Protein AF-0000000077376049 (afdb_homodimer)

Nearest PDB structures (foldseek):
  7eoz-assembly2_B  TM=8.658E-01  e=9.309E-30  Oryza sativa Japonica Group
  7eoz-assembly1_A  TM=8.578E-01  e=2.126E-29  Oryza sativa Japonica Group
  5mso-assembly1_A  TM=6.790E-01  e=4.031E-14  Mycobacterium marinum M
  4u5q-assembly2_B  TM=6.576E-01  e=1.496E-14  Mycobacterium tuberculosis H37Rv
  4u5q-assembly1_A  TM=6.718E-01  e=5.024E-14  Mycobacterium tuberculosis H37Rv

Radius of gyration: 37.23 Å; Cα contacts (8 Å, |Δi|>4): 1733; chains: 2; bounding box: 65×110×89 Å

Secondary structure (DSSP, 8-state):
---HHHHHHTT-EEEEESTTSHHHHHHHHHHHHH---SEEEEEE--BTTB-HHHHHHGGGG-HHHHHHHHH-TTGGGGEEEEE--TTSGGGG--HHHHHHHHHH--EEEE------TT--HHHHIIIIIIHHHHHHHHHHT-TT--EEEEE--GGGGTTSSEE-SS--GGG-SS-HHHHHHHHHHH-HHHHHHTHHHHHTT-SSHHHHHHHHHHHHHHHH-TTS-EEEEEE-SEES-SSSSSTT------THHHHHHHHHHTS--EE---TTSBP--EEHHHHHHHHHHHHHHHHHHHHH-TT--PPPEEEEES--GGG--BHHHHHHHHHHTTTTS--TT--S----EE-S-HHHHHHHHIIIIIHHHHHHHHHHHHTTPPP-HHHHHHHHHHHHHHHHHHHHS--EE--HHHHHHHHHS-HHHHHHS---SSS--HHHHHHHHHHHIIIIIS----SHHHHHHHHHHHHHHHHT-/---HHHHHHTT-EEEEESTTSHHHHHHHHHHHHH---SEEEEEE--BTTB-HHHHHHGGGG-HHHHHHHHH-TTGGGGEEEEE--TTSGGGG--HHHHHHHHHH--EEEE------TT--HHHHIIIIIIHHHHHHHHHHT-TT--EEEEE--GGGGTTSSEE-SS--GGG-SS-HHHHHHHHHHH-HHHHHHTHHHHHTT-SSHHHHHHHHHHHHHHHH-TTS-EEEEEE-SEES-SSSSSTT------THHHHHHHHHHTS--EE---TTSBP--EEHHHHHHHHHHHHHHHHHHHHH-TT--PPPEEEEES--GGG--BHHHHHHHHHHTTTTS--TT--S----EE-S-HHHHHHHHIIIIIHHHHHHHHHHHHTTPPP-HHHHHHHHHHHHHHHHHHHHS--EE--HHHHHHHHHS-HHHHHHS---SSS--HHHHHHHHHHHIIIIIS----SHHHHHHHHHHHHHHHHT-

InterPro domains:
  IPR013120 Fatty acyl-CoA reductase-like, NAD-binding domain [PF07993] (16-287)
  IPR026055 Fatty acyl-CoA reductase [PTHR11011] (5-457)
  IPR033640 Fatty acyl-CoA reductase, C-terminal [PF03015] (364-456)
  IPR033640 Fatty acyl-CoA reductase, C-terminal [cd09071] (363-453)
  IPR036291 NAD(P)-binding domain superfamily [SSF51735] (4-296)

Structure (mmCIF, N/CA/C/O backbone):
data_AF-0000000077376049-model_v1
#
loop_
_entity.id
_entity.type
_entity.pdbx_description
1 polymer 'Fatty acyl-CoA reductase'
#
loop_
_atom_site.group_PDB
_atom_site.id
_atom_site.type_symbol
_atom_site.label_atom_id
_atom_site.label_alt_id
_atom_site.label_comp_id
_atom_site.label_asym_id
_atom_site.label_entity_id
_atom_site.label_seq_id
_atom_site.pdbx_PDB_ins_code
_atom_site.Cartn_x
_atom_site.Cartn_y
_atom_site.Cartn_z
_atom_site.occupancy
_atom_site.B_iso_or_equiv
_atom_site.auth_seq_id
_atom_site.auth_comp_id
_atom_site.auth_asym_id
_atom_site.auth_atom_id
_atom_site.pdbx_PDB_model_num
ATOM 1 N N . MET A 1 1 ? -7.34 41.375 40.531 1 61.66 1 MET A N 1
ATOM 2 C CA . MET A 1 1 ? -6.891 40 40.688 1 61.66 1 MET A CA 1
ATOM 3 C C . MET A 1 1 ? -5.77 39.656 39.688 1 61.66 1 MET A C 1
ATOM 5 O O . MET A 1 1 ? -5.789 40.125 38.562 1 61.66 1 MET A O 1
ATOM 9 N N . ASP A 1 2 ? -4.66 39.094 40.156 1 83.88 2 ASP A N 1
ATOM 10 C CA . ASP A 1 2 ? -3.4 38.844 39.469 1 83.88 2 ASP A CA 1
ATOM 11 C C . ASP A 1 2 ? -3.561 37.75 38.438 1 83.88 2 ASP A C 1
ATOM 13 O O . ASP A 1 2 ? -4.504 36.969 38.5 1 83.88 2 ASP A O 1
ATOM 17 N N . SER A 1 3 ? -2.953 37.812 37.281 1 95.06 3 SER A N 1
ATOM 18 C CA . SER A 1 3 ? -2.977 36.812 36.25 1 95.06 3 SER A CA 1
ATOM 19 C C . SER A 1 3 ? -2.471 35.469 36.781 1 95.06 3 SER A C 1
ATOM 21 O O . SER A 1 3 ? -1.322 35.344 37.188 1 95.06 3 SER A O 1
ATOM 23 N N . GLN A 1 4 ? -3.395 34.5 36.812 1 96.88 4 GLN A N 1
ATOM 24 C CA . GLN A 1 4 ? -3.016 33.156 37.219 1 96.88 4 GLN A CA 1
ATOM 25 C C . GLN A 1 4 ? -2.025 32.531 36.25 1 96.88 4 GLN A C 1
ATOM 27 O O . GLN A 1 4 ? -1.16 31.75 36.625 1 96.88 4 GLN A O 1
ATOM 32 N N . ILE A 1 5 ? -2.172 32.875 34.969 1 98.19 5 ILE A N 1
ATOM 33 C CA . ILE A 1 5 ? -1.263 32.344 33.969 1 98.19 5 ILE A CA 1
ATOM 34 C C . ILE A 1 5 ? 0.145 32.875 34.219 1 98.19 5 ILE A C 1
ATOM 36 O O . ILE A 1 5 ? 1.117 32.125 34.188 1 98.19 5 ILE A O 1
ATOM 40 N N . LYS A 1 6 ? 0.225 34.188 34.5 1 97.44 6 LYS A N 1
ATOM 41 C CA . LYS A 1 6 ? 1.52 34.812 34.781 1 97.44 6 LYS A CA 1
ATOM 42 C C . LYS A 1 6 ? 2.156 34.156 36.031 1 97.44 6 LYS A C 1
ATOM 44 O O . LYS A 1 6 ? 3.357 33.875 36.031 1 97.44 6 LYS A O 1
ATOM 49 N N . GLU A 1 7 ? 1.345 33.969 37 1 97.25 7 GLU A N 1
ATOM 50 C CA . GLU A 1 7 ? 1.836 33.375 38.25 1 97.25 7 GLU A CA 1
ATOM 51 C C . GLU A 1 7 ? 2.32 31.938 38 1 97.25 7 GLU A C 1
ATOM 53 O O . GLU A 1 7 ? 3.322 31.516 38.594 1 97.25 7 GLU A O 1
ATOM 58 N N . PHE A 1 8 ? 1.597 31.203 37.25 1 97.81 8 PHE A N 1
ATOM 59 C CA . PHE A 1 8 ? 1.951 29.812 36.969 1 97.81 8 PHE A CA 1
ATOM 60 C C . PHE A 1 8 ? 3.309 29.734 36.281 1 97.81 8 PHE A C 1
ATOM 62 O O . PHE A 1 8 ? 4.125 28.875 36.594 1 97.81 8 PHE A O 1
ATOM 69 N N . TYR A 1 9 ? 3.602 30.594 35.375 1 98.38 9 TYR A N 1
ATOM 70 C CA . TYR A 1 9 ? 4.801 30.5 34.531 1 98.38 9 TYR A CA 1
ATOM 71 C C . TYR A 1 9 ? 5.984 31.172 35.219 1 98.38 9 TYR A C 1
ATOM 73 O O . TYR A 1 9 ? 7.113 31.109 34.719 1 98.38 9 TYR A O 1
ATOM 81 N N . LYS A 1 10 ? 5.738 31.844 36.375 1 97.88 10 LYS A N 1
ATOM 82 C CA . LYS A 1 10 ? 6.816 32.5 37.094 1 97.88 10 LYS A CA 1
ATOM 83 C C . LYS A 1 10 ? 7.914 31.516 37.5 1 97.88 10 LYS A C 1
ATOM 85 O O . LYS A 1 10 ? 7.645 30.5 38.125 1 97.88 10 LYS A O 1
ATOM 90 N N . ASN A 1 11 ? 9.125 31.781 37 1 97.69 11 ASN A N 1
ATOM 91 C CA . ASN A 1 11 ? 10.344 31.031 37.312 1 97.69 11 ASN A CA 1
ATOM 92 C C . ASN A 1 11 ? 10.289 29.609 36.75 1 97.69 11 ASN A C 1
ATOM 94 O O . ASN A 1 11 ? 10.961 28.719 37.25 1 97.69 11 ASN A O 1
ATOM 98 N N . LYS A 1 12 ? 9.43 29.391 35.781 1 98.12 12 LYS A N 1
ATOM 99 C CA . LYS A 1 12 ? 9.328 28.062 35.156 1 98.12 12 LYS A CA 1
ATOM 100 C C . LYS A 1 12 ? 10.328 27.922 34 1 98.12 12 LYS A C 1
ATOM 102 O O . LYS A 1 12 ? 10.703 28.906 33.375 1 98.12 12 LYS A O 1
ATOM 107 N N . THR A 1 13 ? 10.727 26.688 33.844 1 98.69 13 THR A N 1
ATOM 108 C CA . THR A 1 13 ? 11.531 26.312 32.656 1 98.69 13 THR A CA 1
ATOM 109 C C . THR A 1 13 ? 10.688 25.594 31.625 1 98.69 13 THR A C 1
ATOM 111 O O . THR A 1 13 ? 10.047 24.578 31.938 1 98.69 13 THR A O 1
ATOM 114 N N . ILE A 1 14 ? 10.711 26.125 30.406 1 98.81 14 ILE A N 1
ATOM 115 C CA . ILE A 1 14 ? 9.875 25.625 29.312 1 98.81 14 ILE A CA 1
ATOM 116 C C . ILE A 1 14 ? 10.75 24.969 28.25 1 98.81 14 ILE A C 1
ATOM 118 O O . ILE A 1 14 ? 11.828 25.484 27.922 1 98.81 14 ILE A O 1
ATOM 122 N N . PHE A 1 15 ? 10.359 23.797 27.797 1 98.81 15 PHE A N 1
ATOM 123 C CA . PHE A 1 15 ? 10.961 23.172 26.609 1 98.81 15 PHE A CA 1
ATOM 124 C C . PHE A 1 15 ? 10 23.234 25.422 1 98.81 15 PHE A C 1
ATOM 126 O O . PHE A 1 15 ? 8.883 22.719 25.5 1 98.81 15 PHE A O 1
ATOM 133 N N . LEU A 1 16 ? 10.438 23.875 24.375 1 98.44 16 LEU A N 1
ATOM 134 C CA . LEU A 1 16 ? 9.57 24.141 23.219 1 98.44 16 LEU A CA 1
ATOM 135 C C . LEU A 1 16 ? 10.203 23.594 21.938 1 98.44 16 LEU A C 1
ATOM 137 O O . LEU A 1 16 ? 11.375 23.859 21.656 1 98.44 16 LEU A O 1
ATOM 141 N N . THR A 1 17 ? 9.438 22.703 21.219 1 98.06 17 THR A N 1
ATOM 142 C CA . THR A 1 17 ? 9.82 22.328 19.859 1 98.06 17 THR A CA 1
ATOM 143 C C . THR A 1 17 ? 9.023 23.141 18.844 1 98.06 17 THR A C 1
ATOM 145 O O . THR A 1 17 ? 7.93 23.609 19.141 1 98.06 17 THR A O 1
ATOM 148 N N . GLY A 1 18 ? 9.594 23.406 17.688 1 96.31 18 GLY A N 1
ATOM 149 C CA . GLY A 1 18 ? 8.938 24.219 16.672 1 96.31 18 GLY A CA 1
ATOM 150 C C . GLY A 1 18 ? 9.102 25.719 16.906 1 96.31 18 GLY A C 1
ATOM 151 O O . GLY A 1 18 ? 8.312 26.516 16.391 1 96.31 18 GLY A O 1
ATOM 152 N N . GLY A 1 19 ? 10.062 26.094 17.672 1 94.88 19 GLY A N 1
ATOM 153 C CA . GLY A 1 19 ? 10.242 27.484 18.062 1 94.88 19 GLY A CA 1
ATOM 154 C C . GLY A 1 19 ? 10.648 28.375 16.906 1 94.88 19 GLY A C 1
ATOM 155 O O . GLY A 1 19 ? 10.469 29.594 16.969 1 94.88 19 GLY A O 1
ATOM 156 N N . SER A 1 20 ? 11.195 27.812 15.867 1 91.44 20 SER A N 1
ATOM 157 C CA . SER A 1 20 ? 11.586 28.609 14.711 1 91.44 20 SER A CA 1
ATOM 158 C C . SER A 1 20 ? 10.414 28.781 13.742 1 91.44 20 SER A C 1
ATOM 160 O O . SER A 1 20 ? 10.516 29.531 12.773 1 91.44 20 SER A O 1
ATOM 162 N N . GLY A 1 21 ? 9.359 28.141 14.047 1 93.25 21 GLY A N 1
ATOM 163 C CA . GLY A 1 21 ? 8.195 28.203 13.18 1 93.25 21 GLY A CA 1
ATOM 164 C C . GLY A 1 21 ? 7.301 29.391 13.461 1 93.25 21 GLY A C 1
ATOM 165 O O . GLY A 1 21 ? 7.57 30.172 14.375 1 93.25 21 GLY A O 1
ATOM 166 N N . PHE A 1 22 ? 6.227 29.469 12.703 1 95.06 22 PHE A N 1
ATOM 167 C CA . PHE A 1 22 ? 5.277 30.562 12.742 1 95.06 22 PHE A CA 1
ATOM 168 C C . PHE A 1 22 ? 4.625 30.688 14.109 1 95.06 22 PHE A C 1
ATOM 170 O O . PHE A 1 22 ? 4.777 31.688 14.797 1 95.06 22 PHE A O 1
ATOM 177 N N . LEU A 1 23 ? 3.986 29.609 14.57 1 97.44 23 LEU A N 1
ATOM 178 C CA . LEU A 1 23 ? 3.303 29.609 15.859 1 97.44 23 LEU A CA 1
ATOM 179 C C . LEU A 1 23 ? 4.305 29.609 17 1 97.44 23 LEU A C 1
ATOM 181 O O . LEU A 1 23 ? 4.129 30.344 17.984 1 97.44 23 LEU A O 1
ATOM 185 N N . GLY A 1 24 ? 5.352 28.844 16.875 1 97.5 24 GLY A N 1
ATOM 186 C CA . GLY A 1 24 ? 6.344 28.719 17.938 1 97.5 24 GLY A CA 1
ATOM 187 C C . GLY A 1 24 ? 6.969 30.047 18.328 1 97.5 24 GLY A C 1
ATOM 188 O O . GLY A 1 24 ? 7.133 30.344 19.516 1 97.5 24 GLY A O 1
ATOM 189 N N . ARG A 1 25 ? 7.301 30.875 17.391 1 96.56 25 ARG A N 1
ATOM 190 C CA . ARG A 1 25 ? 7.926 32.188 17.672 1 96.56 25 ARG A CA 1
ATOM 191 C C . ARG A 1 25 ? 6.961 33.094 18.406 1 96.56 25 ARG A C 1
ATOM 193 O O . ARG A 1 25 ? 7.371 33.844 19.281 1 96.56 25 ARG A O 1
ATOM 200 N N . VAL A 1 26 ? 5.707 32.969 18 1 97.81 26 VAL A N 1
ATOM 201 C CA . VAL A 1 26 ? 4.715 33.844 18.656 1 97.81 26 VAL A CA 1
ATOM 202 C C . VAL A 1 26 ? 4.531 33.406 20.109 1 97.81 26 VAL A C 1
ATOM 204 O O . VAL A 1 26 ? 4.379 34.25 20.984 1 97.81 26 VAL A O 1
ATOM 207 N N . VAL A 1 27 ? 4.555 32.094 20.344 1 98.62 27 VAL A N 1
ATOM 208 C CA . VAL A 1 27 ? 4.453 31.594 21.703 1 98.62 27 VAL A CA 1
ATOM 209 C C . VAL A 1 27 ? 5.641 32.094 22.531 1 98.62 27 VAL A C 1
ATOM 211 O O . VAL A 1 27 ? 5.469 32.531 23.656 1 98.62 27 VAL A O 1
ATOM 214 N N . ILE A 1 28 ? 6.824 32 21.969 1 98.19 28 ILE A N 1
ATOM 215 C CA . ILE A 1 28 ? 8.039 32.406 22.656 1 98.19 28 ILE A CA 1
ATOM 216 C C . ILE A 1 28 ? 7.953 33.906 22.984 1 98.19 28 ILE A C 1
ATOM 218 O O . ILE A 1 28 ? 8.234 34.312 24.109 1 98.19 28 ILE A O 1
ATOM 222 N N . GLU A 1 29 ? 7.602 34.719 21.984 1 98.12 29 GLU A N 1
ATOM 223 C CA . GLU A 1 29 ? 7.473 36.156 22.188 1 98.12 29 GLU A CA 1
ATOM 224 C C . GLU A 1 29 ? 6.488 36.469 23.312 1 98.12 29 GLU A C 1
ATOM 226 O O . GLU A 1 29 ? 6.766 37.281 24.172 1 98.12 29 GLU A O 1
ATOM 231 N N . LYS A 1 30 ? 5.348 35.781 23.328 1 98.31 30 LYS A N 1
ATOM 232 C CA . LYS A 1 30 ? 4.32 36.031 24.328 1 98.31 30 LYS A CA 1
ATOM 233 C C . LYS A 1 30 ? 4.828 35.656 25.734 1 98.31 30 LYS A C 1
ATOM 235 O O . LYS A 1 30 ? 4.59 36.406 26.688 1 98.31 30 LYS A O 1
ATOM 240 N N . VAL A 1 31 ? 5.473 34.5 25.859 1 98.38 31 VAL A N 1
ATOM 241 C CA . VAL A 1 31 ? 6.016 34.062 27.141 1 98.38 31 VAL A CA 1
ATOM 242 C C . VAL A 1 31 ? 7 35.094 27.672 1 98.38 31 VAL A C 1
ATOM 244 O O . VAL A 1 31 ? 6.941 35.5 28.844 1 98.38 31 VAL A O 1
ATOM 247 N N . LEU A 1 32 ? 7.906 35.594 26.828 1 97.81 32 LEU A N 1
ATOM 248 C CA . LEU A 1 32 ? 8.938 36.531 27.219 1 97.81 32 LEU A CA 1
ATOM 249 C C . LEU A 1 32 ? 8.32 37.875 27.625 1 97.81 32 LEU A C 1
ATOM 251 O O . LEU A 1 32 ? 8.797 38.531 28.562 1 97.81 32 LEU A O 1
ATOM 255 N N . ARG A 1 33 ? 7.281 38.219 26.906 1 97 33 ARG A N 1
ATOM 256 C CA . ARG A 1 33 ? 6.664 39.531 27.141 1 97 33 ARG A CA 1
ATOM 257 C C . ARG A 1 33 ? 5.738 39.5 28.344 1 97 33 ARG A C 1
ATOM 259 O O . ARG A 1 33 ? 5.742 40.406 29.172 1 97 33 ARG A O 1
ATOM 266 N N . ALA A 1 34 ? 5 38.438 28.484 1 96.25 34 ALA A N 1
ATOM 267 C CA . ALA A 1 34 ? 3.844 38.469 29.375 1 96.25 34 ALA A CA 1
ATOM 268 C C . ALA A 1 34 ? 4.113 37.656 30.641 1 96.25 34 ALA A C 1
ATOM 270 O O . ALA A 1 34 ? 3.342 37.75 31.609 1 96.25 34 ALA A O 1
ATOM 271 N N . THR A 1 35 ? 5.199 36.906 30.688 1 96.88 35 THR A N 1
ATOM 272 C CA . THR A 1 35 ? 5.469 36.094 31.875 1 96.88 35 THR A CA 1
ATOM 273 C C . THR A 1 35 ? 6.906 36.281 32.344 1 96.88 35 THR A C 1
ATOM 275 O O . THR A 1 35 ? 7.691 36.969 31.703 1 96.88 35 THR A O 1
ATOM 278 N N . ASP A 1 36 ? 7.191 35.719 33.562 1 96.56 36 ASP A N 1
ATOM 279 C CA . ASP A 1 36 ? 8.531 35.75 34.125 1 96.56 36 ASP A CA 1
ATOM 280 C C . ASP A 1 36 ? 9.156 34.344 34.156 1 96.56 36 ASP A C 1
ATOM 282 O O . ASP A 1 36 ? 9.781 33.969 35.156 1 96.56 36 ASP A O 1
ATOM 286 N N . ALA A 1 37 ? 8.82 33.625 33.125 1 97.62 37 ALA A N 1
ATOM 287 C CA . ALA A 1 37 ? 9.484 32.312 33 1 97.62 37 ALA A CA 1
ATOM 288 C C . ALA A 1 37 ? 11 32.469 33.062 1 97.62 37 ALA A C 1
ATOM 290 O O . ALA A 1 37 ? 11.562 33.438 32.531 1 97.62 37 ALA A O 1
ATOM 291 N N . SER A 1 38 ? 11.68 31.547 33.719 1 97.44 38 SER A N 1
ATOM 292 C CA . SER A 1 38 ? 13.117 31.641 33.938 1 97.44 38 SER A CA 1
ATOM 293 C C . SER A 1 38 ? 13.898 31.359 32.656 1 97.44 38 SER A C 1
ATOM 295 O O . SER A 1 38 ? 14.883 32.031 32.375 1 97.44 38 SER A O 1
ATOM 297 N N . ARG A 1 39 ? 13.453 30.266 31.953 1 97.5 39 ARG A N 1
ATOM 298 C CA . ARG A 1 39 ? 14.188 29.812 30.781 1 97.5 39 ARG A CA 1
ATOM 299 C C . ARG A 1 39 ? 13.258 29.156 29.781 1 97.5 39 ARG A C 1
ATOM 301 O O . ARG A 1 39 ? 12.281 28.5 30.156 1 97.5 39 ARG A O 1
ATOM 308 N N . ILE A 1 40 ? 13.578 29.375 28.531 1 98.38 40 ILE A N 1
ATOM 309 C CA . ILE A 1 40 ? 12.922 28.672 27.438 1 98.38 40 ILE A CA 1
ATOM 310 C C . ILE A 1 40 ? 13.953 27.922 26.609 1 98.38 40 ILE A C 1
ATOM 312 O O . ILE A 1 40 ? 14.711 28.531 25.844 1 98.38 40 ILE A O 1
ATOM 316 N N . TYR A 1 41 ? 14 26.578 26.812 1 98.19 41 TYR A N 1
ATOM 317 C CA . TYR A 1 41 ? 14.797 25.75 25.922 1 98.19 41 TYR A CA 1
ATOM 318 C C . TYR A 1 41 ? 14.07 25.531 24.594 1 98.19 41 TYR A C 1
ATOM 320 O O . TYR A 1 41 ? 12.938 25.062 24.578 1 98.19 41 TYR A O 1
ATOM 328 N N . VAL A 1 42 ? 14.703 25.891 23.5 1 97.38 42 VAL A N 1
ATOM 329 C CA . VAL A 1 42 ? 14.102 25.734 22.172 1 97.38 42 VAL A CA 1
ATOM 330 C C . VAL A 1 42 ? 14.906 24.75 21.344 1 97.38 42 VAL A C 1
ATOM 332 O O . VAL A 1 42 ? 16.109 24.938 21.125 1 97.38 42 VAL A O 1
ATOM 335 N N . MET A 1 43 ? 14.203 23.672 20.922 1 95.81 43 MET A N 1
ATOM 336 C CA . MET A 1 43 ? 14.883 22.719 20.047 1 95.81 43 MET A CA 1
ATOM 337 C C . MET A 1 43 ? 14.992 23.266 18.625 1 95.81 43 MET A C 1
ATOM 339 O O . MET A 1 43 ? 13.984 23.609 18 1 95.81 43 MET A O 1
ATOM 343 N N . ILE A 1 44 ? 16.172 23.406 18.156 1 91.31 44 ILE A N 1
ATOM 344 C CA . ILE A 1 44 ? 16.438 23.938 16.828 1 91.31 44 ILE A CA 1
ATOM 345 C C . ILE A 1 44 ? 17.391 23.016 16.078 1 91.31 44 ILE A C 1
ATOM 347 O O . ILE A 1 44 ? 18.375 22.531 16.656 1 91.31 44 ILE A O 1
ATOM 351 N N . ARG A 1 45 ? 17.078 22.75 14.82 1 83.94 45 ARG A N 1
ATOM 352 C CA . ARG A 1 45 ? 17.922 21.906 13.969 1 83.94 45 ARG A CA 1
ATOM 353 C C . ARG A 1 45 ? 19.188 22.641 13.562 1 83.94 45 ARG A C 1
ATOM 355 O O . ARG A 1 45 ? 19.156 23.844 13.297 1 83.94 45 ARG A O 1
ATOM 362 N N . SER A 1 46 ? 20.25 21.922 13.68 1 73.31 46 SER A N 1
ATOM 363 C CA . SER A 1 46 ? 21.484 22.531 13.188 1 73.31 46 SER A CA 1
ATOM 364 C C . SER A 1 46 ? 21.562 22.484 11.672 1 73.31 46 SER A C 1
ATOM 366 O O . SER A 1 46 ? 21.203 21.469 11.055 1 73.31 46 SER A O 1
ATOM 368 N N . LYS A 1 47 ? 21.406 23.562 10.977 1 65 47 LYS A N 1
ATOM 369 C CA . LYS A 1 47 ? 21.562 23.562 9.523 1 65 47 LYS A CA 1
ATOM 370 C C . LYS A 1 47 ? 23 23.859 9.117 1 65 47 LYS A C 1
ATOM 372 O O . LYS A 1 47 ? 23.734 24.484 9.867 1 65 47 LYS A O 1
ATOM 377 N N . CYS A 1 48 ? 23.109 23.578 7.848 1 55.34 48 CYS A N 1
ATOM 378 C CA . CYS A 1 48 ? 24.312 23.734 7.031 1 55.34 48 CYS A CA 1
ATOM 379 C C . CYS A 1 48 ? 25.266 24.766 7.645 1 55.34 48 CYS A C 1
ATOM 381 O O . CYS A 1 48 ? 25.516 25.812 7.055 1 55.34 48 CYS A O 1
ATOM 383 N N . GLY A 1 49 ? 25.672 24.672 8.781 1 63.72 49 GLY A N 1
ATOM 384 C CA . GLY A 1 49 ? 26.781 25.5 9.203 1 63.72 49 GLY A CA 1
ATOM 385 C C . GLY A 1 49 ? 26.359 26.594 10.18 1 63.72 49 GLY A C 1
ATOM 386 O O . GLY A 1 49 ? 27.219 27.25 10.781 1 63.72 49 GLY A O 1
ATOM 387 N N . ILE A 1 50 ? 25.094 26.938 10.242 1 70.81 50 ILE A N 1
ATOM 388 C CA . ILE A 1 50 ? 24.672 27.953 11.195 1 70.81 50 ILE A CA 1
ATOM 389 C C . ILE A 1 50 ? 24.312 27.297 12.523 1 70.81 50 ILE A C 1
ATOM 391 O O . ILE A 1 50 ? 23.5 26.375 12.562 1 70.81 50 ILE A O 1
ATOM 395 N N . SER A 1 51 ? 24.953 27.766 13.555 1 76.94 51 SER A N 1
ATOM 396 C CA . SER A 1 51 ? 24.719 27.219 14.883 1 76.94 51 SER A CA 1
ATOM 397 C C . SER A 1 51 ? 23.312 27.516 15.375 1 76.94 51 SER A C 1
ATOM 399 O O . SER A 1 51 ? 22.672 28.453 14.891 1 76.94 51 SER A O 1
ATOM 401 N N . SER A 1 52 ? 22.875 26.766 16.297 1 78.88 52 SER A N 1
ATOM 402 C CA . SER A 1 52 ? 21.562 26.984 16.922 1 78.88 52 SER A CA 1
ATOM 403 C C . SER A 1 52 ? 21.484 28.359 17.578 1 78.88 52 SER A C 1
ATOM 405 O O . SER A 1 52 ? 20.438 29 17.547 1 78.88 52 SER A O 1
ATOM 407 N N . GLN A 1 53 ? 22.594 28.797 18.047 1 81.25 53 GLN A N 1
ATOM 408 C CA . GLN A 1 53 ? 22.625 30.109 18.688 1 81.25 53 GLN A CA 1
ATOM 409 C C . GLN A 1 53 ? 22.5 31.234 17.672 1 81.25 53 GLN A C 1
ATOM 411 O O . GLN A 1 53 ? 21.828 32.25 17.922 1 81.25 53 GLN A O 1
ATOM 416 N N . ASP A 1 54 ? 23.062 31.047 16.562 1 83.94 54 ASP A N 1
ATOM 417 C CA . ASP A 1 54 ? 22.984 32.062 15.492 1 83.94 54 ASP A CA 1
ATOM 418 C C . ASP A 1 54 ? 21.547 32.219 15.008 1 83.94 54 ASP A C 1
ATOM 420 O O . ASP A 1 54 ? 21.141 33.344 14.656 1 83.94 54 ASP A O 1
ATOM 424 N N . ARG A 1 55 ? 20.828 31.203 15.062 1 83.88 55 ARG A N 1
ATOM 425 C CA . ARG A 1 55 ? 19.438 31.25 14.633 1 83.88 55 ARG A CA 1
ATOM 426 C C . ARG A 1 55 ? 18.594 32.094 15.594 1 83.88 55 ARG A C 1
ATOM 428 O O . ARG A 1 55 ? 17.703 32.844 15.164 1 83.88 55 ARG A O 1
ATOM 435 N N . ILE A 1 56 ? 18.906 31.953 16.828 1 86.56 56 ILE A N 1
ATOM 436 C CA . ILE A 1 56 ? 18.203 32.75 17.828 1 86.56 56 ILE A CA 1
ATOM 437 C C . ILE A 1 56 ? 18.609 34.219 17.719 1 86.56 56 ILE A C 1
ATOM 439 O O . ILE A 1 56 ? 17.781 35.094 17.844 1 86.56 56 ILE A O 1
ATOM 443 N N . ASP A 1 57 ? 19.844 34.406 17.359 1 87.69 57 ASP A N 1
ATOM 444 C CA . ASP A 1 57 ? 20.344 35.75 17.234 1 87.69 57 ASP A CA 1
ATOM 445 C C . ASP A 1 57 ? 19.656 36.5 16.078 1 87.69 57 ASP A C 1
ATOM 447 O O . ASP A 1 57 ? 19.469 37.719 16.156 1 87.69 57 ASP A O 1
ATOM 451 N N . GLU A 1 58 ? 19.312 35.781 15.195 1 89 58 GLU A N 1
ATOM 452 C CA . GLU A 1 58 ? 18.641 36.375 14.047 1 89 58 GLU A CA 1
ATOM 453 C C . GLU A 1 58 ? 17.281 36.938 14.43 1 89 58 GLU A C 1
ATOM 455 O O . GLU A 1 58 ? 16.734 37.812 13.734 1 89 58 GLU A O 1
ATOM 460 N N . TRP A 1 59 ? 16.75 36.438 15.562 1 91.94 59 TRP A N 1
ATOM 461 C CA . TRP A 1 59 ? 15.445 36.906 16.016 1 91.94 59 TRP A CA 1
ATOM 462 C C . TRP A 1 59 ? 15.508 38.344 16.469 1 91.94 59 TRP A C 1
ATOM 464 O O . TRP A 1 59 ? 14.484 39.031 16.531 1 91.94 59 TRP A O 1
ATOM 474 N N . LYS A 1 60 ? 16.703 38.812 16.75 1 91.31 60 LYS A N 1
ATOM 475 C CA . LYS A 1 60 ? 16.891 40.219 17.125 1 91.31 60 LYS A CA 1
ATOM 476 C C . LYS A 1 60 ? 16.469 41.156 16 1 91.31 60 LYS A C 1
ATOM 478 O O . LYS A 1 60 ? 16.031 42.281 16.25 1 91.31 60 LYS A O 1
ATOM 483 N N . ASN A 1 61 ? 16.562 40.625 14.812 1 90.5 61 ASN A N 1
ATOM 484 C CA . ASN A 1 61 ? 16.234 41.438 13.648 1 90.5 61 ASN A CA 1
ATOM 485 C C . ASN A 1 61 ? 14.828 41.125 13.133 1 90.5 61 ASN A C 1
ATOM 487 O O . ASN A 1 61 ? 14.375 41.719 12.148 1 90.5 61 ASN A O 1
ATOM 491 N N . ASP A 1 62 ? 14.172 40.25 13.758 1 91.56 62 ASP A N 1
ATOM 492 C CA . ASP A 1 62 ? 12.812 39.875 13.375 1 91.56 62 ASP A CA 1
ATOM 493 C C . ASP A 1 62 ? 11.805 40.875 13.922 1 91.56 62 ASP A C 1
ATOM 495 O O . ASP A 1 62 ? 11.828 41.219 15.109 1 91.56 62 ASP A O 1
ATOM 499 N N . SER A 1 63 ? 10.891 41.375 13.055 1 91.25 63 SER A N 1
ATOM 500 C CA . SER A 1 63 ? 9.898 42.375 13.43 1 91.25 63 SER A CA 1
ATOM 501 C C . SER A 1 63 ? 8.984 41.844 14.539 1 91.25 63 SER A C 1
ATOM 503 O O . SER A 1 63 ? 8.484 42.625 15.352 1 91.25 63 SER A O 1
ATOM 505 N N . LEU A 1 64 ? 8.836 40.594 14.617 1 94.62 64 LEU A N 1
ATOM 506 C CA . LEU A 1 64 ? 7.984 40 15.633 1 94.62 64 LEU A CA 1
ATOM 507 C C . LEU A 1 64 ? 8.477 40.344 17.031 1 94.62 64 LEU A C 1
ATOM 509 O O . LEU A 1 64 ? 7.672 40.531 17.953 1 94.62 64 LEU A O 1
ATOM 513 N N . PHE A 1 65 ? 9.789 40.406 17.234 1 96.06 65 PHE A N 1
ATOM 514 C CA . PHE A 1 65 ? 10.375 40.594 18.547 1 96.06 65 PHE A CA 1
ATOM 515 C C . PHE A 1 65 ? 10.758 42.062 18.766 1 96.06 65 PHE A C 1
ATOM 517 O O . PHE A 1 65 ? 11.281 42.406 19.828 1 96.06 65 PHE A O 1
ATOM 524 N N . GLY A 1 66 ? 10.586 42.906 17.812 1 93.81 66 GLY A N 1
ATOM 525 C CA . GLY A 1 66 ? 11.047 44.281 17.844 1 93.81 66 GLY A CA 1
ATOM 526 C C . GLY A 1 66 ? 10.5 45.062 19.031 1 93.81 66 GLY A C 1
ATOM 527 O O . GLY A 1 66 ? 11.266 45.688 19.781 1 93.81 66 GLY A O 1
ATOM 528 N N . GLU A 1 67 ? 9.234 45.031 19.188 1 93.25 67 GLU A N 1
ATOM 529 C CA . GLU A 1 67 ? 8.609 45.781 20.266 1 93.25 67 GLU A CA 1
ATOM 530 C C . GLU A 1 67 ? 9.055 45.25 21.641 1 93.25 67 GLU A C 1
ATOM 532 O O . GLU A 1 67 ? 9.25 46.031 22.578 1 93.25 67 GLU A O 1
ATOM 537 N N . LEU A 1 68 ? 9.148 43.969 21.703 1 96.06 68 LEU A N 1
ATOM 538 C CA . LEU A 1 68 ? 9.594 43.312 22.938 1 96.06 68 LEU A CA 1
ATOM 539 C C . LEU A 1 68 ? 10.992 43.781 23.312 1 96.06 68 LEU A C 1
ATOM 541 O O . LEU A 1 68 ? 11.25 44.125 24.469 1 96.06 68 LEU A O 1
ATOM 545 N N . LEU A 1 69 ? 11.883 43.812 22.391 1 95.5 69 LEU A N 1
ATOM 546 C CA . LEU A 1 69 ? 13.289 44.125 22.641 1 95.5 69 LEU A CA 1
ATOM 547 C C . LEU A 1 69 ? 13.477 45.594 22.969 1 95.5 69 LEU A C 1
ATOM 549 O O . LEU A 1 69 ? 14.461 45.969 23.609 1 95.5 69 LEU A O 1
ATOM 553 N N . LYS A 1 70 ? 12.523 46.406 22.578 1 95 70 LYS A N 1
ATOM 554 C CA . LYS A 1 70 ? 12.539 47.812 22.969 1 95 70 LYS A CA 1
ATOM 555 C C . LYS A 1 70 ? 12.258 48 24.453 1 95 70 LYS A C 1
ATOM 557 O O . LYS A 1 70 ? 12.852 48.844 25.109 1 95 70 LYS A O 1
ATOM 562 N N . ILE A 1 71 ? 11.391 47.219 24.938 1 94 71 ILE A N 1
ATOM 563 C CA . ILE A 1 71 ? 10.953 47.312 26.328 1 94 71 ILE A CA 1
ATOM 564 C C . ILE A 1 71 ? 11.875 46.469 27.219 1 94 71 ILE A C 1
ATOM 566 O O . ILE A 1 71 ? 12.203 46.906 28.344 1 94 71 ILE A O 1
ATOM 570 N N . LYS A 1 72 ? 12.219 45.281 26.734 1 95.62 72 LYS A N 1
ATOM 571 C CA . LYS A 1 72 ? 13.102 44.375 27.438 1 95.62 72 LYS A CA 1
ATOM 572 C C . LYS A 1 72 ? 14.258 43.938 26.547 1 95.62 72 LYS A C 1
ATOM 574 O O . LYS A 1 72 ? 14.227 42.812 25.984 1 95.62 72 LYS A O 1
ATOM 579 N N . PRO A 1 73 ? 15.32 44.625 26.531 1 94.38 73 PRO A N 1
ATOM 580 C CA . PRO A 1 73 ? 16.406 44.375 25.578 1 94.38 73 PRO A CA 1
ATOM 581 C C . PRO A 1 73 ? 17.078 43 25.812 1 94.38 73 PRO A C 1
ATOM 583 O O . PRO A 1 73 ? 17.625 42.438 24.875 1 94.38 73 PRO A O 1
ATOM 586 N N . GLN A 1 74 ? 17.031 42.5 27.031 1 94.62 74 GLN A N 1
ATOM 587 C CA . GLN A 1 74 ? 17.734 41.25 27.344 1 94.62 74 GLN A CA 1
ATOM 588 C C . GLN A 1 74 ? 16.781 40.062 27.359 1 94.62 74 GLN A C 1
ATOM 590 O O . GLN A 1 74 ? 17.125 39 27.844 1 94.62 74 GLN A O 1
ATOM 595 N N . ALA A 1 75 ? 15.617 40.219 26.812 1 95.31 75 ALA A N 1
ATOM 596 C CA . ALA A 1 75 ? 14.578 39.188 26.891 1 95.31 75 ALA A CA 1
ATOM 597 C C . ALA A 1 75 ? 15.023 37.906 26.219 1 95.31 75 ALA A C 1
ATOM 599 O O . ALA A 1 75 ? 14.727 36.812 26.703 1 95.31 75 ALA A O 1
ATOM 600 N N . LEU A 1 76 ? 15.789 38 25.141 1 95.62 76 LEU A N 1
ATOM 601 C CA . LEU A 1 76 ? 16.172 36.812 24.344 1 95.62 76 LEU A CA 1
ATOM 602 C C . LEU A 1 76 ? 17.234 36 25.062 1 95.62 76 LEU A C 1
ATOM 604 O O . LEU A 1 76 ? 17.5 34.844 24.688 1 95.62 76 LEU A O 1
ATOM 608 N N . GLU A 1 77 ? 17.844 36.531 26.109 1 94.69 77 GLU A N 1
ATOM 609 C CA . GLU A 1 77 ? 18.844 35.781 26.891 1 94.69 77 GLU A CA 1
ATOM 610 C C . GLU A 1 77 ? 18.203 34.625 27.625 1 94.69 77 GLU A C 1
ATOM 612 O O . GLU A 1 77 ? 18.906 33.688 28 1 94.69 77 GLU A O 1
ATOM 617 N N . ARG A 1 78 ? 16.906 34.688 27.797 1 96.44 78 ARG A N 1
ATOM 618 C CA . ARG A 1 78 ? 16.188 33.594 28.469 1 96.44 78 ARG A CA 1
ATOM 619 C C . ARG A 1 78 ? 15.922 32.438 27.516 1 96.44 78 ARG A C 1
ATOM 621 O O . ARG A 1 78 ? 15.516 31.359 27.953 1 96.44 78 ARG A O 1
ATOM 628 N N . VAL A 1 79 ? 16.203 32.656 26.219 1 97.38 79 VAL A N 1
ATOM 629 C CA . VAL A 1 79 ? 16 31.609 25.219 1 97.38 79 VAL A CA 1
ATOM 630 C C . VAL A 1 79 ? 17.312 30.859 24.969 1 97.38 79 VAL A C 1
ATOM 632 O O . VAL A 1 79 ? 18.312 31.469 24.578 1 97.38 79 VAL A O 1
ATOM 635 N N . VAL A 1 80 ? 17.328 29.609 25.234 1 96.06 80 VAL A N 1
ATOM 636 C CA . VAL A 1 80 ? 18.531 28.797 25.078 1 96.06 80 VAL A CA 1
ATOM 637 C C . VAL A 1 80 ? 18.281 27.719 24.031 1 96.06 80 VAL A C 1
ATOM 639 O O . VAL A 1 80 ? 17.391 26.875 24.188 1 96.06 80 VAL A O 1
ATOM 642 N N . PRO A 1 81 ? 19.062 27.688 23 1 95.19 81 PRO A N 1
ATOM 643 C CA . PRO A 1 81 ? 18.891 26.672 21.969 1 95.19 81 PRO A CA 1
ATOM 644 C C . PRO A 1 81 ? 19.375 25.281 22.391 1 95.19 81 PRO A C 1
ATOM 646 O O . PRO A 1 81 ? 20.391 25.188 23.094 1 95.19 81 PRO A O 1
ATOM 649 N N . ILE A 1 82 ? 18.562 24.297 22.125 1 95.06 82 ILE A N 1
ATOM 650 C CA . ILE A 1 82 ? 18.938 22.891 22.219 1 95.06 82 ILE A CA 1
ATOM 651 C C . ILE A 1 82 ? 18.984 22.266 20.828 1 95.06 82 ILE A C 1
ATOM 653 O O . ILE A 1 82 ? 18 22.281 20.094 1 95.06 82 ILE A O 1
ATOM 657 N N . SER A 1 83 ? 20.172 21.766 20.484 1 92.75 83 SER A N 1
ATOM 658 C CA . SER A 1 83 ? 20.297 21.141 19.172 1 92.75 83 SER A CA 1
ATOM 659 C C . SER A 1 83 ? 19.484 19.844 19.109 1 92.75 83 SER A C 1
ATOM 661 O O . SER A 1 83 ? 19.594 19 20 1 92.75 83 SER A O 1
ATOM 663 N N . GLY A 1 84 ? 18.609 19.781 18.125 1 93.06 84 GLY A N 1
ATOM 664 C CA . GLY A 1 84 ? 17.797 18.594 17.922 1 93.06 84 GLY A CA 1
ATOM 665 C C . GLY A 1 84 ? 17.094 18.547 16.578 1 93.06 84 GLY A C 1
ATOM 666 O O . GLY A 1 84 ? 17.156 19.516 15.82 1 93.06 84 GLY A O 1
ATOM 667 N N . ASP A 1 85 ? 16.578 17.359 16.266 1 92.06 85 ASP A N 1
ATOM 668 C CA . ASP A 1 85 ? 15.906 17.109 15 1 92.06 85 ASP A CA 1
ATOM 669 C C . ASP A 1 85 ? 14.805 16.062 15.156 1 92.06 85 ASP A C 1
ATOM 671 O O . ASP A 1 85 ? 15.078 14.906 15.508 1 92.06 85 ASP A O 1
ATOM 675 N N . CYS A 1 86 ? 13.586 16.438 14.773 1 89.81 86 CYS A N 1
ATOM 676 C CA . CYS A 1 86 ? 12.43 15.57 14.914 1 89.81 86 CYS A CA 1
ATOM 677 C C . CYS A 1 86 ? 12.562 14.328 14.031 1 89.81 86 CYS A C 1
ATOM 679 O O . CYS A 1 86 ? 11.938 13.305 14.297 1 89.81 86 CYS A O 1
ATOM 681 N N . GLU A 1 87 ? 13.398 14.367 12.992 1 90.88 87 GLU A N 1
ATOM 682 C CA . GLU A 1 87 ? 13.539 13.258 12.062 1 90.88 87 GLU A CA 1
ATOM 683 C C . GLU A 1 87 ? 14.531 12.219 12.578 1 90.88 87 GLU A C 1
ATOM 685 O O . GLU A 1 87 ? 14.578 11.094 12.078 1 90.88 87 GLU A O 1
ATOM 690 N N . GLU A 1 88 ? 15.297 12.633 13.531 1 90.94 88 GLU A N 1
ATOM 691 C CA . GLU A 1 88 ? 16.359 11.766 14.031 1 90.94 88 GLU A CA 1
ATOM 692 C C . GLU A 1 88 ? 15.852 10.859 15.148 1 90.94 88 GLU A C 1
ATOM 694 O O . GLU A 1 88 ? 14.938 11.234 15.891 1 90.94 88 GLU A O 1
ATOM 699 N N . PRO A 1 89 ? 16.562 9.688 15.203 1 88.19 89 PRO A N 1
ATOM 700 C CA . PRO A 1 89 ? 16.266 8.867 16.375 1 88.19 89 PRO A CA 1
ATOM 701 C C . PRO A 1 89 ? 16.562 9.586 17.688 1 88.19 89 PRO A C 1
ATOM 703 O O . PRO A 1 89 ? 17.484 10.391 17.766 1 88.19 89 PRO A O 1
ATOM 706 N N . ASP A 1 90 ? 15.789 9.469 18.734 1 91.81 90 ASP A N 1
ATOM 707 C CA . ASP A 1 90 ? 15.898 10.086 20.062 1 91.81 90 ASP A CA 1
ATOM 708 C C . ASP A 1 90 ? 15.883 11.609 19.953 1 91.81 90 ASP A C 1
ATOM 710 O O . ASP A 1 90 ? 16.578 12.289 20.703 1 91.81 90 ASP A O 1
ATOM 714 N N . LEU A 1 91 ? 15.422 12.219 18.812 1 95.31 91 LEU A N 1
ATOM 715 C CA . LEU A 1 91 ? 15.211 13.641 18.547 1 95.31 91 LEU A CA 1
ATOM 716 C C . LEU A 1 91 ? 16.547 14.344 18.281 1 95.31 91 LEU A C 1
ATOM 718 O O . LEU A 1 91 ? 16.594 15.578 18.234 1 95.31 91 LEU A O 1
ATOM 722 N N . GLY A 1 92 ? 17.641 13.609 18.25 1 93.81 92 GLY A N 1
ATOM 723 C CA . GLY A 1 92 ? 18.953 14.18 17.969 1 93.81 92 GLY A CA 1
ATOM 724 C C . GLY A 1 92 ? 19.484 15.031 19.109 1 93.81 92 GLY A C 1
ATOM 725 O O . GLY A 1 92 ? 20.312 15.914 18.891 1 93.81 92 GLY A O 1
ATOM 726 N N . ILE A 1 93 ? 18.938 14.867 20.297 1 96.12 93 ILE A N 1
ATOM 727 C CA . ILE A 1 93 ? 19.359 15.641 21.469 1 96.12 93 ILE A CA 1
ATOM 728 C C . ILE A 1 93 ? 20.531 14.953 22.156 1 96.12 93 ILE A C 1
ATOM 730 O O . ILE A 1 93 ? 20.5 13.734 22.375 1 96.12 93 ILE A O 1
ATOM 734 N N . SER A 1 94 ? 21.609 15.727 22.5 1 94.88 94 SER A N 1
ATOM 735 C CA . SER A 1 94 ? 22.781 15.148 23.156 1 94.88 94 SER A CA 1
ATOM 736 C C . SER A 1 94 ? 22.422 14.609 24.547 1 94.88 94 SER A C 1
ATOM 738 O O . SER A 1 94 ? 21.422 15 25.125 1 94.88 94 SER A O 1
ATOM 740 N N . ALA A 1 95 ? 23.234 13.734 25.078 1 96.44 95 ALA A N 1
ATOM 741 C CA . ALA A 1 95 ? 23.016 13.164 26.406 1 96.44 95 ALA A CA 1
ATOM 742 C C . ALA A 1 95 ? 23.031 14.25 27.469 1 96.44 95 ALA A C 1
ATOM 744 O O . ALA A 1 95 ? 22.25 14.195 28.438 1 96.44 95 ALA A O 1
ATOM 745 N N . GLU A 1 96 ? 23.891 15.195 27.297 1 97.12 96 GLU A N 1
ATOM 746 C CA . GLU A 1 96 ? 24 16.297 28.25 1 97.12 96 GLU A CA 1
ATOM 747 C C . GLU A 1 96 ? 22.734 17.156 28.25 1 97.12 96 GLU A C 1
ATOM 749 O O . GLU A 1 96 ? 22.219 17.484 29.312 1 97.12 96 GLU A O 1
ATOM 754 N N . ASP A 1 97 ? 22.312 17.5 27.109 1 96.88 97 ASP A N 1
ATOM 755 C CA . ASP A 1 97 ? 21.094 18.312 27 1 96.88 97 ASP A CA 1
ATOM 756 C C . ASP A 1 97 ? 19.875 17.531 27.5 1 96.88 97 ASP A C 1
ATOM 758 O O . ASP A 1 97 ? 18.969 18.125 28.094 1 96.88 97 ASP A O 1
ATOM 762 N N . ARG A 1 98 ? 19.859 16.281 27.203 1 97.5 98 ARG A N 1
ATOM 763 C CA . ARG A 1 98 ? 18.766 15.445 27.688 1 97.5 98 ARG A CA 1
ATOM 764 C C . ARG A 1 98 ? 18.703 15.445 29.219 1 97.5 98 ARG A C 1
ATOM 766 O O . ARG A 1 98 ? 17.609 15.539 29.797 1 97.5 98 ARG A O 1
ATOM 773 N N . LYS A 1 99 ? 19.844 15.258 29.828 1 98 99 LYS A N 1
ATOM 774 C CA . LYS A 1 99 ? 19.906 15.297 31.297 1 98 99 LYS A CA 1
ATOM 775 C C . LYS A 1 99 ? 19.438 16.641 31.828 1 98 99 LYS A C 1
ATOM 777 O O . LYS A 1 99 ? 18.703 16.703 32.812 1 98 99 LYS A O 1
ATOM 782 N N . LEU A 1 100 ? 19.844 17.672 31.156 1 97.88 100 LEU A N 1
ATOM 783 C CA . LEU A 1 100 ? 19.422 19.031 31.516 1 97.88 100 LEU A CA 1
ATOM 784 C C . LEU A 1 100 ? 17.906 19.156 31.469 1 97.88 100 LEU A C 1
ATOM 786 O O . LEU A 1 100 ? 17.297 19.656 32.406 1 97.88 100 LEU A O 1
ATOM 790 N N . LEU A 1 101 ? 17.312 18.734 30.391 1 98.5 101 LEU A N 1
ATOM 791 C CA . LEU A 1 101 ? 15.867 18.812 30.203 1 98.5 101 LEU A CA 1
ATOM 792 C C . LEU A 1 101 ? 15.141 17.984 31.266 1 98.5 101 LEU A C 1
ATOM 794 O O . LEU A 1 101 ? 14.141 18.438 31.828 1 98.5 101 LEU A O 1
ATOM 798 N N . LYS A 1 102 ? 15.617 16.797 31.516 1 98.44 102 LYS A N 1
ATOM 799 C CA . LYS A 1 102 ? 15 15.883 32.469 1 98.44 102 LYS A CA 1
ATOM 800 C C . LYS A 1 102 ? 14.969 16.5 33.875 1 98.44 102 LYS A C 1
ATOM 802 O O . LYS A 1 102 ? 14.008 16.297 34.625 1 98.44 102 LYS A O 1
ATOM 807 N N . ASN A 1 103 ? 15.938 17.312 34.156 1 98.19 103 ASN A N 1
ATOM 808 C CA . ASN A 1 103 ? 16.094 17.812 35.5 1 98.19 103 ASN A CA 1
ATOM 809 C C . ASN A 1 103 ? 15.414 19.172 35.688 1 98.19 103 ASN A C 1
ATOM 811 O O . ASN A 1 103 ? 15.008 19.516 36.812 1 98.19 103 ASN A O 1
ATOM 815 N N . GLU A 1 104 ? 15.227 19.906 34.594 1 98.19 104 GLU A N 1
ATOM 816 C CA . GLU A 1 104 ? 14.898 21.312 34.781 1 98.19 104 GLU A CA 1
ATOM 817 C C . GLU A 1 104 ? 13.5 21.625 34.25 1 98.19 104 GLU A C 1
ATOM 819 O O . GLU A 1 104 ? 12.859 22.578 34.719 1 98.19 104 GLU A O 1
ATOM 824 N N . VAL A 1 105 ? 13.016 20.953 33.312 1 98.75 105 VAL A N 1
ATOM 825 C CA . VAL A 1 105 ? 11.852 21.375 32.531 1 98.75 105 VAL A CA 1
ATOM 826 C C . VAL A 1 105 ? 10.578 21.109 33.344 1 98.75 105 VAL A C 1
ATOM 828 O O . VAL A 1 105 ? 10.391 20.016 33.875 1 98.75 105 VAL A O 1
ATOM 831 N N . GLN A 1 106 ? 9.719 22.094 33.406 1 98.69 106 GLN A N 1
ATOM 832 C CA . GLN A 1 106 ? 8.438 21.984 34.062 1 98.69 106 GLN A CA 1
ATOM 833 C C . GLN A 1 106 ? 7.277 22.016 33.094 1 98.69 106 GLN A C 1
ATOM 835 O O . GLN A 1 106 ? 6.184 21.531 33.375 1 98.69 106 GLN A O 1
ATOM 840 N N . VAL A 1 107 ? 7.508 22.656 31.938 1 98.81 107 VAL A N 1
ATOM 841 C CA . VAL A 1 107 ? 6.469 22.797 30.922 1 98.81 107 VAL A CA 1
ATOM 842 C C . VAL A 1 107 ? 7.023 22.406 29.547 1 98.81 107 VAL A C 1
ATOM 844 O O . VAL A 1 107 ? 8.109 22.828 29.172 1 98.81 107 VAL A O 1
ATOM 847 N N . VAL A 1 108 ? 6.277 21.531 28.812 1 98.88 108 VAL A N 1
ATOM 848 C CA . VAL A 1 108 ? 6.652 21.172 27.453 1 98.88 108 VAL A CA 1
ATOM 849 C C . VAL A 1 108 ? 5.594 21.656 26.469 1 98.88 108 VAL A C 1
ATOM 851 O O . VAL A 1 108 ? 4.398 21.422 26.672 1 98.88 108 VAL A O 1
ATOM 854 N N . ILE A 1 109 ? 5.98 22.391 25.5 1 98.88 109 ILE A N 1
ATOM 855 C CA . ILE A 1 109 ? 5.133 22.828 24.391 1 98.88 109 ILE A CA 1
ATOM 856 C C . ILE A 1 109 ? 5.656 22.234 23.094 1 98.88 109 ILE A C 1
ATOM 858 O O . ILE A 1 109 ? 6.688 22.672 22.562 1 98.88 109 ILE A O 1
ATOM 862 N N . HIS A 1 110 ? 4.938 21.266 22.562 1 98.75 110 HIS A N 1
ATOM 863 C CA . HIS A 1 110 ? 5.375 20.578 21.359 1 98.75 110 HIS A CA 1
ATOM 864 C C . HIS A 1 110 ? 4.637 21.094 20.125 1 98.75 110 HIS A C 1
ATOM 866 O O . HIS A 1 110 ? 3.594 20.547 19.75 1 98.75 110 HIS A O 1
ATOM 872 N N . CYS A 1 111 ? 5.293 22.016 19.359 1 97.5 111 CYS A N 1
ATOM 873 C CA . CYS A 1 111 ? 4.695 22.672 18.203 1 97.5 111 CYS A CA 1
ATOM 874 C C . CYS A 1 111 ? 5.297 22.156 16.906 1 97.5 111 CYS A C 1
ATOM 876 O O . CYS A 1 111 ? 4.758 22.391 15.82 1 97.5 111 CYS A O 1
ATOM 878 N N . ALA A 1 112 ? 6.379 21.391 16.984 1 96.06 112 ALA A N 1
ATOM 879 C CA . ALA A 1 112 ? 7.094 20.984 15.781 1 96.06 112 ALA A CA 1
ATOM 880 C C . ALA A 1 112 ? 6.219 20.094 14.898 1 96.06 112 ALA A C 1
ATOM 882 O O . ALA A 1 112 ? 5.551 19.188 15.398 1 96.06 112 ALA A O 1
ATOM 883 N N . ALA A 1 113 ? 6.141 20.453 13.68 1 96.19 113 ALA A N 1
ATOM 884 C CA . ALA A 1 113 ? 5.402 19.672 12.688 1 96.19 113 ALA A CA 1
ATOM 885 C C . ALA A 1 113 ? 5.793 20.062 11.273 1 96.19 113 ALA A C 1
ATOM 887 O O . ALA A 1 113 ? 6.281 21.172 11.039 1 96.19 113 ALA A O 1
ATOM 888 N N . THR A 1 114 ? 5.684 19.141 10.367 1 95.25 114 THR A N 1
ATOM 889 C CA . THR A 1 114 ? 5.574 19.547 8.969 1 95.25 114 THR A CA 1
ATOM 890 C C . THR A 1 114 ? 4.113 19.766 8.586 1 95.25 114 THR A C 1
ATOM 892 O O . THR A 1 114 ? 3.262 18.922 8.852 1 95.25 114 THR A O 1
ATOM 895 N N . VAL A 1 115 ? 3.881 20.953 8.039 1 92.56 115 VAL A N 1
ATOM 896 C CA . VAL A 1 115 ? 2.514 21.281 7.656 1 92.56 115 VAL A CA 1
ATOM 897 C C . VAL A 1 115 ? 2.352 21.156 6.145 1 92.56 115 VAL A C 1
ATOM 899 O O . VAL A 1 115 ? 1.367 21.641 5.578 1 92.56 115 VAL A O 1
ATOM 902 N N . ASN A 1 116 ? 3.375 20.594 5.5 1 91.25 116 ASN A N 1
ATOM 903 C CA . ASN A 1 116 ? 3.32 20.328 4.066 1 91.25 116 ASN A CA 1
ATOM 904 C C . ASN A 1 116 ? 2.379 19.172 3.742 1 91.25 116 ASN A C 1
ATOM 906 O O . ASN A 1 116 ? 2.652 18.031 4.094 1 91.25 116 ASN A O 1
ATOM 910 N N . PHE A 1 117 ? 1.321 19.469 2.99 1 92.19 117 PHE A N 1
ATOM 911 C CA . PHE A 1 117 ? 0.288 18.484 2.684 1 92.19 117 PHE A CA 1
ATOM 912 C C . PHE A 1 117 ? 0.828 17.406 1.75 1 92.19 117 PHE A C 1
ATOM 914 O O . PHE A 1 117 ? 0.272 16.312 1.676 1 92.19 117 PHE A O 1
ATOM 921 N N . GLY A 1 118 ? 1.879 17.734 0.994 1 90.81 118 GLY A N 1
ATOM 922 C CA . GLY A 1 118 ? 2.463 16.797 0.044 1 90.81 118 GLY A CA 1
ATOM 923 C C . GLY A 1 118 ? 3.717 16.125 0.565 1 90.81 118 GLY A C 1
ATOM 924 O O . GLY A 1 118 ? 4.469 15.516 -0.203 1 90.81 118 GLY A O 1
ATOM 925 N N . GLU A 1 119 ? 3.939 16.25 1.872 1 94.19 119 GLU A N 1
ATOM 926 C CA . GLU A 1 119 ? 5.113 15.625 2.475 1 94.19 119 GLU A CA 1
ATOM 927 C C . GLU A 1 119 ? 5.078 14.109 2.318 1 94.19 119 GLU A C 1
ATOM 929 O O . GLU A 1 119 ? 4.043 13.477 2.549 1 94.19 119 GLU A O 1
ATOM 934 N N . PRO A 1 120 ? 6.242 13.539 1.779 1 96.88 120 PRO A N 1
ATOM 935 C CA . PRO A 1 120 ? 6.246 12.078 1.774 1 96.88 120 PRO A CA 1
ATOM 936 C C . PRO A 1 120 ? 5.875 11.484 3.131 1 96.88 120 PRO A C 1
ATOM 938 O O . PRO A 1 120 ? 6.27 12.016 4.172 1 96.88 120 PRO A O 1
ATOM 941 N N . LEU A 1 121 ? 5.176 10.398 3.07 1 97.88 121 LEU A N 1
ATOM 942 C CA . LEU A 1 121 ? 4.617 9.836 4.293 1 97.88 121 LEU A CA 1
ATOM 943 C C . LEU A 1 121 ? 5.719 9.547 5.312 1 97.88 121 LEU A C 1
ATOM 945 O O . LEU A 1 121 ? 5.551 9.828 6.504 1 97.88 121 LEU A O 1
ATOM 949 N N . HIS A 1 122 ? 6.848 8.984 4.863 1 97.69 122 HIS A N 1
ATOM 950 C CA . HIS A 1 122 ? 7.895 8.625 5.812 1 97.69 122 HIS A CA 1
ATOM 951 C C . HIS A 1 122 ? 8.398 9.844 6.57 1 97.69 122 HIS A C 1
ATOM 953 O O . HIS A 1 122 ? 8.68 9.766 7.77 1 97.69 122 HIS A O 1
ATOM 959 N N . LYS A 1 123 ? 8.516 10.961 5.906 1 97.31 123 LYS A N 1
ATOM 960 C CA . LYS A 1 123 ? 8.977 12.188 6.543 1 97.31 123 LYS A CA 1
ATOM 961 C C . LYS A 1 123 ? 7.922 12.758 7.484 1 97.31 123 LYS A C 1
ATOM 963 O O . LYS A 1 123 ? 8.234 13.148 8.609 1 97.31 123 LYS A O 1
ATOM 968 N N . ALA A 1 124 ? 6.688 12.82 6.992 1 97.94 124 ALA A N 1
ATOM 969 C CA . ALA A 1 124 ? 5.594 13.312 7.824 1 97.94 124 ALA A CA 1
ATOM 970 C C . ALA A 1 124 ? 5.438 12.469 9.086 1 97.94 124 ALA A C 1
ATOM 972 O O . ALA A 1 124 ? 5.172 13 10.164 1 97.94 124 ALA A O 1
ATOM 973 N N . LEU A 1 125 ? 5.574 11.164 8.953 1 98 125 LEU A N 1
ATOM 974 C CA . LEU A 1 125 ? 5.488 10.25 10.086 1 98 125 LEU A CA 1
ATOM 975 C C . LEU A 1 125 ? 6.582 10.547 11.109 1 98 125 LEU A C 1
ATOM 977 O O . LEU A 1 125 ? 6.324 10.578 12.312 1 98 125 LEU A O 1
ATOM 981 N N . ASN A 1 126 ? 7.77 10.734 10.602 1 97.38 126 ASN A N 1
ATOM 982 C CA . ASN A 1 126 ? 8.898 11.016 11.492 1 97.38 126 ASN A CA 1
ATOM 983 C C . ASN A 1 126 ? 8.695 12.312 12.258 1 97.38 126 ASN A C 1
ATOM 985 O O . ASN A 1 126 ? 8.875 12.352 13.477 1 97.38 126 ASN A O 1
ATOM 989 N N . ILE A 1 127 ? 8.273 13.281 11.602 1 97.5 127 ILE A N 1
ATOM 990 C CA . ILE A 1 127 ? 8.25 14.625 12.164 1 97.5 127 ILE A CA 1
ATOM 991 C C . ILE A 1 127 ? 7.004 14.805 13.023 1 97.5 127 ILE A C 1
ATOM 993 O O . ILE A 1 127 ? 7.062 15.398 14.102 1 97.5 127 ILE A O 1
ATOM 997 N N . ASN A 1 128 ? 5.887 14.297 12.586 1 98.31 128 ASN A N 1
ATOM 998 C CA . ASN A 1 128 ? 4.625 14.586 13.258 1 98.31 128 ASN A CA 1
ATOM 999 C C . ASN A 1 128 ? 4.262 13.492 14.258 1 98.31 128 ASN A C 1
ATOM 1001 O O . ASN A 1 128 ? 3.75 13.773 15.344 1 98.31 128 ASN A O 1
ATOM 1005 N N . THR A 1 129 ? 4.504 12.227 13.914 1 98.56 129 THR A N 1
ATOM 1006 C CA . THR A 1 129 ? 4.008 11.109 14.711 1 98.56 129 THR A CA 1
ATOM 1007 C C . THR A 1 129 ? 5.109 10.555 15.617 1 98.56 129 THR A C 1
ATOM 1009 O O . THR A 1 129 ? 4.984 10.578 16.844 1 98.56 129 THR A O 1
ATOM 1012 N N . ARG A 1 130 ? 6.164 10.109 15.016 1 97.94 130 ARG A N 1
ATOM 1013 C CA . ARG A 1 130 ? 7.238 9.5 15.797 1 97.94 130 ARG A CA 1
ATOM 1014 C C . ARG A 1 130 ? 7.844 10.508 16.766 1 97.94 130 ARG A C 1
ATOM 1016 O O . ARG A 1 130 ? 8.156 10.172 17.906 1 97.94 130 ARG A O 1
ATOM 1023 N N . ALA A 1 131 ? 8.039 11.719 16.297 1 97.94 131 ALA A N 1
ATOM 1024 C CA . ALA A 1 131 ? 8.586 12.75 17.172 1 97.94 131 ALA A CA 1
ATOM 1025 C C . ALA A 1 131 ? 7.695 12.969 18.391 1 97.94 131 ALA A C 1
ATOM 1027 O O . ALA A 1 131 ? 8.195 13.219 19.5 1 97.94 131 ALA A O 1
ATOM 1028 N N . THR A 1 132 ? 6.395 12.93 18.172 1 98.5 132 THR A N 1
ATOM 1029 C CA . THR A 1 132 ? 5.473 13.055 19.297 1 98.5 132 THR A CA 1
ATOM 1030 C C . THR A 1 132 ? 5.664 11.906 20.281 1 98.5 132 THR A C 1
ATOM 1032 O O . THR A 1 132 ? 5.668 12.117 21.5 1 98.5 132 THR A O 1
ATOM 1035 N N . GLN A 1 133 ? 5.812 10.703 19.781 1 98.19 133 GLN A N 1
ATOM 1036 C CA . GLN A 1 133 ? 6.078 9.547 20.641 1 98.19 133 GLN A CA 1
ATOM 1037 C C . GLN A 1 133 ? 7.363 9.734 21.438 1 98.19 133 GLN A C 1
ATOM 1039 O O . GLN A 1 133 ? 7.398 9.469 22.641 1 98.19 133 GLN A O 1
ATOM 1044 N N . LEU A 1 134 ? 8.391 10.18 20.797 1 98 134 LEU A N 1
ATOM 1045 C CA . LEU A 1 134 ? 9.688 10.398 21.438 1 98 134 LEU A CA 1
ATOM 1046 C C . LEU A 1 134 ? 9.602 11.508 22.469 1 98 134 LEU A C 1
ATOM 1048 O O . LEU A 1 134 ? 10.227 11.422 23.531 1 98 134 LEU A O 1
ATOM 1052 N N . MET A 1 135 ? 8.859 12.523 22.156 1 98.19 135 MET A N 1
ATOM 1053 C CA . MET A 1 135 ? 8.664 13.617 23.109 1 98.19 135 MET A CA 1
ATOM 1054 C C . MET A 1 135 ? 7.957 13.133 24.359 1 98.19 135 MET A C 1
ATOM 1056 O O . MET A 1 135 ? 8.281 13.57 25.469 1 98.19 135 MET A O 1
ATOM 1060 N N . LEU A 1 136 ? 6.988 12.281 24.203 1 97.75 136 LEU A N 1
ATOM 1061 C CA . LEU A 1 136 ? 6.297 11.703 25.359 1 97.75 136 LEU A CA 1
ATOM 1062 C C . LEU A 1 136 ? 7.25 10.875 26.203 1 97.75 136 LEU A C 1
ATOM 1064 O O . LEU A 1 136 ? 7.215 10.953 27.438 1 97.75 136 LEU A O 1
ATOM 1068 N N . GLN A 1 137 ? 8.055 10.109 25.5 1 97.75 137 GLN A N 1
ATOM 1069 C CA . GLN A 1 137 ? 9.023 9.289 26.219 1 97.75 137 GLN A CA 1
ATOM 1070 C C . GLN A 1 137 ? 10 10.148 27.016 1 97.75 137 GLN A C 1
ATOM 1072 O O . GLN A 1 137 ? 10.32 9.836 28.172 1 97.75 137 GLN A O 1
ATOM 1077 N N . LEU A 1 138 ? 10.445 11.203 26.406 1 98.06 138 LEU A N 1
ATOM 1078 C CA . LEU A 1 138 ? 11.336 12.125 27.094 1 98.06 138 LEU A CA 1
ATOM 1079 C C . LEU A 1 138 ? 10.641 12.797 28.266 1 98.06 138 LEU A C 1
ATOM 1081 O O . LEU A 1 138 ? 11.219 12.938 29.344 1 98.06 138 LEU A O 1
ATOM 1085 N N . ALA A 1 139 ? 9.414 13.211 28.062 1 98.31 139 ALA A N 1
ATOM 1086 C CA . ALA A 1 139 ? 8.625 13.891 29.094 1 98.31 139 ALA A CA 1
ATOM 1087 C C . ALA A 1 139 ? 8.43 12.992 30.312 1 98.31 139 ALA A C 1
ATOM 1089 O O . ALA A 1 139 ? 8.406 13.477 31.453 1 98.31 139 ALA A O 1
ATOM 1090 N N . LYS A 1 140 ? 8.266 11.727 30.094 1 97.5 140 LYS A N 1
ATOM 1091 C CA . LYS A 1 140 ? 8.078 10.773 31.188 1 97.5 140 LYS A CA 1
ATOM 1092 C C . LYS A 1 140 ? 9.297 10.742 32.094 1 97.5 140 LYS A C 1
ATOM 1094 O O . LYS A 1 140 ? 9.18 10.383 33.281 1 97.5 140 LYS A O 1
ATOM 1099 N N . GLU A 1 141 ? 10.43 11.141 31.578 1 97.81 141 GLU A N 1
ATOM 1100 C CA . GLU A 1 141 ? 11.664 11.125 32.344 1 97.81 141 GLU A CA 1
ATOM 1101 C C . GLU A 1 141 ? 11.914 12.469 33.031 1 97.81 141 GLU A C 1
ATOM 1103 O O . GLU A 1 141 ? 12.891 12.625 33.75 1 97.81 141 GLU A O 1
ATOM 1108 N N . MET A 1 142 ? 11.078 13.445 32.812 1 98.25 142 MET A N 1
ATOM 1109 C CA . MET A 1 142 ? 11.234 14.766 33.406 1 98.25 142 MET A CA 1
ATOM 1110 C C . MET A 1 142 ? 10.664 14.789 34.844 1 98.25 142 MET A C 1
ATOM 1112 O O . MET A 1 142 ? 9.445 14.766 35.031 1 98.25 142 MET A O 1
ATOM 1116 N N . SER A 1 143 ? 11.5 15.016 35.75 1 97.44 143 SER A N 1
ATOM 1117 C CA . SER A 1 143 ? 11.133 14.867 37.156 1 97.44 143 SER A CA 1
ATOM 1118 C C . SER A 1 143 ? 10.281 16.031 37.656 1 97.44 143 SER A C 1
ATOM 1120 O O . SER A 1 143 ? 9.531 15.906 38.625 1 97.44 143 SER A O 1
ATOM 1122 N N . ARG A 1 144 ? 10.289 17.156 36.938 1 97.44 144 ARG A N 1
ATOM 1123 C CA . ARG A 1 144 ? 9.602 18.344 37.438 1 97.44 144 ARG A CA 1
ATOM 1124 C C . ARG A 1 144 ? 8.445 18.719 36.5 1 97.44 144 ARG A C 1
ATOM 1126 O O . ARG A 1 144 ? 7.863 19.797 36.656 1 97.44 144 ARG A O 1
ATOM 1133 N N . LEU A 1 145 ? 8.062 17.812 35.625 1 98.12 145 LEU A N 1
ATOM 1134 C CA . LEU A 1 145 ? 7.09 18.172 34.594 1 98.12 145 LEU A CA 1
ATOM 1135 C C . LEU A 1 145 ? 5.723 18.453 35.219 1 98.12 145 LEU A C 1
ATOM 1137 O O . LEU A 1 145 ? 5.215 17.641 36 1 98.12 145 LEU A O 1
ATOM 1141 N N . GLU A 1 146 ? 5.148 19.625 34.812 1 97.62 146 GLU A N 1
ATOM 1142 C CA . GLU A 1 146 ? 3.844 20.016 35.344 1 97.62 146 GLU A CA 1
ATOM 1143 C C . GLU A 1 146 ? 2.793 20.047 34.25 1 97.62 146 GLU A C 1
ATOM 1145 O O . GLU A 1 146 ? 1.595 19.938 34.5 1 97.62 146 GLU A O 1
ATOM 1150 N N . GLY A 1 147 ? 3.258 20.234 33.062 1 97.94 147 GLY A N 1
ATOM 1151 C CA . GLY A 1 147 ? 2.314 20.312 31.938 1 97.94 147 GLY A CA 1
ATOM 1152 C C . GLY A 1 147 ? 2.953 20.062 30.594 1 97.94 147 GLY A C 1
ATOM 1153 O O . GLY A 1 147 ? 4.102 20.438 30.359 1 97.94 147 GLY A O 1
ATOM 1154 N N . PHE A 1 148 ? 2.205 19.406 29.703 1 98.62 148 PHE A N 1
ATOM 1155 C CA . PHE A 1 148 ? 2.602 19.078 28.344 1 98.62 148 PHE A CA 1
ATOM 1156 C C . PHE A 1 148 ? 1.472 19.375 27.359 1 98.62 148 PHE A C 1
ATOM 1158 O O . PHE A 1 148 ? 0.349 18.906 27.531 1 98.62 148 PHE A O 1
ATOM 1165 N N . VAL A 1 149 ? 1.755 20.25 26.391 1 98.81 149 VAL A N 1
ATOM 1166 C CA . VAL A 1 149 ? 0.738 20.5 25.375 1 98.81 149 VAL A CA 1
ATOM 1167 C C . VAL A 1 149 ? 1.252 20.047 24.016 1 98.81 149 VAL A C 1
ATOM 1169 O O . VAL A 1 149 ? 2.373 20.391 23.625 1 98.81 149 VAL A O 1
ATOM 1172 N N . HIS A 1 150 ? 0.477 19.203 23.344 1 98.88 150 HIS A N 1
ATOM 1173 C CA . HIS A 1 150 ? 0.712 18.828 21.953 1 98.88 150 HIS A CA 1
ATOM 1174 C C . HIS A 1 150 ? -0.138 19.656 21 1 98.88 150 HIS A C 1
ATOM 1176 O O . HIS A 1 150 ? -1.367 19.672 21.109 1 98.88 150 HIS A O 1
ATOM 1182 N N . VAL A 1 151 ? 0.49 20.344 20.109 1 98.88 151 VAL A N 1
ATOM 1183 C CA . VAL A 1 151 ? -0.236 21.141 19.125 1 98.88 151 VAL A CA 1
ATOM 1184 C C . VAL A 1 151 ? -0.589 20.266 17.922 1 98.88 151 VAL A C 1
ATOM 1186 O O . VAL A 1 151 ? 0.287 19.891 17.141 1 98.88 151 VAL A O 1
ATOM 1189 N N . SER A 1 152 ? -1.78 19.922 17.781 1 98.75 152 SER A N 1
ATOM 1190 C CA . SER A 1 152 ? -2.326 19.188 16.641 1 98.75 152 SER A CA 1
ATOM 1191 C C . SER A 1 152 ? -3.021 20.125 15.656 1 98.75 152 SER A C 1
ATOM 1193 O O . SER A 1 152 ? -2.508 21.203 15.344 1 98.75 152 SER A O 1
ATOM 1195 N N . THR A 1 153 ? -4.051 19.719 15.016 1 98.38 153 THR A N 1
ATOM 1196 C CA . THR A 1 153 ? -4.859 20.516 14.102 1 98.38 153 THR A CA 1
ATOM 1197 C C . THR A 1 153 ? -6.332 20.156 14.219 1 98.38 153 THR A C 1
ATOM 1199 O O . THR A 1 153 ? -6.668 19 14.5 1 98.38 153 THR A O 1
ATOM 1202 N N . ALA A 1 154 ? -7.16 21.109 14.008 1 98 154 ALA A N 1
ATOM 1203 C CA . ALA A 1 154 ? -8.594 20.828 14.008 1 98 154 ALA A CA 1
ATOM 1204 C C . ALA A 1 154 ? -8.953 19.812 12.93 1 98 154 ALA A C 1
ATOM 1206 O O . ALA A 1 154 ? -9.977 19.141 13.031 1 98 154 ALA A O 1
ATOM 1207 N N . PHE A 1 155 ? -8.109 19.625 11.984 1 96.75 155 PHE A N 1
ATOM 1208 C CA . PHE A 1 155 ? -8.438 18.812 10.812 1 96.75 155 PHE A CA 1
ATOM 1209 C C . PHE A 1 155 ? -7.832 17.422 10.938 1 96.75 155 PHE A C 1
ATOM 1211 O O . PHE A 1 155 ? -7.805 16.672 9.961 1 96.75 155 PHE A O 1
ATOM 1218 N N . SER A 1 156 ? -7.316 17.062 12.109 1 97.75 156 SER A N 1
ATOM 1219 C CA . SER A 1 156 ? -6.746 15.742 12.32 1 97.75 156 SER A CA 1
ATOM 1220 C C . SER A 1 156 ? -7.801 14.656 12.133 1 97.75 156 SER A C 1
ATOM 1222 O O . SER A 1 156 ? -7.465 13.477 11.961 1 97.75 156 SER A O 1
ATOM 1224 N N . ASN A 1 157 ? -9.102 15.039 12.141 1 97.56 157 ASN A N 1
ATOM 1225 C CA . ASN A 1 157 ? -10.195 14.094 11.938 1 97.56 157 ASN A CA 1
ATOM 1226 C C . ASN A 1 157 ? -11.203 14.617 10.914 1 97.56 157 ASN A C 1
ATOM 1228 O O . ASN A 1 157 ? -12.414 14.43 11.07 1 97.56 157 ASN A O 1
ATOM 1232 N N . CYS A 1 158 ? -10.695 15.203 9.891 1 96.5 158 CYS A N 1
ATOM 1233 C CA . CYS A 1 158 ? -11.5 15.859 8.867 1 96.5 158 CYS A CA 1
ATOM 1234 C C . CYS A 1 158 ? -12.211 14.828 7.988 1 96.5 158 CYS A C 1
ATOM 1236 O O . CYS A 1 158 ? -12.906 15.195 7.039 1 96.5 158 CYS A O 1
ATOM 1238 N N . VAL A 1 159 ? -12.062 13.562 8.305 1 97.19 159 VAL A N 1
ATOM 1239 C CA . VAL A 1 159 ? -12.695 12.492 7.535 1 97.19 159 VAL A CA 1
ATOM 1240 C C . VAL A 1 159 ? -14.156 12.352 7.953 1 97.19 159 VAL A C 1
ATOM 1242 O O . VAL A 1 159 ? -14.922 11.633 7.309 1 97.19 159 VAL A O 1
ATOM 1245 N N . ILE A 1 160 ? -14.516 13.016 9.008 1 97.25 160 ILE A N 1
ATOM 1246 C CA . ILE A 1 160 ? -15.914 13.094 9.414 1 97.25 160 ILE A CA 1
ATOM 1247 C C . ILE A 1 160 ? -16.391 14.547 9.375 1 97.25 160 ILE A C 1
ATOM 1249 O O . ILE A 1 160 ? -15.57 15.469 9.328 1 97.25 160 ILE A O 1
ATOM 1253 N N . LYS A 1 161 ? -17.672 14.758 9.438 1 95.94 161 LYS A N 1
ATOM 1254 C CA . LYS A 1 161 ? -18.25 16.078 9.188 1 95.94 161 LYS A CA 1
ATOM 1255 C C . LYS A 1 161 ? -18.328 16.891 10.477 1 95.94 161 LYS A C 1
ATOM 1257 O O . LYS A 1 161 ? -18.281 18.125 10.438 1 95.94 161 LYS A O 1
ATOM 1262 N N . HIS A 1 162 ? -18.531 16.203 11.562 1 97.62 162 HIS A N 1
ATOM 1263 C CA . HIS A 1 162 ? -18.672 16.844 12.867 1 97.62 162 HIS A CA 1
ATOM 1264 C C . HIS A 1 162 ? -17.594 16.359 13.828 1 97.62 162 HIS A C 1
ATOM 1266 O O . HIS A 1 162 ? -17.547 15.172 14.172 1 97.62 162 HIS A O 1
ATOM 1272 N N . ILE A 1 163 ? -16.734 17.25 14.273 1 98.19 163 ILE A N 1
ATOM 1273 C CA . ILE A 1 163 ? -15.57 16.875 15.078 1 98.19 163 ILE A CA 1
ATOM 1274 C C . ILE A 1 163 ? -15.711 17.453 16.484 1 98.19 163 ILE A C 1
ATOM 1276 O O . ILE A 1 163 ? -15.703 18.672 16.672 1 98.19 163 ILE A O 1
ATOM 1280 N N . SER A 1 164 ? -15.82 16.609 17.484 1 98.06 164 SER A N 1
ATOM 1281 C CA . SER A 1 164 ? -15.867 17 18.891 1 98.06 164 SER A CA 1
ATOM 1282 C C . SER A 1 164 ? -14.477 16.969 19.516 1 98.06 164 SER A C 1
ATOM 1284 O O . SER A 1 164 ? -13.484 16.672 18.844 1 98.06 164 SER A O 1
ATOM 1286 N N . GLU A 1 165 ? -14.43 17.375 20.75 1 98.12 165 GLU A N 1
ATOM 1287 C CA . GLU A 1 165 ? -13.172 17.375 21.484 1 98.12 165 GLU A CA 1
ATOM 1288 C C . GLU A 1 165 ? -12.922 16.016 22.156 1 98.12 165 GLU A C 1
ATOM 1290 O O . GLU A 1 165 ? -12.812 15.945 23.391 1 98.12 165 GLU A O 1
ATOM 1295 N N . ARG A 1 166 ? -12.789 15.055 21.328 1 97.69 166 ARG A N 1
ATOM 1296 C CA . ARG A 1 166 ? -12.516 13.688 21.766 1 97.69 166 ARG A CA 1
ATOM 1297 C C . ARG A 1 166 ? -11.562 12.984 20.812 1 97.69 166 ARG A C 1
ATOM 1299 O O . ARG A 1 166 ? -11.234 13.523 19.75 1 97.69 166 ARG A O 1
ATOM 1306 N N . PHE A 1 167 ? -11.109 11.828 21.25 1 97.75 167 PHE A N 1
ATOM 1307 C CA . PHE A 1 167 ? -10.266 11.008 20.391 1 97.75 167 PHE A CA 1
ATOM 1308 C C . PHE A 1 167 ? -11.109 10.227 19.391 1 97.75 167 PHE A C 1
ATOM 1310 O O . PHE A 1 167 ? -12.258 9.891 19.688 1 97.75 167 PHE A O 1
ATOM 1317 N N . TYR A 1 168 ? -10.555 9.961 18.188 1 97.31 168 TYR A N 1
ATOM 1318 C CA . TYR A 1 168 ? -11.258 9.227 17.141 1 97.31 168 TYR A CA 1
ATOM 1319 C C . TYR A 1 168 ? -10.398 8.094 16.594 1 97.31 168 TYR A C 1
ATOM 1321 O O . TYR A 1 168 ? -10.047 8.078 15.414 1 97.31 168 TYR A O 1
ATOM 1329 N N . PRO A 1 169 ? -10.133 7.094 17.406 1 94.38 169 PRO A N 1
ATOM 1330 C CA . PRO A 1 169 ? -9.258 6.008 16.953 1 94.38 169 PRO A CA 1
ATOM 1331 C C . PRO A 1 169 ? -9.844 5.246 15.766 1 94.38 169 PRO A C 1
ATOM 1333 O O . PRO A 1 169 ? -9.094 4.711 14.945 1 94.38 169 PRO A O 1
ATOM 1336 N N . ASP A 1 170 ? -11.148 5.285 15.578 1 95.81 170 ASP A N 1
ATOM 1337 C CA . ASP A 1 170 ? -11.82 4.496 14.555 1 95.81 170 ASP A CA 1
ATOM 1338 C C . ASP A 1 170 ? -11.609 5.102 13.172 1 95.81 170 ASP A C 1
ATOM 1340 O O . ASP A 1 170 ? -11.867 4.449 12.156 1 95.81 170 ASP A O 1
ATOM 1344 N N . ASN A 1 171 ? -11.148 6.352 13.125 1 97 171 ASN A N 1
ATOM 1345 C CA . ASN A 1 171 ? -10.922 7 11.844 1 97 171 ASN A CA 1
ATOM 1346 C C . ASN A 1 171 ? -9.656 6.469 11.172 1 97 171 ASN A C 1
ATOM 1348 O O . ASN A 1 171 ? -9.445 6.684 9.977 1 97 171 ASN A O 1
ATOM 1352 N N . LEU A 1 172 ? -8.781 5.766 11.938 1 97.56 172 LEU A N 1
ATOM 1353 C CA . LEU A 1 172 ? -7.504 5.266 11.43 1 97.56 172 LEU A CA 1
ATOM 1354 C C . LEU A 1 172 ? -7.648 3.846 10.898 1 97.56 172 LEU A C 1
ATOM 1356 O O . LEU A 1 172 ? -8.32 3.014 11.508 1 97.56 172 LEU A O 1
ATOM 1360 N N . VAL A 1 173 ? -7.035 3.623 9.766 1 96.06 173 VAL A N 1
ATOM 1361 C CA . VAL A 1 173 ? -7.062 2.291 9.172 1 96.06 173 VAL A CA 1
ATOM 1362 C C . VAL A 1 173 ? -6.262 1.322 10.039 1 96.06 173 VAL A C 1
ATOM 1364 O O . VAL A 1 173 ? -6.625 0.152 10.172 1 96.06 173 VAL A O 1
ATOM 1367 N N . LEU A 1 174 ? -5.152 1.771 10.523 1 96.12 174 LEU A N 1
ATOM 1368 C CA . LEU A 1 174 ? -4.242 1.042 11.406 1 96.12 174 LEU A CA 1
ATOM 1369 C C . LEU A 1 174 ? -3.814 1.91 12.586 1 96.12 174 LEU A C 1
ATOM 1371 O O . LEU A 1 174 ? -3.668 3.127 12.445 1 96.12 174 LEU A O 1
ATOM 1375 N N . ASP A 1 175 ? -3.582 1.265 13.688 1 96.56 175 ASP A N 1
ATOM 1376 C CA . ASP A 1 175 ? -3.098 1.978 14.867 1 96.56 175 ASP A CA 1
ATOM 1377 C C . ASP A 1 175 ? -1.723 2.592 14.609 1 96.56 175 ASP A C 1
ATOM 1379 O O . ASP A 1 175 ? -0.948 2.074 13.797 1 96.56 175 ASP A O 1
ATOM 1383 N N . ALA A 1 176 ? -1.478 3.678 15.344 1 97.56 176 ALA A N 1
ATOM 1384 C CA . ALA A 1 176 ? -0.234 4.422 15.164 1 97.56 176 ALA A CA 1
ATOM 1385 C C . ALA A 1 176 ? 0.979 3.523 15.391 1 97.56 176 ALA A C 1
ATOM 1387 O O . ALA A 1 176 ? 1.967 3.605 14.656 1 97.56 176 ALA A O 1
ATOM 1388 N N . ASP A 1 177 ? 0.943 2.66 16.391 1 95.44 177 ASP A N 1
ATOM 1389 C CA . ASP A 1 177 ? 2.062 1.777 16.703 1 95.44 177 ASP A CA 1
ATOM 1390 C C . ASP A 1 177 ? 2.344 0.813 15.555 1 95.44 177 ASP A C 1
ATOM 1392 O O . ASP A 1 177 ? 3.5 0.503 15.266 1 95.44 177 ASP A O 1
ATOM 1396 N N . LYS A 1 178 ? 1.271 0.329 14.922 1 94.44 178 LYS A N 1
ATOM 1397 C CA . LYS A 1 178 ? 1.411 -0.591 13.797 1 94.44 178 LYS A CA 1
ATOM 1398 C C . LYS A 1 178 ? 2.006 0.115 12.586 1 94.44 178 LYS A C 1
ATOM 1400 O O . LYS A 1 178 ? 2.84 -0.453 11.875 1 94.44 178 LYS A O 1
ATOM 1405 N N . VAL A 1 179 ? 1.57 1.359 12.32 1 96.31 179 VAL A N 1
ATOM 1406 C CA . VAL A 1 179 ? 2.09 2.131 11.195 1 96.31 179 VAL A CA 1
ATOM 1407 C C . VAL A 1 179 ? 3.58 2.402 11.398 1 96.31 179 VAL A C 1
ATOM 1409 O O . VAL A 1 179 ? 4.375 2.258 10.469 1 96.31 179 VAL A O 1
ATOM 1412 N N . LEU A 1 180 ? 3.973 2.775 12.625 1 95.19 180 LEU A N 1
ATOM 1413 C CA . LEU A 1 180 ? 5.375 3.039 12.922 1 95.19 180 LEU A CA 1
ATOM 1414 C C . LEU A 1 180 ? 6.207 1.768 12.805 1 95.19 180 LEU A C 1
ATOM 1416 O O . LEU A 1 180 ? 7.355 1.809 12.352 1 95.19 180 LEU A O 1
ATOM 1420 N N . LYS A 1 181 ? 5.672 0.647 13.273 1 92.5 181 LYS A N 1
ATOM 1421 C CA . LYS A 1 181 ? 6.359 -0.633 13.133 1 92.5 181 LYS A CA 1
ATOM 1422 C C . LYS A 1 181 ? 6.578 -0.977 11.656 1 92.5 181 LYS A C 1
ATOM 1424 O O . LYS A 1 181 ? 7.637 -1.482 11.281 1 92.5 181 LYS A O 1
ATOM 1429 N N . MET A 1 182 ? 5.57 -0.731 10.859 1 92.06 182 MET A N 1
ATOM 1430 C CA . MET A 1 182 ? 5.676 -0.974 9.422 1 92.06 182 MET A CA 1
ATOM 1431 C C . MET A 1 182 ? 6.793 -0.133 8.805 1 92.06 182 MET A C 1
ATOM 1433 O O . MET A 1 182 ? 7.543 -0.614 7.957 1 92.06 182 MET A O 1
ATOM 1437 N N . GLN A 1 183 ? 6.824 1.125 9.195 1 92.88 183 GLN A N 1
ATOM 1438 C CA . GLN A 1 183 ? 7.887 1.989 8.688 1 92.88 183 GLN A CA 1
ATOM 1439 C C . GLN A 1 183 ? 9.258 1.394 8.977 1 92.88 183 GLN A C 1
ATOM 1441 O O . GLN A 1 183 ? 10.141 1.406 8.117 1 92.88 183 GLN A O 1
ATOM 1446 N N . ARG A 1 184 ? 9.438 0.836 10.172 1 89.5 184 ARG A N 1
ATOM 1447 C CA . ARG A 1 184 ? 10.719 0.27 10.578 1 89.5 184 ARG A CA 1
ATOM 1448 C C . ARG A 1 184 ? 11.047 -0.983 9.773 1 89.5 184 ARG A C 1
ATOM 1450 O O . ARG A 1 184 ? 12.203 -1.21 9.414 1 89.5 184 ARG A O 1
ATOM 1457 N N . PHE A 1 185 ? 9.969 -1.67 9.391 1 88 185 PHE A N 1
ATOM 1458 C CA . PHE A 1 185 ? 10.125 -2.982 8.773 1 88 185 PHE A CA 1
ATOM 1459 C C . PHE A 1 185 ? 10.312 -2.854 7.266 1 88 185 PHE A C 1
ATOM 1461 O O . PHE A 1 185 ? 11.102 -3.592 6.668 1 88 185 PHE A O 1
ATOM 1468 N N . CYS A 1 186 ? 9.641 -1.985 6.586 1 91 186 CYS A N 1
ATOM 1469 C CA . CYS A 1 186 ? 9.555 -2.016 5.133 1 91 186 CYS A CA 1
ATOM 1470 C C . CYS A 1 186 ? 10.438 -0.938 4.512 1 91 186 CYS A C 1
ATOM 1472 O O . CYS A 1 186 ? 10.758 -1 3.324 1 91 186 CYS A O 1
ATOM 1474 N N . GLY A 1 187 ? 10.859 0.079 5.305 1 90.62 187 GLY A N 1
ATOM 1475 C CA . GLY A 1 187 ? 11.664 1.162 4.77 1 90.62 187 GLY A CA 1
ATOM 1476 C C . GLY A 1 187 ? 10.836 2.297 4.195 1 90.62 187 GLY A C 1
ATOM 1477 O O . GLY A 1 187 ? 9.633 2.15 3.988 1 90.62 187 GLY A O 1
ATOM 1478 N N . ASN A 1 188 ? 11.492 3.406 3.85 1 93.88 188 ASN A N 1
ATOM 1479 C CA . ASN A 1 188 ? 10.82 4.652 3.502 1 93.88 188 ASN A CA 1
ATOM 1480 C C . ASN A 1 188 ? 10.141 4.562 2.137 1 93.88 188 ASN A C 1
ATOM 1482 O O . ASN A 1 188 ? 8.992 4.977 1.979 1 93.88 188 ASN A O 1
ATOM 1486 N N . THR A 1 189 ? 10.828 4.008 1.207 1 94.06 189 THR A N 1
ATOM 1487 C CA . THR A 1 189 ? 10.32 3.967 -0.159 1 94.06 189 THR A CA 1
ATOM 1488 C C . THR A 1 189 ? 9.055 3.117 -0.238 1 94.06 189 THR A C 1
ATOM 1490 O O . THR A 1 189 ? 8.055 3.533 -0.828 1 94.06 189 THR A O 1
ATOM 1493 N N . VAL A 1 190 ? 9.086 1.908 0.359 1 95 190 VAL A N 1
ATOM 1494 C CA . VAL A 1 190 ? 7.941 1.001 0.344 1 95 190 VAL A CA 1
ATOM 1495 C C . VAL A 1 190 ? 6.785 1.612 1.132 1 95 190 VAL A C 1
ATOM 1497 O O . VAL A 1 190 ? 5.629 1.538 0.708 1 95 190 VAL A O 1
ATOM 1500 N N . LEU A 1 191 ? 7.105 2.234 2.229 1 96.12 191 LEU A N 1
ATOM 1501 C CA . LEU A 1 191 ? 6.086 2.898 3.033 1 96.12 191 LEU A CA 1
ATOM 1502 C C . LEU A 1 191 ? 5.371 3.977 2.225 1 96.12 191 LEU A C 1
ATOM 1504 O O . LEU A 1 191 ? 4.145 4.066 2.252 1 96.12 191 LEU A O 1
ATOM 1508 N N . ASP A 1 192 ? 6.141 4.777 1.579 1 97.44 192 ASP A N 1
ATOM 1509 C CA . ASP A 1 192 ? 5.566 5.855 0.78 1 97.44 192 ASP A CA 1
ATOM 1510 C C . ASP A 1 192 ? 4.68 5.301 -0.33 1 97.44 192 ASP A C 1
ATOM 1512 O O . ASP A 1 192 ? 3.676 5.918 -0.695 1 97.44 192 ASP A O 1
ATOM 1516 N N . GLY A 1 193 ? 5.043 4.164 -0.877 1 95.88 193 GLY A N 1
ATOM 1517 C CA . GLY A 1 193 ? 4.227 3.52 -1.894 1 95.88 193 GLY A CA 1
ATOM 1518 C C . GLY A 1 193 ? 2.885 3.045 -1.369 1 95.88 193 GLY A C 1
ATOM 1519 O O . GLY A 1 193 ? 1.941 2.861 -2.141 1 95.88 193 GLY A O 1
ATOM 1520 N N . MET A 1 194 ? 2.787 2.84 -0.081 1 96.56 194 MET A N 1
ATOM 1521 C CA . MET A 1 194 ? 1.567 2.326 0.537 1 96.56 194 MET A CA 1
ATOM 1522 C C . MET A 1 194 ? 0.771 3.455 1.185 1 96.56 194 MET A C 1
ATOM 1524 O O . MET A 1 194 ? -0.218 3.205 1.876 1 96.56 194 MET A O 1
ATOM 1528 N N . ALA A 1 195 ? 1.126 4.668 1.003 1 97.12 195 ALA A N 1
ATOM 1529 C CA . ALA A 1 195 ? 0.579 5.82 1.709 1 97.12 195 ALA A CA 1
ATOM 1530 C C . ALA A 1 195 ? -0.932 5.922 1.511 1 97.12 195 ALA A C 1
ATOM 1532 O O . ALA A 1 195 ? -1.677 6.137 2.471 1 97.12 195 ALA A O 1
ATOM 1533 N N . SER A 1 196 ? -1.359 5.758 0.258 1 96.38 196 SER A N 1
ATOM 1534 C CA . SER A 1 196 ? -2.779 5.918 -0.039 1 96.38 196 SER A CA 1
ATOM 1535 C C . SER A 1 196 ? -3.625 4.938 0.764 1 96.38 196 SER A C 1
ATOM 1537 O O . SER A 1 196 ? -4.691 5.297 1.271 1 96.38 196 SER A O 1
ATOM 1539 N N . THR A 1 197 ? -3.15 3.711 0.883 1 96.38 197 THR A N 1
ATOM 1540 C CA . THR A 1 197 ? -3.883 2.689 1.622 1 96.38 197 THR A CA 1
ATOM 1541 C C . THR A 1 197 ? -3.854 2.979 3.121 1 96.38 197 THR A C 1
ATOM 1543 O O . THR A 1 197 ? -4.871 2.85 3.803 1 96.38 197 THR A O 1
ATOM 1546 N N . LEU A 1 198 ? -2.697 3.383 3.605 1 97 198 LEU A N 1
ATOM 1547 C CA . LEU A 1 198 ? -2.531 3.627 5.035 1 97 198 LEU A CA 1
ATOM 1548 C C . LEU A 1 198 ? -3.336 4.844 5.477 1 97 198 LEU A C 1
ATOM 1550 O O . LEU A 1 198 ? -3.854 4.879 6.594 1 97 198 LEU A O 1
ATOM 1554 N N . MET A 1 199 ? -3.461 5.816 4.637 1 97.5 199 MET A N 1
ATOM 1555 C CA . MET A 1 199 ? -4.176 7.047 4.965 1 97.5 199 MET A CA 1
ATOM 1556 C C . MET A 1 199 ? -5.684 6.816 4.961 1 97.5 199 MET A C 1
ATOM 1558 O O . MET A 1 199 ? -6.422 7.531 5.637 1 97.5 199 MET A O 1
ATOM 1562 N N . GLY A 1 200 ? -6.113 5.805 4.176 1 96.19 200 GLY A N 1
ATOM 1563 C CA . GLY A 1 200 ? -7.547 5.594 4.082 1 96.19 200 GLY A CA 1
ATOM 1564 C C . GLY A 1 200 ? -8.297 6.809 3.57 1 96.19 200 GLY A C 1
ATOM 1565 O O . GLY A 1 200 ? -7.98 7.332 2.5 1 96.19 200 GLY A O 1
ATOM 1566 N N . LYS A 1 201 ? -9.18 7.414 4.398 1 95.81 201 LYS A N 1
ATOM 1567 C CA . LYS A 1 201 ? -10.055 8.508 3.984 1 95.81 201 LYS A CA 1
ATOM 1568 C C . LYS A 1 201 ? -9.359 9.859 4.156 1 95.81 201 LYS A C 1
ATOM 1570 O O . LYS A 1 201 ? -9.875 10.891 3.711 1 95.81 201 LYS A O 1
ATOM 1575 N N . PHE A 1 202 ? -8.219 9.867 4.773 1 97.44 202 PHE A N 1
ATOM 1576 C CA . PHE A 1 202 ? -7.531 11.133 4.98 1 97.44 202 PHE A CA 1
ATOM 1577 C C . PHE A 1 202 ? -7.031 11.703 3.656 1 97.44 202 PHE A C 1
ATOM 1579 O O . PHE A 1 202 ? -6.516 10.969 2.814 1 97.44 202 PHE A O 1
ATOM 1586 N N . PRO A 1 203 ? -7.125 13.008 3.453 1 95.5 203 PRO A N 1
ATOM 1587 C CA . PRO A 1 203 ? -6.82 13.609 2.152 1 95.5 203 PRO A CA 1
ATOM 1588 C C . PRO A 1 203 ? -5.32 13.797 1.926 1 95.5 203 PRO A C 1
ATOM 1590 O O . PRO A 1 203 ? -4.883 13.984 0.787 1 95.5 203 PRO A O 1
ATOM 1593 N N . ASN A 1 204 ? -4.484 13.836 2.982 1 95.62 204 ASN A N 1
ATOM 1594 C CA . ASN A 1 204 ? -3.053 14.086 2.857 1 95.62 204 ASN A CA 1
ATOM 1595 C C . ASN A 1 204 ? -2.283 13.547 4.062 1 95.62 204 ASN A C 1
ATOM 1597 O O . ASN A 1 204 ? -2.883 13.125 5.051 1 95.62 204 ASN A O 1
ATOM 1601 N N . THR A 1 205 ? -0.962 13.562 3.959 1 97.19 205 THR A N 1
ATOM 1602 C CA . THR A 1 205 ? -0.117 12.961 4.984 1 97.19 205 THR A CA 1
ATOM 1603 C C . THR A 1 205 ? -0.102 13.82 6.246 1 97.19 205 THR A C 1
ATOM 1605 O O . THR A 1 205 ? 0.06 13.312 7.352 1 97.19 205 THR A O 1
ATOM 1608 N N . TYR A 1 206 ? -0.361 15.094 6.137 1 96.69 206 TYR A N 1
ATOM 1609 C CA . TYR A 1 206 ? -0.352 15.992 7.289 1 96.69 206 TYR A CA 1
ATOM 1610 C C . TYR A 1 206 ? -1.474 15.641 8.258 1 96.69 206 TYR A C 1
ATOM 1612 O O . TYR A 1 206 ? -1.221 15.336 9.43 1 96.69 206 TYR A O 1
ATOM 1620 N N . THR A 1 207 ? -2.723 15.672 7.766 1 98.06 207 THR A N 1
ATOM 1621 C CA . THR A 1 207 ? -3.863 15.375 8.625 1 98.06 207 THR A CA 1
ATOM 1622 C C . THR A 1 207 ? -3.783 13.953 9.164 1 98.06 207 THR A C 1
ATOM 1624 O O . THR A 1 207 ? -4.062 13.711 10.336 1 98.06 207 THR A O 1
ATOM 1627 N N . PHE A 1 208 ? -3.332 13.039 8.328 1 98.5 208 PHE A N 1
ATOM 1628 C CA . PHE A 1 208 ? -3.209 11.633 8.711 1 98.5 208 PHE A CA 1
ATOM 1629 C C . PHE A 1 208 ? -2.211 11.469 9.844 1 98.5 208 PHE A C 1
ATOM 1631 O O . PHE A 1 208 ? -2.523 10.844 10.867 1 98.5 208 PHE A O 1
ATOM 1638 N N . THR A 1 209 ? -1.024 12.055 9.703 1 98.69 209 THR A N 1
ATOM 1639 C CA . THR A 1 209 ? 0.031 11.828 10.688 1 98.69 209 THR A CA 1
ATOM 1640 C C . THR A 1 209 ? -0.274 12.578 11.984 1 98.69 209 THR A C 1
ATOM 1642 O O . THR A 1 209 ? 0.147 12.148 13.062 1 98.69 209 THR A O 1
ATOM 1645 N N . LYS A 1 210 ? -1.018 13.672 11.867 1 98.75 210 LYS A N 1
ATOM 1646 C CA . LYS A 1 210 ? -1.468 14.336 13.086 1 98.75 210 LYS A CA 1
ATOM 1647 C C . LYS A 1 210 ? -2.502 13.492 13.828 1 98.75 210 LYS A C 1
ATOM 1649 O O . LYS A 1 210 ? -2.527 13.461 15.055 1 98.75 210 LYS A O 1
ATOM 1654 N N . ALA A 1 211 ? -3.375 12.844 13.109 1 98.81 211 ALA A N 1
ATOM 1655 C CA . ALA A 1 211 ? -4.316 11.914 13.727 1 98.81 211 ALA A CA 1
ATOM 1656 C C . ALA A 1 211 ? -3.584 10.781 14.43 1 98.81 211 ALA A C 1
ATOM 1658 O O . ALA A 1 211 ? -3.955 10.383 15.539 1 98.81 211 ALA A O 1
ATOM 1659 N N . LEU A 1 212 ? -2.566 10.258 13.766 1 98.75 212 LEU A N 1
ATOM 1660 C CA . LEU A 1 212 ? -1.752 9.211 14.375 1 98.75 212 LEU A CA 1
ATOM 1661 C C . LEU A 1 212 ? -1.102 9.711 15.664 1 98.75 212 LEU A C 1
ATOM 1663 O O . LEU A 1 212 ? -1.056 8.984 16.656 1 98.75 212 LEU A O 1
ATOM 1667 N N . ALA A 1 213 ? -0.566 10.914 15.625 1 98.75 213 ALA A N 1
ATOM 1668 C CA . ALA A 1 213 ? 0.078 11.5 16.797 1 98.75 213 ALA A CA 1
ATOM 1669 C C . ALA A 1 213 ? -0.897 11.594 17.969 1 98.75 213 ALA A C 1
ATOM 1671 O O . ALA A 1 213 ? -0.527 11.328 19.109 1 98.75 213 ALA A O 1
ATOM 1672 N N . GLU A 1 214 ? -2.104 11.984 17.703 1 98.69 214 GLU A N 1
ATOM 1673 C CA . GLU A 1 214 ? -3.105 12.047 18.766 1 98.69 214 GLU A CA 1
ATOM 1674 C C . GLU A 1 214 ? -3.346 10.672 19.375 1 98.69 214 GLU A C 1
ATOM 1676 O O . GLU A 1 214 ? -3.561 10.562 20.594 1 98.69 214 GLU A O 1
ATOM 1681 N N . GLN A 1 215 ? -3.373 9.648 18.547 1 98.31 215 GLN A N 1
ATOM 1682 C CA . GLN A 1 215 ? -3.557 8.312 19.094 1 98.31 215 GLN A CA 1
ATOM 1683 C C . GLN A 1 215 ? -2.4 7.922 20.016 1 98.31 215 GLN A C 1
ATOM 1685 O O . GLN A 1 215 ? -2.604 7.25 21.031 1 98.31 215 GLN A O 1
ATOM 1690 N N . ILE A 1 216 ? -1.246 8.297 19.609 1 98.25 216 ILE A N 1
ATOM 1691 C CA . ILE A 1 216 ? -0.085 8.031 20.453 1 98.25 216 ILE A CA 1
ATOM 1692 C C . ILE A 1 216 ? -0.278 8.695 21.812 1 98.25 216 ILE A C 1
ATOM 1694 O O . ILE A 1 216 ? -0.025 8.078 22.859 1 98.25 216 ILE A O 1
ATOM 1698 N N . ILE A 1 217 ? -0.691 9.938 21.828 1 98.19 217 ILE A N 1
ATOM 1699 C CA . ILE A 1 217 ? -0.954 10.641 23.078 1 98.19 217 ILE A CA 1
ATOM 1700 C C . ILE A 1 217 ? -2.025 9.898 23.875 1 98.19 217 ILE A C 1
ATOM 1702 O O . ILE A 1 217 ? -1.895 9.719 25.094 1 98.19 217 ILE A O 1
ATOM 1706 N N . GLN A 1 218 ? -3.057 9.492 23.203 1 97.19 218 GLN A N 1
ATOM 1707 C CA . GLN A 1 218 ? -4.16 8.773 23.828 1 97.19 218 GLN A CA 1
ATOM 1708 C C . GLN A 1 218 ? -3.664 7.508 24.516 1 97.19 218 GLN A C 1
ATOM 1710 O O . GLN A 1 218 ? -4.09 7.195 25.641 1 97.19 218 GLN A O 1
ATOM 1715 N N . THR A 1 219 ? -2.746 6.777 23.891 1 96.75 219 THR A N 1
ATOM 1716 C CA . THR A 1 219 ? -2.432 5.422 24.328 1 96.75 219 THR A CA 1
ATOM 1717 C C . THR A 1 219 ? -1.155 5.406 25.172 1 96.75 219 THR A C 1
ATOM 1719 O O . THR A 1 219 ? -0.947 4.496 25.969 1 96.75 219 THR A O 1
ATOM 1722 N N . GLU A 1 220 ? -0.363 6.477 25.047 1 96.69 220 GLU A N 1
ATOM 1723 C CA . GLU A 1 220 ? 0.964 6.328 25.641 1 96.69 220 GLU A CA 1
ATOM 1724 C C . GLU A 1 220 ? 1.233 7.418 26.672 1 96.69 220 GLU A C 1
ATOM 1726 O O . GLU A 1 220 ? 2.256 7.391 27.359 1 96.69 220 GLU A O 1
ATOM 1731 N N . SER A 1 221 ? 0.404 8.398 26.828 1 95.62 221 SER A N 1
ATOM 1732 C CA . SER A 1 221 ? 0.669 9.492 27.766 1 95.62 221 SER A CA 1
ATOM 1733 C C . SER A 1 221 ? 0.691 8.992 29.203 1 95.62 221 SER A C 1
ATOM 1735 O O . SER A 1 221 ? 1.425 9.531 30.047 1 95.62 221 SER A O 1
ATOM 1737 N N . GLY A 1 222 ? -0.131 7.875 29.516 1 91.69 222 GLY A N 1
ATOM 1738 C CA . GLY A 1 222 ? -0.24 7.41 30.891 1 91.69 222 GLY A CA 1
ATOM 1739 C C . GLY A 1 222 ? -0.728 8.484 31.844 1 91.69 222 GLY A C 1
ATOM 1740 O O . GLY A 1 222 ? -1.764 9.109 31.609 1 91.69 222 GLY A O 1
ATOM 1741 N N . ASP A 1 223 ? 0.107 8.797 32.844 1 90.31 223 ASP A N 1
ATOM 1742 C CA . ASP A 1 223 ? -0.308 9.742 33.875 1 90.31 223 ASP A CA 1
ATOM 1743 C C . ASP A 1 223 ? 0.303 11.125 33.656 1 90.31 223 ASP A C 1
ATOM 1745 O O . ASP A 1 223 ? 0.186 12.016 34.5 1 90.31 223 ASP A O 1
ATOM 1749 N N . LEU A 1 224 ? 0.938 11.312 32.562 1 94.81 224 LEU A N 1
ATOM 1750 C CA . LEU A 1 224 ? 1.531 12.609 32.25 1 94.81 224 LEU A CA 1
ATOM 1751 C C . LEU A 1 224 ? 0.458 13.688 32.125 1 94.81 224 LEU A C 1
ATOM 1753 O O . LEU A 1 224 ? -0.626 13.43 31.594 1 94.81 224 LEU A O 1
ATOM 1757 N N . PRO A 1 225 ? 0.691 14.852 32.656 1 96.44 225 PRO A N 1
ATOM 1758 C CA . PRO A 1 225 ? -0.228 15.969 32.469 1 96.44 225 PRO A CA 1
ATOM 1759 C C . PRO A 1 225 ? -0.178 16.531 31.047 1 96.44 225 PRO A C 1
ATOM 1761 O O . PRO A 1 225 ? 0.522 17.516 30.797 1 96.44 225 PRO A O 1
ATOM 1764 N N . VAL A 1 226 ? -0.963 15.914 30.172 1 97.69 226 VAL A N 1
ATOM 1765 C CA . VAL A 1 226 ? -0.888 16.234 28.75 1 97.69 226 VAL A CA 1
ATOM 1766 C C . VAL A 1 226 ? -2.244 16.75 28.266 1 97.69 226 VAL A C 1
ATOM 1768 O O . VAL A 1 226 ? -3.289 16.266 28.703 1 97.69 226 VAL A O 1
ATOM 1771 N N . CYS A 1 227 ? -2.258 17.75 27.453 1 98.19 227 CYS A N 1
ATOM 1772 C CA . CYS A 1 227 ? -3.443 18.172 26.703 1 98.19 227 CYS A CA 1
ATOM 1773 C C . CYS A 1 227 ? -3.125 18.344 25.234 1 98.19 227 CYS A C 1
ATOM 1775 O O . CYS A 1 227 ? -1.955 18.359 24.844 1 98.19 227 CYS A O 1
ATOM 1777 N N . ILE A 1 228 ? -4.156 18.328 24.391 1 98.81 228 ILE A N 1
ATOM 1778 C CA . ILE A 1 228 ? -4.02 18.484 22.938 1 98.81 228 ILE A CA 1
ATOM 1779 C C . ILE A 1 228 ? -4.707 19.781 22.5 1 98.81 228 ILE A C 1
ATOM 1781 O O . ILE A 1 228 ? -5.836 20.062 22.906 1 98.81 228 ILE A O 1
ATOM 1785 N N . PHE A 1 229 ? -4.016 20.578 21.766 1 98.88 229 PHE A N 1
ATOM 1786 C CA . PHE A 1 229 ? -4.539 21.797 21.172 1 98.88 229 PHE A CA 1
ATOM 1787 C C . PHE A 1 229 ? -4.762 21.625 19.672 1 98.88 229 PHE A C 1
ATOM 1789 O O . PHE A 1 229 ? -3.828 21.297 18.938 1 98.88 229 PHE A O 1
ATOM 1796 N N . ARG A 1 230 ? -6.02 21.812 19.172 1 98.88 230 ARG A N 1
ATOM 1797 C CA . ARG A 1 230 ? -6.41 21.641 17.766 1 98.88 230 ARG A CA 1
ATOM 1798 C C . ARG A 1 230 ? -6.801 22.969 17.141 1 98.88 230 ARG A C 1
ATOM 1800 O O . ARG A 1 230 ? -7.984 23.281 17 1 98.88 230 ARG A O 1
ATOM 1807 N N . PRO A 1 231 ? -5.836 23.719 16.672 1 98.5 231 PRO A N 1
ATOM 1808 C CA . PRO A 1 231 ? -6.191 24.969 16 1 98.5 231 PRO A CA 1
ATOM 1809 C C . PRO A 1 231 ? -6.684 24.766 14.578 1 98.5 231 PRO A C 1
ATOM 1811 O O . PRO A 1 231 ? -6.262 23.812 13.906 1 98.5 231 PRO A O 1
ATOM 1814 N N . GLY A 1 232 ? -7.613 25.641 14.117 1 97.31 232 GLY A N 1
ATOM 1815 C CA . GLY A 1 232 ? -7.875 25.75 12.688 1 97.31 232 GLY A CA 1
ATOM 1816 C C . GLY A 1 232 ? -6.715 26.344 11.906 1 97.31 232 GLY A C 1
ATOM 1817 O O . GLY A 1 232 ? -5.598 26.438 12.422 1 97.31 232 GLY A O 1
ATOM 1818 N N . PRO A 1 233 ? -6.953 26.688 10.641 1 95.62 233 PRO A N 1
ATOM 1819 C CA . PRO A 1 233 ? -5.883 27.359 9.898 1 95.62 233 PRO A CA 1
ATOM 1820 C C . PRO A 1 233 ? -5.426 28.656 10.547 1 95.62 233 PRO A C 1
ATOM 1822 O O . PRO A 1 233 ? -6.219 29.594 10.688 1 95.62 233 PRO A O 1
ATOM 1825 N N . ILE A 1 234 ? -4.176 28.625 10.938 1 96.56 234 ILE A N 1
ATOM 1826 C CA . ILE A 1 234 ? -3.646 29.75 11.688 1 96.56 234 ILE A CA 1
ATOM 1827 C C . ILE A 1 234 ? -3.254 30.875 10.727 1 96.56 234 ILE A C 1
ATOM 1829 O O . ILE A 1 234 ? -2.547 30.641 9.742 1 96.56 234 ILE A O 1
ATOM 1833 N N . ALA A 1 235 ? -3.719 32.031 10.977 1 95.19 235 ALA A N 1
ATOM 1834 C CA . ALA A 1 235 ? -3.412 33.219 10.172 1 95.19 235 ALA A CA 1
ATOM 1835 C C . ALA A 1 235 ? -2.709 34.281 11.008 1 95.19 235 ALA A C 1
ATOM 1837 O O . ALA A 1 235 ? -2.15 34 12.062 1 95.19 235 ALA A O 1
ATOM 1838 N N . GLY A 1 236 ? -2.617 35.469 10.516 1 95.38 236 GLY A N 1
ATOM 1839 C CA . GLY A 1 236 ? -1.85 36.531 11.148 1 95.38 236 GLY A CA 1
ATOM 1840 C C . GLY A 1 236 ? -2.381 36.938 12.516 1 95.38 236 GLY A C 1
ATOM 1841 O O . GLY A 1 236 ? -3.473 36.5 12.906 1 95.38 236 GLY A O 1
ATOM 1842 N N . THR A 1 237 ? -1.616 37.75 13.234 1 96.94 237 THR A N 1
ATOM 1843 C CA . THR A 1 237 ? -1.99 38.188 14.57 1 96.94 237 THR A CA 1
ATOM 1844 C C . THR A 1 237 ? -3.219 39.062 14.523 1 96.94 237 THR A C 1
ATOM 1846 O O . THR A 1 237 ? -3.398 39.844 13.57 1 96.94 237 THR A O 1
ATOM 1849 N N . SER A 1 238 ? -4.012 38.938 15.492 1 96 238 SER A N 1
ATOM 1850 C CA . SER A 1 238 ? -5.148 39.844 15.648 1 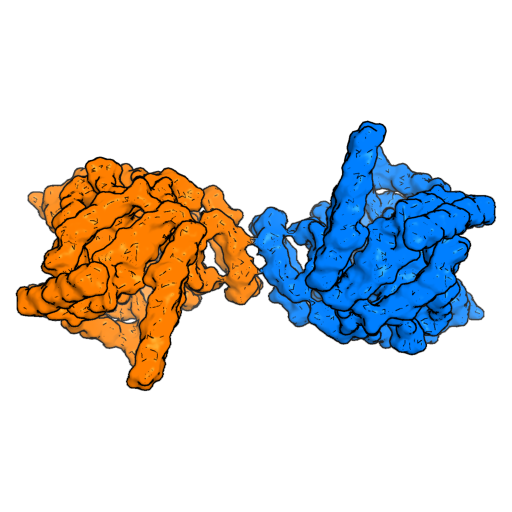96 238 SER A CA 1
ATOM 1851 C C . SER A 1 238 ? -4.703 41.188 16.172 1 96 238 SER A C 1
ATOM 1853 O 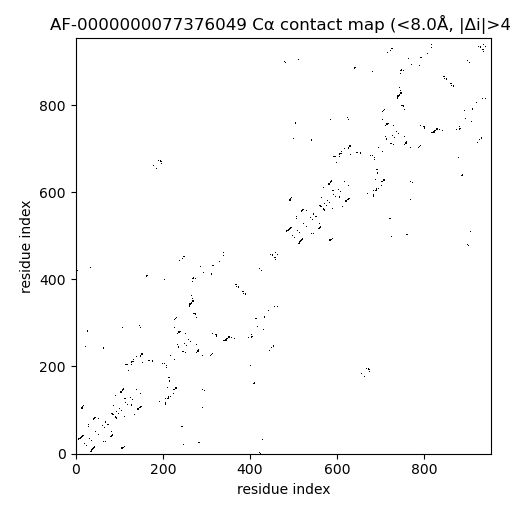O . SER A 1 238 ? -5.004 42.219 15.57 1 96 238 SER A O 1
ATOM 1855 N N . LYS A 1 239 ? -3.922 41.125 17.297 1 94.31 239 LYS A N 1
ATOM 1856 C CA . LYS A 1 239 ? -3.566 42.406 17.922 1 94.31 239 LYS A CA 1
ATOM 1857 C C . LYS A 1 239 ? -2.094 42.406 18.328 1 94.31 239 LYS A C 1
ATOM 1859 O O . LYS A 1 239 ? -1.404 43.406 18.125 1 94.31 239 LYS A O 1
ATOM 1864 N N . GLU A 1 240 ? -1.582 41.344 18.938 1 92.56 240 GLU A N 1
ATOM 1865 C CA . GLU A 1 240 ? -0.272 41.375 19.578 1 92.56 240 GLU A CA 1
ATOM 1866 C C . GLU A 1 240 ? 0.661 40.344 18.938 1 92.56 240 GLU A C 1
ATOM 1868 O O . GLU A 1 240 ? 0.208 39.312 18.453 1 92.56 240 GLU A O 1
ATOM 1873 N N . PRO A 1 241 ? 1.938 40.562 18.984 1 91.94 241 PRO A N 1
ATOM 1874 C CA . PRO A 1 241 ? 2.629 41.812 19.359 1 91.94 241 PRO A CA 1
ATOM 1875 C C . PRO A 1 241 ? 2.555 42.875 18.281 1 91.94 241 PRO A C 1
ATOM 1877 O O . PRO A 1 241 ? 2.691 44.062 18.578 1 91.94 241 PRO A O 1
ATOM 1880 N N . LEU A 1 242 ? 2.473 42.406 17.062 1 91.88 242 LEU A N 1
ATOM 1881 C CA . LEU A 1 242 ? 2.264 43.281 15.906 1 91.88 242 LEU A CA 1
ATOM 1882 C C . LEU A 1 242 ? 0.974 42.906 15.18 1 91.88 242 LEU A C 1
ATOM 1884 O O . LEU A 1 242 ? 0.856 41.812 14.625 1 91.88 242 LEU A O 1
ATOM 1888 N N . SER A 1 243 ? 0.118 43.875 15.172 1 92.81 243 SER A N 1
ATOM 1889 C CA . SER A 1 243 ? -1.178 43.625 14.555 1 92.81 243 SER A CA 1
ATOM 1890 C C . SER A 1 243 ? -1.024 43.281 13.078 1 92.81 243 SER A C 1
ATOM 1892 O O . SER A 1 243 ? -0.367 44.031 12.328 1 92.81 243 SER A O 1
ATOM 1894 N N . GLY A 1 244 ? -1.598 42.125 12.688 1 93 244 GLY A N 1
ATOM 1895 C CA . GLY A 1 244 ? -1.582 41.719 11.297 1 93 244 GLY A CA 1
ATOM 1896 C C . GLY A 1 244 ? -0.297 41.031 10.898 1 93 244 GLY A C 1
ATOM 1897 O O . GLY A 1 244 ? -0.103 40.688 9.727 1 93 244 GLY A O 1
ATOM 1898 N N . TRP A 1 245 ? 0.546 40.75 11.797 1 94.88 245 TRP A N 1
ATOM 1899 C CA . TRP A 1 245 ? 1.818 40.094 11.492 1 94.88 245 TRP A CA 1
ATOM 1900 C C . TRP A 1 245 ? 1.597 38.688 10.953 1 94.88 245 TRP A C 1
ATOM 1902 O O . TRP A 1 245 ? 0.767 37.938 11.469 1 94.88 245 TRP A O 1
ATOM 1912 N N . ILE A 1 246 ? 2.254 38.344 9.891 1 93.5 246 ILE A N 1
ATOM 1913 C CA . ILE A 1 246 ? 2.227 37.031 9.266 1 93.5 246 ILE A CA 1
ATOM 1914 C C . ILE A 1 246 ? 3.527 36.812 8.5 1 93.5 246 ILE A C 1
ATOM 1916 O O . ILE A 1 246 ? 4.148 37.75 8.016 1 93.5 246 ILE A O 1
ATOM 1920 N N . ASP A 1 247 ? 3.973 35.594 8.508 1 90.38 247 ASP A N 1
ATOM 1921 C CA . ASP A 1 247 ? 5.266 35.406 7.859 1 90.38 247 ASP A CA 1
ATOM 1922 C C . ASP A 1 247 ? 5.203 34.25 6.832 1 90.38 247 ASP A C 1
ATOM 1924 O O . ASP A 1 247 ? 6.238 33.75 6.41 1 90.38 247 ASP A O 1
ATOM 1928 N N . ASN A 1 248 ? 3.965 33.812 6.594 1 88.5 248 ASN A N 1
ATOM 1929 C CA . ASN A 1 248 ? 3.869 32.719 5.641 1 88.5 248 ASN A CA 1
ATOM 1930 C C . ASN A 1 248 ? 2.635 32.844 4.754 1 88.5 248 ASN A C 1
ATOM 1932 O O . ASN A 1 248 ? 1.761 33.688 5.02 1 88.5 248 ASN A O 1
ATOM 1936 N N . LEU A 1 249 ? 2.582 32.094 3.645 1 84.19 249 LEU A N 1
ATOM 1937 C CA . LEU A 1 249 ? 1.515 32.156 2.652 1 84.19 249 LEU A CA 1
ATOM 1938 C C . LEU A 1 249 ? 0.653 30.891 2.711 1 84.19 249 LEU A C 1
ATOM 1940 O O . LEU A 1 249 ? -0.055 30.578 1.754 1 84.19 249 LEU A O 1
ATOM 1944 N N . TYR A 1 250 ? 0.625 30.281 3.795 1 77.88 250 TYR A N 1
ATOM 1945 C CA . TYR A 1 250 ? -0.092 29.016 3.824 1 77.88 250 TYR A CA 1
ATOM 1946 C C . TYR A 1 250 ? -1.594 29.234 3.961 1 77.88 250 TYR A C 1
ATOM 1948 O O . TYR A 1 250 ? -2.027 30.25 4.52 1 77.88 250 TYR A O 1
ATOM 1956 N N . GLY A 1 251 ? -2.334 28.359 3.336 1 79.88 251 GLY A N 1
ATOM 1957 C CA . GLY A 1 251 ? -3.768 28.266 3.564 1 79.88 251 GLY A CA 1
ATOM 1958 C C . GLY A 1 251 ? -4.535 29.438 2.98 1 79.88 251 GLY A C 1
ATOM 1959 O O . GLY A 1 251 ? -4.371 29.766 1.804 1 79.88 251 GLY A O 1
ATOM 1960 N N . PRO A 1 252 ? -5.324 30.016 3.738 1 80.88 252 PRO A N 1
ATOM 1961 C CA . PRO A 1 252 ? -6.219 31.078 3.271 1 80.88 252 PRO A CA 1
ATOM 1962 C C . PRO A 1 252 ? -5.473 32.344 2.887 1 80.88 252 PRO A C 1
ATOM 1964 O O . PRO A 1 252 ? -5.879 33.062 1.954 1 80.88 252 PRO A O 1
ATOM 1967 N N . ILE A 1 253 ? -4.406 32.562 3.508 1 84.94 253 ILE A N 1
ATOM 1968 C CA . ILE A 1 253 ? -3.658 33.781 3.238 1 84.94 253 ILE A CA 1
ATOM 1969 C C . ILE A 1 253 ? -3.041 33.719 1.844 1 84.94 253 ILE A C 1
ATOM 1971 O O . ILE A 1 253 ? -2.959 34.719 1.145 1 84.94 253 ILE A O 1
ATOM 1975 N N . GLY A 1 254 ? -2.648 32.531 1.512 1 87.38 254 GLY A N 1
ATOM 1976 C CA . GLY A 1 254 ? -2.141 32.344 0.162 1 87.38 254 GLY A CA 1
ATOM 1977 C C . GLY A 1 254 ? -3.178 32.625 -0.91 1 87.38 254 GLY A C 1
ATOM 1978 O O . GLY A 1 254 ? -2.855 33.188 -1.962 1 87.38 254 GLY A O 1
ATOM 1979 N N . VAL A 1 255 ? -4.332 32.312 -0.637 1 86.75 255 VAL A N 1
ATOM 1980 C CA . VAL A 1 255 ? -5.426 32.531 -1.577 1 86.75 255 VAL A CA 1
ATOM 1981 C C . VAL A 1 255 ? -5.703 34.031 -1.705 1 86.75 255 VAL A C 1
ATOM 1983 O O . VAL A 1 255 ? -5.844 34.531 -2.816 1 86.75 255 VAL A O 1
ATOM 1986 N N . ILE A 1 256 ? -5.727 34.688 -0.589 1 87.44 256 ILE A N 1
ATOM 1987 C CA . ILE A 1 256 ? -5.973 36.125 -0.583 1 87.44 256 ILE A CA 1
ATOM 1988 C C . ILE A 1 256 ? -4.859 36.844 -1.341 1 87.44 256 ILE A C 1
ATOM 1990 O O . ILE A 1 256 ? -5.125 37.719 -2.168 1 87.44 256 ILE A O 1
ATOM 1994 N N . TYR A 1 257 ? -3.711 36.375 -1.035 1 88.88 257 TYR A N 1
ATOM 1995 C CA . TYR A 1 257 ? -2.557 37.031 -1.659 1 88.88 257 TYR A CA 1
ATOM 1996 C C . TYR A 1 257 ? -2.559 36.812 -3.166 1 88.88 257 TYR A C 1
ATOM 1998 O O . TYR A 1 257 ? -2.287 37.719 -3.939 1 88.88 257 TYR A O 1
ATOM 2006 N N . GLY A 1 258 ? -2.812 35.594 -3.564 1 88.38 258 GLY A N 1
ATOM 2007 C CA . GLY A 1 258 ? -2.881 35.281 -4.984 1 88.38 258 GLY A CA 1
ATOM 2008 C C . GLY A 1 258 ? -3.955 36.062 -5.711 1 88.38 258 GLY A C 1
ATOM 2009 O O . GLY A 1 258 ? -3.752 36.5 -6.848 1 88.38 258 GLY A O 1
ATOM 2010 N N . ALA A 1 259 ? -5.031 36.219 -5.07 1 87.12 259 ALA A N 1
ATOM 2011 C CA . ALA A 1 259 ? -6.121 37 -5.652 1 87.12 259 ALA A CA 1
ATOM 2012 C C . ALA A 1 259 ? -5.758 38.5 -5.723 1 87.12 259 ALA A C 1
ATOM 2014 O O . ALA A 1 259 ? -6.004 39.156 -6.738 1 87.12 259 ALA A O 1
ATOM 2015 N N . ALA A 1 260 ? -5.207 38.938 -4.668 1 86 260 ALA A N 1
ATOM 2016 C CA . ALA A 1 260 ? -4.824 40.344 -4.598 1 86 260 ALA A CA 1
ATOM 2017 C C . ALA A 1 260 ? -3.756 40.688 -5.637 1 86 260 ALA A C 1
ATOM 2019 O O . ALA A 1 260 ? -3.744 41.781 -6.195 1 86 260 ALA A O 1
ATOM 2020 N N . ALA A 1 261 ? -2.914 39.719 -5.875 1 86.19 261 ALA A N 1
ATOM 2021 C CA . ALA A 1 261 ? -1.853 39.906 -6.859 1 86.19 261 ALA A CA 1
ATOM 2022 C C . ALA A 1 261 ? -2.393 39.781 -8.281 1 86.19 261 ALA A C 1
ATOM 2024 O O . ALA A 1 261 ? -1.726 40.156 -9.242 1 86.19 261 ALA A O 1
ATOM 2025 N N . GLY A 1 262 ? -3.58 39.25 -8.367 1 85.44 262 GLY A N 1
ATOM 2026 C CA . GLY A 1 262 ? -4.215 39.094 -9.664 1 85.44 262 GLY A CA 1
ATOM 2027 C C . GLY A 1 262 ? -3.83 37.781 -10.367 1 85.44 262 GLY A C 1
ATOM 2028 O O . GLY A 1 262 ? -4.121 37.625 -11.547 1 85.44 262 GLY A O 1
ATOM 2029 N N . VAL A 1 263 ? -3.211 37 -9.688 1 87.25 263 VAL A N 1
ATOM 2030 C CA . VAL A 1 263 ? -2.752 35.75 -10.258 1 87.25 263 VAL A CA 1
ATOM 2031 C C . VAL A 1 263 ? -3.842 34.688 -10.125 1 87.25 263 VAL A C 1
ATOM 2033 O O . VAL A 1 263 ? -4.074 33.906 -11.047 1 87.25 263 VAL A O 1
ATOM 2036 N N . LEU A 1 264 ? -4.457 34.625 -9.008 1 89.81 264 LEU A N 1
ATOM 2037 C CA . LEU A 1 264 ? -5.543 33.656 -8.758 1 89.81 264 LEU A CA 1
ATOM 2038 C C . LEU A 1 264 ? -6.898 34.312 -9.031 1 89.81 264 LEU A C 1
ATOM 2040 O O . LEU A 1 264 ? -7.281 35.25 -8.344 1 89.81 264 LEU A O 1
ATOM 2044 N N . ARG A 1 265 ? -7.57 33.75 -9.977 1 89.88 265 ARG A N 1
ATOM 2045 C CA . ARG A 1 265 ? -8.805 34.406 -10.391 1 89.88 265 ARG A CA 1
ATOM 2046 C C . ARG A 1 265 ? -10.016 33.531 -10.078 1 89.88 265 ARG A C 1
ATOM 2048 O O . ARG A 1 265 ? -11.141 34.031 -9.992 1 89.88 265 ARG A O 1
ATOM 2055 N N . ILE A 1 266 ? -9.75 32.281 -9.992 1 91.06 266 ILE A N 1
ATOM 2056 C CA . ILE A 1 266 ? -10.789 31.344 -9.594 1 91.06 266 ILE A CA 1
ATOM 2057 C C . ILE A 1 266 ? -10.227 30.344 -8.602 1 91.06 266 ILE A C 1
ATOM 2059 O O . ILE A 1 266 ? -9.062 29.938 -8.711 1 91.06 266 ILE A O 1
ATOM 2063 N N . ALA A 1 267 ? -11 30.016 -7.605 1 91.69 267 ALA A N 1
ATOM 2064 C CA . ALA A 1 267 ? -10.578 29.047 -6.602 1 91.69 267 ALA A CA 1
ATOM 2065 C C . ALA A 1 267 ? -11.719 28.078 -6.258 1 91.69 267 ALA A C 1
ATOM 2067 O O . ALA A 1 267 ? -12.891 28.469 -6.312 1 91.69 267 ALA A O 1
ATOM 2068 N N . PRO A 1 268 ? -11.422 26.828 -5.973 1 93 268 PRO A N 1
ATOM 2069 C CA . PRO A 1 268 ? -12.445 25.859 -5.559 1 93 268 PRO A CA 1
ATOM 2070 C C . PRO A 1 268 ? -12.852 26.016 -4.098 1 93 268 PRO A C 1
ATOM 2072 O O . PRO A 1 268 ? -12.375 25.281 -3.234 1 93 268 PRO A O 1
ATOM 2075 N N . ILE A 1 269 ? -13.742 26.891 -3.889 1 92.75 269 ILE A N 1
ATOM 2076 C CA . ILE A 1 269 ? -14.219 27.219 -2.551 1 92.75 269 ILE A CA 1
ATOM 2077 C C . ILE A 1 269 ? -15.742 27.172 -2.512 1 92.75 269 ILE A C 1
ATOM 2079 O O . ILE A 1 269 ? -16.406 27.766 -3.363 1 92.75 269 ILE A O 1
ATOM 2083 N N . ASN A 1 270 ? -16.25 26.438 -1.571 1 93.88 270 ASN A N 1
ATOM 2084 C CA . ASN A 1 270 ? -17.688 26.438 -1.295 1 93.88 270 ASN A CA 1
ATOM 2085 C C . ASN A 1 270 ? -18.094 27.625 -0.446 1 93.88 270 ASN A C 1
ATOM 2087 O O . ASN A 1 270 ? -17.781 27.688 0.744 1 93.88 270 ASN A O 1
ATOM 2091 N N . ASP A 1 271 ? -18.906 28.422 -0.953 1 92.38 271 ASP A N 1
ATOM 2092 C CA . ASP A 1 271 ? -19.281 29.672 -0.317 1 92.38 271 ASP A CA 1
ATOM 2093 C C . ASP A 1 271 ? -20.062 29.422 0.976 1 92.38 271 ASP A C 1
ATOM 2095 O O . ASP A 1 271 ? -19.969 30.203 1.923 1 92.38 271 ASP A O 1
ATOM 2099 N N . LYS A 1 272 ? -20.719 28.359 0.959 1 94.06 272 LYS A N 1
ATOM 2100 C CA . LYS A 1 272 ? -21.578 28.078 2.102 1 94.06 272 LYS A CA 1
ATOM 2101 C C . LYS A 1 272 ? -20.812 27.391 3.223 1 94.06 272 LYS A C 1
ATOM 2103 O O . LYS A 1 272 ? -21.266 27.344 4.367 1 94.06 272 LYS A O 1
ATOM 2108 N N . ALA A 1 273 ? -19.656 26.906 2.918 1 94.69 273 ALA A N 1
ATOM 2109 C CA . ALA A 1 273 ? -18.844 26.219 3.924 1 94.69 273 ALA A CA 1
ATOM 2110 C C . ALA A 1 273 ? -18.312 27.203 4.961 1 94.69 273 ALA A C 1
ATOM 2112 O O . ALA A 1 273 ? -18.219 28.406 4.703 1 94.69 273 ALA A O 1
ATOM 2113 N N . LEU A 1 274 ? -18.016 26.656 6.09 1 95.44 274 LEU A N 1
ATOM 2114 C CA . LEU A 1 274 ? -17.516 27.469 7.184 1 95.44 274 LEU A CA 1
ATOM 2115 C C . LEU A 1 274 ? -16 27.688 7.051 1 95.44 274 LEU A C 1
ATOM 2117 O O . LEU A 1 274 ? -15.281 26.766 6.645 1 95.44 274 LEU A O 1
ATOM 2121 N N . ASN A 1 275 ? -15.594 28.891 7.305 1 94.81 275 ASN A N 1
ATOM 2122 C CA . ASN A 1 275 ? -14.18 29.25 7.391 1 94.81 275 ASN A CA 1
ATOM 2123 C C . ASN A 1 275 ? -13.672 29.156 8.828 1 94.81 275 ASN A C 1
ATOM 2125 O O . ASN A 1 275 ? -14.203 29.797 9.727 1 94.81 275 ASN A O 1
ATOM 2129 N N . HIS A 1 276 ? -12.641 28.406 9.094 1 96.25 276 HIS A N 1
ATOM 2130 C CA . HIS A 1 276 ? -12.211 28.109 10.453 1 96.25 276 HIS A CA 1
ATOM 2131 C C . HIS A 1 276 ? -10.867 28.766 10.766 1 96.25 276 HIS A C 1
ATOM 2133 O O . HIS A 1 276 ? -10.117 28.266 11.609 1 96.25 276 HIS A O 1
ATOM 2139 N N . ILE A 1 277 ? -10.57 29.828 10.094 1 95.69 277 ILE A N 1
ATOM 2140 C CA . ILE A 1 277 ? -9.32 30.562 10.297 1 95.69 277 ILE A CA 1
ATOM 2141 C C . ILE A 1 277 ? -9.242 31.062 11.734 1 95.69 277 ILE A C 1
ATOM 2143 O O . ILE A 1 277 ? -10.266 31.422 12.328 1 95.69 277 ILE A O 1
ATOM 2147 N N . VAL A 1 278 ? -8.023 31.109 12.344 1 97.5 278 VAL A N 1
ATOM 2148 C CA . VAL A 1 278 ? -7.84 31.594 13.711 1 97.5 278 VAL A CA 1
ATOM 2149 C C . VAL A 1 278 ? -6.598 32.469 13.781 1 97.5 278 VAL A C 1
ATOM 2151 O O . VAL A 1 278 ? -5.633 32.25 13.047 1 97.5 278 VAL A O 1
ATOM 2154 N N . PRO A 1 279 ? -6.566 33.469 14.688 1 97.69 279 PRO A N 1
ATOM 2155 C CA . PRO A 1 279 ? -5.391 34.312 14.859 1 97.69 279 PRO A CA 1
ATOM 2156 C C . PRO A 1 279 ? -4.262 33.625 15.617 1 97.69 279 PRO A C 1
ATOM 2158 O O . PRO A 1 279 ? -4.508 33 16.641 1 97.69 279 PRO A O 1
ATOM 2161 N N . VAL A 1 280 ? -3.051 33.812 15.164 1 97.81 280 VAL A N 1
ATOM 2162 C CA . VAL A 1 280 ? -1.911 33.094 15.727 1 97.81 280 VAL A CA 1
ATOM 2163 C C . VAL A 1 280 ? -1.658 33.594 17.156 1 97.81 280 VAL A C 1
ATOM 2165 O O . VAL A 1 280 ? -1.237 32.812 18.016 1 97.81 280 VAL A O 1
ATOM 2168 N N . ASP A 1 281 ? -1.898 34.875 17.5 1 98.31 281 ASP A N 1
ATOM 2169 C CA . ASP A 1 281 ? -1.673 35.375 18.844 1 98.31 281 ASP A CA 1
ATOM 2170 C C . ASP A 1 281 ? -2.67 34.781 19.828 1 98.31 281 ASP A C 1
ATOM 2172 O O . ASP A 1 281 ? -2.318 34.469 20.969 1 98.31 281 ASP A O 1
ATOM 2176 N N . HIS A 1 282 ? -3.936 34.594 19.375 1 98.69 282 HIS A N 1
ATOM 2177 C CA . HIS A 1 282 ? -4.902 33.875 20.203 1 98.69 282 HIS A CA 1
ATOM 2178 C C . HIS A 1 282 ? -4.477 32.438 20.438 1 98.69 282 HIS A C 1
ATOM 2180 O O . HIS A 1 282 ? -4.664 31.891 21.531 1 98.69 282 HIS A O 1
ATOM 2186 N N . CYS A 1 283 ? -3.93 31.797 19.391 1 98.75 283 CYS A N 1
ATOM 2187 C CA . CYS A 1 283 ? -3.432 30.438 19.531 1 98.75 283 CYS A CA 1
ATOM 2188 C C . CYS A 1 283 ? -2.357 30.359 20.609 1 98.75 283 CYS A C 1
ATOM 2190 O O . CYS A 1 283 ? -2.352 29.422 21.422 1 98.75 283 CYS A O 1
ATOM 2192 N N . ALA A 1 284 ? -1.41 31.297 20.625 1 98.75 284 ALA A N 1
ATOM 2193 C CA . ALA A 1 284 ? -0.371 31.328 21.656 1 98.75 284 ALA A CA 1
ATOM 2194 C C . ALA A 1 284 ? -0.98 31.453 23.047 1 98.75 284 ALA A C 1
ATOM 2196 O O . ALA A 1 284 ? -0.538 30.781 23.984 1 98.75 284 ALA A O 1
ATOM 2197 N N . ASN A 1 285 ? -1.995 32.281 23.156 1 98.81 285 ASN A N 1
ATOM 2198 C CA . ASN A 1 285 ? -2.643 32.5 24.438 1 98.81 285 ASN A CA 1
ATOM 2199 C C . ASN A 1 285 ? -3.316 31.25 24.969 1 98.81 285 ASN A C 1
ATOM 2201 O O . ASN A 1 285 ? -3.172 30.906 26.141 1 98.81 285 ASN A O 1
ATOM 2205 N N . ILE A 1 286 ? -4.059 30.578 24.125 1 98.81 286 ILE A N 1
ATOM 2206 C CA . ILE A 1 286 ? -4.773 29.406 24.578 1 98.81 286 ILE A CA 1
ATOM 2207 C C . ILE A 1 286 ? -3.777 28.281 24.906 1 98.81 286 ILE A C 1
ATOM 2209 O O . ILE A 1 286 ? -3.99 27.5 25.828 1 98.81 286 ILE A O 1
ATOM 2213 N N . ILE A 1 287 ? -2.699 28.172 24.188 1 98.88 287 ILE A N 1
ATOM 2214 C CA . ILE A 1 287 ? -1.665 27.188 24.5 1 98.88 287 ILE A CA 1
ATOM 2215 C C . ILE A 1 287 ? -1.181 27.391 25.938 1 98.88 287 ILE A C 1
ATOM 2217 O O . ILE A 1 287 ? -1.139 26.438 26.719 1 98.88 287 ILE A O 1
ATOM 2221 N N . LEU A 1 288 ? -0.848 28.625 26.344 1 98.81 288 LEU A N 1
ATOM 2222 C CA . LEU A 1 288 ? -0.348 28.906 27.672 1 98.81 288 LEU A CA 1
ATOM 2223 C C . LEU A 1 288 ? -1.418 28.641 28.719 1 98.81 288 LEU A C 1
ATOM 2225 O O . LEU A 1 288 ? -1.125 28.078 29.781 1 98.81 288 LEU A O 1
ATOM 2229 N N . ALA A 1 289 ? -2.643 29.016 28.406 1 98.81 289 ALA A N 1
ATOM 2230 C CA . ALA A 1 289 ? -3.748 28.797 29.344 1 98.81 289 ALA A CA 1
ATOM 2231 C C . ALA A 1 289 ? -4.02 27.297 29.531 1 98.81 289 ALA A C 1
ATOM 2233 O O . ALA A 1 289 ? -4.289 26.859 30.641 1 98.81 289 ALA A O 1
ATOM 2234 N N . SER A 1 290 ? -3.988 26.562 28.438 1 98.56 290 SER A N 1
ATOM 2235 C CA . SER A 1 290 ? -4.32 25.141 28.484 1 98.56 290 SER A CA 1
ATOM 2236 C C . SER A 1 290 ? -3.291 24.359 29.297 1 98.56 290 SER A C 1
ATOM 2238 O O . SER A 1 290 ? -3.637 23.406 30 1 98.56 290 SER A O 1
ATOM 2240 N N . VAL A 1 291 ? -2.002 24.719 29.203 1 98.31 291 VAL A N 1
ATOM 2241 C CA . VAL A 1 291 ? -0.96 24.047 29.984 1 98.31 291 VAL A CA 1
ATOM 2242 C C . VAL A 1 291 ? -1.185 24.297 31.469 1 98.31 291 VAL A C 1
ATOM 2244 O O . VAL A 1 291 ? -1.077 23.375 32.281 1 98.31 291 VAL A O 1
ATOM 2247 N N . MET A 1 292 ? -1.463 25.547 31.828 1 98.19 292 MET A N 1
ATOM 2248 C CA . MET A 1 292 ? -1.745 25.875 33.219 1 98.19 292 MET A CA 1
ATOM 2249 C C . MET A 1 292 ? -2.916 25.047 33.75 1 98.19 292 MET A C 1
ATOM 2251 O O . MET A 1 292 ? -2.848 24.5 34.844 1 98.19 292 MET A O 1
ATOM 2255 N N . GLN A 1 293 ? -3.977 25.031 32.938 1 97.12 293 GLN A N 1
ATOM 2256 C CA . GLN A 1 293 ? -5.164 24.281 33.344 1 97.12 293 GLN A CA 1
ATOM 2257 C C . GLN A 1 293 ? -4.844 22.797 33.531 1 97.12 293 GLN A C 1
ATOM 2259 O O . GLN A 1 293 ? -5.32 22.172 34.469 1 97.12 293 GLN A O 1
ATOM 2264 N N . THR A 1 294 ? -4.102 22.281 32.625 1 96.69 294 THR A N 1
ATOM 2265 C CA . THR A 1 294 ? -3.688 20.891 32.688 1 96.69 294 THR A CA 1
ATOM 2266 C C . THR A 1 294 ? -2.881 20.609 33.938 1 96.69 294 THR A C 1
ATOM 2268 O O . THR A 1 294 ? -3.076 19.594 34.625 1 96.69 294 THR A O 1
ATOM 2271 N N . ALA A 1 295 ? -1.952 21.5 34.281 1 96.31 295 ALA A N 1
ATOM 2272 C CA . ALA A 1 295 ? -1.146 21.375 35.5 1 96.31 295 ALA A CA 1
ATOM 2273 C C . ALA A 1 295 ? -2.025 21.391 36.75 1 96.31 295 ALA A C 1
ATOM 2275 O O . ALA A 1 295 ? -1.82 20.609 37.688 1 96.31 295 ALA A O 1
ATOM 2276 N N . LYS A 1 296 ? -2.953 22.297 36.75 1 94.44 296 LYS A N 1
ATOM 2277 C CA . LYS A 1 296 ? -3.871 22.422 37.875 1 94.44 296 LYS A CA 1
ATOM 2278 C C . LYS A 1 296 ? -4.676 21.156 38.062 1 94.44 296 LYS A C 1
ATOM 2280 O O . LYS A 1 296 ? -4.82 20.672 39.188 1 94.44 296 LYS A O 1
ATOM 2285 N N . GLU A 1 297 ? -5.172 20.656 37.031 1 91.94 297 GLU A N 1
ATOM 2286 C CA . GLU A 1 297 ? -5.996 19.453 37.094 1 91.94 297 GLU A CA 1
ATOM 2287 C C . GLU A 1 297 ? -5.176 18.234 37.5 1 91.94 297 GLU A C 1
ATOM 2289 O O . GLU A 1 297 ? -5.672 17.359 38.219 1 91.94 297 GLU A O 1
ATOM 2294 N N . SER A 1 298 ? -4.012 18.188 37 1 89.19 298 SER A N 1
ATOM 2295 C CA . SER A 1 298 ? -3.135 17.078 37.344 1 89.19 298 SER A CA 1
ATOM 2296 C C . SER A 1 298 ? -2.775 17.094 38.812 1 89.19 298 SER A C 1
ATOM 2298 O O . SER A 1 298 ? -2.641 16.031 39.438 1 89.19 298 SER A O 1
ATOM 2300 N N . SER A 1 299 ? -2.588 18.203 39.375 1 85.31 299 SER A N 1
ATOM 2301 C CA . SER A 1 299 ? -2.248 18.344 40.781 1 85.31 299 SER A CA 1
ATOM 2302 C C . SER A 1 299 ? -3.434 17.969 41.688 1 85.31 299 SER A C 1
ATOM 2304 O O . SER A 1 299 ? -3.252 17.469 42.781 1 85.31 299 SER A O 1
ATOM 2306 N N . GLU A 1 300 ? -4.551 18.234 41.219 1 77.94 300 GLU A N 1
ATOM 2307 C CA . GLU A 1 300 ? -5.754 17.953 42 1 77.94 300 GLU A CA 1
ATOM 2308 C C . GLU A 1 300 ? -6.16 16.484 41.875 1 77.94 300 GLU A C 1
ATOM 2310 O O . GLU A 1 300 ? -6.664 15.891 42.844 1 77.94 300 GLU A O 1
ATOM 2315 N N . HIS A 1 301 ? -6.227 15.906 40.688 1 64.06 301 HIS A N 1
ATOM 2316 C CA . HIS A 1 301 ? -6.797 14.594 40.438 1 64.06 301 HIS A CA 1
ATOM 2317 C C . HIS A 1 301 ? -5.719 13.508 40.469 1 64.06 301 HIS A C 1
ATOM 2319 O O . HIS A 1 301 ? -5.836 12.492 39.781 1 64.06 301 HIS A O 1
ATOM 2325 N N . ARG A 1 302 ? -4.832 13.414 41.406 1 55.47 302 ARG A N 1
ATOM 2326 C CA . ARG A 1 302 ? -3.824 12.367 41.469 1 55.47 302 ARG A CA 1
ATOM 2327 C C . ARG A 1 302 ? -4.426 11.008 41.125 1 55.47 302 ARG A C 1
ATOM 2329 O O . ARG A 1 302 ? -3.699 10.047 40.844 1 55.47 302 ARG A O 1
ATOM 2336 N N . GLN A 1 303 ? -5.645 10.945 41.219 1 47.69 303 GLN A N 1
ATOM 2337 C CA . GLN A 1 303 ? -5.965 9.523 41.312 1 47.69 303 GLN A CA 1
ATOM 2338 C C . GLN A 1 303 ? -6.754 9.047 40.094 1 47.69 303 GLN A C 1
ATOM 2340 O O . GLN A 1 303 ? -6.961 7.844 39.938 1 47.69 303 GLN A O 1
ATOM 2345 N N . ILE A 1 304 ? -7.488 9.891 39.25 1 48.91 304 ILE A N 1
ATOM 2346 C CA . ILE A 1 304 ? -8.32 9.266 38.219 1 48.91 304 ILE A CA 1
ATOM 2347 C C . ILE A 1 304 ? -7.699 9.492 36.844 1 48.91 304 ILE A C 1
ATOM 2349 O O . ILE A 1 304 ? -7.398 10.633 36.469 1 48.91 304 ILE A O 1
ATOM 2353 N N . SER A 1 305 ? -7.137 8.328 36.281 1 56.88 305 SER A N 1
ATOM 2354 C CA . SER A 1 305 ? -6.555 8.297 34.938 1 56.88 305 SER A CA 1
ATOM 2355 C C . SER A 1 305 ? -7.523 8.859 33.906 1 56.88 305 SER A C 1
ATOM 2357 O O . SER A 1 305 ? -8.484 8.188 33.531 1 56.88 305 SER A O 1
ATOM 2359 N N . THR A 1 306 ? -7.691 10.227 33.719 1 71.44 306 THR A N 1
ATOM 2360 C CA . THR A 1 306 ? -8.539 10.836 32.719 1 71.44 306 THR A CA 1
ATOM 2361 C C . THR A 1 306 ? -7.758 11.07 31.422 1 71.44 306 THR A C 1
ATOM 2363 O O . THR A 1 306 ? -6.562 11.367 31.453 1 71.44 306 THR A O 1
ATOM 2366 N N . PRO A 1 307 ? -8.398 10.797 30.297 1 88.31 307 PRO A N 1
ATOM 2367 C CA . PRO A 1 307 ? -7.746 11.062 29.016 1 88.31 307 PRO A CA 1
ATOM 2368 C C . PRO A 1 307 ? -7.348 12.523 28.844 1 88.31 307 PRO A C 1
ATOM 2370 O O . PRO A 1 307 ? -7.977 13.414 29.422 1 88.31 307 PRO A O 1
ATOM 2373 N N . PRO A 1 308 ? -6.305 12.711 28.172 1 95.62 308 PRO A N 1
ATOM 2374 C CA . PRO A 1 308 ? -5.875 14.086 27.922 1 95.62 308 PRO A CA 1
ATOM 2375 C C . PRO A 1 308 ? -6.992 14.961 27.359 1 95.62 308 PRO A C 1
ATOM 2377 O O . PRO A 1 308 ? -7.762 14.508 26.5 1 95.62 308 PRO A O 1
ATOM 2380 N N . THR A 1 309 ? -7.113 16.172 27.906 1 97.12 309 THR A N 1
ATOM 2381 C CA . THR A 1 309 ? -8.117 17.125 27.422 1 97.12 309 THR A CA 1
ATOM 2382 C C . THR A 1 309 ? -7.75 17.656 26.047 1 97.12 309 THR A C 1
ATOM 2384 O O . THR A 1 309 ? -6.582 17.938 25.781 1 97.12 309 THR A O 1
ATOM 2387 N N . ILE A 1 310 ? -8.734 17.766 25.188 1 98.62 310 ILE A N 1
ATOM 2388 C CA . ILE A 1 310 ? -8.547 18.281 23.828 1 98.62 310 ILE A CA 1
ATOM 2389 C C . ILE A 1 310 ? -9.258 19.625 23.688 1 98.62 310 ILE A C 1
ATOM 2391 O O . ILE A 1 310 ? -10.398 19.781 24.141 1 98.62 310 ILE A O 1
ATOM 2395 N N . TYR A 1 311 ? -8.617 20.609 23.109 1 98.88 311 TYR A N 1
ATOM 2396 C CA . TYR A 1 311 ? -9.18 21.938 22.859 1 98.88 311 TYR A CA 1
ATOM 2397 C C . TYR A 1 311 ? -9.258 22.219 21.359 1 98.88 311 TYR A C 1
ATOM 2399 O O . TYR A 1 311 ? -8.242 22.547 20.734 1 98.88 311 TYR A O 1
ATOM 2407 N N . ASN A 1 312 ? -10.484 22.125 20.797 1 98.81 312 ASN A N 1
ATOM 2408 C CA . ASN A 1 312 ? -10.688 22.641 19.453 1 98.81 312 ASN A CA 1
ATOM 2409 C C . ASN A 1 312 ? -10.68 24.172 19.438 1 98.81 312 ASN A C 1
ATOM 2411 O O . ASN A 1 312 ? -11.25 24.812 20.328 1 98.81 312 ASN A O 1
ATOM 2415 N N . TYR A 1 313 ? -9.992 24.719 18.5 1 98.81 313 TYR A N 1
ATOM 2416 C CA . TYR A 1 313 ? -9.93 26.172 18.391 1 98.81 313 TYR A CA 1
ATOM 2417 C C . TYR A 1 313 ? -10.195 26.625 16.969 1 98.81 313 TYR A C 1
ATOM 2419 O O . TYR A 1 313 ? -9.281 26.672 16.141 1 98.81 313 TYR A O 1
ATOM 2427 N N . VAL A 1 314 ? -11.375 26.984 16.688 1 98.19 314 VAL A N 1
ATOM 2428 C CA . VAL A 1 314 ? -11.914 27.422 15.398 1 98.19 314 VAL A CA 1
ATOM 2429 C C . VAL A 1 314 ? -12.898 28.562 15.609 1 98.19 314 VAL A C 1
ATOM 2431 O O . VAL A 1 314 ? -13.102 29.016 16.734 1 98.19 314 VAL A O 1
ATOM 2434 N N . ALA A 1 315 ? -13.414 29.078 14.523 1 96.44 315 ALA A N 1
ATOM 2435 C CA . ALA A 1 315 ? -14.492 30.062 14.664 1 96.44 315 ALA A CA 1
ATOM 2436 C C . ALA A 1 315 ? -15.641 29.5 15.492 1 96.44 315 ALA A C 1
ATOM 2438 O O . ALA A 1 315 ? -16.062 28.359 15.273 1 96.44 315 ALA A O 1
ATOM 2439 N N . HIS A 1 316 ? -16.062 30.297 16.469 1 95.12 316 HIS A N 1
ATOM 2440 C CA . HIS A 1 316 ? -17.125 29.828 17.344 1 95.12 316 HIS A CA 1
ATOM 2441 C C . HIS A 1 316 ? -18.453 29.766 16.594 1 95.12 316 HIS A C 1
ATOM 2443 O O . HIS A 1 316 ? -18.734 30.578 15.719 1 95.12 316 HIS A O 1
ATOM 2449 N N . GLU A 1 317 ? -19.25 28.828 17.016 1 94.75 317 GLU A N 1
ATOM 2450 C CA . GLU A 1 317 ? -20.531 28.641 16.375 1 94.75 317 GLU A CA 1
ATOM 2451 C C . GLU A 1 317 ? -21.391 29.906 16.469 1 94.75 317 GLU A C 1
ATOM 2453 O O . GLU A 1 317 ? -22.141 30.234 15.547 1 94.75 317 GLU A O 1
ATOM 2458 N N . SER A 1 318 ? -21.266 30.656 17.562 1 96 318 SER A N 1
ATOM 2459 C CA . SER A 1 318 ? -22.047 31.875 17.766 1 96 318 SER A CA 1
ATOM 2460 C C . SER A 1 318 ? -21.438 33.062 17 1 96 318 SER A C 1
ATOM 2462 O O . SER A 1 318 ? -22.031 34.125 16.953 1 96 318 SER A O 1
ATOM 2464 N N . ASN A 1 319 ? -20.297 32.938 16.516 1 97.38 319 ASN A N 1
ATOM 2465 C CA . ASN A 1 319 ? -19.578 33.938 15.703 1 97.38 319 ASN A CA 1
ATOM 2466 C C . ASN A 1 319 ? -18.969 33.281 14.461 1 97.38 319 ASN A C 1
ATOM 2468 O O . ASN A 1 319 ? -17.766 33.438 14.211 1 97.38 319 ASN A O 1
ATOM 2472 N N . ALA A 1 320 ? -19.828 32.594 13.773 1 96.06 320 ALA A N 1
ATOM 2473 C CA . ALA A 1 320 ? -19.375 31.797 12.648 1 96.06 320 ALA A CA 1
ATOM 2474 C C . ALA A 1 320 ? -18.984 32.688 11.469 1 96.06 320 ALA A C 1
ATOM 2476 O O . ALA A 1 320 ? -19.5 33.781 11.32 1 96.06 320 ALA A O 1
ATOM 2477 N N . LEU A 1 321 ? -18.047 32.219 10.688 1 95.94 321 LEU A N 1
ATOM 2478 C CA . LEU A 1 321 ? -17.578 32.844 9.461 1 95.94 321 LEU A CA 1
ATOM 2479 C C . LEU A 1 321 ? -17.703 31.891 8.273 1 95.94 321 LEU A C 1
ATOM 2481 O O . LEU A 1 321 ? -17.062 30.844 8.234 1 95.94 321 LEU A O 1
ATOM 2485 N N . THR A 1 322 ? -18.547 32.219 7.332 1 95.62 322 THR A N 1
ATOM 2486 C CA . THR A 1 322 ? -18.625 31.438 6.105 1 95.62 322 THR A CA 1
ATOM 2487 C C . THR A 1 322 ? -17.578 31.906 5.094 1 95.62 322 THR A C 1
ATOM 2489 O O . THR A 1 322 ? -17.047 33.031 5.211 1 95.62 322 THR A O 1
ATOM 2492 N N . ASN A 1 323 ? -17.328 31.078 4.141 1 94 323 ASN A N 1
ATOM 2493 C CA . ASN A 1 323 ? -16.406 31.484 3.08 1 94 323 ASN A CA 1
ATOM 2494 C C . ASN A 1 323 ? -16.953 32.688 2.305 1 94 323 ASN A C 1
ATOM 2496 O O . ASN A 1 323 ? -16.188 33.531 1.863 1 94 323 ASN A O 1
ATOM 2500 N N . LYS A 1 324 ? -18.188 32.688 2.178 1 93.94 324 LYS A N 1
ATOM 2501 C CA . LYS A 1 324 ? -18.812 33.844 1.514 1 93.94 324 LYS A CA 1
ATOM 2502 C C . LYS A 1 324 ? -18.578 35.125 2.293 1 93.94 324 LYS A C 1
ATOM 2504 O O . LYS A 1 324 ? -18.172 36.125 1.719 1 93.94 324 LYS A O 1
ATOM 2509 N N . ASN A 1 325 ? -18.891 35.062 3.584 1 94.56 325 ASN A N 1
ATOM 2510 C CA . ASN A 1 325 ? -18.672 36.219 4.426 1 94.56 325 ASN A CA 1
ATOM 2511 C C . ASN A 1 325 ? -17.203 36.656 4.418 1 94.56 325 ASN A C 1
ATOM 2513 O O . ASN A 1 325 ? -16.906 37.844 4.391 1 94.56 325 ASN A O 1
ATOM 2517 N N . PHE A 1 326 ? -16.391 35.688 4.496 1 93.62 326 PHE A N 1
ATOM 2518 C CA . PHE A 1 326 ? -14.953 35.938 4.426 1 93.62 326 PHE A CA 1
ATOM 2519 C C . PHE A 1 326 ? -14.594 36.719 3.156 1 93.62 326 PHE A C 1
ATOM 2521 O O . PHE A 1 326 ? -13.93 37.75 3.213 1 93.62 326 PHE A O 1
ATOM 2528 N N . ASN A 1 327 ? -15.047 36.219 2.086 1 89.69 327 ASN A N 1
ATOM 2529 C CA . ASN A 1 327 ? -14.773 36.844 0.792 1 89.69 327 ASN A CA 1
ATOM 2530 C C . ASN A 1 327 ? -15.383 38.25 0.695 1 89.69 327 ASN A C 1
ATOM 2532 O O . ASN A 1 327 ? -14.773 39.156 0.131 1 89.69 327 ASN A O 1
ATOM 2536 N N . ASP A 1 328 ? -16.531 38.344 1.17 1 91.44 328 ASP A N 1
ATOM 2537 C CA . ASP A 1 328 ? -17.203 39.656 1.127 1 91.44 328 ASP A CA 1
ATOM 2538 C C . ASP A 1 328 ? -16.438 40.688 1.907 1 91.44 328 ASP A C 1
ATOM 2540 O O . ASP A 1 328 ? -16.312 41.844 1.462 1 91.44 328 ASP A O 1
ATOM 2544 N N . ILE A 1 329 ? -15.938 40.344 3.029 1 91.75 329 ILE A N 1
ATOM 2545 C CA . ILE A 1 329 ? -15.188 41.281 3.857 1 91.75 329 ILE A CA 1
ATOM 2546 C C . ILE A 1 329 ? -13.891 41.656 3.148 1 91.75 329 ILE A C 1
ATOM 2548 O O . ILE A 1 329 ? -13.516 42.844 3.119 1 91.75 329 ILE A O 1
ATOM 2552 N N . ILE A 1 330 ? -13.289 40.688 2.574 1 88.75 330 ILE A N 1
ATOM 2553 C CA . ILE A 1 330 ? -12.039 40.938 1.862 1 88.75 330 ILE A CA 1
ATOM 2554 C C . ILE A 1 330 ? -12.297 41.875 0.686 1 88.75 330 ILE A C 1
ATOM 2556 O O . ILE A 1 330 ? -11.539 42.812 0.462 1 88.75 330 ILE A O 1
ATOM 2560 N N . LEU A 1 331 ? -13.328 41.625 -0.013 1 85.38 331 LEU A N 1
ATOM 2561 C CA . LEU A 1 331 ? -13.68 42.438 -1.164 1 85.38 331 LEU A CA 1
ATOM 2562 C C . LEU A 1 331 ? -14.023 43.844 -0.729 1 85.38 331 LEU A C 1
ATOM 2564 O O . LEU A 1 331 ? -13.703 44.812 -1.428 1 85.38 331 LEU A O 1
ATOM 2568 N N . LYS A 1 332 ? -14.68 43.906 0.358 1 87.31 332 LYS A N 1
ATOM 2569 C CA . LYS A 1 332 ? -15.047 45.219 0.898 1 87.31 332 LYS A CA 1
ATOM 2570 C C . LYS A 1 332 ? -13.812 46.062 1.188 1 87.31 332 LYS A C 1
ATOM 2572 O O . LYS A 1 332 ? -13.828 47.281 0.991 1 87.31 332 LYS A O 1
ATOM 2577 N N . HIS A 1 333 ? -12.773 45.406 1.594 1 86.44 333 HIS A N 1
ATOM 2578 C CA . HIS A 1 333 ? -11.57 46.125 1.997 1 86.44 333 HIS A CA 1
ATOM 2579 C C . HIS A 1 333 ? -10.484 46.031 0.93 1 86.44 333 HIS A C 1
ATOM 2581 O O . HIS A 1 333 ? -9.32 46.344 1.197 1 86.44 333 HIS A O 1
ATOM 2587 N N . ARG A 1 334 ? -10.867 45.625 -0.223 1 78.62 334 ARG A N 1
ATOM 2588 C CA . ARG A 1 334 ? -9.898 45.344 -1.269 1 78.62 334 ARG A CA 1
ATOM 2589 C C . ARG A 1 334 ? -9.094 46.562 -1.641 1 78.62 334 ARG A C 1
ATOM 2591 O O . ARG A 1 334 ? -7.961 46.469 -2.117 1 78.62 334 ARG A O 1
ATOM 2598 N N . TYR A 1 335 ? -9.625 47.781 -1.38 1 77.94 335 TYR A N 1
ATOM 2599 C CA . TYR A 1 335 ? -8.945 49.031 -1.782 1 77.94 335 TYR A CA 1
ATOM 2600 C C . TYR A 1 335 ? -8.32 49.719 -0.58 1 77.94 335 TYR A C 1
ATOM 2602 O O . TYR A 1 335 ? -7.723 50.781 -0.715 1 77.94 335 TYR A O 1
ATOM 2610 N N . THR A 1 336 ? -8.477 49.156 0.507 1 78.56 336 THR A N 1
ATOM 2611 C CA . THR A 1 336 ? -7.875 49.75 1.696 1 78.56 336 THR A CA 1
ATOM 2612 C C . THR A 1 336 ? -6.352 49.688 1.624 1 78.56 336 THR A C 1
ATOM 2614 O O . THR A 1 336 ? -5.664 50.656 1.952 1 78.56 336 THR A O 1
ATOM 2617 N N . CYS A 1 337 ? -5.883 48.531 1.208 1 81.44 337 CYS A N 1
ATOM 2618 C CA . CYS A 1 337 ? -4.438 48.375 1.08 1 81.44 337 CYS A CA 1
ATOM 2619 C C . CYS A 1 337 ? -4.086 47.5 -0.114 1 81.44 337 CYS A C 1
ATOM 2621 O O . CYS A 1 337 ? -3.51 46.406 0.05 1 81.44 337 CYS A O 1
ATOM 2623 N N . PRO A 1 338 ? -4.375 48.062 -1.229 1 84.75 338 PRO A N 1
ATOM 2624 C CA . PRO A 1 338 ? -4.062 47.281 -2.426 1 84.75 338 PRO A CA 1
ATOM 2625 C C . PRO A 1 338 ? -2.561 47.094 -2.631 1 84.75 338 PRO A C 1
ATOM 2627 O O . PRO A 1 338 ? -1.757 47.844 -2.09 1 84.75 338 PRO A O 1
ATOM 2630 N N . LEU A 1 339 ? -2.225 46 -3.365 1 86.38 339 LEU A N 1
ATOM 2631 C CA . LEU A 1 339 ? -0.826 45.688 -3.65 1 86.38 339 LEU A CA 1
ATOM 2632 C C . LEU A 1 339 ? -0.344 46.469 -4.875 1 86.38 339 LEU A C 1
ATOM 2634 O O . LEU A 1 339 ? -1.084 46.594 -5.852 1 86.38 339 LEU A O 1
ATOM 2638 N N . GLU A 1 340 ? 0.825 46.844 -4.785 1 83.38 340 GLU A N 1
ATOM 2639 C CA . GLU A 1 340 ? 1.42 47.562 -5.914 1 83.38 340 GLU A CA 1
ATOM 2640 C C . GLU A 1 340 ? 1.784 46.594 -7.039 1 83.38 340 GLU A C 1
ATOM 2642 O O . GLU A 1 340 ? 1.707 46.969 -8.219 1 83.38 340 GLU A O 1
ATOM 2647 N N . GLN A 1 341 ? 2.186 45.469 -6.734 1 79.56 341 GLN A N 1
ATOM 2648 C CA . GLN A 1 341 ? 2.678 44.5 -7.719 1 79.56 341 GLN A CA 1
ATOM 2649 C C . GLN A 1 341 ? 1.534 43.688 -8.305 1 79.56 341 GLN A C 1
ATOM 2651 O O . GLN A 1 341 ? 1.752 42.594 -8.82 1 79.56 341 GLN A O 1
ATOM 2656 N N . THR A 1 342 ? 0.416 44.188 -8.328 1 80.56 342 THR A N 1
ATOM 2657 C CA . THR A 1 342 ? -0.725 43.438 -8.875 1 80.56 342 THR A CA 1
ATOM 2658 C C . THR A 1 342 ? -0.575 43.25 -10.383 1 80.56 342 THR A C 1
ATOM 2660 O O . THR A 1 342 ? -0.287 44.219 -11.109 1 80.56 342 THR A O 1
ATOM 2663 N N . VAL A 1 343 ? -0.71 42.031 -10.812 1 73.44 343 VAL A N 1
ATOM 2664 C CA . VAL A 1 343 ? -0.461 41.688 -12.211 1 73.44 343 VAL A CA 1
ATOM 2665 C C . VAL A 1 343 ? -1.734 41.906 -13.031 1 73.44 343 VAL A C 1
ATOM 2667 O O . VAL A 1 343 ? -1.672 42.188 -14.227 1 73.44 343 VAL A O 1
ATOM 2670 N N . TRP A 1 344 ? -2.818 41.625 -12.375 1 68.81 344 TRP A N 1
ATOM 2671 C CA . TRP A 1 344 ? -4.117 41.781 -13.023 1 68.81 344 TRP A CA 1
ATOM 2672 C C . TRP A 1 344 ? -5.168 42.281 -12.039 1 68.81 344 TRP A C 1
ATOM 2674 O O . TRP A 1 344 ? -4.879 42.469 -10.859 1 68.81 344 TRP A O 1
ATOM 2684 N N . TYR A 1 345 ? -6.348 42.531 -12.742 1 68.44 345 TYR A N 1
ATOM 2685 C CA . TYR A 1 345 ? -7.434 43 -11.883 1 68.44 345 TYR A CA 1
ATOM 2686 C C . TYR A 1 345 ? -7.711 42 -10.766 1 68.44 345 TYR A C 1
ATOM 2688 O O . TYR A 1 345 ? -7.973 40.812 -11.031 1 68.44 345 TYR A O 1
ATOM 2696 N N . PRO A 1 346 ? -7.637 42.5 -9.562 1 76 346 PRO A N 1
ATOM 2697 C CA . PRO A 1 346 ? -7.762 41.594 -8.414 1 76 346 PRO A CA 1
ATOM 2698 C C . PRO A 1 346 ? -9.211 41.219 -8.117 1 76 346 PRO A C 1
ATOM 2700 O O . PRO A 1 346 ? -9.992 42.062 -7.672 1 76 346 PRO A O 1
ATOM 2703 N N . PHE A 1 347 ? -9.664 40.062 -8.586 1 77.56 347 PHE A N 1
ATOM 2704 C CA . PHE A 1 347 ? -10.953 39.469 -8.227 1 77.56 347 PHE A CA 1
ATOM 2705 C C . PHE A 1 347 ? -10.844 37.969 -8.078 1 77.56 347 PHE A C 1
ATOM 2707 O O . PHE A 1 347 ? -9.922 37.344 -8.625 1 77.56 347 PHE A O 1
ATOM 2714 N N . LEU A 1 348 ? -11.648 37.5 -7.234 1 82.81 348 LEU A N 1
ATOM 2715 C CA . LEU A 1 348 ? -11.625 36.062 -7.031 1 82.81 348 LEU A CA 1
ATOM 2716 C C . LEU A 1 348 ? -13.023 35.469 -7.188 1 82.81 348 LEU A C 1
ATOM 2718 O O . LEU A 1 348 ? -13.945 35.844 -6.457 1 82.81 348 LEU A O 1
ATOM 2722 N N . HIS A 1 349 ? -13.125 34.625 -8.219 1 86.44 349 HIS A N 1
ATOM 2723 C CA . HIS A 1 349 ? -14.328 33.812 -8.336 1 86.44 349 HIS A CA 1
ATOM 2724 C C . HIS A 1 349 ? -14.18 32.5 -7.566 1 86.44 349 HIS A C 1
ATOM 2726 O O . HIS A 1 349 ? -13.062 32.031 -7.34 1 86.44 349 HIS A O 1
ATOM 2732 N N . THR A 1 350 ? -15.336 32.031 -7.109 1 90.06 350 THR A N 1
ATOM 2733 C CA . THR A 1 350 ? -15.297 30.781 -6.371 1 90.06 350 THR A CA 1
ATOM 2734 C C . THR A 1 350 ? -16.266 29.781 -6.973 1 90.06 350 THR A C 1
ATOM 2736 O O . THR A 1 350 ? -17.219 30.156 -7.652 1 90.06 350 THR A O 1
ATOM 2739 N N . THR A 1 351 ? -15.938 28.516 -6.863 1 88.75 351 THR A N 1
ATOM 2740 C CA . THR A 1 351 ? -16.828 27.422 -7.262 1 88.75 351 THR A CA 1
ATOM 2741 C C . THR A 1 351 ? -16.719 26.266 -6.285 1 88.75 351 THR A C 1
ATOM 2743 O O . THR A 1 351 ? -15.641 25.969 -5.766 1 88.75 351 THR A O 1
ATOM 2746 N N . SER A 1 352 ? -17.891 25.594 -6.117 1 86.31 352 SER A N 1
ATOM 2747 C CA . SER A 1 352 ? -17.922 24.484 -5.172 1 86.31 352 SE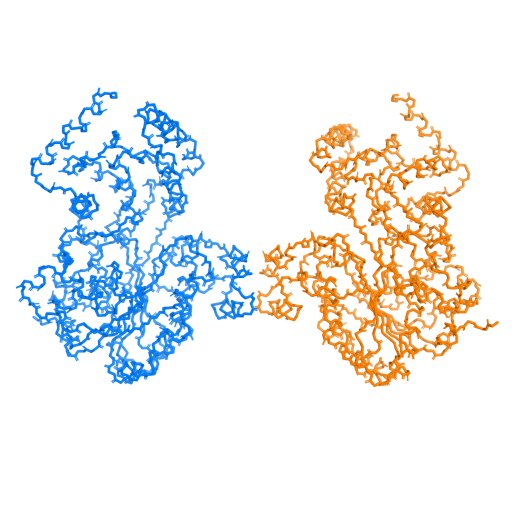R A CA 1
ATOM 2748 C C . SER A 1 352 ? -17.453 23.188 -5.828 1 86.31 352 SER A C 1
ATOM 2750 O O . SER A 1 352 ? -17.172 22.203 -5.141 1 86.31 352 SER A O 1
ATOM 2752 N N . PHE A 1 353 ? -17.375 23.266 -7.129 1 86.38 353 PHE A N 1
ATOM 2753 C CA . PHE A 1 353 ? -17.078 22.031 -7.848 1 86.38 353 PHE A CA 1
ATOM 2754 C C . PHE A 1 353 ? -15.648 22.047 -8.391 1 86.38 353 PHE A C 1
ATOM 2756 O O . PHE A 1 353 ? -15.297 22.922 -9.188 1 86.38 353 PHE A O 1
ATOM 2763 N N . HIS A 1 354 ? -14.945 21.016 -8.039 1 86.38 354 HIS A N 1
ATOM 2764 C CA . HIS A 1 354 ? -13.531 20.938 -8.391 1 86.38 354 HIS A CA 1
ATOM 2765 C C . HIS A 1 354 ? -13.352 20.844 -9.906 1 86.38 354 HIS A C 1
ATOM 2767 O O . HIS A 1 354 ? -12.438 21.453 -10.469 1 86.38 354 HIS A O 1
ATOM 2773 N N . TRP A 1 355 ? -14.203 20.062 -10.57 1 86.25 355 TRP A N 1
ATOM 2774 C CA . TRP A 1 355 ? -14.062 19.906 -12.016 1 86.25 355 TRP A CA 1
ATOM 2775 C C . TRP A 1 355 ? -14.359 21.219 -12.734 1 86.25 355 TRP A C 1
ATOM 2777 O O . TRP A 1 355 ? -13.758 21.516 -13.773 1 86.25 355 TRP A O 1
ATOM 2787 N N . LEU A 1 356 ? -15.289 21.984 -12.219 1 86.62 356 LEU A N 1
ATOM 2788 C CA . LEU A 1 356 ? -15.602 23.281 -12.805 1 86.62 356 LEU A CA 1
ATOM 2789 C C . LEU A 1 356 ? -14.445 24.25 -12.625 1 86.62 356 LEU A C 1
ATOM 2791 O O . LEU A 1 356 ? -14.148 25.047 -13.516 1 86.62 356 LEU A O 1
ATOM 2795 N N . PHE A 1 357 ? -13.812 24.172 -11.484 1 89.75 357 PHE A N 1
ATOM 2796 C CA . PHE A 1 357 ? -12.602 24.953 -11.258 1 89.75 357 PHE A CA 1
ATOM 2797 C C . PHE A 1 357 ? -11.562 24.656 -12.336 1 89.75 357 PHE A C 1
ATOM 2799 O O . PHE A 1 357 ? -10.992 25.578 -12.922 1 89.75 357 PHE A O 1
ATOM 2806 N N . LYS A 1 358 ? -11.375 23.375 -12.656 1 90.31 358 LYS A N 1
ATOM 2807 C CA . LYS A 1 358 ? -10.367 22.969 -13.633 1 90.31 358 LYS A CA 1
ATOM 2808 C C . LYS A 1 358 ? -10.695 23.531 -15.016 1 90.31 358 LYS A C 1
ATOM 2810 O O . LYS A 1 358 ? -9.797 23.984 -15.734 1 90.31 358 LYS A O 1
ATOM 2815 N N . ILE A 1 359 ? -11.906 23.625 -15.352 1 91.62 359 ILE A N 1
ATOM 2816 C CA . ILE A 1 359 ? -12.344 24.094 -16.656 1 91.62 359 ILE A CA 1
ATOM 2817 C C . ILE A 1 359 ? -12.195 25.609 -16.75 1 91.62 359 ILE A C 1
ATOM 2819 O O . ILE A 1 359 ? -11.625 26.141 -17.703 1 91.62 359 ILE A O 1
ATOM 2823 N N . ILE A 1 360 ? -12.602 26.312 -15.742 1 90.69 360 ILE A N 1
ATOM 2824 C CA . ILE A 1 360 ? -12.578 27.781 -15.742 1 90.69 360 ILE A CA 1
ATOM 2825 C C . ILE A 1 360 ? -11.141 28.281 -15.633 1 90.69 360 ILE A C 1
ATOM 2827 O O . ILE A 1 360 ? -10.781 29.297 -16.234 1 90.69 360 ILE A O 1
ATOM 2831 N N . ALA A 1 361 ? -10.328 27.484 -14.922 1 91.62 361 ALA A N 1
ATOM 2832 C CA . ALA A 1 361 ? -8.93 27.844 -14.742 1 91.62 361 ALA A CA 1
ATOM 2833 C C . ALA A 1 361 ? -8.188 27.844 -16.078 1 91.62 361 ALA A C 1
ATOM 2835 O O . ALA A 1 361 ? -7.215 28.578 -16.25 1 91.62 361 ALA A O 1
ATOM 2836 N N . ILE A 1 362 ? -8.648 27.062 -17.031 1 92 362 ILE A N 1
ATOM 2837 C CA . ILE A 1 362 ? -8.055 27.062 -18.359 1 92 362 ILE A CA 1
ATOM 2838 C C . ILE A 1 362 ? -8.195 28.438 -18.984 1 92 362 ILE A C 1
ATOM 2840 O O . ILE A 1 362 ? -7.238 28.969 -19.547 1 92 362 ILE A O 1
ATOM 2844 N N . PHE A 1 363 ? -9.297 29.062 -18.75 1 90.62 363 PHE A N 1
ATOM 2845 C CA . PHE A 1 363 ? -9.609 30.328 -19.406 1 90.62 363 PHE A CA 1
ATOM 2846 C C . PHE A 1 363 ? -9.031 31.5 -18.609 1 90.62 363 PHE A C 1
ATOM 2848 O O . PHE A 1 363 ? -8.555 32.469 -19.203 1 90.62 363 PHE A O 1
ATOM 2855 N N . TYR A 1 364 ? -9.047 31.375 -17.328 1 90.06 364 TYR A N 1
ATOM 2856 C CA . TYR A 1 364 ? -8.648 32.5 -16.5 1 90.06 364 TYR A CA 1
ATOM 2857 C C . TYR A 1 364 ? -7.164 32.469 -16.172 1 90.06 364 TYR A C 1
ATOM 2859 O O . TYR A 1 364 ? -6.559 33.469 -15.844 1 90.06 364 TYR A O 1
ATOM 2867 N N . HIS A 1 365 ? -6.578 31.281 -16.203 1 92.88 365 HIS A N 1
ATOM 2868 C CA . HIS A 1 365 ? -5.195 31.141 -15.758 1 92.88 365 HIS A CA 1
ATOM 2869 C C . HIS A 1 365 ? -4.301 30.656 -16.891 1 92.88 365 HIS A C 1
ATOM 2871 O O . HIS A 1 365 ? -3.406 31.375 -17.344 1 92.88 365 HIS A O 1
ATOM 2877 N N . ILE A 1 366 ? -4.617 29.547 -17.469 1 92.88 366 ILE A N 1
ATOM 2878 C CA . ILE A 1 366 ? -3.697 28.844 -18.359 1 92.88 366 ILE A CA 1
ATOM 2879 C C . ILE A 1 366 ? -3.551 29.625 -19.656 1 92.88 366 ILE A C 1
ATOM 2881 O O . ILE A 1 366 ? -2.436 29.938 -20.078 1 92.88 366 ILE A O 1
ATOM 2885 N N . ILE A 1 367 ? -4.613 29.969 -20.297 1 93 367 ILE A N 1
ATOM 2886 C CA . ILE A 1 367 ? -4.562 30.656 -21.594 1 93 367 ILE A CA 1
ATOM 2887 C C . ILE A 1 367 ? -3.889 32.031 -21.422 1 93 367 ILE A C 1
ATOM 2889 O O . ILE A 1 367 ? -2.906 32.312 -22.094 1 93 367 ILE A O 1
ATOM 2893 N N . PRO A 1 368 ? -4.387 32.812 -20.5 1 89.56 368 PRO A N 1
ATOM 2894 C CA . PRO A 1 368 ? -3.674 34.094 -20.281 1 89.56 368 PRO A CA 1
ATOM 2895 C C . PRO A 1 368 ? -2.215 33.875 -19.875 1 89.56 368 PRO A C 1
ATOM 2897 O O . PRO A 1 368 ? -1.351 34.688 -20.234 1 89.56 368 PRO A O 1
ATOM 2900 N N . GLY A 1 369 ? -1.922 32.812 -19.109 1 91 369 GLY A N 1
ATOM 2901 C CA . GLY A 1 369 ? -0.558 32.5 -18.719 1 91 369 GLY A CA 1
ATOM 2902 C C . GLY A 1 369 ? 0.368 32.25 -19.891 1 91 369 GLY A C 1
ATOM 2903 O O . GLY A 1 369 ? 1.48 32.781 -19.938 1 91 369 GLY A O 1
ATOM 2904 N N . TYR A 1 370 ? -0.125 31.531 -20.812 1 93 370 TYR A N 1
ATOM 2905 C CA . TYR A 1 370 ? 0.66 31.297 -22.016 1 93 370 TYR A CA 1
ATOM 2906 C C . TYR A 1 370 ? 0.832 32.594 -22.828 1 93 370 TYR A C 1
ATOM 2908 O O . TYR A 1 370 ? 1.892 32.812 -23.406 1 93 370 TYR A O 1
ATOM 2916 N N . ALA A 1 371 ? -0.192 33.344 -22.906 1 92.12 371 ALA A N 1
ATOM 2917 C CA . ALA A 1 371 ? -0.13 34.625 -23.641 1 92.12 371 ALA A CA 1
ATOM 2918 C C . ALA A 1 371 ? 0.914 35.562 -23.031 1 92.12 371 ALA A C 1
ATOM 2920 O O . ALA A 1 371 ? 1.71 36.156 -23.75 1 92.12 371 ALA A O 1
ATOM 2921 N N . ILE A 1 372 ? 0.868 35.688 -21.781 1 89.62 372 ILE A N 1
ATOM 2922 C CA . ILE A 1 372 ? 1.822 36.562 -21.078 1 89.62 372 ILE A CA 1
ATOM 2923 C C . ILE A 1 372 ? 3.238 36.031 -21.281 1 89.62 372 ILE A C 1
ATOM 2925 O O . ILE A 1 372 ? 4.168 36.781 -21.531 1 89.62 372 ILE A O 1
ATOM 2929 N N . ASP A 1 373 ? 3.363 34.75 -21.141 1 93 373 ASP A N 1
ATOM 2930 C CA . ASP A 1 373 ? 4.676 34.125 -21.328 1 93 373 ASP A CA 1
ATOM 2931 C C . ASP A 1 373 ? 5.195 34.344 -22.75 1 93 373 ASP A C 1
ATOM 2933 O O . ASP A 1 373 ? 6.398 34.531 -22.953 1 93 373 ASP A O 1
ATOM 2937 N N . LEU A 1 374 ? 4.324 34.312 -23.672 1 94.31 374 LEU A N 1
ATOM 2938 C CA . LEU A 1 374 ? 4.699 34.594 -25.062 1 94.31 374 LEU A CA 1
ATOM 2939 C C . LEU A 1 374 ? 5.207 36.031 -25.219 1 94.31 374 LEU A C 1
ATOM 2941 O O . LEU A 1 374 ? 6.211 36.281 -25.891 1 94.31 374 LEU A O 1
ATOM 2945 N N . VAL A 1 375 ? 4.523 36.938 -24.656 1 92.56 375 VAL A N 1
ATOM 2946 C CA . VAL A 1 375 ? 4.91 38.344 -24.703 1 92.56 375 VAL A CA 1
ATOM 2947 C C . VAL A 1 375 ? 6.277 38.5 -24.047 1 92.56 375 VAL A C 1
ATOM 2949 O O . VAL A 1 375 ? 7.121 39.25 -24.562 1 92.56 375 VAL A O 1
ATOM 2952 N N . LEU A 1 376 ? 6.41 37.844 -22.953 1 92 376 LEU A N 1
ATOM 2953 C CA . LEU A 1 376 ? 7.688 37.938 -22.266 1 92 376 LEU A CA 1
ATOM 2954 C C . LEU A 1 376 ? 8.812 37.375 -23.125 1 92 376 LEU A C 1
ATOM 2956 O O . LEU A 1 376 ? 9.891 37.969 -23.203 1 92 376 LEU A O 1
ATOM 2960 N N . GLN A 1 377 ? 8.547 36.344 -23.75 1 93.62 377 GLN A N 1
ATOM 2961 C CA . GLN A 1 377 ? 9.547 35.719 -24.625 1 93.62 377 GLN A CA 1
ATOM 2962 C C . GLN A 1 377 ? 9.891 36.656 -25.781 1 93.62 377 GLN A C 1
ATOM 2964 O O . GLN A 1 377 ? 11.062 36.781 -26.156 1 93.62 377 GLN A O 1
ATOM 2969 N N . LEU A 1 378 ? 8.922 37.281 -26.312 1 94.38 378 LEU A N 1
ATOM 2970 C CA . LEU A 1 378 ? 9.117 38.219 -27.406 1 94.38 378 LEU A CA 1
ATOM 2971 C C . LEU A 1 378 ? 9.922 39.438 -26.953 1 94.38 378 LEU A C 1
ATOM 2973 O O . LEU A 1 378 ? 10.656 40.031 -27.75 1 94.38 378 LEU A O 1
ATOM 2977 N N . ARG A 1 379 ? 9.844 39.781 -25.75 1 93.94 379 ARG A N 1
ATOM 2978 C CA . ARG A 1 379 ? 10.586 40.906 -25.172 1 93.94 379 ARG A CA 1
ATOM 2979 C C . ARG A 1 379 ? 11.961 40.469 -24.688 1 93.94 379 ARG A C 1
ATOM 2981 O O . ARG A 1 379 ? 12.719 41.25 -24.141 1 93.94 379 ARG A O 1
ATOM 2988 N N . GLY A 1 380 ? 12.289 39.156 -24.797 1 93.75 380 GLY A N 1
ATOM 2989 C CA . GLY A 1 380 ? 13.586 38.594 -24.422 1 93.75 380 GLY A CA 1
ATOM 2990 C C . GLY A 1 380 ? 13.656 38.219 -22.953 1 93.75 380 GLY A C 1
ATOM 2991 O O . GLY A 1 380 ? 14.75 38.031 -22.406 1 93.75 380 GLY A O 1
ATOM 2992 N N . GLU A 1 381 ? 12.438 38.188 -22.344 1 92.81 381 GLU A N 1
ATOM 2993 C CA . GLU A 1 381 ? 12.383 37.812 -20.938 1 92.81 381 GLU A CA 1
ATOM 2994 C C . GLU A 1 381 ? 12.031 36.344 -20.781 1 92.81 381 GLU A C 1
ATOM 2996 O O . GLU A 1 381 ? 11.516 35.719 -21.703 1 92.81 381 GLU A O 1
ATOM 3001 N N . LYS A 1 382 ? 12.359 35.719 -19.734 1 91.88 382 LYS A N 1
ATOM 3002 C CA . LYS A 1 382 ? 12.07 34.312 -19.453 1 91.88 382 LYS A CA 1
ATOM 3003 C C . LYS A 1 382 ? 10.609 34.125 -19.062 1 91.88 382 LYS A C 1
ATOM 3005 O O . LYS A 1 382 ? 10.07 34.844 -18.25 1 91.88 382 LYS A O 1
ATOM 3010 N N . PRO A 1 383 ? 10.008 33.125 -19.734 1 93.38 383 PRO A N 1
ATOM 3011 C CA . PRO A 1 383 ? 8.641 32.812 -19.312 1 93.38 383 PRO A CA 1
ATOM 3012 C C . PRO A 1 383 ? 8.547 32.375 -17.859 1 93.38 383 PRO A C 1
ATOM 3014 O O . PRO A 1 383 ? 9.43 31.656 -17.375 1 93.38 383 PRO A O 1
ATOM 3017 N N . ARG A 1 384 ? 7.48 32.844 -17.141 1 91.94 384 ARG A N 1
ATOM 3018 C CA . ARG A 1 384 ? 7.402 32.562 -15.719 1 91.94 384 ARG A CA 1
ATOM 3019 C C . ARG A 1 384 ? 5.969 32.219 -15.305 1 91.94 384 ARG A C 1
ATOM 3021 O O . ARG A 1 384 ? 5.738 31.641 -14.242 1 91.94 384 ARG A O 1
ATOM 3028 N N . MET A 1 385 ? 5.008 32.531 -16.109 1 90.44 385 MET A N 1
ATOM 3029 C CA . MET A 1 385 ? 3.615 32.469 -15.672 1 90.44 385 MET A CA 1
ATOM 3030 C C . MET A 1 385 ? 3.129 31.031 -15.57 1 90.44 385 MET A C 1
ATOM 3032 O O . MET A 1 385 ? 2.461 30.672 -14.602 1 90.44 385 MET A O 1
ATOM 3036 N N . ILE A 1 386 ? 3.486 30.266 -16.531 1 92.88 386 ILE A N 1
ATOM 3037 C CA . ILE A 1 386 ? 2.986 28.891 -16.531 1 92.88 386 ILE A CA 1
ATOM 3038 C C . ILE A 1 386 ? 3.582 28.109 -15.359 1 92.88 386 ILE A C 1
ATOM 3040 O O . ILE A 1 386 ? 2.9 27.297 -14.742 1 92.88 386 ILE A O 1
ATOM 3044 N N . LYS A 1 387 ? 4.762 28.375 -15.109 1 93.06 387 LYS A N 1
ATOM 3045 C CA . LYS A 1 387 ? 5.387 27.766 -13.938 1 93.06 387 LYS A CA 1
ATOM 3046 C C . LYS A 1 387 ? 4.688 28.203 -12.656 1 93.06 387 LYS A C 1
ATOM 3048 O O . LYS A 1 387 ? 4.473 27.391 -11.75 1 93.06 387 LYS A O 1
ATOM 3053 N N . LEU A 1 388 ? 4.379 29.438 -12.617 1 90.56 388 LEU A N 1
ATOM 3054 C CA . LEU A 1 388 ? 3.664 29.984 -11.469 1 90.56 388 LEU A CA 1
ATOM 3055 C C . LEU A 1 388 ? 2.293 29.328 -11.328 1 90.56 388 LEU A C 1
ATOM 3057 O O . LEU A 1 388 ? 1.893 28.953 -10.227 1 90.56 388 LEU A O 1
ATOM 3061 N N . TYR A 1 389 ? 1.627 29.125 -12.375 1 92.12 389 TYR A N 1
ATOM 3062 C CA . TYR A 1 389 ? 0.28 28.562 -12.32 1 92.12 389 TYR A CA 1
ATOM 3063 C C . TYR A 1 389 ? 0.315 27.094 -11.938 1 92.12 389 TYR A C 1
ATOM 3065 O O . TYR A 1 389 ? -0.593 26.594 -11.266 1 92.12 389 TYR A O 1
ATOM 3073 N N . LYS A 1 390 ? 1.3 26.438 -12.375 1 92.12 390 LYS A N 1
ATOM 3074 C CA . LYS A 1 390 ? 1.454 25.047 -11.938 1 92.12 390 LYS A CA 1
ATOM 3075 C C . LYS A 1 390 ? 1.521 24.969 -10.422 1 92.12 390 LYS A C 1
ATOM 3077 O O . LYS A 1 390 ? 0.894 24.094 -9.812 1 92.12 390 LYS A O 1
ATOM 3082 N N . LYS A 1 391 ? 2.223 25.891 -9.812 1 87.5 391 LYS A N 1
ATOM 3083 C CA . LYS A 1 391 ? 2.346 25.922 -8.359 1 87.5 391 LYS A CA 1
ATOM 3084 C C . LYS A 1 391 ? 1.021 26.312 -7.703 1 87.5 391 LYS A C 1
ATOM 3086 O O . LYS A 1 391 ? 0.613 25.703 -6.715 1 87.5 391 LYS A O 1
ATOM 3091 N N . VAL A 1 392 ? 0.41 27.25 -8.289 1 88.88 392 VAL A N 1
ATOM 3092 C CA . VAL A 1 392 ? -0.846 27.75 -7.746 1 88.88 392 VAL A CA 1
ATOM 3093 C C . VAL A 1 392 ? -1.921 26.672 -7.828 1 88.88 392 VAL A C 1
ATOM 3095 O O . VAL A 1 392 ? -2.668 26.453 -6.867 1 88.88 392 VAL A O 1
ATOM 3098 N N . HIS A 1 393 ? -1.985 26.031 -8.93 1 90.88 393 HIS A N 1
ATOM 3099 C CA . HIS A 1 393 ? -3.02 25.031 -9.117 1 90.88 393 HIS A CA 1
ATOM 3100 C C . HIS A 1 393 ? -2.779 23.812 -8.219 1 90.88 393 HIS A C 1
ATOM 3102 O O . HIS A 1 393 ? -3.729 23.203 -7.73 1 90.88 393 HIS A O 1
ATOM 3108 N N . LYS A 1 394 ? -1.554 23.5 -8.031 1 87.62 394 LYS A N 1
ATOM 3109 C CA . LYS A 1 394 ? -1.236 22.438 -7.094 1 87.62 394 LYS A CA 1
ATOM 3110 C C . LYS A 1 394 ? -1.709 22.766 -5.684 1 87.62 394 LYS A C 1
ATOM 3112 O O . LYS A 1 394 ? -2.268 21.922 -4.988 1 87.62 394 LYS A O 1
ATOM 3117 N N . ALA A 1 395 ? -1.474 23.953 -5.305 1 85.5 395 ALA A N 1
ATOM 3118 C CA . ALA A 1 395 ? -1.909 24.406 -3.988 1 85.5 395 ALA A CA 1
ATOM 3119 C C . ALA A 1 395 ? -3.432 24.375 -3.875 1 85.5 395 ALA A C 1
ATOM 3121 O O . ALA A 1 395 ? -3.975 23.984 -2.84 1 85.5 395 ALA A O 1
ATOM 3122 N N . MET A 1 396 ? -4.086 24.734 -4.93 1 88.12 396 MET A N 1
ATOM 3123 C CA . MET A 1 396 ? -5.543 24.766 -4.918 1 88.12 396 MET A CA 1
ATOM 3124 C C . MET A 1 396 ? -6.117 23.344 -4.855 1 88.12 396 MET A C 1
ATOM 3126 O O . MET A 1 396 ? -7.148 23.125 -4.219 1 88.12 396 MET A O 1
ATOM 3130 N N . ASP A 1 397 ? -5.457 22.484 -5.543 1 88.25 397 ASP A N 1
ATOM 3131 C CA . ASP A 1 397 ? -5.902 21.094 -5.523 1 88.25 397 ASP A CA 1
ATOM 3132 C C . ASP A 1 397 ? -5.867 20.531 -4.105 1 88.25 397 ASP A C 1
ATOM 3134 O O . ASP A 1 397 ? -6.789 19.828 -3.693 1 88.25 397 ASP A O 1
ATOM 3138 N N . VAL A 1 398 ? -4.867 20.906 -3.381 1 83.56 398 VAL A N 1
ATOM 3139 C CA . VAL A 1 398 ? -4.688 20.406 -2.018 1 83.56 398 VAL A CA 1
ATOM 3140 C C . VAL A 1 398 ? -5.695 21.094 -1.09 1 83.56 398 VAL A C 1
ATOM 3142 O O . VAL A 1 398 ? -6.277 20.438 -0.217 1 83.56 398 VAL A O 1
ATOM 3145 N N . LEU A 1 399 ? -5.922 22.266 -1.319 1 86.31 399 LEU A N 1
ATOM 3146 C CA . LEU A 1 399 ? -6.77 23.047 -0.431 1 86.31 399 LEU A CA 1
ATOM 3147 C C . LEU A 1 399 ? -8.242 22.781 -0.709 1 86.31 399 LEU A C 1
ATOM 3149 O O . LEU A 1 399 ? -9.102 23.047 0.141 1 86.31 399 LEU A O 1
ATOM 3153 N N . SER A 1 400 ? -8.523 22.266 -1.9 1 87.69 400 SER A N 1
ATOM 3154 C CA . SER A 1 400 ? -9.898 22.094 -2.346 1 87.69 400 SER A CA 1
ATOM 3155 C C . SER A 1 400 ? -10.688 21.219 -1.382 1 87.69 400 SER A C 1
ATOM 3157 O O . SER A 1 400 ? -11.867 21.453 -1.126 1 87.69 400 SER A O 1
ATOM 3159 N N . TYR A 1 401 ? -10.016 20.266 -0.8 1 88.44 401 TYR A N 1
ATOM 3160 C CA . TYR A 1 401 ? -10.672 19.359 0.134 1 88.44 401 TYR A CA 1
ATOM 3161 C C . TYR A 1 401 ? -11.227 20.125 1.332 1 88.44 401 TYR A C 1
ATOM 3163 O O . TYR A 1 401 ? -12.336 19.844 1.79 1 88.44 401 TYR A O 1
ATOM 3171 N N . PHE A 1 402 ? -10.547 21.062 1.777 1 88.94 402 PHE A N 1
ATOM 3172 C CA . PHE A 1 402 ? -10.883 21.766 3.012 1 88.94 402 PHE A CA 1
ATOM 3173 C C . PHE A 1 402 ? -11.773 22.969 2.727 1 88.94 402 PHE A C 1
ATOM 3175 O O . PHE A 1 402 ? -12.547 23.391 3.584 1 88.94 402 PHE A O 1
ATOM 3182 N N . SER A 1 403 ? -11.656 23.484 1.539 1 90 403 SER A N 1
ATOM 3183 C CA . SER A 1 403 ? -12.383 24.703 1.224 1 90 403 SER A CA 1
ATOM 3184 C C . SER A 1 403 ? -13.781 24.391 0.697 1 90 403 SER A C 1
ATOM 3186 O O . SER A 1 403 ? -14.641 25.281 0.648 1 90 403 SER A O 1
ATOM 3188 N N . THR A 1 404 ? -13.984 23.156 0.366 1 90.5 404 THR A N 1
ATOM 3189 C CA . THR A 1 404 ? -15.273 22.828 -0.227 1 90.5 404 THR A CA 1
ATOM 3190 C C . THR A 1 404 ? -16.141 22.031 0.752 1 90.5 404 THR A C 1
ATOM 3192 O O . THR A 1 404 ? -17.359 21.969 0.602 1 90.5 404 THR A O 1
ATOM 3195 N N . LYS A 1 405 ? -15.57 21.5 1.796 1 91.19 405 LYS A N 1
ATOM 3196 C CA . LYS A 1 405 ? -16.312 20.656 2.736 1 91.19 405 LYS A CA 1
ATOM 3197 C C . LYS A 1 405 ? -16.875 21.484 3.885 1 91.19 405 LYS A C 1
ATOM 3199 O O . LYS A 1 405 ? -16.234 22.438 4.359 1 91.19 405 LYS A O 1
ATOM 3204 N N . PHE A 1 406 ? -18.062 21.062 4.219 1 93.81 406 PHE A N 1
ATOM 3205 C CA . PHE A 1 406 ? -18.703 21.688 5.367 1 93.81 406 PHE A CA 1
ATOM 3206 C C . PHE A 1 406 ? -18.391 20.922 6.648 1 93.81 406 PHE A C 1
ATOM 3208 O O . PHE A 1 406 ? -19.016 19.891 6.926 1 93.81 406 PHE A O 1
ATOM 3215 N N . LEU A 1 407 ? -17.5 21.453 7.414 1 96.06 407 LEU A N 1
ATOM 3216 C CA . LEU A 1 407 ? -17.078 20.828 8.672 1 96.06 407 LEU A CA 1
ATOM 3217 C C . LEU A 1 407 ? -17.547 21.656 9.859 1 96.06 407 LEU A C 1
ATOM 3219 O O . LEU A 1 407 ? -17.516 22.891 9.812 1 96.06 407 LEU A O 1
ATOM 3223 N N . THR A 1 408 ? -17.984 20.969 10.883 1 97.44 408 THR A N 1
ATOM 3224 C CA . THR A 1 408 ? -18.344 21.656 12.117 1 97.44 408 THR A CA 1
ATOM 3225 C C . THR A 1 408 ? -17.547 21.109 13.297 1 97.44 408 THR A C 1
ATOM 3227 O O . THR A 1 408 ? -17.125 19.938 13.281 1 97.44 408 THR A O 1
ATOM 3230 N N . PHE A 1 409 ? -17.312 21.969 14.273 1 98 409 PHE A N 1
ATOM 3231 C CA . PHE A 1 409 ? -16.5 21.609 15.422 1 98 409 PHE A CA 1
ATOM 3232 C C . PHE A 1 409 ? -17.203 21.984 16.734 1 98 409 PHE A C 1
ATOM 3234 O O . PHE A 1 409 ? -17.859 23.016 16.812 1 98 409 PHE A O 1
ATOM 3241 N N . GLU A 1 410 ? -17.062 21.125 17.688 1 97.56 410 GLU A N 1
ATOM 3242 C CA . GLU A 1 410 ? -17.422 21.484 19.047 1 97.56 410 GLU A CA 1
ATOM 3243 C C . GLU A 1 410 ? -16.25 22.109 19.797 1 97.56 410 GLU A C 1
ATOM 3245 O O . GLU A 1 410 ? -15.102 21.672 19.625 1 97.56 410 GLU A O 1
ATOM 3250 N N . THR A 1 411 ? -16.562 23.141 20.594 1 98.06 411 THR A N 1
ATOM 3251 C CA . THR A 1 411 ? -15.492 23.828 21.312 1 98.06 411 THR A CA 1
ATOM 3252 C C . THR A 1 411 ? -15.828 23.922 22.797 1 98.06 411 THR A C 1
ATOM 3254 O O . THR A 1 411 ? -15.539 24.938 23.438 1 98.06 411 THR A O 1
ATOM 3257 N N . THR A 1 412 ? -16.391 22.922 23.344 1 97.69 412 THR A N 1
ATOM 3258 C CA . THR A 1 412 ? -16.891 22.922 24.719 1 97.69 412 THR A CA 1
ATOM 3259 C C . THR A 1 412 ? -15.75 23.078 25.719 1 97.69 412 THR A C 1
ATOM 3261 O O . THR A 1 412 ? -15.828 23.875 26.641 1 97.69 412 THR A O 1
ATOM 3264 N N . ASN A 1 413 ? -14.719 22.281 25.609 1 98.12 413 ASN A N 1
ATOM 3265 C CA . ASN A 1 413 ? -13.562 22.375 26.5 1 98.12 413 ASN A CA 1
ATOM 3266 C C . ASN A 1 413 ? -12.891 23.734 26.391 1 98.12 413 ASN A C 1
ATOM 3268 O O . ASN A 1 413 ? -12.438 24.281 27.406 1 98.12 413 ASN A O 1
ATOM 3272 N N . THR A 1 414 ? -12.805 24.25 25.188 1 98.5 414 THR A N 1
ATOM 3273 C CA . THR A 1 414 ? -12.219 25.562 24.953 1 98.5 414 THR A CA 1
ATOM 3274 C C . THR A 1 414 ? -13.039 26.641 25.656 1 98.5 414 THR A C 1
ATOM 3276 O O . THR A 1 414 ? -12.477 27.531 26.312 1 98.5 414 THR A O 1
ATOM 3279 N N . ASP A 1 415 ? -14.344 26.547 25.531 1 98 415 ASP A N 1
ATOM 3280 C CA . ASP A 1 415 ? -15.234 27.5 26.188 1 98 415 ASP A CA 1
ATOM 3281 C C . ASP A 1 415 ? -15.102 27.422 27.703 1 98 415 ASP A C 1
ATOM 3283 O O . ASP A 1 415 ? -15.055 28.453 28.391 1 98 415 ASP A O 1
ATOM 3287 N N . ARG A 1 416 ? -15.047 26.234 28.172 1 97.88 416 ARG A N 1
ATOM 3288 C CA . ARG A 1 416 ? -14.906 26.031 29.609 1 97.88 416 ARG A CA 1
ATOM 3289 C C . ARG A 1 416 ? -13.594 26.625 30.109 1 97.88 416 ARG A C 1
ATOM 3291 O O . ARG A 1 416 ? -13.547 27.219 31.188 1 97.88 416 ARG A O 1
ATOM 3298 N N . LEU A 1 417 ? -12.547 26.422 29.391 1 98.31 417 LEU A N 1
ATOM 3299 C CA . LEU A 1 417 ? -11.258 26.984 29.75 1 98.31 417 LEU A CA 1
ATOM 3300 C C . LEU A 1 417 ? -11.328 28.516 29.797 1 98.31 417 LEU A C 1
ATOM 3302 O O . LEU A 1 417 ? -10.875 29.125 30.766 1 98.31 417 LEU A O 1
ATOM 3306 N N . TRP A 1 418 ? -11.883 29.156 28.781 1 98.31 418 TRP A N 1
ATOM 3307 C CA . TRP A 1 418 ? -12.016 30.609 28.734 1 98.31 418 TRP A CA 1
ATOM 3308 C C . TRP A 1 418 ? -12.805 31.125 29.938 1 98.31 418 TRP A C 1
ATOM 3310 O O . TRP A 1 418 ? -12.406 32.094 30.562 1 98.31 418 TRP A O 1
ATOM 3320 N N . GLU A 1 419 ? -13.883 30.438 30.234 1 97.5 419 GLU A N 1
ATOM 3321 C CA . GLU A 1 419 ? -14.766 30.859 31.312 1 97.5 419 GLU A CA 1
ATOM 3322 C C . GLU A 1 419 ? -14.07 30.734 32.688 1 97.5 419 GLU A C 1
ATOM 3324 O O . GLU A 1 419 ? -14.359 31.5 33.594 1 97.5 419 GLU A O 1
ATOM 3329 N N . SER A 1 420 ? -13.148 29.844 32.781 1 96.88 420 SER A N 1
ATOM 3330 C CA . SER A 1 420 ? -12.484 29.578 34.031 1 96.88 420 SER A CA 1
ATOM 3331 C C . SER A 1 420 ? -11.398 30.609 34.344 1 96.88 420 SER A C 1
ATOM 3333 O O . SER A 1 420 ? -10.922 30.719 35.469 1 96.88 420 SER A O 1
ATOM 3335 N N . LEU A 1 421 ? -11.008 31.391 33.406 1 97.62 421 LEU A N 1
ATOM 3336 C CA . LEU A 1 421 ? -9.898 32.312 33.531 1 97.62 421 LEU A CA 1
ATOM 3337 C C . LEU A 1 421 ? -10.312 33.531 34.375 1 97.62 421 LEU A C 1
ATOM 3339 O O . LEU A 1 421 ? -11.484 33.906 34.406 1 97.62 421 LEU A O 1
ATOM 3343 N N . SER A 1 422 ? -9.367 34.125 35.062 1 97.12 422 SER A N 1
ATOM 3344 C CA . SER A 1 422 ? -9.594 35.375 35.75 1 97.12 422 SER A CA 1
ATOM 3345 C C . SER A 1 422 ? -9.781 36.562 34.781 1 97.12 422 SER A C 1
ATOM 3347 O O . SER A 1 422 ? -9.461 36.438 33.594 1 97.12 422 SER A O 1
ATOM 3349 N N . THR A 1 423 ? -10.273 37.625 35.281 1 96.81 423 THR A N 1
ATOM 3350 C CA . THR A 1 423 ? -10.453 38.812 34.469 1 96.81 423 THR A CA 1
ATOM 3351 C C . THR A 1 423 ? -9.117 39.312 33.938 1 96.81 423 THR A C 1
ATOM 3353 O O . THR A 1 423 ? -9.016 39.719 32.75 1 96.81 423 THR A O 1
ATOM 3356 N N . ALA A 1 424 ? -8.125 39.25 34.719 1 97.19 424 ALA A N 1
ATOM 3357 C CA . ALA A 1 424 ? -6.785 39.656 34.312 1 97.19 424 ALA A CA 1
ATOM 3358 C C . ALA A 1 424 ? -6.258 38.781 33.188 1 97.19 424 ALA A C 1
ATOM 3360 O O . ALA A 1 424 ? -5.617 39.25 32.25 1 97.19 424 ALA A O 1
ATOM 3361 N N . ASP A 1 425 ? -6.508 37.531 33.344 1 98.06 425 ASP A N 1
ATOM 3362 C CA . ASP A 1 425 ? -6.062 36.594 32.312 1 98.06 425 ASP A CA 1
ATOM 3363 C C . ASP A 1 425 ? -6.809 36.812 31 1 98.06 425 ASP A C 1
ATOM 3365 O O . ASP A 1 425 ? -6.219 36.719 29.922 1 98.06 425 ASP A O 1
ATOM 3369 N N . LYS A 1 426 ? -8.109 37.062 31.062 1 97.69 426 LYS A N 1
ATOM 3370 C CA . LYS A 1 426 ? -8.898 37.312 29.859 1 97.69 426 LYS A CA 1
ATOM 3371 C C . LYS A 1 426 ? -8.414 38.562 29.125 1 97.69 426 LYS A C 1
ATOM 3373 O O . LYS A 1 426 ? -8.453 38.625 27.906 1 97.69 426 LYS A O 1
ATOM 3378 N N . GLU A 1 427 ? -7.91 39.5 29.844 1 96.38 427 GLU A N 1
ATOM 3379 C CA . GLU A 1 427 ? -7.414 40.75 29.25 1 96.38 427 GLU A CA 1
ATOM 3380 C C . GLU A 1 427 ? -6.023 40.562 28.656 1 96.38 427 GLU A C 1
ATOM 3382 O O . GLU A 1 427 ? -5.746 41.031 27.547 1 96.38 427 GLU A O 1
ATOM 3387 N N . GLN A 1 428 ? -5.199 39.812 29.312 1 96.69 428 GLN A N 1
ATOM 3388 C CA . GLN A 1 428 ? -3.797 39.719 28.922 1 96.69 428 GLN A CA 1
ATOM 3389 C C . GLN A 1 428 ? -3.576 38.562 27.969 1 96.69 428 GLN A C 1
ATOM 3391 O O . GLN A 1 428 ? -2.627 38.594 27.172 1 96.69 428 GLN A O 1
ATOM 3396 N N . PHE A 1 429 ? -4.395 37.562 28.062 1 98.06 429 PHE A N 1
ATOM 3397 C CA . PHE A 1 429 ? -4.281 36.375 27.25 1 98.06 429 PHE A CA 1
ATOM 3398 C C . PHE A 1 429 ? -5.598 36.062 26.547 1 98.06 429 PHE A C 1
ATOM 3400 O O . PHE A 1 429 ? -6.137 34.969 26.672 1 98.06 429 PHE A O 1
ATOM 3407 N N . ASP A 1 430 ? -6.043 37 25.734 1 97.69 430 ASP A N 1
ATOM 3408 C CA . ASP A 1 430 ? -7.328 36.875 25.062 1 97.69 430 ASP A CA 1
ATOM 3409 C C . ASP A 1 430 ? -7.262 35.844 23.938 1 97.69 430 ASP A C 1
ATOM 3411 O O . ASP A 1 430 ? -6.336 35.875 23.125 1 97.69 430 ASP A O 1
ATOM 3415 N N . PHE A 1 431 ? -8.211 34.938 23.953 1 98.31 431 PHE A N 1
ATOM 3416 C CA . PHE A 1 431 ? -8.336 34 22.844 1 98.31 431 PHE A CA 1
ATOM 3417 C C . PHE A 1 431 ? -9.797 33.688 22.547 1 98.31 431 PHE A C 1
ATOM 3419 O O . PHE A 1 431 ? -10.125 32.656 22 1 98.31 431 PHE A O 1
ATOM 3426 N N . SER A 1 432 ? -10.703 34.562 22.938 1 97.56 432 SER A N 1
ATOM 3427 C CA . SER A 1 432 ? -12.133 34.344 22.719 1 97.56 432 SER A CA 1
ATOM 3428 C C . SER A 1 432 ? -12.5 34.531 21.25 1 97.56 432 SER A C 1
ATOM 3430 O O . SER A 1 432 ? -12.375 35.656 20.719 1 97.56 432 SER A O 1
ATOM 3432 N N . MET A 1 433 ? -12.992 33.531 20.703 1 97.56 433 MET A N 1
ATOM 3433 C CA . MET A 1 433 ? -13.445 33.594 19.312 1 97.56 433 MET A CA 1
ATOM 3434 C C . MET A 1 433 ? -14.875 34.156 19.234 1 97.56 433 MET A C 1
ATOM 3436 O O . MET A 1 433 ? -15.312 34.625 18.188 1 97.56 433 MET A O 1
ATOM 3440 N N . LYS A 1 434 ? -15.531 34.094 20.344 1 96.38 434 LYS A N 1
ATOM 3441 C CA . LYS A 1 434 ? -16.875 34.656 20.406 1 96.38 434 LYS A CA 1
ATOM 3442 C C . LYS A 1 434 ? -16.859 36.156 20.25 1 96.38 434 LYS A C 1
ATOM 3444 O O . LYS A 1 434 ? -17.781 36.75 19.672 1 96.38 434 LYS A O 1
ATOM 3449 N N . GLN A 1 435 ? -15.82 36.719 20.672 1 94.94 435 GLN A N 1
ATOM 3450 C CA . GLN A 1 435 ? -15.766 38.188 20.734 1 94.94 435 GLN A CA 1
ATOM 3451 C C . GLN A 1 435 ? -14.93 38.75 19.578 1 94.94 435 GLN A C 1
ATOM 3453 O O . GLN A 1 435 ? -14.828 39.969 19.422 1 94.94 435 GLN A O 1
ATOM 3458 N N . LEU A 1 436 ? -14.328 37.938 18.844 1 96.94 436 LEU A N 1
ATOM 3459 C CA . LEU A 1 436 ? -13.469 38.406 17.766 1 96.94 436 LEU A CA 1
ATOM 3460 C C . LEU A 1 436 ? -14.281 39.125 16.688 1 96.94 436 LEU A C 1
ATOM 3462 O O . LEU A 1 436 ? -15.273 38.594 16.203 1 96.94 436 LEU A O 1
ATOM 3466 N N . ASP A 1 437 ? -13.883 40.312 16.344 1 97.25 437 ASP A N 1
ATOM 3467 C CA . ASP A 1 437 ? -14.492 41.062 15.242 1 97.25 437 ASP A CA 1
ATOM 3468 C C . ASP A 1 437 ? -13.852 40.656 13.906 1 97.25 437 ASP A C 1
ATOM 3470 O O . ASP A 1 437 ? -12.766 41.156 13.578 1 97.25 437 ASP A O 1
ATOM 3474 N N . TRP A 1 438 ? -14.633 40 13.109 1 97.06 438 TRP A N 1
ATOM 3475 C CA . TRP A 1 438 ? -14.094 39.5 11.852 1 97.06 438 TRP A CA 1
ATOM 3476 C C . TRP A 1 438 ? -13.703 40.625 10.914 1 97.06 438 TRP A C 1
ATOM 3478 O O . TRP A 1 438 ? -12.695 40.531 10.219 1 97.06 438 TRP A O 1
ATOM 3488 N N . ASN A 1 439 ? -14.492 41.625 10.836 1 95.94 439 ASN A N 1
ATOM 3489 C CA . ASN A 1 439 ? -14.203 42.75 9.953 1 95.94 439 ASN A CA 1
ATOM 3490 C C . ASN A 1 439 ? -12.883 43.406 10.312 1 95.94 439 ASN A C 1
ATOM 3492 O O . ASN A 1 439 ? -12.047 43.656 9.445 1 95.94 439 ASN A O 1
ATOM 3496 N N . ASP A 1 440 ? -12.75 43.688 11.562 1 95.81 440 ASP A N 1
ATOM 3497 C CA . ASP A 1 440 ? -11.523 44.312 12.039 1 95.81 440 ASP A CA 1
ATOM 3498 C C . ASP A 1 440 ? -10.32 43.406 11.836 1 95.81 440 ASP A C 1
ATOM 3500 O O . ASP A 1 440 ? -9.266 43.844 11.375 1 95.81 440 ASP A O 1
ATOM 3504 N N . TYR A 1 441 ? -10.5 42.219 12.156 1 96.12 441 TYR A N 1
ATOM 3505 C CA . TYR A 1 441 ? -9.414 41.25 12.055 1 96.12 441 TYR A CA 1
ATOM 3506 C C . TYR A 1 441 ? -8.953 41.094 10.609 1 96.12 441 TYR A C 1
ATOM 3508 O O . TYR A 1 441 ? -7.754 41.094 10.328 1 96.12 441 TYR A O 1
ATOM 3516 N N . LEU A 1 442 ? -9.867 40.969 9.625 1 93.5 442 LEU A N 1
ATOM 3517 C CA . LEU A 1 442 ? -9.516 40.719 8.234 1 93.5 442 LEU A CA 1
ATOM 3518 C C . LEU A 1 442 ? -8.922 42 7.598 1 93.5 442 LEU A C 1
ATOM 3520 O O . LEU A 1 442 ? -8.062 41.906 6.719 1 93.5 442 LEU A O 1
ATOM 3524 N N . GLN A 1 443 ? -9.359 43.125 8.07 1 92.5 443 GLN A N 1
ATOM 3525 C CA . GLN A 1 443 ? -8.719 44.375 7.625 1 92.5 443 GLN A CA 1
ATOM 3526 C C . GLN A 1 443 ? -7.254 44.406 8.047 1 92.5 443 GLN A C 1
ATOM 3528 O O . GLN A 1 443 ? -6.387 44.75 7.242 1 92.5 443 GLN A O 1
ATOM 3533 N N . ARG A 1 444 ? -7.023 44.062 9.258 1 92.06 444 ARG A N 1
ATOM 3534 C CA . ARG A 1 444 ? -5.656 44.031 9.766 1 92.06 444 ARG A CA 1
ATOM 3535 C C . ARG A 1 444 ? -4.824 43 9.031 1 92.06 444 ARG A C 1
ATOM 3537 O O . ARG A 1 444 ? -3.627 43.188 8.805 1 92.06 444 ARG A O 1
ATOM 3544 N N . THR A 1 445 ? -5.488 41.938 8.711 1 90.75 445 THR A N 1
ATOM 3545 C CA . THR A 1 445 ? -4.82 40.875 7.977 1 90.75 445 THR A CA 1
ATOM 3546 C C . THR A 1 445 ? -4.348 41.37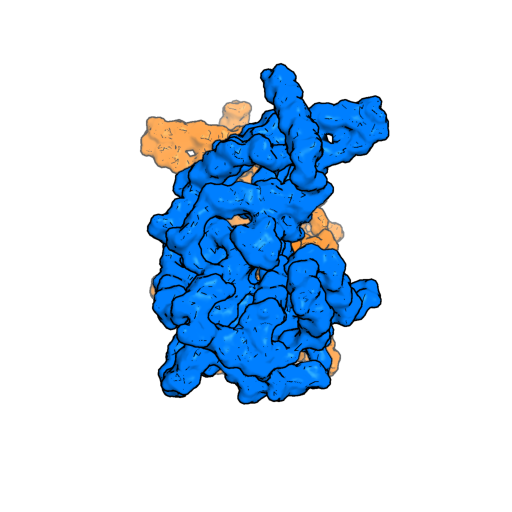5 6.613 1 90.75 445 THR A C 1
ATOM 3548 O O . THR A 1 445 ? -3.244 41.031 6.172 1 90.75 445 THR A O 1
ATOM 3551 N N . LEU A 1 446 ? -5.125 42.156 5.922 1 89.56 446 LEU A N 1
ATOM 3552 C CA . LEU A 1 446 ? -4.773 42.688 4.613 1 89.56 446 LEU A CA 1
ATOM 3553 C C . LEU A 1 446 ? -3.586 43.656 4.719 1 89.56 446 LEU A C 1
ATOM 3555 O O . LEU A 1 446 ? -2.689 43.625 3.875 1 89.56 446 LEU A O 1
ATOM 3559 N N . VAL A 1 447 ? -3.619 44.406 5.77 1 89.62 447 VAL A N 1
ATOM 3560 C CA . VAL A 1 447 ? -2.512 45.312 6 1 89.62 447 VAL A CA 1
ATOM 3561 C C . VAL A 1 447 ? -1.231 44.531 6.266 1 89.62 447 VAL A C 1
ATOM 3563 O O . VAL A 1 447 ? -0.172 44.844 5.723 1 89.62 447 VAL A O 1
ATOM 3566 N N . GLY A 1 448 ? -1.363 43.594 7.113 1 90.44 448 GLY A N 1
ATOM 3567 C CA . GLY A 1 448 ? -0.222 42.75 7.418 1 90.44 448 GLY A CA 1
ATOM 3568 C C . GLY A 1 448 ? 0.339 42.031 6.199 1 90.44 448 GLY A C 1
ATOM 3569 O O . GLY A 1 448 ? 1.556 41.906 6.059 1 90.44 448 GLY A O 1
ATOM 3570 N N . MET A 1 449 ? -0.555 41.531 5.359 1 89.62 449 MET A N 1
ATOM 3571 C CA . MET A 1 449 ? -0.143 40.844 4.141 1 89.62 449 MET A CA 1
ATOM 3572 C C . MET A 1 449 ? 0.686 41.781 3.25 1 89.62 449 MET A C 1
ATOM 3574 O O . MET A 1 449 ? 1.702 41.344 2.693 1 89.62 449 MET A O 1
ATOM 3578 N N . ARG A 1 450 ? 0.295 43 3.082 1 89.69 450 ARG A N 1
ATOM 3579 C CA . ARG A 1 450 ? 1.026 43.969 2.271 1 89.69 450 ARG A CA 1
ATOM 3580 C C . ARG A 1 450 ? 2.416 44.25 2.846 1 89.69 450 ARG A C 1
ATOM 3582 O O . ARG A 1 450 ? 3.406 44.25 2.109 1 89.69 450 ARG A O 1
ATOM 3589 N N . VAL A 1 451 ? 2.5 44.312 4.148 1 90.81 451 VAL A N 1
ATOM 3590 C CA . VAL A 1 451 ? 3.73 44.75 4.801 1 90.81 451 VAL A CA 1
ATOM 3591 C C . VAL A 1 451 ? 4.672 43.562 4.969 1 90.81 451 VAL A C 1
ATOM 3593 O O . VAL A 1 451 ? 5.863 43.656 4.66 1 90.81 451 VAL A O 1
ATOM 3596 N N . HIS A 1 452 ? 4.117 42.469 5.398 1 91 452 HIS A N 1
ATOM 3597 C CA . HIS A 1 452 ? 4.977 41.375 5.871 1 91 452 HIS A CA 1
ATOM 3598 C C . HIS A 1 452 ? 5.145 40.312 4.812 1 91 452 HIS A C 1
ATOM 3600 O O . HIS A 1 452 ? 6.09 39.531 4.863 1 91 452 HIS A O 1
ATOM 3606 N N . ILE A 1 453 ? 4.234 40.25 3.877 1 90.25 453 ILE A N 1
ATOM 3607 C CA . ILE A 1 453 ? 4.336 39.25 2.828 1 90.25 453 ILE A CA 1
ATOM 3608 C C . ILE A 1 453 ? 4.824 39.875 1.534 1 90.25 453 ILE A C 1
ATOM 3610 O O . ILE A 1 453 ? 5.848 39.5 0.979 1 90.25 453 ILE A O 1
ATOM 3614 N N . ALA A 1 454 ? 4.16 40.906 1.121 1 90 454 ALA A N 1
ATOM 3615 C CA . ALA A 1 454 ? 4.508 41.594 -0.129 1 90 454 ALA A CA 1
ATOM 3616 C C . ALA A 1 454 ? 5.691 42.531 0.065 1 90 454 ALA A C 1
ATOM 3618 O O . ALA A 1 454 ? 6.316 42.969 -0.907 1 90 454 ALA A O 1
ATOM 3619 N N . HIS A 1 455 ? 6.004 42.906 1.312 1 91.56 455 HIS A N 1
ATOM 3620 C CA . HIS A 1 455 ? 7.086 43.812 1.664 1 91.56 455 HIS A CA 1
ATOM 3621 C C . HIS A 1 455 ? 6.938 45.156 0.942 1 91.56 455 HIS A C 1
ATOM 3623 O O . HIS A 1 455 ? 7.898 45.656 0.368 1 91.56 455 HIS A O 1
ATOM 3629 N N . GLU A 1 456 ? 5.73 45.562 0.901 1 91.12 456 GLU A N 1
ATOM 3630 C CA . GLU A 1 456 ? 5.445 46.875 0.292 1 91.12 456 GLU A CA 1
ATOM 3631 C C . GLU A 1 456 ? 5.309 47.969 1.352 1 91.12 456 GLU A C 1
ATOM 3633 O O . GLU A 1 456 ? 4.785 47.719 2.439 1 91.12 456 GLU A O 1
ATOM 3638 N N . ASP A 1 457 ? 5.734 49.062 0.941 1 86.69 457 ASP A N 1
ATOM 3639 C CA . ASP A 1 457 ? 5.723 50.25 1.819 1 86.69 457 ASP A CA 1
ATOM 3640 C C . ASP A 1 457 ? 4.297 50.594 2.254 1 86.69 457 ASP A C 1
ATOM 3642 O O . ASP A 1 457 ? 3.402 50.719 1.417 1 86.69 457 ASP A O 1
ATOM 3646 N N . PRO A 1 458 ? 4.07 50.719 3.59 1 84.38 458 PRO A N 1
ATOM 3647 C CA . PRO A 1 458 ? 2.717 51 4.082 1 84.38 458 PRO A CA 1
ATOM 3648 C C . PRO A 1 458 ? 2.361 52.469 4.039 1 84.38 458 PRO A C 1
ATOM 3650 O O . PRO A 1 458 ? 1.3 52.875 4.531 1 84.38 458 PRO A O 1
ATOM 3653 N N . SER A 1 459 ? 3.133 53.25 3.338 1 87.81 459 SER A N 1
ATOM 3654 C CA . SER A 1 459 ? 2.877 54.688 3.277 1 87.81 459 SER A CA 1
ATOM 3655 C C . SER A 1 459 ? 1.659 55 2.412 1 87.81 459 SER A C 1
ATOM 3657 O O . SER A 1 459 ? 1.317 54.219 1.515 1 87.81 459 SER A O 1
ATOM 3659 N N . GLU A 1 460 ? 1.043 56.094 2.76 1 87.94 460 GLU A N 1
ATOM 3660 C CA . GLU A 1 460 ? -0.134 56.531 2.01 1 87.94 460 GLU A CA 1
ATOM 3661 C C . GLU A 1 460 ? 0.2 56.75 0.539 1 87.94 460 GLU A C 1
ATOM 3663 O O . GLU A 1 460 ? -0.629 56.5 -0.337 1 87.94 460 GLU A O 1
ATOM 3668 N N . GLN A 1 461 ? 1.355 57.219 0.302 1 89.19 461 GLN A N 1
ATOM 3669 C CA . GLN A 1 461 ? 1.775 57.469 -1.075 1 89.19 461 GLN A CA 1
ATOM 3670 C C . GLN A 1 461 ? 1.845 56.156 -1.859 1 89.19 461 GLN A C 1
ATOM 3672 O O . GLN A 1 461 ? 1.408 56.094 -3.01 1 89.19 461 GLN A O 1
ATOM 3677 N N . SER A 1 462 ? 2.387 55.188 -1.192 1 89 462 SER A N 1
ATOM 3678 C CA . SER A 1 462 ? 2.504 53.875 -1.829 1 89 462 SER A CA 1
ATOM 3679 C C . SER A 1 462 ? 1.132 53.25 -2.072 1 89 462 SER A C 1
ATOM 3681 O O . SER A 1 462 ? 0.897 52.625 -3.117 1 89 462 SER A O 1
ATOM 3683 N N . ILE A 1 463 ? 0.24 53.406 -1.127 1 89 463 ILE A N 1
ATOM 3684 C CA . ILE A 1 463 ? -1.112 52.875 -1.221 1 89 463 ILE A CA 1
ATOM 3685 C C . ILE A 1 463 ? -1.869 53.562 -2.348 1 89 463 ILE A C 1
ATOM 3687 O O . ILE A 1 463 ? -2.602 52.938 -3.104 1 89 463 ILE A O 1
ATOM 3691 N N . GLU A 1 464 ? -1.635 54.844 -2.475 1 88.94 464 GLU A N 1
ATOM 3692 C CA . GLU A 1 464 ? -2.303 55.594 -3.525 1 88.94 464 GLU A CA 1
ATOM 3693 C C . GLU A 1 464 ? -1.807 55.188 -4.906 1 88.94 464 GLU A C 1
ATOM 3695 O O . GLU A 1 464 ? -2.59 55.094 -5.855 1 88.94 464 GLU A O 1
ATOM 3700 N N . ARG A 1 465 ? -0.606 54.906 -4.992 1 86.94 465 ARG A N 1
ATOM 3701 C CA . ARG A 1 465 ? -0.054 54.438 -6.258 1 86.94 465 ARG A CA 1
ATOM 3702 C C . ARG A 1 465 ? -0.666 53.094 -6.652 1 86.94 465 ARG A C 1
ATOM 3704 O O . ARG A 1 465 ? -0.958 52.875 -7.828 1 86.94 465 ARG A O 1
ATOM 3711 N N . ALA A 1 466 ? -0.791 52.312 -5.66 1 87.19 466 ALA A N 1
ATOM 3712 C CA . ALA A 1 466 ? -1.374 51 -5.91 1 87.19 466 ALA A CA 1
ATOM 3713 C C . ALA A 1 466 ? -2.828 51.125 -6.355 1 87.19 466 ALA A C 1
ATOM 3715 O O . ALA A 1 466 ? -3.277 50.375 -7.242 1 87.19 466 ALA A O 1
ATOM 3716 N N . ARG A 1 467 ? -3.547 52.031 -5.777 1 86.69 467 ARG A N 1
ATOM 3717 C CA . ARG A 1 467 ? -4.945 52.25 -6.129 1 86.69 467 ARG A CA 1
ATOM 3718 C C . ARG A 1 467 ? -5.078 52.719 -7.57 1 86.69 467 ARG A C 1
ATOM 3720 O O . ARG A 1 467 ? -5.992 52.312 -8.289 1 86.69 467 ARG A O 1
ATOM 3727 N N . GLU A 1 468 ? -4.223 53.531 -7.938 1 84.81 468 GLU A N 1
ATOM 3728 C CA . GLU A 1 468 ? -4.234 54.062 -9.297 1 84.81 468 GLU A CA 1
ATOM 3729 C C . GLU A 1 468 ? -3.934 52.969 -10.312 1 84.81 468 GLU A C 1
ATOM 3731 O O . GLU A 1 468 ? -4.523 52.938 -11.398 1 84.81 468 GLU A O 1
ATOM 3736 N N . ARG A 1 469 ? -3.102 52.188 -9.953 1 81.38 469 ARG A N 1
ATOM 3737 C CA . ARG A 1 469 ? -2.732 51.062 -10.836 1 81.38 469 ARG A CA 1
ATOM 3738 C C . ARG A 1 469 ? -3.904 50.125 -11.039 1 81.38 469 ARG A C 1
ATOM 3740 O O . ARG A 1 469 ? -4.16 49.688 -12.156 1 81.38 469 ARG A O 1
ATOM 3747 N N . VAL A 1 470 ? -4.562 49.781 -10 1 78.88 470 VAL A N 1
ATOM 3748 C CA . VAL A 1 470 ? -5.688 48.875 -10.07 1 78.88 470 VAL A CA 1
ATOM 3749 C C . VAL A 1 470 ? -6.805 49.469 -10.914 1 78.88 470 VAL A C 1
ATOM 3751 O O . VAL A 1 470 ? -7.453 48.781 -11.695 1 78.88 470 VAL A O 1
ATOM 3754 N N . LYS A 1 471 ? -6.949 50.75 -10.75 1 76.56 471 LYS A N 1
ATOM 3755 C CA . LYS A 1 471 ? -7.969 51.438 -11.531 1 76.56 471 LYS A CA 1
ATOM 3756 C C . LYS A 1 471 ? -7.648 51.375 -13.023 1 76.56 471 LYS A C 1
ATOM 3758 O O . LYS A 1 471 ? -8.555 51.312 -13.859 1 76.56 471 LYS A O 1
ATOM 3763 N N . ARG A 1 472 ? -6.426 51.312 -13.336 1 68.38 472 ARG A N 1
ATOM 3764 C CA . ARG A 1 472 ? -6.023 51.281 -14.734 1 68.38 472 ARG A CA 1
ATOM 3765 C C . ARG A 1 472 ? -6.348 49.906 -15.344 1 68.38 472 ARG A C 1
ATOM 3767 O O . ARG A 1 472 ? -6.715 49.812 -16.516 1 68.38 472 ARG A O 1
ATOM 3774 N N . TYR A 1 473 ? -6.262 48.906 -14.453 1 67.38 473 TYR A N 1
ATOM 3775 C CA . TYR A 1 473 ? -6.531 47.562 -14.953 1 67.38 473 TYR A CA 1
ATOM 3776 C C . TYR A 1 473 ? -8.023 47.344 -15.156 1 67.38 473 TYR A C 1
ATOM 3778 O O . TYR A 1 473 ? -8.438 46.562 -16.016 1 67.38 473 TYR A O 1
ATOM 3786 N N . VAL A 1 474 ? -8.812 47.938 -14.266 1 58.47 474 VAL A N 1
ATOM 3787 C CA . VAL A 1 474 ? -10.258 47.844 -14.383 1 58.47 474 VAL A CA 1
ATOM 3788 C C . VAL A 1 474 ? -10.727 48.562 -15.633 1 58.47 474 VAL A C 1
ATOM 3790 O O . VAL A 1 474 ? -11.594 48.094 -16.359 1 58.47 474 VAL A O 1
ATOM 3793 N N . CYS A 1 475 ? -10.18 49.719 -15.75 1 43.84 475 CYS A N 1
ATOM 3794 C CA . CYS A 1 475 ? -10.57 50.531 -16.906 1 43.84 475 CYS A CA 1
ATOM 3795 C C . CYS A 1 475 ? -10.164 49.875 -18.203 1 43.84 475 CYS A C 1
ATOM 3797 O O . CYS A 1 475 ? -10.797 50.062 -19.234 1 43.84 475 CYS A O 1
ATOM 3799 N N . ASN A 1 476 ? -9.164 49.094 -18.156 1 41.66 476 ASN A N 1
ATOM 3800 C CA . ASN A 1 476 ? -8.719 48.438 -19.375 1 41.66 476 ASN A CA 1
ATOM 3801 C C . ASN A 1 476 ? -9.445 47.125 -19.594 1 41.66 476 ASN A C 1
ATOM 3803 O O . ASN A 1 476 ? -9.117 46.375 -20.516 1 41.66 476 ASN A O 1
ATOM 3807 N N . LEU A 1 477 ? -10.156 46.688 -18.641 1 42.09 477 LEU A N 1
ATOM 3808 C CA . LEU A 1 477 ? -11.039 45.562 -18.859 1 42.09 477 LEU A CA 1
ATOM 3809 C C . LEU A 1 477 ? -12.43 46.031 -19.297 1 42.09 477 LEU A C 1
ATOM 3811 O O . LEU A 1 477 ? -12.961 46.969 -18.75 1 42.09 477 LEU A O 1
ATOM 3815 N N . MET B 1 1 ? 18.719 -52.562 -17.578 1 61.5 1 MET B N 1
ATOM 3816 C CA . MET B 1 1 ? 18.938 -51.875 -16.312 1 61.5 1 MET B CA 1
ATOM 3817 C C . MET B 1 1 ? 17.625 -51.375 -15.742 1 61.5 1 MET B C 1
ATOM 3819 O O . MET B 1 1 ? 16.766 -50.906 -16.484 1 61.5 1 MET B O 1
ATOM 3823 N N . ASP B 1 2 ? 17.328 -51.656 -14.461 1 84 2 ASP B N 1
ATOM 3824 C CA . ASP B 1 2 ? 16.094 -51.438 -13.742 1 84 2 ASP B CA 1
ATOM 3825 C C . ASP B 1 2 ? 15.867 -49.938 -13.5 1 84 2 ASP B C 1
ATOM 3827 O O . ASP B 1 2 ? 16.812 -49.156 -13.555 1 84 2 ASP B O 1
ATOM 3831 N N . SER B 1 3 ? 14.68 -49.406 -13.578 1 95.06 3 SER B N 1
ATOM 3832 C CA . SER B 1 3 ? 14.336 -48.031 -13.297 1 95.06 3 SER B CA 1
ATOM 3833 C C . SER B 1 3 ? 14.75 -47.625 -11.883 1 95.06 3 SER B C 1
ATOM 3835 O O . SER B 1 3 ? 14.281 -48.219 -10.906 1 95.06 3 SER B O 1
ATOM 3837 N N . GLN B 1 4 ? 15.719 -46.688 -11.82 1 96.88 4 GLN B N 1
ATOM 3838 C CA . GLN B 1 4 ? 16.156 -46.188 -10.531 1 96.88 4 GLN B CA 1
ATOM 3839 C C . GLN B 1 4 ? 15.023 -45.438 -9.828 1 96.88 4 GLN B C 1
ATOM 3841 O O . GLN B 1 4 ? 14.938 -45.438 -8.602 1 96.88 4 GLN B O 1
ATOM 3846 N N . ILE B 1 5 ? 14.203 -44.781 -10.594 1 98.12 5 ILE B N 1
ATOM 3847 C CA . ILE B 1 5 ? 13.07 -44.031 -10.047 1 98.12 5 ILE B CA 1
ATOM 3848 C C . ILE B 1 5 ? 12.094 -45.031 -9.398 1 98.12 5 ILE B C 1
ATOM 3850 O O . ILE B 1 5 ? 11.648 -44.812 -8.266 1 98.12 5 ILE B O 1
ATOM 3854 N N . LYS B 1 6 ? 11.812 -46.125 -10.117 1 97.44 6 LYS B N 1
ATOM 3855 C CA . LYS B 1 6 ? 10.922 -47.125 -9.562 1 97.44 6 LYS B CA 1
ATOM 3856 C C . LYS B 1 6 ? 11.484 -47.719 -8.266 1 97.44 6 LYS B C 1
ATOM 3858 O O . LYS B 1 6 ? 10.75 -47.906 -7.301 1 97.44 6 LYS B O 1
ATOM 3863 N N . GLU B 1 7 ? 12.75 -48 -8.32 1 97.19 7 GLU B N 1
ATOM 3864 C CA . GLU B 1 7 ? 13.406 -48.562 -7.145 1 97.19 7 GLU B CA 1
ATOM 3865 C C . GLU B 1 7 ? 13.359 -47.594 -5.969 1 97.19 7 GLU B C 1
ATOM 3867 O O . GLU B 1 7 ? 13.156 -48 -4.824 1 97.19 7 GLU B O 1
ATOM 3872 N N . PHE B 1 8 ? 13.609 -46.344 -6.199 1 97.81 8 PHE B N 1
ATOM 3873 C CA . PHE B 1 8 ? 13.609 -45.344 -5.156 1 97.81 8 PHE B CA 1
ATOM 3874 C C . PHE B 1 8 ? 12.242 -45.25 -4.48 1 97.81 8 PHE B C 1
ATOM 3876 O O . PHE B 1 8 ? 12.156 -45.156 -3.256 1 97.81 8 PHE B O 1
ATOM 3883 N N . TYR B 1 9 ? 11.172 -45.344 -5.207 1 98.38 9 TYR B N 1
ATOM 3884 C CA . TYR B 1 9 ? 9.836 -45.094 -4.676 1 98.38 9 TYR B CA 1
ATOM 3885 C C . TYR B 1 9 ? 9.242 -46.375 -4.109 1 98.38 9 TYR B C 1
ATOM 3887 O O . TYR B 1 9 ? 8.156 -46.375 -3.531 1 98.38 9 TYR B O 1
ATOM 3895 N N . LYS B 1 10 ? 9.961 -47.531 -4.285 1 97.88 10 LYS B N 1
ATOM 3896 C CA . LYS B 1 10 ? 9.469 -48.781 -3.768 1 97.88 10 LYS B CA 1
ATOM 3897 C C . LYS B 1 10 ? 9.266 -48.719 -2.256 1 97.88 10 LYS B C 1
ATOM 3899 O O . LYS B 1 10 ? 10.188 -48.375 -1.517 1 97.88 10 LYS B O 1
ATOM 3904 N N . ASN B 1 11 ? 8.039 -48.969 -1.819 1 97.69 11 ASN B N 1
ATOM 3905 C CA . ASN B 1 11 ? 7.625 -49.062 -0.423 1 97.69 11 ASN B CA 1
ATOM 3906 C C . ASN B 1 11 ? 7.738 -47.688 0.273 1 97.69 11 ASN B C 1
ATOM 3908 O O . ASN B 1 11 ? 7.883 -47.625 1.495 1 97.69 11 ASN B O 1
ATOM 3912 N N . LYS B 1 12 ? 7.781 -46.625 -0.487 1 98.12 12 LYS B N 1
ATOM 3913 C CA . LYS B 1 12 ? 7.863 -45.312 0.099 1 98.12 12 LYS B CA 1
ATOM 3914 C C . LYS B 1 12 ? 6.477 -44.75 0.422 1 98.12 12 LYS B C 1
ATOM 3916 O O . LYS B 1 12 ? 5.492 -45.125 -0.224 1 98.12 12 LYS B O 1
ATOM 3921 N N . THR B 1 13 ? 6.465 -43.938 1.438 1 98.69 13 THR B N 1
ATOM 3922 C CA . THR B 1 13 ? 5.27 -43.156 1.78 1 98.69 13 THR B CA 1
ATOM 3923 C C . THR B 1 13 ? 5.406 -41.719 1.329 1 98.69 13 THR B C 1
ATOM 3925 O O . THR B 1 13 ? 6.363 -41.031 1.699 1 98.69 13 THR B O 1
ATOM 3928 N N . ILE B 1 14 ? 4.426 -41.281 0.537 1 98.81 14 ILE B N 1
ATOM 3929 C CA . ILE B 1 14 ? 4.461 -39.938 -0.063 1 98.81 14 ILE B CA 1
ATOM 3930 C C . ILE B 1 14 ? 3.365 -39.062 0.55 1 98.81 14 ILE B C 1
ATOM 3932 O O . ILE B 1 14 ? 2.248 -39.531 0.782 1 98.81 14 ILE B O 1
ATOM 3936 N N . PHE B 1 15 ? 3.703 -37.844 0.922 1 98.81 15 PHE B N 1
ATOM 3937 C CA . PHE B 1 15 ? 2.719 -36.812 1.287 1 98.81 15 PHE B CA 1
ATOM 3938 C C . PHE B 1 15 ? 2.596 -35.781 0.192 1 98.81 15 PHE B C 1
ATOM 3940 O O . PHE B 1 15 ? 3.578 -35.125 -0.16 1 98.81 15 PHE B O 1
ATOM 3947 N N . LEU B 1 16 ? 1.41 -35.656 -0.348 1 98.44 16 LEU B N 1
ATOM 3948 C CA . LEU B 1 16 ? 1.185 -34.781 -1.5 1 98.44 16 LEU B CA 1
ATOM 3949 C C . LEU B 1 16 ? 0.082 -33.781 -1.211 1 98.44 16 LEU B C 1
ATOM 3951 O O . LEU B 1 16 ? -0.993 -34.156 -0.73 1 98.44 16 LEU B O 1
ATOM 3955 N N . THR B 1 17 ? 0.424 -32.438 -1.363 1 98.06 17 THR B N 1
ATOM 3956 C CA . THR B 1 17 ? -0.607 -31.406 -1.368 1 98.06 17 THR B CA 1
ATOM 3957 C C . THR B 1 17 ? -0.979 -31.031 -2.797 1 98.06 17 THR B C 1
ATOM 3959 O O . THR B 1 17 ? -0.18 -31.203 -3.721 1 98.06 17 THR B O 1
ATOM 3962 N N . GLY B 1 18 ? -2.209 -30.609 -3.041 1 96.38 18 GLY B N 1
ATOM 3963 C CA . GLY B 1 18 ? -2.672 -30.281 -4.379 1 96.38 18 GLY B CA 1
ATOM 3964 C C . GLY B 1 18 ? -3.104 -31.484 -5.184 1 96.38 18 GLY B C 1
ATOM 3965 O O . GLY B 1 18 ? -3.143 -31.438 -6.414 1 96.38 18 GLY B O 1
ATOM 3966 N N . GLY B 1 19 ? -3.396 -32.562 -4.531 1 95 19 GLY B N 1
ATOM 3967 C CA . GLY B 1 19 ? -3.705 -33.812 -5.195 1 95 19 GLY B CA 1
ATOM 3968 C C . GLY B 1 19 ? -5.016 -33.781 -5.957 1 95 19 GLY B C 1
ATOM 3969 O O . GLY B 1 19 ? -5.238 -34.594 -6.855 1 95 19 GLY B O 1
ATOM 3970 N N . SER B 1 20 ? -5.883 -32.875 -5.609 1 91.56 20 SER B N 1
ATOM 3971 C CA . SER B 1 20 ? -7.156 -32.75 -6.312 1 91.56 20 SER B CA 1
ATOM 3972 C C . SER B 1 20 ? -7.031 -31.875 -7.543 1 91.56 20 SER B C 1
ATOM 3974 O O . SER B 1 20 ? -7.965 -31.766 -8.344 1 91.56 20 SER B O 1
ATOM 3976 N N . GLY B 1 21 ? -5.906 -31.297 -7.68 1 93.38 21 GLY B N 1
ATOM 3977 C CA . GLY B 1 21 ? -5.688 -30.391 -8.797 1 93.38 21 GLY B CA 1
ATOM 3978 C C . GLY B 1 21 ? -5.258 -31.109 -10.07 1 93.38 21 GLY B C 1
ATOM 3979 O O . GLY B 1 21 ? -5.109 -32.344 -10.078 1 93.38 21 GLY B O 1
ATOM 3980 N N . PHE B 1 22 ? -5.027 -30.312 -11.086 1 95.06 22 PHE B N 1
ATOM 3981 C CA . PHE B 1 22 ? -4.695 -30.781 -12.43 1 95.06 22 PHE B CA 1
ATOM 3982 C C . PHE B 1 22 ? -3.385 -31.562 -12.422 1 95.06 22 PHE B C 1
ATOM 3984 O O . PHE B 1 22 ? -3.365 -32.75 -12.742 1 95.06 22 PHE B O 1
ATOM 3991 N N . LEU B 1 23 ? -2.312 -30.953 -11.961 1 97.5 23 LEU B N 1
ATOM 3992 C CA . LEU B 1 23 ? -0.998 -31.578 -11.922 1 97.5 23 LEU B CA 1
ATOM 3993 C C . LEU B 1 23 ? -0.949 -32.656 -10.852 1 97.5 23 LEU B C 1
ATOM 3995 O O . LEU B 1 23 ? -0.421 -33.75 -11.094 1 97.5 23 LEU B O 1
ATOM 3999 N N . GLY B 1 24 ? -1.515 -32.406 -9.711 1 97.56 24 GLY B N 1
ATOM 4000 C CA . GLY B 1 24 ? -1.478 -33.344 -8.594 1 97.56 24 GLY B CA 1
ATOM 4001 C C . GLY B 1 24 ? -2.072 -34.688 -8.93 1 97.56 24 GLY B C 1
ATOM 4002 O O . GLY B 1 24 ? -1.499 -35.719 -8.586 1 97.56 24 GLY B O 1
ATOM 4003 N N . ARG B 1 25 ? -3.176 -34.719 -9.609 1 96.62 25 ARG B N 1
ATOM 4004 C CA . ARG B 1 25 ? -3.83 -35.969 -9.969 1 96.62 25 ARG B CA 1
ATOM 4005 C C . ARG B 1 25 ? -2.977 -36.781 -10.938 1 96.62 25 ARG B C 1
ATOM 4007 O O . ARG B 1 25 ? -2.926 -38.031 -10.852 1 96.62 25 ARG B O 1
ATOM 4014 N N . VAL B 1 26 ? -2.332 -36.062 -11.82 1 97.81 26 VAL B N 1
ATOM 4015 C CA . VAL B 1 26 ? -1.495 -36.75 -12.797 1 97.81 26 VAL B CA 1
ATOM 4016 C C . VAL B 1 26 ? -0.288 -37.375 -12.094 1 97.81 26 VAL B C 1
ATOM 4018 O O . VAL B 1 26 ? 0.126 -38.469 -12.43 1 97.81 26 VAL B O 1
ATOM 4021 N N . VAL B 1 27 ? 0.264 -36.656 -11.125 1 98.62 27 VAL B N 1
ATOM 4022 C CA . VAL B 1 27 ? 1.379 -37.188 -10.344 1 98.62 27 VAL B CA 1
ATOM 4023 C C . VAL B 1 27 ? 0.938 -38.438 -9.602 1 98.62 27 VAL B C 1
ATOM 4025 O O . VAL B 1 27 ? 1.64 -39.438 -9.609 1 98.62 27 VAL B O 1
ATOM 4028 N N . ILE B 1 28 ? -0.231 -38.375 -8.984 1 98.25 28 ILE B N 1
ATOM 4029 C CA . ILE B 1 28 ? -0.753 -39.5 -8.227 1 98.25 28 ILE B CA 1
ATOM 4030 C C . ILE B 1 28 ? -0.952 -40.688 -9.148 1 98.25 28 ILE B C 1
ATOM 4032 O O . ILE B 1 28 ? -0.536 -41.812 -8.828 1 98.25 28 ILE B O 1
ATOM 4036 N N . GLU B 1 29 ? -1.608 -40.469 -10.281 1 98.12 29 GLU B N 1
ATOM 4037 C CA . GLU B 1 29 ? -1.837 -41.531 -11.25 1 98.12 29 GLU B CA 1
ATOM 4038 C C . GLU B 1 29 ? -0.523 -42.188 -11.68 1 98.12 29 GLU B C 1
ATOM 4040 O O . GLU B 1 29 ? -0.421 -43.406 -11.742 1 98.12 29 GLU B O 1
ATOM 4045 N N . LYS B 1 30 ? 0.488 -41.375 -11.977 1 98.31 30 LYS B N 1
ATOM 4046 C CA . LYS B 1 30 ? 1.782 -41.875 -12.43 1 98.31 30 LYS B CA 1
ATOM 4047 C C . LYS B 1 30 ? 2.447 -42.719 -11.344 1 98.31 30 LYS B C 1
ATOM 4049 O O . LYS B 1 30 ? 3.006 -43.781 -11.633 1 98.31 30 LYS B O 1
ATOM 4054 N N . VAL B 1 31 ? 2.451 -42.25 -10.094 1 98.38 31 VAL B N 1
ATOM 4055 C CA . VAL B 1 31 ? 3.047 -42.969 -8.984 1 98.38 31 VAL B CA 1
ATOM 4056 C C . VAL B 1 31 ? 2.381 -44.344 -8.844 1 98.38 31 VAL B C 1
ATOM 4058 O O . VAL B 1 31 ? 3.061 -45.344 -8.711 1 98.38 31 VAL B O 1
ATOM 4061 N N . LEU B 1 32 ? 1.052 -44.375 -8.883 1 97.81 32 LEU B N 1
ATOM 4062 C CA . LEU B 1 32 ? 0.291 -45.625 -8.711 1 97.81 32 LEU B CA 1
ATOM 4063 C C . LEU B 1 32 ? 0.566 -46.594 -9.852 1 97.81 32 LEU B C 1
ATOM 4065 O O . LEU B 1 32 ? 0.631 -47.812 -9.633 1 97.81 32 LEU B O 1
ATOM 4069 N N . ARG B 1 33 ? 0.714 -46.031 -11.023 1 97 33 ARG B N 1
ATOM 4070 C CA . ARG B 1 33 ? 0.882 -46.844 -12.211 1 97 33 ARG B CA 1
ATOM 4071 C C . ARG B 1 33 ? 2.324 -47.344 -12.344 1 97 33 ARG B C 1
ATOM 4073 O O . ARG B 1 33 ? 2.568 -48.5 -12.641 1 97 33 ARG B O 1
ATOM 4080 N N . ALA B 1 34 ? 3.252 -46.469 -12.062 1 96.25 34 ALA B N 1
ATOM 4081 C CA . ALA B 1 34 ? 4.621 -46.719 -12.508 1 96.25 34 ALA B CA 1
ATOM 4082 C C . ALA B 1 34 ? 5.512 -47.125 -11.344 1 96.25 34 ALA B C 1
ATOM 4084 O O . ALA B 1 34 ? 6.641 -47.594 -11.539 1 96.25 34 ALA B O 1
ATOM 4085 N N . THR B 1 35 ? 5.043 -46.969 -10.109 1 96.94 35 THR B N 1
ATOM 4086 C CA . THR B 1 35 ? 5.883 -47.312 -8.961 1 96.94 35 THR B CA 1
ATOM 4087 C C . THR B 1 35 ? 5.137 -48.219 -7.988 1 96.94 35 THR B C 1
ATOM 4089 O O . THR B 1 35 ? 3.949 -48.5 -8.172 1 96.94 35 THR B O 1
ATOM 4092 N N . ASP B 1 36 ? 5.902 -48.719 -6.965 1 96.56 36 ASP B N 1
ATOM 4093 C CA . ASP B 1 36 ? 5.34 -49.531 -5.906 1 96.56 36 ASP B CA 1
ATOM 4094 C C . ASP B 1 36 ? 5.359 -48.812 -4.562 1 96.56 36 ASP B C 1
ATOM 4096 O O . ASP B 1 36 ? 5.695 -49.406 -3.537 1 96.56 36 ASP B O 1
ATOM 4100 N N . ALA B 1 37 ? 5.152 -47.531 -4.668 1 97.62 37 ALA B N 1
ATOM 4101 C CA . ALA B 1 37 ? 5.02 -46.781 -3.422 1 97.62 37 ALA B CA 1
ATOM 4102 C C . ALA B 1 37 ? 3.965 -47.438 -2.518 1 97.62 37 ALA B C 1
ATOM 4104 O O . ALA B 1 37 ? 2.93 -47.906 -2.994 1 97.62 37 ALA B O 1
ATOM 4105 N N . SER B 1 38 ? 4.207 -47.438 -1.226 1 97.44 38 SER B N 1
ATOM 4106 C CA . SER B 1 38 ? 3.33 -48.125 -0.271 1 97.44 38 SER B CA 1
ATOM 4107 C C . SER B 1 38 ? 2.049 -47.312 -0.047 1 97.44 38 SER B C 1
ATOM 4109 O O . SER B 1 38 ? 0.96 -47.906 0.028 1 97.44 38 SER B O 1
ATOM 4111 N N . ARG B 1 39 ? 2.229 -45.969 0.134 1 97.5 39 ARG B N 1
ATOM 4112 C CA . ARG B 1 39 ? 1.099 -45.125 0.484 1 97.5 39 ARG B CA 1
ATOM 4113 C C . ARG B 1 39 ? 1.3 -43.688 -0.045 1 97.5 39 ARG B C 1
ATOM 4115 O O . ARG B 1 39 ? 2.428 -43.219 -0.108 1 97.5 39 ARG B O 1
ATOM 4122 N N . ILE B 1 40 ? 0.191 -43.125 -0.45 1 98.38 40 ILE B N 1
ATOM 4123 C CA . ILE B 1 40 ? 0.16 -41.719 -0.808 1 98.38 40 ILE B CA 1
ATOM 4124 C C . ILE B 1 40 ? -0.859 -40.969 0.064 1 98.38 40 ILE B C 1
ATOM 4126 O O . ILE B 1 40 ? -2.068 -41.125 -0.126 1 98.38 40 ILE B O 1
ATOM 4130 N N . TYR B 1 41 ? -0.323 -40.219 1.067 1 98.19 41 TYR B N 1
ATOM 4131 C CA . TYR B 1 41 ? -1.197 -39.312 1.807 1 98.19 41 TYR B CA 1
ATOM 4132 C C . TYR B 1 41 ? -1.487 -38.062 1.001 1 98.19 41 TYR B C 1
ATOM 4134 O O . TYR B 1 41 ? -0.564 -37.375 0.569 1 98.19 41 TYR B O 1
ATOM 4142 N N . VAL B 1 42 ? -2.752 -37.781 0.759 1 97.44 42 VAL B N 1
ATOM 4143 C CA . VAL B 1 42 ? -3.145 -36.625 -0.021 1 97.44 42 VAL B CA 1
ATOM 4144 C C . VAL B 1 42 ? -3.934 -35.656 0.857 1 97.44 42 VAL B C 1
ATOM 4146 O O . VAL B 1 42 ? -4.965 -36 1.427 1 97.44 42 VAL B O 1
ATOM 4149 N N . MET B 1 43 ? -3.381 -34.406 0.959 1 95.81 43 MET B N 1
ATOM 4150 C CA . MET B 1 43 ? -4.117 -33.406 1.715 1 95.81 43 MET B CA 1
ATOM 4151 C C . MET B 1 43 ? -5.293 -32.875 0.904 1 95.81 43 MET B C 1
ATOM 4153 O O . MET B 1 43 ? -5.105 -32.344 -0.205 1 95.81 43 MET B O 1
ATOM 4157 N N . ILE B 1 44 ? -6.453 -33.031 1.392 1 91.38 44 ILE B N 1
ATOM 4158 C CA . ILE B 1 44 ? -7.676 -32.594 0.721 1 91.38 44 ILE B CA 1
ATOM 4159 C C . ILE B 1 44 ? -8.531 -31.766 1.683 1 91.38 44 ILE B C 1
ATOM 4161 O O . ILE B 1 44 ? -8.68 -32.125 2.854 1 91.38 44 ILE B O 1
ATOM 4165 N N . ARG B 1 45 ? -9.055 -30.656 1.199 1 84.31 45 ARG B N 1
ATOM 4166 C CA . ARG B 1 45 ? -9.922 -29.797 1.993 1 84.31 45 ARG B CA 1
ATOM 4167 C C . ARG B 1 45 ? -11.297 -30.422 2.178 1 84.31 45 ARG B C 1
ATOM 4169 O O . ARG B 1 45 ? -11.828 -31.062 1.257 1 84.31 45 ARG B O 1
ATOM 4176 N N . SER B 1 46 ? -11.727 -30.359 3.395 1 73.88 46 SER B N 1
ATOM 4177 C CA . SER B 1 46 ? -13.086 -30.828 3.609 1 73.88 46 SER B CA 1
ATOM 4178 C C . SER B 1 46 ? -14.117 -29.812 3.131 1 73.88 46 SER B C 1
ATOM 4180 O O . SER B 1 46 ? -13.953 -28.609 3.355 1 73.88 46 SER B O 1
ATOM 4182 N N . LYS B 1 47 ? -14.789 -30.031 2.037 1 65.25 47 LYS B N 1
ATOM 4183 C CA . LYS B 1 47 ? -15.828 -29.109 1.591 1 65.25 47 LYS B CA 1
ATOM 4184 C C . LYS B 1 47 ? -17.188 -29.5 2.141 1 65.25 47 LYS B C 1
ATOM 4186 O O . LYS B 1 47 ? -17.438 -30.672 2.416 1 65.25 47 LYS B O 1
ATOM 4191 N N . CYS B 1 48 ? -18 -28.469 1.971 1 55.97 48 CYS B N 1
ATOM 4192 C CA . CYS B 1 48 ? -19.422 -28.422 2.305 1 55.97 48 CYS B CA 1
ATOM 4193 C C . CYS B 1 48 ? -19.984 -29.812 2.5 1 55.97 48 CYS B C 1
ATOM 4195 O O . CYS B 1 48 ? -20.891 -30.234 1.764 1 55.97 48 CYS B O 1
ATOM 4197 N N . GLY B 1 49 ? -19.5 -30.625 3.244 1 63.88 49 GLY B N 1
ATOM 4198 C CA . GLY B 1 49 ? -20.234 -31.828 3.586 1 63.88 49 GLY B CA 1
ATOM 4199 C C . GLY B 1 49 ? -19.656 -33.094 2.955 1 63.88 49 GLY B C 1
ATOM 4200 O O . GLY B 1 49 ? -20.062 -34.188 3.299 1 63.88 49 GLY B O 1
ATOM 4201 N N . ILE B 1 50 ? -18.859 -32.969 1.915 1 71.12 50 ILE B N 1
ATOM 4202 C CA . ILE B 1 50 ? -18.266 -34.156 1.316 1 71.12 50 ILE B CA 1
ATOM 4203 C C . ILE B 1 50 ? -16.953 -34.469 2.01 1 71.12 50 ILE B C 1
ATOM 4205 O O . ILE B 1 50 ? -16.078 -33.594 2.115 1 71.12 50 ILE B O 1
ATOM 4209 N N . SER B 1 51 ? -16.875 -35.688 2.484 1 77.06 51 SER B N 1
ATOM 4210 C CA . SER B 1 51 ? -15.68 -36.125 3.199 1 77.06 51 SER B CA 1
ATOM 4211 C C . SER B 1 51 ? -14.484 -36.219 2.264 1 77.06 51 SER B C 1
ATOM 4213 O O . SER B 1 51 ? -14.641 -36.312 1.045 1 77.06 51 SER B O 1
ATOM 4215 N N . SER B 1 52 ? -13.352 -36.156 2.816 1 79.06 52 SER B N 1
ATOM 4216 C CA . SER B 1 52 ? -12.109 -36.312 2.059 1 79.06 52 SER B CA 1
ATOM 4217 C C . SER B 1 52 ? -12.055 -37.656 1.34 1 79.06 52 SER B C 1
ATOM 4219 O O . SER B 1 52 ? -11.562 -37.75 0.214 1 79.06 52 SER B O 1
ATOM 4221 N N . GLN B 1 53 ? -12.664 -38.594 1.929 1 81.5 53 GLN B N 1
ATOM 4222 C CA . GLN B 1 53 ? -12.672 -39.938 1.318 1 81.5 53 GLN B CA 1
ATOM 4223 C C . GLN B 1 53 ? -13.602 -39.969 0.109 1 81.5 53 GLN B C 1
ATOM 4225 O O . GLN B 1 53 ? -13.289 -40.594 -0.899 1 81.5 53 GLN B O 1
ATOM 4230 N N . ASP B 1 54 ? -14.656 -39.281 0.186 1 83.94 54 ASP B N 1
ATOM 4231 C CA . ASP B 1 54 ? -15.609 -39.219 -0.918 1 83.94 54 ASP B CA 1
ATOM 4232 C C . ASP B 1 54 ? -14.984 -38.562 -2.146 1 83.94 54 ASP B C 1
ATOM 4234 O O . ASP B 1 54 ? -15.281 -38.969 -3.281 1 83.94 54 ASP B O 1
ATOM 4238 N N . ARG B 1 55 ? -14.141 -37.688 -1.909 1 84 55 ARG B N 1
ATOM 4239 C CA . ARG B 1 55 ? -13.469 -37 -3.002 1 84 55 ARG B CA 1
ATOM 4240 C C . ARG B 1 55 ? -12.531 -37.938 -3.754 1 84 55 ARG B C 1
ATOM 4242 O O . ARG B 1 55 ? -12.43 -37.875 -4.98 1 84 55 ARG B O 1
ATOM 4249 N N . ILE B 1 56 ? -11.898 -38.75 -3.004 1 86.75 56 ILE B N 1
ATOM 4250 C CA . ILE B 1 56 ? -11.008 -39.75 -3.627 1 86.75 56 ILE B CA 1
ATOM 4251 C C . ILE B 1 56 ? -11.828 -40.781 -4.379 1 86.75 56 ILE B C 1
ATOM 4253 O O . ILE B 1 56 ? -11.453 -41.219 -5.473 1 86.75 56 ILE B O 1
ATOM 4257 N N . ASP B 1 57 ? -12.953 -41.062 -3.84 1 87.75 57 ASP B N 1
ATOM 4258 C CA . ASP B 1 57 ? -13.82 -42.062 -4.461 1 87.75 57 ASP B CA 1
ATOM 4259 C C . ASP B 1 57 ? -14.328 -41.594 -5.82 1 87.75 57 ASP B C 1
ATOM 4261 O O . ASP B 1 57 ? -14.531 -42.406 -6.734 1 87.75 57 ASP B O 1
ATOM 4265 N N . GLU B 1 58 ? -14.43 -40.406 -5.895 1 89 58 GLU B N 1
ATOM 4266 C CA . GLU B 1 58 ? -14.906 -39.812 -7.148 1 89 58 GLU B CA 1
ATOM 4267 C C . GLU B 1 58 ? -13.898 -40.031 -8.266 1 89 58 GLU B C 1
ATOM 4269 O O . GLU B 1 58 ? -14.25 -39.969 -9.445 1 89 58 GLU B O 1
ATOM 4274 N N . TRP B 1 59 ? -12.633 -40.281 -7.859 1 92.12 59 TRP B N 1
ATOM 4275 C CA . TRP B 1 59 ? -11.586 -40.469 -8.859 1 92.12 59 TRP B CA 1
ATOM 4276 C C . TRP B 1 59 ? -11.797 -41.781 -9.617 1 92.12 59 TRP B C 1
ATOM 4278 O O . TRP B 1 59 ? -11.25 -41.969 -10.711 1 92.12 59 TRP B O 1
ATOM 4288 N N . LYS B 1 60 ? -12.586 -42.656 -9.055 1 91.38 60 LYS B N 1
ATOM 4289 C CA . LYS B 1 60 ? -12.906 -43.906 -9.727 1 91.38 60 LYS B CA 1
ATOM 4290 C C . LYS B 1 60 ? -13.641 -43.656 -11.039 1 91.38 60 LYS B C 1
ATOM 4292 O O . LYS B 1 60 ? -13.531 -44.438 -11.977 1 91.38 60 LYS B O 1
ATOM 4297 N N . ASN B 1 61 ? -14.312 -42.531 -11.062 1 90.62 61 ASN B N 1
ATOM 4298 C CA . ASN B 1 61 ? -15.094 -42.219 -12.242 1 90.62 61 ASN B CA 1
ATOM 4299 C C . ASN B 1 61 ? -14.367 -41.219 -13.133 1 90.62 61 ASN B C 1
ATOM 4301 O O . ASN B 1 61 ? -14.883 -40.812 -14.172 1 90.62 61 ASN B O 1
ATOM 4305 N N . ASP B 1 62 ? -13.234 -40.812 -12.727 1 91.75 62 ASP B N 1
ATOM 4306 C CA . ASP B 1 62 ? -12.422 -39.875 -13.508 1 91.75 62 ASP B CA 1
ATOM 4307 C C . ASP B 1 62 ? -11.68 -40.594 -14.633 1 91.75 62 ASP B C 1
ATOM 4309 O O . ASP B 1 62 ? -11.031 -41.625 -14.398 1 91.75 62 ASP B O 1
ATOM 4313 N N . SER B 1 63 ? -11.766 -40.062 -15.875 1 91.44 63 SER B N 1
ATOM 4314 C CA . SER B 1 63 ? -11.148 -40.656 -17.047 1 91.44 63 SER B CA 1
ATOM 4315 C C . SER B 1 63 ? -9.641 -40.781 -16.875 1 91.44 63 SER B C 1
ATOM 4317 O O . SER B 1 63 ? -9.008 -41.688 -17.438 1 91.44 63 SER B O 1
ATOM 4319 N N . LEU B 1 64 ? -9.094 -39.938 -16.125 1 94.69 64 LEU B N 1
ATOM 4320 C CA . LEU B 1 64 ? -7.652 -39.938 -15.891 1 94.69 64 LEU B CA 1
ATOM 4321 C C . LEU B 1 64 ? -7.191 -41.25 -15.289 1 94.69 64 LEU B C 1
ATOM 4323 O O . LEU B 1 64 ? -6.105 -41.75 -15.609 1 94.69 64 LEU B O 1
ATOM 4327 N N . PHE B 1 65 ? -7.988 -41.844 -14.414 1 96.19 65 PHE B N 1
ATOM 4328 C CA . PHE B 1 65 ? -7.594 -43.031 -13.68 1 96.19 65 PHE B CA 1
ATOM 4329 C C . PHE B 1 65 ? -8.18 -44.281 -14.32 1 96.19 65 PHE B C 1
ATOM 4331 O O . PHE B 1 65 ? -7.969 -45.406 -13.836 1 96.19 65 PHE B O 1
ATOM 4338 N N . GLY B 1 66 ? -8.953 -44.156 -15.359 1 93.94 66 GLY B N 1
ATOM 4339 C CA . GLY B 1 66 ? -9.672 -45.281 -15.969 1 93.94 66 GLY B CA 1
ATOM 4340 C C . GLY B 1 66 ? -8.773 -46.406 -16.391 1 93.94 66 GLY B C 1
ATOM 4341 O O . GLY B 1 66 ? -9.008 -47.562 -16.031 1 93.94 66 GLY B O 1
ATOM 4342 N N . GLU B 1 67 ? -7.781 -46.094 -17.141 1 93.25 67 GLU B N 1
ATOM 4343 C CA . GLU B 1 67 ? -6.875 -47.125 -17.641 1 93.25 67 GLU B CA 1
ATOM 4344 C C . GLU B 1 67 ? -6.141 -47.812 -16.5 1 93.25 67 GLU B C 1
ATOM 4346 O O . GLU B 1 67 ? -5.91 -49.031 -16.547 1 93.25 67 GLU B O 1
ATOM 4351 N N . LEU B 1 68 ? -5.758 -47 -15.531 1 96.12 68 LEU B N 1
ATOM 4352 C CA . LEU B 1 68 ? -5.062 -47.562 -14.367 1 96.12 68 LEU B CA 1
ATOM 4353 C C . LEU B 1 68 ? -5.934 -48.562 -13.633 1 96.12 68 LEU B C 1
ATOM 4355 O O . LEU B 1 68 ? -5.469 -49.656 -13.281 1 96.12 68 LEU B O 1
ATOM 4359 N N . LEU B 1 69 ? -7.168 -48.25 -13.43 1 95.56 69 LEU B N 1
ATOM 4360 C CA . LEU B 1 69 ? -8.07 -49.062 -12.625 1 95.56 69 LEU B CA 1
ATOM 4361 C C . LEU B 1 69 ? -8.453 -50.344 -13.367 1 95.56 69 LEU B C 1
ATOM 4363 O O . LEU B 1 69 ? -8.836 -51.344 -12.75 1 95.56 69 LEU B O 1
ATOM 4367 N N . LYS B 1 70 ? -8.297 -50.344 -14.68 1 95.06 70 LYS B N 1
ATOM 4368 C CA . LYS B 1 70 ? -8.5 -51.562 -15.461 1 95.06 70 LYS B CA 1
ATOM 4369 C C . LYS B 1 70 ? -7.383 -52.562 -15.211 1 95.06 70 LYS B C 1
ATOM 4371 O O . LYS B 1 70 ? -7.629 -53.781 -15.148 1 95.06 70 LYS B O 1
ATOM 4376 N N . ILE B 1 71 ? -6.223 -52.094 -15.078 1 94.06 71 ILE B N 1
ATOM 4377 C CA . ILE B 1 71 ? -5.047 -52.938 -14.914 1 94.06 71 ILE B CA 1
ATOM 4378 C C . ILE B 1 71 ? -4.848 -53.281 -13.438 1 94.06 71 ILE B C 1
ATOM 4380 O O . ILE B 1 71 ? -4.473 -54.406 -13.094 1 94.06 71 ILE B O 1
ATOM 4384 N N . LYS B 1 72 ? -5.02 -52.25 -12.578 1 95.69 72 LYS B N 1
ATOM 4385 C CA . LYS B 1 72 ? -4.883 -52.375 -11.133 1 95.69 72 LYS B CA 1
ATOM 4386 C C . LYS B 1 72 ? -6.125 -51.844 -10.414 1 95.69 72 LYS B C 1
ATOM 4388 O O . LYS B 1 72 ? -6.117 -50.75 -9.891 1 95.69 72 LYS B O 1
ATOM 4393 N N . PRO B 1 73 ? -7.102 -52.656 -10.211 1 94.31 73 PRO B N 1
ATOM 4394 C CA . PRO B 1 73 ? -8.383 -52.188 -9.688 1 94.31 73 PRO B CA 1
ATOM 4395 C C . PRO B 1 73 ? -8.281 -51.625 -8.266 1 94.31 73 PRO B C 1
ATOM 4397 O O . PRO B 1 73 ? -9.086 -50.781 -7.867 1 94.31 73 PRO B O 1
ATOM 4400 N N . GLN B 1 74 ? -7.289 -52.094 -7.492 1 94.56 74 GLN B N 1
ATOM 4401 C CA . GLN B 1 74 ? -7.188 -51.656 -6.098 1 94.56 74 GLN B CA 1
ATOM 4402 C C . GLN B 1 74 ? -6.137 -50.562 -5.93 1 94.56 74 GLN B C 1
ATOM 4404 O O . GLN B 1 74 ? -5.715 -50.281 -4.809 1 94.56 74 GLN B O 1
ATOM 4409 N N . ALA B 1 75 ? -5.734 -49.938 -6.988 1 95.38 75 ALA B N 1
ATOM 4410 C CA . ALA B 1 75 ? -4.645 -48.969 -6.957 1 95.38 75 ALA B CA 1
ATOM 4411 C C . ALA B 1 75 ? -4.984 -47.812 -6.051 1 95.38 75 ALA B C 1
ATOM 4413 O O . ALA B 1 75 ? -4.121 -47.281 -5.336 1 95.38 75 ALA B O 1
ATOM 4414 N N . LEU B 1 76 ? -6.25 -47.375 -5.996 1 95.62 76 LEU B N 1
ATOM 4415 C CA . LEU B 1 76 ? -6.66 -46.188 -5.27 1 95.62 76 LEU B CA 1
ATOM 4416 C C . LEU B 1 76 ? -6.676 -46.438 -3.768 1 95.62 76 LEU B C 1
ATOM 4418 O O . LEU B 1 76 ? -6.738 -45.5 -2.973 1 95.62 76 LEU B O 1
ATOM 4422 N N . GLU B 1 77 ? -6.57 -47.688 -3.344 1 94.75 77 GLU B N 1
ATOM 4423 C CA . GLU B 1 77 ? -6.527 -48.031 -1.925 1 94.75 77 GLU B CA 1
ATOM 4424 C C . GLU B 1 77 ? -5.238 -47.531 -1.276 1 94.75 77 GLU B C 1
ATOM 4426 O O . GLU B 1 77 ? -5.176 -47.375 -0.056 1 94.75 77 GLU B O 1
ATOM 4431 N N . ARG B 1 78 ? -4.25 -47.25 -2.092 1 96.44 78 ARG B N 1
ATOM 4432 C CA . ARG B 1 78 ? -2.975 -46.75 -1.594 1 96.44 78 ARG B CA 1
ATOM 4433 C C . ARG B 1 78 ? -3.039 -45.25 -1.339 1 96.44 78 ARG B C 1
ATOM 4435 O O . ARG B 1 78 ? -2.137 -44.688 -0.72 1 96.44 78 ARG B O 1
ATOM 4442 N N . VAL B 1 79 ? -4.156 -44.625 -1.779 1 97.44 79 VAL B N 1
ATOM 4443 C CA . VAL B 1 79 ? -4.332 -43.188 -1.578 1 97.44 79 VAL B CA 1
ATOM 4444 C C . VAL B 1 79 ? -5.16 -42.938 -0.32 1 97.44 79 VAL B C 1
ATOM 4446 O O . VAL B 1 79 ? -6.297 -43.406 -0.217 1 97.44 79 VAL B O 1
ATOM 4449 N N . VAL B 1 80 ? -4.605 -42.281 0.63 1 96.12 80 VAL B N 1
ATOM 4450 C CA . VAL B 1 80 ? -5.277 -42 1.895 1 96.12 80 VAL B CA 1
ATOM 4451 C C . VAL B 1 80 ? -5.457 -40.5 2.061 1 96.12 80 VAL B C 1
ATOM 4453 O O . VAL B 1 80 ? -4.477 -39.75 2.1 1 96.12 80 VAL B O 1
ATOM 4456 N N . PRO B 1 81 ? -6.656 -40.062 2.215 1 95.25 81 PRO B N 1
ATOM 4457 C CA . PRO B 1 81 ? -6.887 -38.625 2.395 1 95.25 81 PRO B CA 1
ATOM 4458 C C . PRO B 1 81 ? -6.508 -38.125 3.791 1 95.25 81 PRO B C 1
ATOM 4460 O O . PRO B 1 81 ? -6.727 -38.844 4.777 1 95.25 81 PRO B O 1
ATOM 4463 N N . ILE B 1 82 ? -5.812 -37 3.818 1 95.06 82 ILE B N 1
ATOM 4464 C CA . ILE B 1 82 ? -5.559 -36.25 5.035 1 95.06 82 ILE B CA 1
ATOM 4465 C C . ILE B 1 82 ? -6.305 -34.906 4.973 1 95.06 82 ILE B C 1
ATOM 4467 O O . ILE B 1 82 ? -6.098 -34.125 4.055 1 95.06 82 ILE B O 1
ATOM 4471 N N . SER B 1 83 ? -7.199 -34.719 5.938 1 92.75 83 SER B N 1
ATOM 4472 C CA . SER B 1 83 ? -7.934 -33.469 5.957 1 92.75 83 SER B CA 1
ATOM 4473 C C . SER B 1 83 ? -7.008 -32.312 6.27 1 92.75 83 SER B C 1
ATOM 4475 O O . SER B 1 83 ? -6.234 -32.344 7.227 1 92.75 83 SER B O 1
ATOM 4477 N N . GLY B 1 84 ? -7.027 -31.312 5.379 1 92.94 84 GLY B N 1
ATOM 4478 C CA . GLY B 1 84 ? -6.215 -30.125 5.57 1 92.94 84 GLY B CA 1
ATOM 4479 C C . GLY B 1 84 ? -6.602 -28.984 4.652 1 92.94 84 GLY B C 1
ATOM 4480 O O . GLY B 1 84 ? -7.438 -29.156 3.762 1 92.94 84 GLY B O 1
ATOM 4481 N N . ASP B 1 85 ? -6.059 -27.797 4.992 1 92 85 ASP B N 1
ATOM 4482 C CA . ASP B 1 85 ? -6.34 -26.578 4.254 1 92 85 ASP B CA 1
ATOM 4483 C C . ASP B 1 85 ? -5.145 -25.625 4.293 1 92 85 ASP B C 1
ATOM 4485 O O . ASP B 1 85 ? -4.742 -25.172 5.363 1 92 85 ASP B O 1
ATOM 4489 N N . CYS B 1 86 ? -4.668 -25.234 3.111 1 89.81 86 CYS B N 1
ATOM 4490 C CA . CYS B 1 86 ? -3.496 -24.375 2.992 1 89.81 86 CYS B CA 1
ATOM 4491 C C . CYS B 1 86 ? -3.771 -23 3.578 1 89.81 86 CYS B C 1
ATOM 4493 O O . CYS B 1 86 ? -2.842 -22.281 3.949 1 89.81 86 CYS B O 1
ATOM 4495 N N . GLU B 1 87 ? -5.047 -22.594 3.707 1 90.81 87 GLU B N 1
ATOM 4496 C CA . GLU B 1 87 ? -5.395 -21.266 4.195 1 90.81 87 GLU B CA 1
ATOM 4497 C C . GLU B 1 87 ? -5.41 -21.219 5.723 1 90.81 87 GLU B C 1
ATOM 4499 O O . GLU B 1 87 ? -5.41 -20.141 6.32 1 90.81 87 GLU B O 1
ATOM 4504 N N . GLU B 1 88 ? -5.457 -22.375 6.297 1 91 88 GLU B N 1
ATOM 4505 C CA . GLU B 1 88 ? -5.594 -22.453 7.75 1 91 88 GLU B CA 1
ATOM 4506 C C . GLU B 1 88 ? -4.23 -22.438 8.438 1 91 88 GLU B C 1
ATOM 4508 O O . GLU B 1 88 ? -3.234 -22.891 7.863 1 91 88 GLU B O 1
ATOM 4513 N N . PRO B 1 89 ? -4.316 -21.922 9.695 1 88.31 89 PRO B N 1
ATOM 4514 C CA . PRO B 1 89 ? -3.09 -22.047 10.477 1 88.31 89 PRO B CA 1
ATOM 4515 C C . PRO B 1 89 ? -2.67 -23.5 10.68 1 88.31 89 PRO B C 1
ATOM 4517 O O . PRO B 1 89 ? -3.523 -24.391 10.766 1 88.31 89 PRO B O 1
ATOM 4520 N N . ASP B 1 90 ? -1.405 -23.859 10.641 1 91.88 90 ASP B N 1
ATOM 4521 C CA . ASP B 1 90 ? -0.826 -25.203 10.789 1 91.88 90 ASP B CA 1
ATOM 4522 C C . ASP B 1 90 ? -1.367 -26.156 9.727 1 91.88 90 ASP B C 1
ATOM 4524 O O . ASP B 1 90 ? -1.586 -27.328 10 1 91.88 90 ASP B O 1
ATOM 4528 N N . LEU B 1 91 ? -1.975 -25.656 8.602 1 95.38 91 LEU B N 1
ATOM 4529 C CA . LEU B 1 91 ? -2.455 -26.375 7.422 1 95.38 91 LEU B CA 1
ATOM 4530 C C . LEU B 1 91 ? -3.764 -27.094 7.719 1 95.38 91 LEU B C 1
ATOM 4532 O O . LEU B 1 91 ? -4.23 -27.906 6.914 1 95.38 91 LEU B O 1
ATOM 4536 N N . GLY B 1 92 ? -4.324 -26.906 8.914 1 93.81 92 GLY B N 1
ATOM 4537 C CA . GLY B 1 92 ? -5.59 -27.531 9.281 1 93.81 92 GLY B CA 1
ATOM 4538 C C . GLY B 1 92 ? -5.488 -29.031 9.477 1 93.81 92 GLY B C 1
ATOM 4539 O O . GLY B 1 92 ? -6.48 -29.75 9.344 1 93.81 92 GLY B O 1
ATOM 4540 N N . ILE B 1 93 ? -4.285 -29.547 9.672 1 96.19 93 ILE B N 1
ATOM 4541 C CA . ILE B 1 93 ? -4.07 -30.969 9.852 1 96.19 93 ILE B CA 1
ATOM 4542 C C . ILE B 1 93 ? -4.207 -31.344 11.328 1 96.19 93 ILE B C 1
ATOM 4544 O O . ILE B 1 93 ? -3.658 -30.656 12.195 1 96.19 93 ILE B O 1
ATOM 4548 N N . SER B 1 94 ? -4.961 -32.438 11.641 1 94.94 94 SER B N 1
ATOM 4549 C CA . SER B 1 94 ? -5.16 -32.844 13.023 1 94.94 94 SER B CA 1
ATOM 4550 C C . SER B 1 94 ? -3.848 -33.312 13.664 1 94.94 94 SER B C 1
ATOM 4552 O O . SER B 1 94 ? -2.891 -33.625 12.961 1 94.94 94 SER B O 1
ATOM 4554 N N . ALA B 1 95 ? -3.787 -33.312 14.961 1 96.44 95 ALA B N 1
ATOM 4555 C CA . ALA B 1 95 ? -2.598 -33.75 15.695 1 96.44 95 ALA B CA 1
ATOM 4556 C C . ALA B 1 95 ? -2.252 -35.188 15.367 1 96.44 95 ALA B C 1
ATOM 4558 O O . ALA B 1 95 ? -1.076 -35.562 15.25 1 96.44 95 ALA B O 1
ATOM 4559 N N . GLU B 1 96 ? -3.271 -35.969 15.227 1 97.12 96 GLU B N 1
ATOM 4560 C CA . GLU B 1 96 ? -3.08 -37.406 14.906 1 97.12 96 GLU B CA 1
ATOM 4561 C C . GLU B 1 96 ? -2.469 -37.562 13.523 1 97.12 96 GLU B C 1
ATOM 4563 O O . GLU B 1 96 ? -1.52 -38.344 13.352 1 97.12 96 GLU B O 1
ATOM 4568 N N . ASP B 1 97 ? -3.02 -36.906 12.609 1 96.94 97 ASP B N 1
ATOM 4569 C CA . ASP B 1 97 ? -2.504 -37 11.242 1 96.94 97 ASP B CA 1
ATOM 4570 C C . ASP B 1 97 ? -1.094 -36.406 11.156 1 96.94 97 ASP B C 1
ATOM 4572 O O . ASP B 1 97 ? -0.26 -36.906 10.398 1 96.94 97 ASP B O 1
ATOM 4576 N N . ARG B 1 98 ? -0.872 -35.375 11.859 1 97.5 98 ARG B N 1
ATOM 4577 C CA . ARG B 1 98 ? 0.462 -34.781 11.883 1 97.5 98 ARG B CA 1
ATOM 4578 C C . ARG B 1 98 ? 1.494 -35.781 12.398 1 97.5 98 ARG B C 1
ATOM 4580 O O . ARG B 1 98 ? 2.59 -35.906 11.844 1 97.5 98 ARG B O 1
ATOM 4587 N N . LYS B 1 99 ? 1.167 -36.438 13.492 1 98 99 LYS B N 1
ATOM 4588 C CA . LYS B 1 99 ? 2.051 -37.438 14.047 1 98 99 LYS B CA 1
ATOM 4589 C C . LYS B 1 99 ? 2.307 -38.562 13.039 1 98 99 LYS B C 1
ATOM 4591 O O . LYS B 1 99 ? 3.438 -39.031 12.891 1 98 99 LYS B O 1
ATOM 4596 N N . LEU B 1 100 ? 1.261 -38.938 12.375 1 97.88 100 LEU B N 1
ATOM 4597 C CA . LEU B 1 100 ? 1.357 -39.969 11.336 1 97.88 100 LEU B CA 1
ATOM 4598 C C . LEU B 1 100 ? 2.33 -39.531 10.242 1 97.88 100 LEU B C 1
ATOM 4600 O O . LEU B 1 100 ? 3.217 -40.312 9.859 1 97.88 100 LEU B O 1
ATOM 4604 N N . LEU B 1 101 ? 2.186 -38.344 9.75 1 98.44 101 LEU B N 1
ATOM 4605 C CA . LEU B 1 101 ? 3.037 -37.812 8.695 1 98.44 101 LEU B CA 1
ATOM 4606 C C . LEU B 1 101 ? 4.488 -37.719 9.156 1 98.44 101 LEU B C 1
ATOM 4608 O O . LEU B 1 101 ? 5.402 -38.094 8.422 1 98.44 101 LEU B O 1
ATOM 4612 N N . LYS B 1 102 ? 4.695 -37.25 10.359 1 98.44 102 LYS B N 1
ATOM 4613 C CA . LYS B 1 102 ? 6.031 -37.094 10.914 1 98.44 102 LYS B CA 1
ATOM 4614 C C . LYS B 1 102 ? 6.77 -38.406 11 1 98.44 102 LYS B C 1
ATOM 4616 O O . LYS B 1 102 ? 7.98 -38.469 10.781 1 98.44 102 LYS B O 1
ATOM 4621 N N . ASN B 1 103 ? 6.02 -39.469 11.188 1 98.19 103 ASN B N 1
ATOM 4622 C CA . ASN B 1 103 ? 6.637 -40.75 11.453 1 98.19 103 ASN B CA 1
ATOM 4623 C C . ASN B 1 103 ? 6.797 -41.562 10.18 1 98.19 103 ASN B C 1
ATOM 4625 O O . ASN B 1 103 ? 7.691 -42.406 10.086 1 98.19 103 ASN B O 1
ATOM 4629 N N . GLU B 1 104 ? 5.98 -41.281 9.164 1 98.25 104 GLU B N 1
ATOM 4630 C CA . GLU B 1 104 ? 5.891 -42.25 8.086 1 98.25 104 GLU B CA 1
ATOM 4631 C C . GLU B 1 104 ? 6.406 -41.688 6.773 1 98.25 104 GLU B C 1
ATOM 4633 O O . GLU B 1 104 ? 6.836 -42.406 5.887 1 98.25 104 GLU B O 1
ATOM 4638 N N . VAL B 1 105 ? 6.359 -40.438 6.57 1 98.75 105 VAL B N 1
ATOM 4639 C CA . VAL B 1 105 ? 6.523 -39.844 5.246 1 98.75 105 VAL B CA 1
ATOM 4640 C C . VAL B 1 105 ? 8.008 -39.781 4.887 1 98.75 105 VAL B C 1
ATOM 4642 O O . VAL B 1 105 ? 8.828 -39.344 5.691 1 98.75 105 VAL B O 1
ATOM 4645 N N . GLN B 1 106 ? 8.32 -40.219 3.697 1 98.69 106 GLN B N 1
ATOM 4646 C CA . GLN B 1 106 ? 9.688 -40.188 3.189 1 98.69 106 GLN B CA 1
ATOM 4647 C C . GLN B 1 106 ? 9.828 -39.188 2.051 1 98.69 106 GLN B C 1
ATOM 4649 O O . GLN B 1 106 ? 10.93 -38.688 1.766 1 98.69 106 GLN B O 1
ATOM 4654 N N . VAL B 1 107 ? 8.727 -38.906 1.352 1 98.81 107 VAL B N 1
ATOM 4655 C CA . VAL B 1 107 ? 8.742 -38 0.211 1 98.81 107 VAL B CA 1
ATOM 4656 C C . VAL B 1 107 ? 7.594 -37 0.331 1 98.81 107 VAL B C 1
ATOM 4658 O O . VAL B 1 107 ? 6.453 -37.375 0.606 1 98.81 107 VAL B O 1
ATOM 4661 N N . VAL B 1 108 ? 7.902 -35.688 0.149 1 98.88 108 VAL B N 1
ATOM 4662 C CA . VAL B 1 108 ? 6.875 -34.656 0.137 1 98.88 108 VAL B CA 1
ATOM 4663 C C . VAL B 1 108 ? 6.812 -34 -1.243 1 98.88 108 VAL B C 1
ATOM 4665 O O . VAL B 1 108 ? 7.84 -33.594 -1.792 1 98.88 108 VAL B O 1
ATOM 4668 N N . ILE B 1 109 ? 5.684 -33.969 -1.829 1 98.88 109 ILE B N 1
ATOM 4669 C CA . ILE B 1 109 ? 5.41 -33.25 -3.072 1 98.88 109 ILE B CA 1
ATOM 4670 C C . ILE B 1 109 ? 4.387 -32.156 -2.82 1 98.88 109 ILE B C 1
ATOM 4672 O O . ILE B 1 109 ? 3.201 -32.438 -2.621 1 98.88 109 ILE B O 1
ATOM 4676 N N . HIS B 1 110 ? 4.844 -30.922 -2.838 1 98.75 110 HIS B N 1
ATOM 4677 C CA . HIS B 1 110 ? 3.977 -29.797 -2.539 1 98.75 110 HIS B CA 1
ATOM 4678 C C . HIS B 1 110 ? 3.527 -29.094 -3.814 1 98.75 110 HIS B C 1
ATOM 4680 O O . HIS B 1 110 ? 4.176 -28.141 -4.273 1 98.75 110 HIS B O 1
ATOM 4686 N N . CYS B 1 111 ? 2.283 -29.406 -4.289 1 97.5 111 CYS B N 1
ATOM 4687 C CA . CYS B 1 111 ? 1.738 -28.891 -5.539 1 97.5 111 CYS B CA 1
ATOM 4688 C C . CYS B 1 111 ? 0.642 -27.875 -5.281 1 97.5 111 CYS B C 1
ATOM 4690 O O . CYS B 1 111 ? 0.235 -27.141 -6.191 1 97.5 111 CYS B O 1
ATOM 4692 N N . ALA B 1 112 ? 0.19 -27.766 -4.051 1 96.06 112 ALA B N 1
ATOM 4693 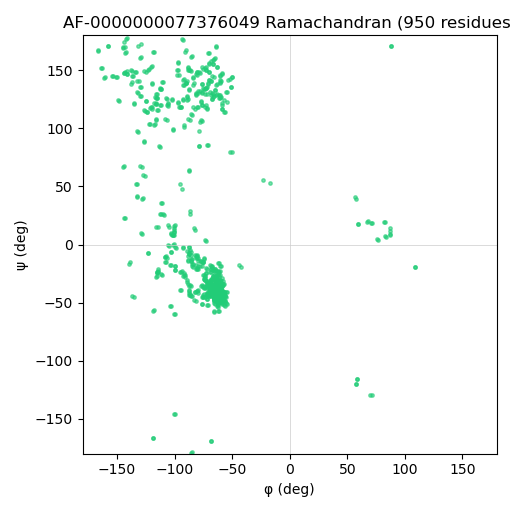C CA . ALA B 1 112 ? -0.959 -26.906 -3.758 1 96.06 112 ALA B CA 1
ATOM 4694 C C . ALA B 1 112 ? -0.645 -25.438 -4.059 1 96.06 112 ALA B C 1
ATOM 4696 O O . ALA B 1 112 ? 0.425 -24.938 -3.697 1 96.06 112 ALA B O 1
ATOM 4697 N N . ALA B 1 113 ? -1.506 -24.844 -4.785 1 96.25 113 ALA B N 1
ATOM 4698 C CA . ALA B 1 113 ? -1.387 -23.422 -5.105 1 96.25 113 ALA B CA 1
ATOM 4699 C C . ALA B 1 113 ? -2.705 -22.859 -5.641 1 96.25 113 ALA B C 1
ATOM 4701 O O . ALA B 1 113 ? -3.543 -23.625 -6.145 1 96.25 113 ALA B O 1
ATOM 4702 N N . THR B 1 114 ? -2.924 -21.609 -5.434 1 95.19 114 THR B N 1
ATOM 4703 C CA . THR B 1 114 ? -3.881 -20.922 -6.289 1 95.19 114 THR B CA 1
ATOM 4704 C C . THR B 1 114 ? -3.188 -20.344 -7.523 1 95.19 114 THR B C 1
ATOM 4706 O O . THR B 1 114 ? -2.152 -19.688 -7.41 1 95.19 114 THR B O 1
ATOM 4709 N N . VAL B 1 115 ? -3.762 -20.703 -8.664 1 92.56 115 VAL B N 1
ATOM 4710 C CA . VAL B 1 115 ? -3.168 -20.25 -9.914 1 92.56 115 VAL B CA 1
ATOM 4711 C C . VAL B 1 115 ? -3.996 -19.094 -10.484 1 92.56 115 VAL B C 1
ATOM 4713 O O . VAL B 1 115 ? -3.836 -18.734 -11.656 1 92.56 115 VAL B O 1
ATOM 4716 N N . ASN B 1 116 ? -4.945 -18.609 -9.68 1 91.31 116 ASN B N 1
ATOM 4717 C CA . ASN B 1 116 ? -5.758 -17.469 -10.062 1 91.31 116 ASN B CA 1
ATOM 4718 C C . ASN B 1 116 ? -4.953 -16.172 -10.023 1 91.31 116 ASN B C 1
ATOM 4720 O O . ASN B 1 116 ? -4.555 -15.711 -8.945 1 91.31 116 ASN B O 1
ATOM 4724 N N . PHE B 1 117 ? -4.797 -15.531 -11.188 1 92.25 117 PHE B N 1
ATOM 4725 C CA . PHE B 1 117 ? -3.975 -14.336 -11.312 1 92.25 117 PHE B CA 1
ATOM 4726 C C . PHE B 1 117 ? -4.613 -13.164 -10.578 1 92.25 117 PHE B C 1
ATOM 4728 O O . PHE B 1 117 ? -3.932 -12.195 -10.234 1 92.25 117 PHE B O 1
ATOM 4735 N N . GLY B 1 118 ? -5.934 -13.203 -10.383 1 90.88 118 GLY B N 1
ATOM 4736 C CA . GLY B 1 118 ? -6.66 -12.125 -9.734 1 90.88 118 GLY B CA 1
ATOM 4737 C C . GLY B 1 118 ? -6.973 -12.414 -8.273 1 90.88 118 GLY B C 1
ATOM 4738 O O . GLY B 1 118 ? -7.797 -11.727 -7.668 1 90.88 118 GLY B O 1
ATOM 4739 N N . GLU B 1 119 ? -6.328 -13.453 -7.742 1 94.31 119 GLU B N 1
ATOM 4740 C CA . GLU B 1 119 ? -6.551 -13.805 -6.344 1 94.31 119 GLU B CA 1
ATOM 4741 C C . GLU B 1 119 ? -6.148 -12.664 -5.414 1 94.31 119 GLU B C 1
ATOM 4743 O O . GLU B 1 119 ? -5.082 -12.062 -5.582 1 94.31 119 GLU B O 1
ATOM 4748 N N . PRO B 1 120 ? -7.121 -12.289 -4.48 1 96.88 120 PRO B N 1
ATOM 4749 C CA . PRO B 1 120 ? -6.66 -11.297 -3.508 1 96.88 120 PRO B CA 1
ATOM 4750 C C . PRO B 1 120 ? -5.336 -11.68 -2.854 1 96.88 120 PRO B C 1
ATOM 4752 O O . PRO B 1 120 ? -5.098 -12.852 -2.574 1 96.88 120 PRO B O 1
ATOM 4755 N N . LEU B 1 121 ? -4.559 -10.695 -2.611 1 97.88 121 LEU B N 1
ATOM 4756 C CA . LEU B 1 121 ? -3.199 -10.945 -2.146 1 97.88 121 LEU B CA 1
ATOM 4757 C C . LEU B 1 121 ? -3.209 -11.781 -0.872 1 97.88 121 LEU B C 1
ATOM 4759 O O . LEU B 1 121 ? -2.41 -12.711 -0.728 1 97.88 121 LEU B O 1
ATOM 4763 N N . HIS B 1 122 ? -4.102 -11.461 0.075 1 97.69 122 HIS B N 1
ATOM 4764 C CA . HIS B 1 122 ? -4.094 -12.18 1.345 1 97.69 122 HIS B CA 1
ATOM 4765 C C . HIS B 1 122 ? -4.34 -13.664 1.136 1 97.69 122 HIS B C 1
ATOM 4767 O O . HIS B 1 122 ? -3.73 -14.5 1.811 1 97.69 122 HIS B O 1
ATOM 4773 N N . LYS B 1 123 ? -5.195 -14.008 0.225 1 97.31 123 LYS B N 1
ATOM 4774 C CA . LYS B 1 123 ? -5.496 -15.414 -0.06 1 97.31 123 LYS B CA 1
ATOM 4775 C C . LYS B 1 123 ? -4.332 -16.094 -0.777 1 97.31 123 LYS B C 1
ATOM 4777 O O . LYS B 1 123 ? -3.939 -17.203 -0.423 1 97.31 123 LYS B O 1
ATOM 4782 N N . ALA B 1 124 ? -3.818 -15.422 -1.801 1 97.94 124 ALA B N 1
ATOM 4783 C CA . ALA B 1 124 ? -2.678 -15.961 -2.535 1 97.94 124 ALA B CA 1
ATOM 4784 C C . ALA B 1 124 ? -1.485 -16.188 -1.609 1 97.94 124 ALA B C 1
ATOM 4786 O O . ALA B 1 124 ? -0.77 -17.188 -1.736 1 97.94 124 ALA B O 1
ATOM 4787 N N . LEU B 1 125 ? -1.265 -15.25 -0.694 1 98 125 LEU B N 1
ATOM 4788 C CA . LEU B 1 125 ? -0.178 -15.359 0.274 1 98 125 LEU B CA 1
ATOM 4789 C C . LEU B 1 125 ? -0.368 -16.578 1.165 1 98 125 LEU B C 1
ATOM 4791 O O . LEU B 1 125 ? 0.583 -17.328 1.416 1 98 125 LEU B O 1
ATOM 4795 N N . ASN B 1 126 ? -1.568 -16.75 1.62 1 97.38 126 ASN B N 1
ATOM 4796 C CA . ASN B 1 126 ? -1.864 -17.891 2.488 1 97.38 126 ASN B CA 1
ATOM 4797 C C . ASN B 1 126 ? -1.632 -19.219 1.772 1 97.38 126 ASN B C 1
ATOM 4799 O O . ASN B 1 126 ? -0.973 -20.109 2.309 1 97.38 126 ASN B O 1
ATOM 4803 N N . ILE B 1 127 ? -2.074 -19.297 0.615 1 97.5 127 ILE B N 1
ATOM 4804 C CA . ILE B 1 127 ? -2.115 -20.578 -0.091 1 97.5 127 ILE B CA 1
ATOM 4805 C C . ILE B 1 127 ? -0.748 -20.875 -0.7 1 97.5 127 ILE B C 1
ATOM 4807 O O . ILE B 1 127 ? -0.278 -22.016 -0.66 1 97.5 127 ILE B O 1
ATOM 4811 N N . ASN B 1 128 ? -0.103 -19.891 -1.257 1 98.31 128 ASN B N 1
ATOM 4812 C CA . ASN B 1 128 ? 1.119 -20.125 -2.016 1 98.31 128 ASN B CA 1
ATOM 4813 C C . ASN B 1 128 ? 2.363 -19.938 -1.153 1 98.31 128 ASN B C 1
ATOM 4815 O O . ASN B 1 128 ? 3.328 -20.688 -1.272 1 98.31 128 ASN B O 1
ATOM 4819 N N . THR B 1 129 ? 2.369 -18.938 -0.276 1 98.56 129 THR B N 1
ATOM 4820 C CA . THR B 1 129 ? 3.586 -18.547 0.438 1 98.56 129 THR B CA 1
ATOM 4821 C C . THR B 1 129 ? 3.582 -19.125 1.852 1 98.56 129 THR B C 1
ATOM 4823 O O . THR B 1 129 ? 4.461 -19.922 2.207 1 98.56 129 THR B O 1
ATOM 4826 N N . ARG B 1 130 ? 2.607 -18.766 2.611 1 97.94 130 ARG B N 1
ATOM 4827 C CA . ARG B 1 130 ? 2.562 -19.219 3.998 1 97.94 130 ARG B CA 1
ATOM 4828 C C . ARG B 1 130 ? 2.457 -20.734 4.074 1 97.94 130 ARG B C 1
ATOM 4830 O O . ARG B 1 130 ? 3.096 -21.359 4.922 1 97.94 130 ARG B O 1
ATOM 4837 N N . ALA B 1 131 ? 1.641 -21.297 3.234 1 97.94 131 ALA B N 1
ATOM 4838 C CA . ALA B 1 131 ? 1.504 -22.75 3.219 1 97.94 131 ALA B CA 1
ATOM 4839 C C . ALA B 1 131 ? 2.846 -23.422 2.947 1 97.94 131 ALA B C 1
ATOM 4841 O O . ALA B 1 131 ? 3.143 -24.484 3.516 1 97.94 131 ALA B O 1
ATOM 4842 N N . THR B 1 132 ? 3.617 -22.844 2.043 1 98.5 132 THR B N 1
ATOM 4843 C CA . THR B 1 132 ? 4.945 -23.375 1.775 1 98.5 132 THR B CA 1
ATOM 4844 C C . THR B 1 132 ? 5.816 -23.328 3.027 1 98.5 132 THR B C 1
ATOM 4846 O O . THR B 1 132 ? 6.531 -24.281 3.338 1 98.5 132 THR B O 1
ATOM 4849 N N . GLN B 1 133 ? 5.77 -22.234 3.744 1 98.19 133 GLN B N 1
ATOM 4850 C CA . GLN B 1 133 ? 6.508 -22.094 4.996 1 98.19 133 GLN B CA 1
ATOM 4851 C C . GLN B 1 133 ? 6.074 -23.156 6 1 98.19 133 GLN B C 1
ATOM 4853 O O . GLN B 1 133 ? 6.914 -23.797 6.641 1 98.19 133 GLN B O 1
ATOM 4858 N N . LEU B 1 134 ? 4.805 -23.359 6.125 1 97.94 134 LEU B N 1
ATOM 4859 C CA . LEU B 1 134 ? 4.254 -24.344 7.059 1 97.94 134 LEU B CA 1
ATOM 4860 C C . LEU B 1 134 ? 4.637 -25.766 6.645 1 97.94 134 LEU B C 1
ATOM 4862 O O . LEU B 1 134 ? 4.926 -26.609 7.5 1 97.94 134 LEU B O 1
ATOM 4866 N N . MET B 1 135 ? 4.625 -26 5.375 1 98.19 135 MET B N 1
ATOM 4867 C CA . MET B 1 135 ? 5.027 -27.312 4.867 1 98.19 135 MET B CA 1
ATOM 4868 C C . MET B 1 135 ? 6.488 -27.609 5.195 1 98.19 135 MET B C 1
ATOM 4870 O O . MET B 1 135 ? 6.84 -28.734 5.535 1 98.19 135 MET B O 1
ATOM 4874 N N . LEU B 1 136 ? 7.328 -26.609 5.074 1 97.75 136 LEU B N 1
ATOM 4875 C CA . LEU B 1 136 ? 8.734 -26.766 5.43 1 97.75 136 LEU B CA 1
ATOM 4876 C C . LEU B 1 136 ? 8.891 -27.078 6.914 1 97.75 136 LEU B C 1
ATOM 4878 O O . LEU B 1 136 ? 9.688 -27.938 7.293 1 97.75 136 LEU B O 1
ATOM 4882 N N . GLN B 1 137 ? 8.125 -26.344 7.691 1 97.69 137 GLN B N 1
ATOM 4883 C CA . GLN B 1 137 ? 8.18 -26.562 9.133 1 97.69 137 GLN B CA 1
ATOM 4884 C C . GLN B 1 137 ? 7.746 -27.984 9.484 1 97.69 137 GLN B C 1
ATOM 4886 O O . GLN B 1 137 ? 8.375 -28.641 10.32 1 97.69 137 GLN B O 1
ATOM 4891 N N . LEU B 1 138 ? 6.711 -28.438 8.852 1 98.06 138 LEU B N 1
ATOM 4892 C CA . LEU B 1 138 ? 6.238 -29.797 9.07 1 98.06 138 LEU B CA 1
ATOM 4893 C C . LEU B 1 138 ? 7.273 -30.812 8.594 1 98.06 138 LEU B C 1
ATOM 4895 O O . LEU B 1 138 ? 7.531 -31.812 9.273 1 98.06 138 LEU B O 1
ATOM 4899 N N . ALA B 1 139 ? 7.871 -30.578 7.449 1 98.31 139 ALA B N 1
ATOM 4900 C CA . ALA B 1 139 ? 8.867 -31.469 6.867 1 98.31 139 ALA B CA 1
ATOM 4901 C C . ALA B 1 139 ? 10.078 -31.609 7.781 1 98.31 139 ALA B C 1
ATOM 4903 O O . ALA B 1 139 ? 10.68 -32.688 7.859 1 98.31 139 ALA B O 1
ATOM 4904 N N . LYS B 1 140 ? 10.445 -30.547 8.438 1 97.5 140 LYS B N 1
ATOM 4905 C CA . LYS B 1 140 ? 11.586 -30.578 9.352 1 97.5 140 LYS B CA 1
ATOM 4906 C C . LYS B 1 140 ? 11.352 -31.562 10.5 1 97.5 140 LYS B C 1
ATOM 4908 O O . LYS B 1 140 ? 12.305 -32.062 11.094 1 97.5 140 LYS B O 1
ATOM 4913 N N . GLU B 1 141 ? 10.102 -31.828 10.781 1 97.81 141 GLU B N 1
ATOM 4914 C CA . GLU B 1 141 ? 9.758 -32.719 11.875 1 97.81 141 GLU B CA 1
ATOM 4915 C C . GLU B 1 141 ? 9.602 -34.156 11.391 1 97.81 141 GLU B C 1
ATOM 4917 O O . GLU B 1 141 ? 9.352 -35.062 12.188 1 97.81 141 GLU B O 1
ATOM 4922 N N . MET B 1 142 ? 9.734 -34.438 10.125 1 98.25 142 MET B N 1
ATOM 4923 C CA . MET B 1 142 ? 9.594 -35.781 9.562 1 98.25 142 MET B CA 1
ATOM 4924 C C . MET B 1 142 ? 10.906 -36.531 9.695 1 98.25 142 MET B C 1
ATOM 4926 O O . MET B 1 142 ? 11.875 -36.25 8.992 1 98.25 142 MET B O 1
ATOM 4930 N N . SER B 1 143 ? 10.852 -37.594 10.422 1 97.44 143 SER B N 1
ATOM 4931 C CA . SER B 1 143 ? 12.062 -38.281 10.805 1 97.44 143 SER B CA 1
ATOM 4932 C C . SER B 1 143 ? 12.602 -39.125 9.648 1 97.44 143 SER B C 1
ATOM 4934 O O . SER B 1 143 ? 13.789 -39.469 9.602 1 97.44 143 SER B O 1
ATOM 4936 N N . ARG B 1 144 ? 11.789 -39.438 8.656 1 97.44 144 ARG B N 1
ATOM 4937 C CA . ARG B 1 144 ? 12.203 -40.344 7.598 1 97.44 144 ARG B CA 1
ATOM 4938 C C . ARG B 1 144 ? 12.281 -39.625 6.258 1 97.44 144 ARG B C 1
ATOM 4940 O O . ARG B 1 144 ? 12.43 -40.25 5.211 1 97.44 144 ARG B O 1
ATOM 4947 N N . LEU B 1 145 ? 12.273 -38.312 6.285 1 98.12 145 LEU B N 1
ATOM 4948 C CA . LEU B 1 145 ? 12.172 -37.531 5.043 1 98.12 145 LEU B CA 1
ATOM 4949 C C . LEU B 1 145 ? 13.43 -37.719 4.199 1 98.12 145 LEU B C 1
ATOM 4951 O O . LEU B 1 145 ? 14.547 -37.531 4.691 1 98.12 145 LEU B O 1
ATOM 4955 N N . GLU B 1 146 ? 13.195 -38.062 2.896 1 97.62 146 GLU B N 1
ATOM 4956 C CA . GLU B 1 146 ? 14.312 -38.25 1.978 1 97.62 146 GLU B CA 1
ATOM 4957 C C . GLU B 1 146 ? 14.312 -37.219 0.865 1 97.62 146 GLU B C 1
ATOM 4959 O O . GLU B 1 146 ? 15.352 -36.938 0.258 1 97.62 146 GLU B O 1
ATOM 4964 N N . GLY B 1 147 ? 13.164 -36.688 0.619 1 97.94 147 GLY B N 1
ATOM 4965 C CA . GLY B 1 147 ? 13.07 -35.719 -0.459 1 97.94 147 GLY B CA 1
ATOM 4966 C C . GLY B 1 147 ? 11.828 -34.844 -0.373 1 97.94 147 GLY B C 1
ATOM 4967 O O . GLY B 1 147 ? 10.766 -35.312 0.038 1 97.94 147 GLY B O 1
ATOM 4968 N N . PHE B 1 148 ? 11.969 -33.562 -0.741 1 98.62 148 PHE B N 1
ATOM 4969 C CA . PHE B 1 148 ? 10.914 -32.562 -0.77 1 98.62 148 PHE B CA 1
ATOM 4970 C C . PHE B 1 148 ? 10.969 -31.75 -2.061 1 98.62 148 PHE B C 1
ATOM 4972 O O . PHE B 1 148 ? 12.008 -31.188 -2.404 1 98.62 148 PHE B O 1
ATOM 4979 N N . VAL B 1 149 ? 9.867 -31.781 -2.816 1 98.81 149 VAL B N 1
ATOM 4980 C CA . VAL B 1 149 ? 9.836 -30.953 -4.016 1 98.81 149 VAL B CA 1
ATOM 4981 C C . VAL B 1 149 ? 8.734 -29.906 -3.881 1 98.81 149 VAL B C 1
ATOM 4983 O O . VAL B 1 149 ? 7.598 -30.219 -3.516 1 98.81 149 VAL B O 1
ATOM 4986 N N . HIS B 1 150 ? 9.094 -28.641 -4.074 1 98.88 150 HIS B N 1
ATOM 4987 C CA . HIS B 1 150 ? 8.148 -27.547 -4.176 1 98.88 150 HIS B CA 1
ATOM 4988 C C . HIS B 1 150 ? 7.855 -27.203 -5.633 1 98.88 150 HIS B C 1
ATOM 4990 O O . HIS B 1 150 ? 8.773 -26.875 -6.395 1 98.88 150 HIS B O 1
ATOM 4996 N N . VAL B 1 151 ? 6.625 -27.25 -6.008 1 98.88 151 VAL B N 1
ATOM 4997 C CA . VAL B 1 151 ? 6.238 -26.906 -7.371 1 98.88 151 VAL B CA 1
ATOM 4998 C C . VAL B 1 151 ? 5.977 -25.406 -7.457 1 98.88 151 VAL B C 1
ATOM 5000 O O . VAL B 1 151 ? 4.98 -24.906 -6.922 1 98.88 151 VAL B O 1
ATOM 5003 N N . SER B 1 152 ? 6.809 -24.703 -8.062 1 98.75 152 SER B N 1
ATOM 5004 C CA . SER B 1 152 ? 6.684 -23.281 -8.344 1 98.75 152 SER B CA 1
ATOM 5005 C C . SER B 1 152 ? 6.234 -23.031 -9.773 1 98.75 152 SER B C 1
ATOM 5007 O O . SER B 1 152 ? 5.328 -23.703 -10.273 1 98.75 152 SER B O 1
ATOM 5009 N N . THR B 1 153 ? 6.656 -22.016 -10.406 1 98.38 153 THR B N 1
ATOM 5010 C CA . THR B 1 153 ? 6.371 -21.688 -11.805 1 98.38 153 THR B CA 1
ATOM 5011 C C . THR B 1 153 ? 7.582 -21.047 -12.469 1 98.38 153 THR B C 1
ATOM 5013 O O . THR B 1 153 ? 8.367 -20.359 -11.812 1 98.38 153 THR B O 1
ATOM 5016 N N . ALA B 1 154 ? 7.715 -21.297 -13.727 1 98 154 ALA B N 1
ATOM 5017 C CA . ALA B 1 154 ? 8.797 -20.656 -14.477 1 98 154 ALA B CA 1
ATOM 5018 C C . ALA B 1 154 ? 8.672 -19.141 -14.43 1 98 154 ALA B C 1
ATOM 5020 O O . ALA B 1 154 ? 9.664 -18.422 -14.602 1 98 154 ALA B O 1
ATOM 5021 N N . PHE B 1 155 ? 7.523 -18.641 -14.102 1 96.81 155 PHE B N 1
ATOM 5022 C CA . PHE B 1 155 ? 7.246 -17.219 -14.203 1 96.81 155 PHE B CA 1
ATOM 5023 C C . PHE B 1 155 ? 7.344 -16.547 -12.836 1 96.81 155 PHE B C 1
ATOM 5025 O O . PHE B 1 155 ? 6.93 -15.398 -12.672 1 96.81 155 PHE B O 1
ATOM 5032 N N . SER B 1 156 ? 7.867 -17.266 -11.828 1 97.75 156 SER B N 1
ATOM 5033 C CA . SER B 1 156 ? 8.031 -16.688 -10.5 1 97.75 156 SER B CA 1
ATOM 5034 C C . SER B 1 156 ? 8.977 -15.492 -10.531 1 97.75 156 SER B C 1
ATOM 5036 O O . SER B 1 156 ? 9.008 -14.695 -9.586 1 97.75 156 SER B O 1
ATOM 5038 N N . ASN B 1 157 ? 9.758 -15.336 -11.625 1 97.56 157 ASN B N 1
ATOM 5039 C CA . ASN B 1 157 ? 10.672 -14.211 -11.781 1 97.56 157 ASN B CA 1
ATOM 5040 C C . ASN B 1 157 ? 10.539 -13.57 -13.164 1 97.56 157 ASN B C 1
ATOM 5042 O O . ASN B 1 157 ? 11.539 -13.164 -13.758 1 97.56 157 ASN B O 1
ATOM 5046 N N . CYS B 1 158 ? 9.328 -13.445 -13.594 1 96.5 158 CYS B N 1
ATOM 5047 C CA . CYS B 1 158 ? 9.016 -12.953 -14.93 1 96.5 158 CYS B CA 1
ATOM 5048 C C . CYS B 1 158 ? 9.258 -11.453 -15.023 1 96.5 158 CYS B C 1
ATOM 5050 O O . CYS B 1 158 ? 9 -10.836 -16.062 1 96.5 158 CYS B O 1
ATOM 5052 N N . VAL B 1 159 ? 9.766 -10.852 -13.969 1 97.25 159 VAL B N 1
ATOM 5053 C CA . VAL B 1 159 ? 10.039 -9.422 -13.945 1 97.25 159 VAL B CA 1
ATOM 5054 C C . VAL B 1 159 ? 11.375 -9.133 -14.641 1 97.25 159 VAL B C 1
ATOM 5056 O O . VAL B 1 159 ? 11.719 -7.977 -14.883 1 97.25 159 VAL B O 1
ATOM 5059 N N . ILE B 1 160 ? 12.094 -10.172 -14.938 1 97.25 160 ILE B N 1
ATOM 5060 C CA . ILE B 1 160 ? 13.305 -10.047 -15.742 1 97.25 160 ILE B CA 1
ATOM 5061 C C . ILE B 1 160 ? 13.156 -10.844 -17.031 1 97.25 160 ILE B C 1
ATOM 5063 O O . ILE B 1 160 ? 12.258 -11.688 -17.141 1 97.25 160 ILE B O 1
ATOM 5067 N N . LYS B 1 161 ? 14.031 -10.609 -17.984 1 95.88 161 LYS B N 1
ATOM 5068 C CA . LYS B 1 161 ? 13.852 -11.148 -19.328 1 95.88 161 LYS B CA 1
ATOM 5069 C C . LYS B 1 161 ? 14.484 -12.531 -19.469 1 95.88 161 LYS B C 1
ATOM 5071 O O . LYS B 1 161 ? 14.055 -13.344 -20.281 1 95.88 161 LYS B O 1
ATOM 5076 N N . HIS B 1 162 ? 15.531 -12.734 -18.719 1 97.69 162 HIS B N 1
ATOM 5077 C CA . HIS B 1 162 ? 16.266 -14 -18.75 1 97.69 162 HIS B CA 1
ATOM 5078 C C . HIS B 1 162 ? 16.297 -14.656 -17.375 1 97.69 162 HIS B C 1
ATOM 5080 O O . HIS B 1 162 ? 16.859 -14.094 -16.422 1 97.69 162 HIS B O 1
ATOM 5086 N N . ILE B 1 163 ? 15.719 -15.828 -17.266 1 98.25 163 ILE B N 1
ATOM 5087 C CA . ILE B 1 163 ? 15.562 -16.469 -15.961 1 98.25 163 ILE B CA 1
ATOM 5088 C C . ILE B 1 163 ? 16.391 -17.766 -15.914 1 98.25 163 ILE B C 1
ATOM 5090 O O . ILE B 1 163 ? 16.109 -18.703 -16.656 1 98.25 163 ILE B O 1
ATOM 5094 N N . SER B 1 164 ? 17.375 -17.812 -15.062 1 98.06 164 SER B N 1
ATOM 5095 C CA . SER B 1 164 ? 18.203 -19 -14.828 1 98.06 164 SER B CA 1
ATOM 5096 C C . SER B 1 164 ? 17.656 -19.828 -13.68 1 98.06 164 SER B C 1
ATOM 5098 O O . SER B 1 164 ? 16.641 -19.484 -13.07 1 98.06 164 SER B O 1
ATOM 5100 N N . GLU B 1 165 ? 18.297 -20.953 -13.469 1 98.12 165 GLU B N 1
ATOM 5101 C CA . GLU B 1 165 ? 17.906 -21.844 -12.383 1 98.12 165 GLU B CA 1
ATOM 5102 C C . GLU B 1 165 ? 18.609 -21.453 -11.078 1 98.12 165 GLU B C 1
ATOM 5104 O O . GLU B 1 165 ? 19.359 -22.234 -10.516 1 98.12 165 GLU B O 1
ATOM 5109 N N . ARG B 1 166 ? 18.266 -20.297 -10.648 1 97.75 166 ARG B N 1
ATOM 5110 C CA . ARG B 1 166 ? 18.797 -19.75 -9.398 1 97.75 166 ARG B CA 1
ATOM 5111 C C . ARG B 1 166 ? 17.734 -18.922 -8.672 1 97.75 166 ARG B C 1
ATOM 5113 O O . ARG B 1 166 ? 16.641 -18.703 -9.195 1 97.75 166 ARG B O 1
ATOM 5120 N N . PHE B 1 167 ? 18.078 -18.594 -7.445 1 97.75 167 PHE B N 1
ATOM 5121 C CA . PHE B 1 167 ? 17.188 -17.734 -6.668 1 97.75 167 PHE B CA 1
ATOM 5122 C C . PHE B 1 167 ? 17.375 -16.266 -7.055 1 97.75 167 PHE B C 1
ATOM 5124 O O . PHE B 1 167 ? 18.469 -15.867 -7.465 1 97.75 167 PHE B O 1
ATOM 5131 N N . TYR B 1 168 ? 16.281 -15.461 -6.973 1 97.31 168 TYR B N 1
ATOM 5132 C CA . TYR B 1 168 ? 16.312 -14.047 -7.32 1 97.31 168 TYR B CA 1
ATOM 5133 C C . TYR B 1 168 ? 15.727 -13.195 -6.203 1 97.31 168 TYR B C 1
ATOM 5135 O O . TYR B 1 168 ? 14.719 -12.508 -6.406 1 97.31 168 TYR B O 1
ATOM 5143 N N . PRO B 1 169 ? 16.375 -13.148 -5.059 1 94.44 169 PRO B N 1
ATOM 5144 C CA . PRO B 1 169 ? 15.82 -12.383 -3.943 1 94.44 169 PRO B CA 1
ATOM 5145 C C . PRO B 1 169 ? 15.688 -10.898 -4.25 1 94.44 169 PRO B C 1
ATOM 5147 O O . PRO B 1 169 ? 14.812 -10.219 -3.709 1 94.44 169 PRO B O 1
ATOM 5150 N N . ASP B 1 170 ? 16.469 -10.398 -5.188 1 95.75 170 ASP B N 1
ATOM 5151 C CA . ASP B 1 170 ? 16.516 -8.969 -5.477 1 95.75 170 ASP B CA 1
ATOM 5152 C C . ASP B 1 170 ? 15.281 -8.516 -6.25 1 95.75 170 ASP B C 1
ATOM 5154 O O . ASP B 1 170 ? 15.008 -7.32 -6.352 1 95.75 170 ASP B O 1
ATOM 5158 N N . ASN B 1 171 ? 14.539 -9.484 -6.805 1 97 171 ASN B N 1
ATOM 5159 C CA . ASN B 1 171 ? 13.336 -9.133 -7.559 1 97 171 ASN B CA 1
ATOM 5160 C C . ASN B 1 171 ? 12.195 -8.734 -6.629 1 97 171 ASN B C 1
ATOM 5162 O O . ASN B 1 171 ? 11.211 -8.148 -7.074 1 97 171 ASN B O 1
ATOM 5166 N N . LEU B 1 172 ? 12.32 -9.047 -5.309 1 97.56 172 LEU B N 1
ATOM 5167 C CA . LEU B 1 172 ? 11.266 -8.781 -4.336 1 97.56 172 LEU B CA 1
ATOM 5168 C C . LEU B 1 172 ? 11.469 -7.418 -3.678 1 97.56 172 LEU B C 1
ATOM 5170 O O . LEU B 1 172 ? 12.594 -7.047 -3.332 1 97.56 172 LEU B O 1
ATOM 5174 N N . VAL B 1 173 ? 10.375 -6.707 -3.541 1 96 173 VAL B N 1
ATOM 5175 C CA . VAL B 1 173 ? 10.43 -5.402 -2.891 1 96 173 VAL B CA 1
ATOM 5176 C C . VAL B 1 173 ? 10.734 -5.578 -1.405 1 96 173 VAL B C 1
ATOM 5178 O O . VAL B 1 173 ? 11.445 -4.762 -0.811 1 96 173 VAL B O 1
ATOM 5181 N N . LEU B 1 174 ? 10.156 -6.566 -0.814 1 96.06 174 LEU B N 1
ATOM 5182 C CA . LEU B 1 174 ? 10.328 -6.949 0.583 1 96.06 174 LEU B CA 1
ATOM 5183 C C . LEU B 1 174 ? 10.523 -8.453 0.715 1 96.06 174 LEU B C 1
ATOM 5185 O O . LEU B 1 174 ? 9.953 -9.234 -0.054 1 96.06 174 LEU B O 1
ATOM 5189 N N . ASP B 1 175 ? 11.281 -8.828 1.704 1 96.5 175 ASP B N 1
ATOM 5190 C CA . ASP B 1 175 ? 11.484 -10.25 1.976 1 96.5 175 ASP B CA 1
ATOM 5191 C C . ASP B 1 175 ? 10.172 -10.93 2.361 1 96.5 175 ASP B C 1
ATOM 5193 O O . ASP B 1 175 ? 9.273 -10.289 2.912 1 96.5 175 ASP B O 1
ATOM 5197 N N . ALA B 1 176 ? 10.141 -12.234 2.066 1 97.56 176 ALA B N 1
ATOM 5198 C CA . ALA B 1 176 ? 8.93 -13.008 2.311 1 97.56 176 ALA B CA 1
ATOM 5199 C C . ALA B 1 176 ? 8.516 -12.938 3.777 1 97.56 176 ALA B C 1
ATOM 5201 O O . ALA B 1 176 ? 7.332 -12.812 4.09 1 97.56 176 ALA B O 1
ATOM 5202 N N . ASP B 1 177 ? 9.453 -13.008 4.695 1 95.38 177 ASP B N 1
ATOM 5203 C CA . ASP B 1 177 ? 9.156 -12.977 6.125 1 95.38 177 ASP B CA 1
ATOM 5204 C C . ASP B 1 177 ? 8.523 -11.648 6.527 1 95.38 177 ASP B C 1
ATOM 5206 O O . ASP B 1 177 ? 7.629 -11.609 7.375 1 95.38 177 ASP B O 1
ATOM 5210 N N . LYS B 1 178 ? 9.008 -10.555 5.922 1 94.38 178 LYS B N 1
ATOM 5211 C CA . LYS B 1 178 ? 8.477 -9.227 6.215 1 94.38 178 LYS B CA 1
ATOM 5212 C C . LYS B 1 178 ? 7.051 -9.086 5.684 1 94.38 178 LYS B C 1
ATOM 5214 O O . LYS B 1 178 ? 6.191 -8.492 6.344 1 94.38 178 LYS B O 1
ATOM 5219 N N . VAL B 1 179 ? 6.797 -9.617 4.477 1 96.38 179 VAL B N 1
ATOM 5220 C CA . VAL B 1 179 ? 5.465 -9.555 3.889 1 96.38 179 VAL B CA 1
ATOM 5221 C C . VAL B 1 179 ? 4.48 -10.344 4.746 1 96.38 179 VAL B C 1
ATOM 5223 O O . VAL B 1 179 ? 3.373 -9.875 5.023 1 96.38 179 VAL B O 1
ATOM 5226 N N . LEU B 1 180 ? 4.875 -11.531 5.203 1 95.19 180 LEU B N 1
ATOM 5227 C CA . LEU B 1 180 ? 4.016 -12.359 6.043 1 95.19 180 LEU B CA 1
ATOM 5228 C C . LEU B 1 180 ? 3.766 -11.68 7.387 1 95.19 180 LEU B C 1
ATOM 5230 O O . LEU B 1 180 ? 2.664 -11.766 7.934 1 95.19 180 LEU B O 1
ATOM 5234 N N . LYS B 1 181 ? 4.801 -11.07 7.969 1 92.56 181 LYS B N 1
ATOM 5235 C CA . LYS B 1 181 ? 4.637 -10.328 9.211 1 92.56 181 LYS B CA 1
ATOM 5236 C C . LYS B 1 181 ? 3.643 -9.18 9.047 1 92.56 181 LYS B C 1
ATOM 5238 O O . LYS B 1 181 ? 2.822 -8.93 9.93 1 92.56 181 LYS B O 1
ATOM 5243 N N . MET B 1 182 ? 3.742 -8.492 7.934 1 92.19 182 MET B N 1
ATOM 5244 C CA . MET B 1 182 ? 2.814 -7.402 7.637 1 92.19 182 MET B CA 1
ATOM 5245 C C . MET B 1 182 ? 1.379 -7.914 7.574 1 92.19 182 MET B C 1
ATOM 5247 O O . MET B 1 182 ? 0.46 -7.262 8.078 1 92.19 182 MET B O 1
ATOM 5251 N N . GLN B 1 183 ? 1.205 -9.031 6.898 1 92.94 183 GLN B N 1
ATOM 5252 C CA . GLN B 1 183 ? -0.13 -9.617 6.828 1 92.94 183 GLN B CA 1
ATOM 5253 C C . GLN B 1 183 ? -0.706 -9.844 8.219 1 92.94 183 GLN B C 1
ATOM 5255 O O . GLN B 1 183 ? -1.879 -9.555 8.469 1 92.94 183 GLN B O 1
ATOM 5260 N N . ARG B 1 184 ? 0.124 -10.312 9.141 1 89.62 184 ARG B N 1
ATOM 5261 C CA . ARG B 1 184 ? -0.318 -10.609 10.5 1 89.62 184 ARG B CA 1
ATOM 5262 C C . ARG B 1 184 ? -0.668 -9.328 11.25 1 89.62 184 ARG B C 1
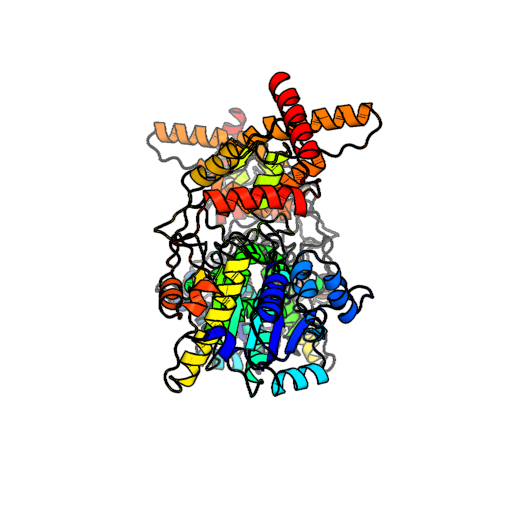ATOM 5264 O O . ARG B 1 184 ? -1.632 -9.297 12.023 1 89.62 184 ARG B O 1
ATOM 5271 N N . PHE B 1 185 ? 0.04 -8.266 10.867 1 88.06 185 PHE B N 1
ATOM 5272 C CA . PHE B 1 185 ? -0.054 -7.016 11.617 1 88.06 185 PHE B CA 1
ATOM 5273 C C . PHE B 1 185 ? -1.207 -6.164 11.102 1 88.06 185 PHE B C 1
ATOM 5275 O O . PHE B 1 185 ? -1.907 -5.52 11.883 1 88.06 185 PHE B O 1
ATOM 5282 N N . CYS B 1 186 ? -1.445 -6.078 9.844 1 91.06 186 CYS B N 1
ATOM 5283 C CA . CYS B 1 186 ? -2.324 -5.062 9.273 1 91.06 186 CYS B CA 1
ATOM 5284 C C . CYS B 1 186 ? -3.678 -5.656 8.906 1 91.06 186 CYS B C 1
ATOM 5286 O O . CYS B 1 186 ? -4.652 -4.926 8.719 1 91.06 186 CYS B O 1
ATOM 5288 N N . GLY B 1 187 ? -3.771 -7 8.789 1 90.69 187 GLY B N 1
ATOM 5289 C CA . GLY B 1 187 ? -5.023 -7.633 8.391 1 90.69 187 GLY B CA 1
ATOM 5290 C C . GLY B 1 187 ? -5.18 -7.754 6.887 1 90.69 187 GLY B C 1
ATOM 5291 O O . GLY B 1 187 ? -4.434 -7.137 6.129 1 90.69 187 GLY B O 1
ATOM 5292 N N . ASN B 1 188 ? -6.211 -8.484 6.438 1 93.88 188 ASN B N 1
ATOM 5293 C CA . ASN B 1 188 ? -6.363 -8.875 5.043 1 93.88 188 ASN B CA 1
ATOM 5294 C C . ASN B 1 188 ? -6.75 -7.695 4.16 1 93.88 188 ASN B C 1
ATOM 5296 O O . ASN B 1 188 ? -6.184 -7.504 3.084 1 93.88 188 ASN B O 1
ATOM 5300 N N . THR B 1 189 ? -7.656 -6.914 4.625 1 94.19 189 THR B N 1
ATOM 5301 C CA . THR B 1 189 ? -8.172 -5.812 3.82 1 94.19 189 THR B CA 1
ATOM 5302 C C . THR B 1 189 ? -7.078 -4.785 3.543 1 94.19 189 THR B C 1
ATOM 5304 O O . THR B 1 189 ? -6.898 -4.359 2.4 1 94.19 189 THR B O 1
ATOM 5307 N N . VAL B 1 190 ? -6.336 -4.383 4.59 1 95 190 VAL B N 1
ATOM 5308 C CA . VAL B 1 190 ? -5.266 -3.396 4.453 1 95 190 VAL B CA 1
ATOM 5309 C C . VAL B 1 190 ? -4.148 -3.965 3.586 1 95 190 VAL B C 1
ATOM 5311 O O . VAL B 1 190 ? -3.598 -3.266 2.732 1 95 190 VAL B O 1
ATOM 5314 N N . LEU B 1 191 ? -3.855 -5.219 3.781 1 96.12 191 LEU B N 1
ATOM 5315 C CA . LEU B 1 191 ? -2.836 -5.875 2.975 1 96.12 191 LEU B CA 1
ATOM 5316 C C . LEU B 1 191 ? -3.205 -5.84 1.495 1 96.12 191 LEU B C 1
ATOM 5318 O O . LEU B 1 191 ? -2.367 -5.523 0.648 1 96.12 191 LEU B O 1
ATOM 5322 N N . ASP B 1 192 ? -4.41 -6.195 1.219 1 97.5 192 ASP B N 1
ATOM 5323 C CA . ASP B 1 192 ? -4.871 -6.207 -0.167 1 97.5 192 ASP B CA 1
ATOM 5324 C C . ASP B 1 192 ? -4.801 -4.812 -0.78 1 97.5 192 ASP B C 1
ATOM 5326 O O . ASP B 1 192 ? -4.539 -4.664 -1.976 1 97.5 192 ASP B O 1
ATOM 5330 N N . GLY B 1 193 ? -5.055 -3.799 0.017 1 96 193 GLY B N 1
ATOM 5331 C CA . GLY B 1 193 ? -4.945 -2.428 -0.452 1 96 193 GLY B CA 1
ATOM 5332 C C . GLY B 1 193 ? -3.527 -2.031 -0.814 1 96 193 GLY B C 1
ATOM 5333 O O . GLY B 1 193 ? -3.318 -1.09 -1.583 1 96 193 GLY B O 1
ATOM 5334 N N . MET B 1 194 ? -2.559 -2.721 -0.267 1 96.62 194 MET B N 1
ATOM 5335 C CA . MET B 1 194 ? -1.151 -2.4 -0.491 1 96.62 194 MET B CA 1
ATOM 5336 C C . MET B 1 194 ? -0.537 -3.34 -1.522 1 96.62 194 MET B C 1
ATOM 5338 O O . MET B 1 194 ? 0.676 -3.32 -1.74 1 96.62 194 MET B O 1
ATOM 5342 N N . ALA B 1 195 ? -1.279 -4.148 -2.172 1 97.12 195 ALA B N 1
ATOM 5343 C CA . ALA B 1 195 ? -0.806 -5.227 -3.037 1 97.12 195 ALA B CA 1
ATOM 5344 C C . ALA B 1 195 ? 0.082 -4.68 -4.152 1 97.12 195 ALA B C 1
ATOM 5346 O O . ALA B 1 195 ? 1.153 -5.23 -4.426 1 97.12 195 ALA B O 1
ATOM 5347 N N . SER B 1 196 ? -0.39 -3.605 -4.785 1 96.31 196 SER B N 1
ATOM 5348 C CA . SER B 1 196 ? 0.351 -3.066 -5.922 1 96.31 196 SER B CA 1
ATOM 5349 C C . SER B 1 196 ? 1.769 -2.674 -5.52 1 96.31 196 SER B C 1
ATOM 5351 O O . SER B 1 196 ? 2.721 -2.92 -6.266 1 96.31 196 SER B O 1
ATOM 5353 N N . THR B 1 197 ? 1.898 -2.078 -4.352 1 96.44 197 THR B N 1
ATOM 5354 C CA . THR B 1 197 ? 3.209 -1.651 -3.873 1 96.44 197 THR B CA 1
ATOM 5355 C C . THR B 1 197 ? 4.066 -2.857 -3.496 1 96.44 197 THR B C 1
ATOM 5357 O O . THR B 1 197 ? 5.254 -2.904 -3.818 1 96.44 197 THR B O 1
ATOM 5360 N N . LEU B 1 198 ? 3.459 -3.814 -2.838 1 97 198 LEU B N 1
ATOM 5361 C CA . LEU B 1 198 ? 4.195 -4.984 -2.365 1 97 198 LEU B CA 1
ATOM 5362 C C . LEU B 1 198 ? 4.652 -5.848 -3.535 1 97 198 LEU B C 1
ATOM 5364 O O . LEU B 1 198 ? 5.723 -6.457 -3.48 1 97 198 LEU B O 1
ATOM 5368 N N . MET B 1 199 ? 3.891 -5.902 -4.574 1 97.5 199 MET B N 1
ATOM 5369 C CA . MET B 1 199 ? 4.211 -6.727 -5.734 1 97.5 199 MET B CA 1
ATOM 5370 C C . MET B 1 199 ? 5.324 -6.094 -6.562 1 97.5 199 MET B C 1
ATOM 5372 O O . MET B 1 199 ? 6.051 -6.789 -7.273 1 97.5 199 MET B O 1
ATOM 5376 N N . GLY B 1 200 ? 5.43 -4.75 -6.457 1 96.19 200 GLY B N 1
ATOM 5377 C CA . GLY B 1 200 ? 6.43 -4.09 -7.281 1 96.19 200 GLY B CA 1
ATOM 5378 C C . GLY B 1 200 ? 6.234 -4.328 -8.766 1 96.19 200 GLY B C 1
ATOM 5379 O O . GLY B 1 200 ? 5.156 -4.07 -9.305 1 96.19 200 GLY B O 1
ATOM 5380 N N . LYS B 1 201 ? 7.188 -5.008 -9.438 1 95.81 201 LYS B N 1
ATOM 5381 C CA . LYS B 1 201 ? 7.18 -5.195 -10.883 1 95.81 201 LYS B CA 1
ATOM 5382 C C . LYS B 1 201 ? 6.383 -6.438 -11.273 1 95.81 201 LYS B C 1
ATOM 5384 O O . LYS B 1 201 ? 6.129 -6.676 -12.453 1 95.81 201 LYS B O 1
ATOM 5389 N N . PHE B 1 202 ? 5.992 -7.219 -10.312 1 97.5 202 PHE B N 1
ATOM 5390 C CA . PHE B 1 202 ? 5.246 -8.43 -10.641 1 97.5 202 PHE B CA 1
ATOM 5391 C C . PHE B 1 202 ? 3.865 -8.086 -11.18 1 97.5 202 PHE B C 1
ATOM 5393 O O . PHE B 1 202 ? 3.193 -7.195 -10.664 1 97.5 202 PHE B O 1
ATOM 5400 N N . PRO B 1 203 ? 3.387 -8.805 -12.172 1 95.5 203 PRO B N 1
ATOM 5401 C CA . PRO B 1 203 ? 2.143 -8.438 -12.852 1 95.5 203 PRO B CA 1
ATOM 5402 C C . PRO B 1 203 ? 0.899 -8.891 -12.094 1 95.5 203 PRO B C 1
ATOM 5404 O O . PRO B 1 203 ? -0.201 -8.398 -12.352 1 95.5 203 PRO B O 1
ATOM 5407 N N . ASN B 1 204 ? 0.999 -9.883 -11.188 1 95.62 204 ASN B N 1
ATOM 5408 C CA . ASN B 1 204 ? -0.154 -10.43 -10.477 1 95.62 204 ASN B CA 1
ATOM 5409 C C . ASN B 1 204 ? 0.262 -11.117 -9.18 1 95.62 204 ASN B C 1
ATOM 5411 O O . ASN B 1 204 ? 1.453 -11.297 -8.922 1 95.62 204 ASN B O 1
ATOM 5415 N N . THR B 1 205 ? -0.721 -11.477 -8.367 1 97.25 205 THR B N 1
ATOM 5416 C CA . THR B 1 205 ? -0.45 -12.023 -7.047 1 97.25 205 THR B CA 1
ATOM 5417 C C . THR B 1 205 ? 0.083 -13.445 -7.148 1 97.25 205 THR B C 1
ATOM 5419 O O . THR B 1 205 ? 0.85 -13.891 -6.293 1 97.25 205 THR B O 1
ATOM 5422 N N . TYR B 1 206 ? -0.207 -14.156 -8.203 1 96.69 206 TYR B N 1
ATOM 5423 C CA . TYR B 1 206 ? 0.252 -15.523 -8.375 1 96.69 206 TYR B CA 1
ATOM 5424 C C . TYR B 1 206 ? 1.77 -15.586 -8.516 1 96.69 206 TYR B C 1
ATOM 5426 O O . TYR B 1 206 ? 2.447 -16.234 -7.715 1 96.69 206 TYR B O 1
ATOM 5434 N N . THR B 1 207 ? 2.309 -14.875 -9.516 1 98.06 207 THR B N 1
ATOM 5435 C CA . THR B 1 207 ? 3.748 -14.898 -9.742 1 98.06 207 THR B CA 1
ATOM 5436 C C . THR B 1 207 ? 4.492 -14.312 -8.539 1 98.06 207 THR B C 1
ATOM 5438 O O . THR B 1 207 ? 5.527 -14.844 -8.133 1 98.06 207 THR B O 1
ATOM 5441 N N . PHE B 1 208 ? 3.924 -13.281 -7.945 1 98.5 208 PHE B N 1
ATOM 5442 C CA . PHE B 1 208 ? 4.523 -12.625 -6.793 1 98.5 208 PHE B CA 1
ATOM 5443 C C . PHE B 1 208 ? 4.625 -13.586 -5.613 1 98.5 208 PHE B C 1
ATOM 5445 O O . PHE B 1 208 ? 5.699 -13.75 -5.031 1 98.5 208 PHE B O 1
ATOM 5452 N N . THR B 1 209 ? 3.525 -14.266 -5.293 1 98.69 209 THR B N 1
ATOM 5453 C CA . THR B 1 209 ? 3.504 -15.102 -4.102 1 98.69 209 THR B CA 1
ATOM 5454 C C . THR B 1 209 ? 4.32 -16.375 -4.316 1 98.69 209 THR B C 1
ATOM 5456 O O . THR B 1 209 ? 4.863 -16.938 -3.365 1 98.69 209 THR B O 1
ATOM 5459 N N . LYS B 1 210 ? 4.418 -16.812 -5.566 1 98.75 210 LYS B N 1
ATOM 5460 C CA . LYS B 1 210 ? 5.312 -17.922 -5.852 1 98.75 210 LYS B CA 1
ATOM 5461 C C . LYS B 1 210 ? 6.773 -17.516 -5.688 1 98.75 210 LYS B C 1
ATOM 5463 O O . LYS B 1 210 ? 7.598 -18.312 -5.23 1 98.75 210 LYS B O 1
ATOM 5468 N N . ALA B 1 211 ? 7.121 -16.328 -6.098 1 98.81 211 ALA B N 1
ATOM 5469 C CA . ALA B 1 211 ? 8.469 -15.812 -5.863 1 98.81 211 ALA B CA 1
ATOM 5470 C C . ALA B 1 211 ? 8.773 -15.742 -4.367 1 98.81 211 ALA B C 1
ATOM 5472 O O . ALA B 1 211 ? 9.875 -16.094 -3.938 1 98.81 211 ALA B O 1
ATOM 5473 N N . LEU B 1 212 ? 7.801 -15.266 -3.609 1 98.75 212 LEU B N 1
ATOM 5474 C CA . LEU B 1 212 ? 7.961 -15.227 -2.16 1 98.75 212 LEU B CA 1
ATOM 5475 C C . LEU B 1 212 ? 8.188 -16.625 -1.596 1 98.75 212 LEU B C 1
ATOM 5477 O O . LEU B 1 212 ? 9.039 -16.812 -0.72 1 98.75 212 LEU B O 1
ATOM 5481 N N . ALA B 1 213 ? 7.414 -17.578 -2.07 1 98.75 213 ALA B N 1
ATOM 5482 C CA . ALA B 1 213 ? 7.547 -18.969 -1.61 1 98.75 213 ALA B CA 1
ATOM 5483 C C . ALA B 1 213 ? 8.953 -19.5 -1.873 1 98.75 213 ALA B C 1
ATOM 5485 O O . ALA B 1 213 ? 9.523 -20.188 -1.033 1 98.75 213 ALA B O 1
ATOM 5486 N N . GLU B 1 214 ? 9.484 -19.203 -3.012 1 98.69 214 GLU B N 1
ATOM 5487 C CA . GLU B 1 214 ? 10.852 -19.641 -3.314 1 98.69 214 GLU B CA 1
ATOM 5488 C C . GLU B 1 214 ? 11.852 -19.031 -2.328 1 98.69 214 GLU B C 1
ATOM 5490 O O . GLU B 1 214 ? 12.82 -19.703 -1.944 1 98.69 214 GLU B O 1
ATOM 5495 N N . GLN B 1 215 ? 11.656 -17.781 -1.972 1 98.31 215 GLN B N 1
ATOM 5496 C CA . GLN B 1 215 ? 12.555 -17.188 -0.999 1 98.31 215 GLN B CA 1
ATOM 5497 C C . GLN B 1 215 ? 12.477 -17.906 0.346 1 98.31 215 GLN B C 1
ATOM 5499 O O . GLN B 1 215 ? 13.484 -18.062 1.035 1 98.31 215 GLN B O 1
ATOM 5504 N N . ILE B 1 216 ? 11.297 -18.25 0.71 1 98.25 216 ILE B N 1
ATOM 5505 C CA . ILE B 1 216 ? 11.125 -19 1.947 1 98.25 216 ILE B CA 1
ATOM 5506 C C . ILE B 1 216 ? 11.938 -20.297 1.879 1 98.25 216 ILE B C 1
ATOM 5508 O O . ILE B 1 216 ? 12.633 -20.656 2.832 1 98.25 216 ILE B O 1
ATOM 5512 N N . ILE B 1 217 ? 11.836 -21 0.785 1 98.19 217 ILE B N 1
ATOM 5513 C CA . ILE B 1 217 ? 12.602 -22.234 0.605 1 98.19 217 ILE B CA 1
ATOM 5514 C C . ILE B 1 217 ? 14.094 -21.922 0.696 1 98.19 217 ILE B C 1
ATOM 5516 O O . ILE B 1 217 ? 14.852 -22.641 1.353 1 98.19 217 ILE B O 1
ATOM 5520 N N . GLN B 1 218 ? 14.5 -20.875 0.051 1 97.19 218 GLN B N 1
ATOM 5521 C CA . GLN B 1 218 ? 15.906 -20.469 0.046 1 97.19 218 GLN B CA 1
ATOM 5522 C C . GLN B 1 218 ? 16.406 -20.219 1.466 1 97.19 218 GLN B C 1
ATOM 5524 O O . GLN B 1 218 ? 17.531 -20.625 1.806 1 97.19 218 GLN B O 1
ATOM 5529 N N . THR B 1 219 ? 15.594 -19.594 2.316 1 96.69 219 THR B N 1
ATOM 5530 C CA . THR B 1 219 ? 16.094 -19.078 3.584 1 96.69 219 THR B CA 1
ATOM 5531 C C . THR B 1 219 ? 15.758 -20.031 4.73 1 96.69 219 THR B C 1
ATOM 5533 O O . THR B 1 219 ? 16.422 -20.031 5.766 1 96.69 219 THR B O 1
ATOM 5536 N N . GLU B 1 220 ? 14.789 -20.922 4.484 1 96.62 220 GLU B N 1
ATOM 5537 C CA . GLU B 1 220 ? 14.305 -21.641 5.66 1 96.62 220 GLU B CA 1
ATOM 5538 C C . GLU B 1 220 ? 14.445 -23.156 5.488 1 96.62 220 GLU B C 1
ATOM 5540 O O . GLU B 1 220 ? 14.18 -23.906 6.422 1 96.62 220 GLU B O 1
ATOM 5545 N N . SER B 1 221 ? 14.812 -23.656 4.359 1 95.62 221 SER B N 1
ATOM 5546 C CA . SER B 1 221 ? 14.891 -25.094 4.148 1 95.62 221 SER B CA 1
ATOM 5547 C C . SER B 1 221 ? 15.969 -25.734 5.023 1 95.62 221 SER B C 1
ATOM 5549 O O . SER B 1 221 ? 15.828 -26.875 5.453 1 95.62 221 SER B O 1
ATOM 5551 N N . GLY B 1 222 ? 17.109 -24.922 5.363 1 91.56 222 GLY B N 1
ATOM 5552 C CA . GLY B 1 222 ? 18.219 -25.5 6.109 1 91.56 222 GLY B CA 1
ATOM 5553 C C . GLY B 1 222 ? 18.844 -26.703 5.43 1 91.56 222 GLY B C 1
ATOM 5554 O O . GLY B 1 222 ? 19.203 -26.641 4.254 1 91.56 222 GLY B O 1
ATOM 5555 N N . ASP B 1 223 ? 18.812 -27.844 6.129 1 90.25 223 ASP B N 1
ATOM 5556 C CA . ASP B 1 223 ? 19.469 -29.031 5.613 1 90.25 223 ASP B CA 1
ATOM 5557 C C . ASP B 1 223 ? 18.453 -30 4.996 1 90.25 223 ASP B C 1
ATOM 5559 O O . ASP B 1 223 ? 18.812 -31.125 4.637 1 90.25 223 ASP B O 1
ATOM 5563 N N . LEU B 1 224 ? 17.25 -29.594 4.875 1 94.81 224 LEU B N 1
ATOM 5564 C CA . LEU B 1 224 ? 16.219 -30.453 4.277 1 94.81 224 LEU B CA 1
ATOM 5565 C C . LEU B 1 224 ? 16.547 -30.75 2.82 1 94.81 224 LEU B C 1
ATOM 5567 O O . LEU B 1 224 ? 17.047 -29.891 2.096 1 94.81 224 LEU B O 1
ATOM 5571 N N . PRO B 1 225 ? 16.375 -31.984 2.395 1 96.38 225 PRO B N 1
ATOM 5572 C CA . PRO B 1 225 ? 16.531 -32.312 0.977 1 96.38 225 PRO B CA 1
ATOM 5573 C C . PRO B 1 225 ? 15.398 -31.766 0.113 1 96.38 225 PRO B C 1
ATOM 5575 O O . PRO B 1 225 ? 14.445 -32.469 -0.194 1 96.38 225 PRO B O 1
ATOM 5578 N N . VAL B 1 226 ? 15.562 -30.5 -0.307 1 97.69 226 VAL B N 1
ATOM 5579 C CA . VAL B 1 226 ? 14.484 -29.797 -0.996 1 97.69 226 VAL B CA 1
ATOM 5580 C C . VAL B 1 226 ? 14.945 -29.391 -2.393 1 97.69 226 VAL B C 1
ATOM 5582 O O . VAL B 1 226 ? 16.109 -29.031 -2.586 1 97.69 226 VAL B O 1
ATOM 5585 N N . CYS B 1 227 ? 14.117 -29.531 -3.371 1 98.19 227 CYS B N 1
ATOM 5586 C CA . CYS B 1 227 ? 14.32 -28.938 -4.688 1 98.19 227 CYS B CA 1
ATOM 5587 C C . CYS B 1 227 ? 13.086 -28.172 -5.137 1 98.19 227 CYS B C 1
ATOM 5589 O O . CYS B 1 227 ? 12.016 -28.297 -4.531 1 98.19 227 CYS B O 1
ATOM 5591 N N . ILE B 1 228 ? 13.25 -27.281 -6.117 1 98.81 228 ILE B N 1
ATOM 5592 C CA . ILE B 1 228 ? 12.164 -26.469 -6.66 1 98.81 228 ILE B CA 1
ATOM 5593 C C . ILE B 1 228 ? 11.938 -26.828 -8.133 1 98.81 228 ILE B C 1
ATOM 5595 O O . ILE B 1 228 ? 12.898 -26.922 -8.906 1 98.81 228 ILE B O 1
ATOM 5599 N N . PHE B 1 229 ? 10.742 -27.094 -8.484 1 98.88 229 PHE B N 1
ATOM 5600 C CA . PHE B 1 229 ? 10.328 -27.359 -9.852 1 98.88 229 PHE B CA 1
ATOM 5601 C C . PHE B 1 229 ? 9.57 -26.172 -10.422 1 98.88 229 PHE B C 1
ATOM 5603 O O . PHE B 1 229 ? 8.547 -25.75 -9.875 1 98.88 229 PHE B O 1
ATOM 5610 N N . ARG B 1 230 ? 10.047 -25.562 -11.555 1 98.88 230 ARG B N 1
ATOM 5611 C CA . ARG B 1 230 ? 9.469 -24.391 -12.203 1 98.88 230 ARG B CA 1
ATOM 5612 C C . ARG B 1 230 ? 8.914 -24.75 -13.578 1 98.88 230 ARG B C 1
ATOM 5614 O O . ARG B 1 230 ? 9.547 -24.484 -14.602 1 98.88 230 ARG B O 1
ATOM 5621 N N . PRO B 1 231 ? 7.711 -25.234 -13.617 1 98.5 231 PRO B N 1
ATOM 5622 C CA . PRO B 1 231 ? 7.129 -25.531 -14.93 1 98.5 231 PRO B CA 1
ATOM 5623 C C . PRO B 1 231 ? 6.609 -24.266 -15.633 1 98.5 231 PRO B C 1
ATOM 5625 O O . PRO B 1 231 ? 6.191 -23.312 -14.977 1 98.5 231 PRO B O 1
ATOM 5628 N N . GLY B 1 232 ? 6.668 -24.266 -17 1 97.31 232 GLY B N 1
ATOM 5629 C CA . GLY B 1 232 ? 5.891 -23.312 -17.766 1 97.31 232 GLY B CA 1
ATOM 5630 C C . GLY B 1 232 ? 4.395 -23.562 -17.688 1 97.31 232 GLY B C 1
ATOM 5631 O O . GLY B 1 232 ? 3.926 -24.312 -16.844 1 97.31 232 GLY B O 1
ATOM 5632 N N . PRO B 1 233 ? 3.633 -22.875 -18.547 1 95.62 233 PRO B N 1
ATOM 5633 C CA . PRO B 1 233 ? 2.197 -23.172 -18.578 1 95.62 233 PRO B CA 1
ATOM 5634 C C . PRO B 1 233 ? 1.895 -24.625 -18.906 1 95.62 233 PRO B C 1
ATOM 5636 O O . PRO B 1 233 ? 2.238 -25.094 -20 1 95.62 233 PRO B O 1
ATOM 5639 N N . ILE B 1 234 ? 1.286 -25.266 -17.922 1 96.62 234 ILE B N 1
ATOM 5640 C CA . ILE B 1 234 ? 1.053 -26.703 -18.062 1 96.62 234 ILE B CA 1
ATOM 5641 C C . ILE B 1 234 ? -0.196 -26.938 -18.906 1 96.62 234 ILE B C 1
ATOM 5643 O O . ILE B 1 234 ? -1.247 -26.344 -18.656 1 96.62 234 ILE B O 1
ATOM 5647 N N . ALA B 1 235 ? -0.078 -27.75 -19.891 1 95.19 235 ALA B N 1
ATOM 5648 C CA . ALA B 1 235 ? -1.185 -28.109 -20.781 1 95.19 235 ALA B CA 1
ATOM 5649 C C . ALA B 1 235 ? -1.465 -29.609 -20.719 1 95.19 235 ALA B C 1
ATOM 5651 O O . ALA B 1 235 ? -1.078 -30.281 -19.766 1 95.19 235 ALA B O 1
ATOM 5652 N N . GLY B 1 236 ? -2.225 -30.109 -21.641 1 95.44 236 GLY B N 1
ATOM 5653 C CA . GLY B 1 236 ? -2.68 -31.5 -21.609 1 95.44 236 GLY B CA 1
ATOM 5654 C C . GLY B 1 236 ? -1.546 -32.5 -21.719 1 95.44 236 GLY B C 1
ATOM 5655 O O . GLY B 1 236 ? -0.406 -32.125 -22 1 95.44 236 GLY B O 1
ATOM 5656 N N . THR B 1 237 ? -1.875 -33.781 -21.5 1 96.94 237 THR B N 1
ATOM 5657 C CA . THR B 1 237 ? -0.881 -34.844 -21.547 1 96.94 237 THR B CA 1
ATOM 5658 C C . THR B 1 237 ? -0.349 -35.031 -22.953 1 96.94 237 THR B C 1
ATOM 5660 O O . THR B 1 237 ? -1.085 -34.844 -23.938 1 96.94 237 THR B O 1
ATOM 5663 N N . SER B 1 238 ? 0.877 -35.344 -23.016 1 96 238 SER B N 1
ATOM 5664 C CA . SER B 1 238 ? 1.48 -35.688 -24.297 1 96 238 SER B CA 1
ATOM 5665 C C . SER B 1 238 ? 1.093 -37.094 -24.734 1 96 238 SER B C 1
ATOM 5667 O O . SER B 1 238 ? 0.567 -37.281 -25.828 1 96 238 SER B O 1
ATOM 5669 N N . LYS B 1 239 ? 1.313 -38.031 -23.766 1 94.38 239 LYS B N 1
ATOM 5670 C CA . LYS B 1 239 ? 1.081 -39.438 -24.141 1 94.38 239 LYS B CA 1
ATOM 5671 C C . LYS B 1 239 ? 0.312 -40.188 -23.062 1 94.38 239 LYS B C 1
ATOM 5673 O O . LYS B 1 239 ? -0.608 -40.938 -23.359 1 94.38 239 LYS B O 1
ATOM 5678 N N . GLU B 1 240 ? 0.675 -40.031 -21.797 1 92.62 240 GLU B N 1
ATOM 5679 C CA . GLU B 1 240 ? 0.183 -40.875 -20.719 1 92.62 240 GLU B CA 1
ATOM 5680 C C . GLU B 1 240 ? -0.543 -40.031 -19.656 1 92.62 240 GLU B C 1
ATOM 5682 O O . GLU B 1 240 ? -0.224 -38.875 -19.438 1 92.62 240 GLU B O 1
ATOM 5687 N N . PRO B 1 241 ? -1.473 -40.625 -18.953 1 91.94 241 PRO B N 1
ATOM 5688 C CA . PRO B 1 241 ? -2.094 -41.938 -19.188 1 91.94 241 PRO B CA 1
ATOM 5689 C C . PRO B 1 241 ? -3.082 -41.906 -20.359 1 91.94 241 PRO B C 1
ATOM 5691 O O . PRO B 1 241 ? -3.357 -42.969 -20.953 1 91.94 241 PRO B O 1
ATOM 5694 N N . LEU B 1 242 ? -3.68 -40.75 -20.547 1 91.94 242 LEU B N 1
ATOM 5695 C CA . LEU B 1 242 ? -4.555 -40.531 -21.688 1 91.94 242 LEU B CA 1
ATOM 5696 C C . LEU B 1 242 ? -4.02 -39.375 -22.562 1 91.94 242 LEU B C 1
ATOM 5698 O O . LEU B 1 242 ? -3.951 -38.219 -22.109 1 91.94 242 LEU B O 1
ATOM 5702 N N . SER B 1 243 ? -3.73 -39.781 -23.766 1 92.88 243 SER B N 1
ATOM 5703 C CA . SER B 1 243 ? -3.16 -38.781 -24.656 1 92.88 243 SER B CA 1
ATOM 5704 C C . SER B 1 243 ? -4.125 -37.594 -24.875 1 92.88 243 SER B C 1
ATOM 5706 O O . SER B 1 243 ? -5.293 -37.812 -25.219 1 92.88 243 SER B O 1
ATOM 5708 N N . GLY B 1 244 ? -3.621 -36.375 -24.625 1 93 244 GLY B N 1
ATOM 5709 C CA . GLY B 1 244 ? -4.41 -35.188 -24.844 1 93 244 GLY B CA 1
ATOM 5710 C C . GLY B 1 244 ? -5.336 -34.844 -23.688 1 93 244 GLY B C 1
ATOM 5711 O O . GLY B 1 244 ? -6.133 -33.906 -23.781 1 93 244 GLY B O 1
ATOM 5712 N N . TRP B 1 245 ? -5.238 -35.531 -22.625 1 94.94 245 TRP B N 1
ATOM 5713 C CA . TRP B 1 245 ? -6.109 -35.281 -21.484 1 94.94 245 TRP B CA 1
ATOM 5714 C C . TRP B 1 245 ? -5.863 -33.906 -20.891 1 94.94 245 TRP B C 1
ATOM 5716 O O . TRP B 1 245 ? -4.715 -33.5 -20.734 1 94.94 245 TRP B O 1
ATOM 5726 N N . ILE B 1 246 ? -6.902 -33.188 -20.641 1 93.62 246 ILE B N 1
ATOM 5727 C CA . ILE B 1 246 ? -6.875 -31.875 -20.016 1 93.62 246 ILE B CA 1
ATOM 5728 C C . ILE B 1 246 ? -8.195 -31.625 -19.297 1 93.62 246 ILE B C 1
ATOM 5730 O O . ILE B 1 246 ? -9.242 -32.125 -19.703 1 93.62 246 ILE B O 1
ATOM 5734 N N . ASP B 1 247 ? -8.117 -30.938 -18.188 1 90.44 247 ASP B N 1
ATOM 5735 C CA . ASP B 1 247 ? -9.375 -30.781 -17.453 1 90.44 247 ASP B CA 1
ATOM 5736 C C . ASP B 1 247 ? -9.641 -29.312 -17.125 1 90.44 247 ASP B C 1
ATOM 5738 O O . ASP B 1 247 ? -10.469 -29.016 -16.266 1 90.44 247 ASP B O 1
ATOM 5742 N N . ASN B 1 248 ? -8.797 -28.469 -17.719 1 88.5 248 ASN B N 1
ATOM 5743 C CA . ASN B 1 248 ? -9.008 -27.062 -17.406 1 88.5 248 ASN B CA 1
ATOM 5744 C C . ASN B 1 248 ? -8.773 -26.172 -18.609 1 88.5 248 ASN B C 1
ATOM 5746 O O . ASN B 1 248 ? -8.258 -26.625 -19.641 1 88.5 248 ASN B O 1
ATOM 5750 N N . LEU B 1 249 ? -9.211 -24.891 -18.547 1 84.38 249 LEU B N 1
ATOM 5751 C CA . LEU B 1 249 ? -9.141 -23.938 -19.641 1 84.38 249 LEU B CA 1
ATOM 5752 C C . LEU B 1 249 ? -8.109 -22.844 -19.344 1 84.38 249 LEU B C 1
ATOM 5754 O O . LEU B 1 249 ? -8.148 -21.766 -19.938 1 84.38 249 LEU B O 1
ATOM 5758 N N . TYR B 1 250 ? -7.188 -23.172 -18.562 1 77.94 250 TYR B N 1
ATOM 5759 C CA . TYR B 1 250 ? -6.273 -22.094 -18.172 1 77.94 250 TYR B CA 1
ATOM 5760 C C . TYR B 1 250 ? -5.219 -21.859 -19.25 1 77.94 250 TYR B C 1
ATOM 5762 O O . TYR B 1 250 ? -4.871 -22.766 -20 1 77.94 250 TYR B O 1
ATOM 5770 N N . GLY B 1 251 ? -4.832 -20.609 -19.359 1 80 251 GLY B N 1
ATOM 5771 C CA . GLY B 1 251 ? -3.67 -20.234 -20.156 1 80 251 GLY B CA 1
ATOM 5772 C C . GLY B 1 251 ? -3.891 -20.406 -21.641 1 80 251 GLY B C 1
ATOM 5773 O O . GLY B 1 251 ? -4.871 -19.891 -22.188 1 80 251 GLY B O 1
ATOM 5774 N N . PRO B 1 252 ? -3.025 -21.031 -22.25 1 80.81 252 PRO B N 1
ATOM 5775 C CA . PRO B 1 252 ? -3.049 -21.156 -23.719 1 80.81 252 PRO B CA 1
ATOM 5776 C C . PRO B 1 252 ? -4.219 -22 -24.219 1 80.81 252 PRO B C 1
ATOM 5778 O O . PRO B 1 252 ? -4.766 -21.734 -25.281 1 80.81 252 PRO B O 1
ATOM 5781 N N . ILE B 1 253 ? -4.617 -22.906 -23.438 1 84.88 253 ILE B N 1
ATOM 5782 C CA . ILE B 1 253 ? -5.695 -23.781 -23.859 1 84.88 253 ILE B CA 1
ATOM 5783 C C . ILE B 1 253 ? -7.008 -23.016 -23.922 1 84.88 253 ILE B C 1
ATOM 5785 O O . ILE B 1 253 ? -7.836 -23.25 -24.812 1 84.88 253 ILE B O 1
ATOM 5789 N N . GLY B 1 254 ? -7.117 -22.109 -23 1 87.44 254 GLY B N 1
ATOM 5790 C CA . GLY B 1 254 ? -8.289 -21.25 -23.047 1 87.44 254 GLY B CA 1
ATOM 5791 C C . GLY B 1 254 ? -8.352 -20.391 -24.297 1 87.44 254 GLY B C 1
ATOM 5792 O O . GLY B 1 254 ? -9.43 -20.172 -24.844 1 87.44 254 GLY B O 1
ATOM 5793 N N . VAL B 1 255 ? -7.273 -19.984 -24.734 1 86.69 255 VAL B N 1
ATOM 5794 C CA . VAL B 1 255 ? -7.199 -19.172 -25.938 1 86.69 255 VAL B CA 1
ATOM 5795 C C . VAL B 1 255 ? -7.566 -20 -27.156 1 86.69 255 VAL B C 1
ATOM 5797 O O . VAL B 1 255 ? -8.352 -19.562 -28 1 86.69 255 VAL B O 1
ATOM 5800 N N . ILE B 1 256 ? -7.043 -21.172 -27.203 1 87.38 256 ILE B N 1
ATOM 5801 C CA . ILE B 1 256 ? -7.324 -22.062 -28.328 1 87.38 256 ILE B CA 1
ATOM 5802 C C . ILE B 1 256 ? -8.812 -22.406 -28.359 1 87.38 256 ILE B C 1
ATOM 5804 O O . ILE B 1 256 ? -9.445 -22.344 -29.406 1 87.38 256 ILE B O 1
ATOM 5808 N N . TYR B 1 257 ? -9.266 -22.672 -27.203 1 88.75 257 TYR B N 1
ATOM 5809 C CA . TYR B 1 257 ? -10.672 -23.062 -27.109 1 88.75 257 TYR B CA 1
ATOM 5810 C C . TYR B 1 257 ? -11.57 -21.891 -27.5 1 88.75 257 TYR B C 1
ATOM 5812 O O . TYR B 1 257 ? -12.555 -22.078 -28.219 1 88.75 257 TYR B O 1
ATOM 5820 N N . GLY B 1 258 ? -11.273 -20.734 -27 1 88.56 258 GLY B N 1
ATOM 5821 C CA . GLY B 1 258 ? -12.055 -19.562 -27.344 1 88.56 258 GLY B CA 1
ATOM 5822 C C . GLY B 1 258 ? -12.031 -19.25 -28.828 1 88.56 258 GLY B C 1
ATOM 5823 O O . GLY B 1 258 ? -13.055 -18.859 -29.406 1 88.56 258 GLY B O 1
ATOM 5824 N N . ALA B 1 259 ? -10.914 -19.438 -29.406 1 87.31 259 ALA B N 1
ATOM 5825 C CA . ALA B 1 259 ? -10.797 -19.219 -30.844 1 87.31 259 ALA B CA 1
ATOM 5826 C C . ALA B 1 259 ? -11.562 -20.297 -31.625 1 87.31 259 ALA B C 1
ATOM 5828 O O . ALA B 1 259 ? -12.266 -19.984 -32.594 1 87.31 259 ALA B O 1
ATOM 5829 N N . ALA B 1 260 ? -11.398 -21.484 -31.188 1 86.38 260 ALA B N 1
ATOM 5830 C CA . ALA B 1 260 ? -12.055 -22.594 -31.859 1 86.38 260 ALA B CA 1
ATOM 5831 C C . ALA B 1 260 ? -13.578 -22.469 -31.766 1 86.38 260 ALA B C 1
ATOM 5833 O O . ALA B 1 260 ? -14.297 -22.844 -32.688 1 86.38 260 ALA B O 1
ATOM 5834 N N . ALA B 1 261 ? -14.008 -21.938 -30.672 1 86.25 261 ALA B N 1
ATOM 5835 C CA . ALA B 1 261 ? -15.438 -21.75 -30.453 1 86.25 261 ALA B CA 1
ATOM 5836 C C . ALA B 1 261 ? -15.953 -20.531 -31.234 1 86.25 261 ALA B C 1
ATOM 5838 O O . ALA B 1 261 ? -17.156 -20.375 -31.406 1 86.25 261 ALA B O 1
ATOM 5839 N N . GLY B 1 262 ? -15.016 -19.734 -31.688 1 85.62 262 GLY B N 1
ATOM 5840 C CA . GLY B 1 262 ? -15.375 -18.578 -32.469 1 85.62 262 GLY B CA 1
ATOM 5841 C C . GLY B 1 262 ? -15.68 -17.359 -31.609 1 85.62 262 GLY B C 1
ATOM 5842 O O . GLY B 1 262 ? -16.172 -16.344 -32.125 1 85.62 262 GLY B O 1
ATOM 5843 N N . VAL B 1 263 ? -15.438 -17.469 -30.438 1 87.44 263 VAL B N 1
ATOM 5844 C CA . VAL B 1 263 ? -15.727 -16.375 -29.516 1 87.44 263 VAL B CA 1
ATOM 5845 C C . VAL B 1 263 ? -14.547 -15.414 -29.469 1 87.44 263 VAL B C 1
ATOM 5847 O O . VAL B 1 263 ? -14.734 -14.195 -29.422 1 87.44 263 VAL B O 1
ATOM 5850 N N . LEU B 1 264 ? -13.367 -15.914 -29.422 1 89.88 264 LEU B N 1
ATOM 5851 C CA . LEU B 1 264 ? -12.156 -15.094 -29.406 1 89.88 264 LEU B CA 1
ATOM 5852 C C . LEU B 1 264 ? -11.602 -14.922 -30.828 1 89.88 264 LEU B C 1
ATOM 5854 O O . LEU B 1 264 ? -11.203 -15.898 -31.469 1 89.88 264 LEU B O 1
ATOM 5858 N N . ARG B 1 265 ? -11.578 -13.68 -31.219 1 90.06 265 ARG B N 1
ATOM 5859 C CA . ARG B 1 265 ? -11.195 -13.445 -32.625 1 90.06 265 ARG B CA 1
ATOM 5860 C C . ARG B 1 265 ? -9.875 -12.688 -32.688 1 90.06 265 ARG B C 1
ATOM 5862 O O . ARG B 1 265 ? -9.195 -12.727 -33.719 1 90.06 265 ARG B O 1
ATOM 5869 N N . ILE B 1 266 ? -9.609 -12.008 -31.656 1 91.25 266 ILE B N 1
ATOM 5870 C CA . ILE B 1 266 ? -8.336 -11.305 -31.562 1 91.25 266 ILE B CA 1
ATOM 5871 C C . ILE B 1 266 ? -7.762 -11.461 -30.156 1 91.25 266 ILE B C 1
ATOM 5873 O O . ILE B 1 266 ? -8.508 -11.492 -29.172 1 91.25 266 ILE B O 1
ATOM 5877 N N . ALA B 1 267 ? -6.484 -11.68 -30.094 1 91.81 267 ALA B N 1
ATOM 5878 C CA . ALA B 1 267 ? -5.812 -11.828 -28.797 1 91.81 267 ALA B CA 1
ATOM 5879 C C . ALA B 1 267 ? -4.5 -11.055 -28.766 1 91.81 267 ALA B C 1
ATOM 5881 O O . ALA B 1 267 ? -3.842 -10.898 -29.812 1 91.81 267 ALA B O 1
ATOM 5882 N N . PRO B 1 268 ? -4.121 -10.484 -27.625 1 93.06 268 PRO B N 1
ATOM 5883 C CA . PRO B 1 268 ? -2.842 -9.781 -27.5 1 93.06 268 PRO B CA 1
ATOM 5884 C C . PRO B 1 268 ? -1.66 -10.734 -27.328 1 93.06 268 PRO B C 1
ATOM 5886 O O . PRO B 1 268 ? -1.196 -10.961 -26.219 1 93.06 268 PRO B O 1
ATOM 5889 N N . ILE B 1 269 ? -1.186 -11.18 -28.422 1 92.94 269 ILE B N 1
ATOM 5890 C CA . ILE B 1 269 ? -0.099 -12.156 -28.453 1 92.94 269 ILE B CA 1
ATOM 5891 C C . ILE B 1 269 ? 0.997 -11.664 -29.406 1 92.94 269 ILE B C 1
ATOM 5893 O O . ILE B 1 269 ? 0.719 -11.281 -30.531 1 92.94 269 ILE B O 1
ATOM 5897 N N . ASN B 1 270 ? 2.193 -11.633 -28.891 1 94 270 ASN B N 1
ATOM 5898 C CA . ASN B 1 270 ? 3.365 -11.359 -29.703 1 94 270 ASN B CA 1
ATOM 5899 C C . ASN B 1 270 ? 3.822 -12.602 -30.469 1 94 270 ASN B C 1
ATOM 5901 O O . ASN B 1 270 ? 4.352 -13.539 -29.859 1 94 270 ASN B O 1
ATOM 5905 N N . ASP B 1 271 ? 3.811 -12.539 -31.703 1 92.38 271 ASP B N 1
ATOM 5906 C CA . ASP B 1 271 ? 4.094 -13.688 -32.562 1 92.38 271 ASP B CA 1
ATOM 5907 C C . ASP B 1 271 ? 5.547 -14.133 -32.406 1 92.38 271 ASP B C 1
ATOM 5909 O O . ASP B 1 271 ? 5.852 -15.32 -32.531 1 92.38 271 ASP B O 1
ATOM 5913 N N . LYS B 1 272 ? 6.328 -13.195 -32.125 1 94.12 272 LYS B N 1
ATOM 5914 C CA . LYS B 1 272 ? 7.758 -13.492 -32.094 1 94.12 272 LYS B CA 1
ATOM 5915 C C . LYS B 1 272 ? 8.164 -14.031 -30.703 1 94.12 272 LYS B C 1
ATOM 5917 O O . LYS B 1 272 ? 9.234 -14.609 -30.547 1 94.12 272 LYS B O 1
ATOM 5922 N N . ALA B 1 273 ? 7.312 -13.859 -29.766 1 94.75 273 ALA B N 1
ATOM 5923 C CA . ALA B 1 273 ? 7.625 -14.32 -28.406 1 94.75 273 ALA B CA 1
ATOM 5924 C C . ALA B 1 273 ? 7.617 -15.844 -28.328 1 94.75 273 ALA B C 1
ATOM 5926 O O . ALA B 1 273 ? 7 -16.516 -29.172 1 94.75 273 ALA B O 1
ATOM 5927 N N . LEU B 1 274 ? 8.328 -16.312 -27.375 1 95.38 274 LEU B N 1
ATOM 5928 C CA . LEU B 1 274 ? 8.43 -17.766 -27.188 1 95.38 274 LEU B CA 1
ATOM 5929 C C . LEU B 1 274 ? 7.234 -18.281 -26.406 1 95.38 274 LEU B C 1
ATOM 5931 O O . LEU B 1 274 ? 6.766 -17.641 -25.469 1 95.38 274 LEU B O 1
ATOM 5935 N N . ASN B 1 275 ? 6.738 -19.406 -26.844 1 94.75 275 ASN B N 1
ATOM 5936 C CA . ASN B 1 275 ? 5.711 -20.156 -26.125 1 94.75 275 ASN B CA 1
ATOM 5937 C C . ASN B 1 275 ? 6.32 -21.203 -25.203 1 94.75 275 ASN B C 1
ATOM 5939 O O . ASN B 1 275 ? 7.086 -22.062 -25.656 1 94.75 275 ASN B O 1
ATOM 5943 N N . HIS B 1 276 ? 6.008 -21.203 -23.953 1 96.25 276 HIS B N 1
ATOM 5944 C CA . HIS B 1 276 ? 6.691 -22.047 -22.969 1 96.25 276 HIS B CA 1
ATOM 5945 C C . HIS B 1 276 ? 5.762 -23.125 -22.422 1 96.25 276 HIS B C 1
ATOM 5947 O O . HIS B 1 276 ? 5.945 -23.578 -21.297 1 96.25 276 HIS B O 1
ATOM 5953 N N . ILE B 1 277 ? 4.777 -23.5 -23.188 1 95.69 277 ILE B N 1
ATOM 5954 C CA . ILE B 1 277 ? 3.814 -24.516 -22.797 1 95.69 277 ILE B CA 1
ATOM 5955 C C . ILE B 1 277 ? 4.539 -25.844 -22.547 1 95.69 277 ILE B C 1
ATOM 5957 O O . ILE B 1 277 ? 5.516 -26.156 -23.234 1 95.69 277 ILE B O 1
ATOM 5961 N N . VAL B 1 278 ? 4.074 -26.656 -21.562 1 97.5 278 VAL B N 1
ATOM 5962 C CA . VAL B 1 278 ? 4.688 -27.953 -21.25 1 97.5 278 VAL B CA 1
ATOM 5963 C C . VAL B 1 278 ? 3.6 -29 -21.016 1 97.5 278 VAL B C 1
ATOM 5965 O O . VAL B 1 278 ? 2.52 -28.672 -20.516 1 97.5 278 VAL B O 1
ATOM 5968 N N . PRO B 1 279 ? 3.852 -30.281 -21.328 1 97.69 279 PRO B N 1
ATOM 5969 C CA . PRO B 1 279 ? 2.877 -31.344 -21.078 1 97.69 279 PRO B CA 1
ATOM 5970 C C . PRO B 1 279 ? 2.812 -31.734 -19.594 1 97.69 279 PRO B C 1
ATOM 5972 O O . PRO B 1 279 ? 3.85 -31.906 -18.953 1 97.69 279 PRO B O 1
ATOM 5975 N N . VAL B 1 280 ? 1.616 -31.938 -19.109 1 97.81 280 VAL B N 1
ATOM 5976 C CA . VAL B 1 280 ? 1.422 -32.188 -17.688 1 97.81 280 VAL B CA 1
ATOM 5977 C C . VAL B 1 280 ? 2.021 -33.562 -17.312 1 97.81 280 VAL B C 1
ATOM 5979 O O . VAL B 1 280 ? 2.531 -33.75 -16.203 1 97.81 280 VAL B O 1
ATOM 5982 N N . ASP B 1 281 ? 2.006 -34.562 -18.203 1 98.31 281 ASP B N 1
ATOM 5983 C CA . ASP B 1 281 ? 2.568 -35.875 -17.891 1 98.31 281 ASP B CA 1
ATOM 5984 C C . ASP B 1 281 ? 4.09 -35.812 -17.781 1 98.31 281 ASP B C 1
ATOM 5986 O O . ASP B 1 281 ? 4.684 -36.5 -16.922 1 98.31 281 ASP B O 1
ATOM 5990 N N . HIS B 1 282 ? 4.73 -35 -18.641 1 98.69 282 HIS B N 1
ATOM 5991 C CA . HIS B 1 282 ? 6.164 -34.75 -18.484 1 98.69 282 HIS B CA 1
ATOM 5992 C C . HIS B 1 282 ? 6.473 -34.062 -17.156 1 98.69 282 HIS B C 1
ATOM 5994 O O . HIS B 1 282 ? 7.48 -34.375 -16.516 1 98.69 282 HIS B O 1
ATOM 6000 N N . CYS B 1 283 ? 5.609 -33.125 -16.781 1 98.75 283 CYS B N 1
ATOM 6001 C CA . CYS B 1 283 ? 5.781 -32.438 -15.492 1 98.75 283 CYS B CA 1
ATOM 6002 C C . CYS B 1 283 ? 5.766 -33.469 -14.352 1 98.75 283 CYS B C 1
ATOM 6004 O O . CYS B 1 283 ? 6.582 -33.375 -13.43 1 98.75 283 CYS B O 1
ATOM 6006 N N . ALA B 1 284 ? 4.836 -34.406 -14.359 1 98.75 284 ALA B N 1
ATOM 6007 C CA . ALA B 1 284 ? 4.773 -35.438 -13.328 1 98.75 284 ALA B CA 1
ATOM 6008 C C . ALA B 1 284 ? 6.066 -36.25 -13.289 1 98.75 284 ALA B C 1
ATOM 6010 O O . ALA B 1 284 ? 6.582 -36.562 -12.211 1 98.75 284 ALA B O 1
ATOM 6011 N N . ASN B 1 285 ? 6.566 -36.562 -14.461 1 98.81 285 ASN B N 1
ATOM 6012 C CA . ASN B 1 285 ? 7.777 -37.375 -14.562 1 98.81 285 ASN B CA 1
ATOM 6013 C C . ASN B 1 285 ? 8.984 -36.656 -13.969 1 98.81 285 ASN B C 1
ATOM 6015 O O . ASN B 1 285 ? 9.75 -37.25 -13.211 1 98.81 285 ASN B O 1
ATOM 6019 N N . ILE B 1 286 ? 9.164 -35.406 -14.312 1 98.81 286 ILE B N 1
ATOM 6020 C CA . ILE B 1 286 ? 10.328 -34.688 -13.82 1 98.81 286 ILE B CA 1
ATOM 6021 C C . ILE B 1 286 ? 10.203 -34.469 -12.312 1 98.81 286 ILE B C 1
ATOM 6023 O O . ILE B 1 286 ? 11.195 -34.469 -11.586 1 98.81 286 ILE B O 1
ATOM 6027 N N . ILE B 1 287 ? 9.016 -34.25 -11.797 1 98.88 287 ILE B N 1
ATOM 6028 C CA . ILE B 1 287 ? 8.812 -34.125 -10.359 1 98.88 287 ILE B CA 1
ATOM 6029 C C . ILE B 1 287 ? 9.344 -35.375 -9.648 1 98.88 287 ILE B C 1
ATOM 6031 O O . ILE B 1 287 ? 10.125 -35.25 -8.703 1 98.88 287 ILE B O 1
ATOM 6035 N N . LEU B 1 288 ? 9.008 -36.562 -10.102 1 98.81 288 LEU B N 1
ATOM 6036 C CA . LEU B 1 288 ? 9.438 -37.812 -9.484 1 98.81 288 LEU B CA 1
ATOM 6037 C C . LEU B 1 288 ? 10.945 -38 -9.609 1 98.81 288 LEU B C 1
ATOM 6039 O O . LEU B 1 288 ? 11.602 -38.406 -8.656 1 98.81 288 LEU B O 1
ATOM 6043 N N . ALA B 1 289 ? 11.461 -37.656 -10.766 1 98.81 289 ALA B N 1
ATOM 6044 C CA . ALA B 1 289 ? 12.898 -37.75 -10.992 1 98.81 289 ALA B CA 1
ATOM 6045 C C . ALA B 1 289 ? 13.68 -36.812 -10.102 1 98.81 289 ALA B C 1
ATOM 6047 O O . ALA B 1 289 ? 14.727 -37.156 -9.562 1 98.81 289 ALA B O 1
ATOM 6048 N N . SER B 1 290 ? 13.18 -35.562 -9.992 1 98.62 290 SER B N 1
ATOM 6049 C CA . SER B 1 290 ? 13.891 -34.531 -9.242 1 98.62 290 SER B CA 1
ATOM 6050 C C . SER B 1 290 ? 13.953 -34.875 -7.758 1 98.62 290 SER B C 1
ATOM 6052 O O . SER B 1 290 ? 14.945 -34.594 -7.09 1 98.62 290 SER B O 1
ATOM 6054 N N . VAL B 1 291 ? 12.898 -35.469 -7.188 1 98.31 291 VAL B N 1
ATOM 6055 C CA . VAL B 1 291 ? 12.883 -35.875 -5.785 1 98.31 291 VAL B CA 1
ATOM 6056 C C . VAL B 1 291 ? 13.93 -36.969 -5.551 1 98.31 291 VAL B C 1
ATOM 6058 O O . VAL B 1 291 ? 14.68 -36.938 -4.57 1 98.31 291 VAL B O 1
ATOM 6061 N N . MET B 1 292 ? 13.953 -37.938 -6.434 1 98.19 292 MET B N 1
ATOM 6062 C CA . MET B 1 292 ? 14.953 -39 -6.32 1 98.19 292 MET B CA 1
ATOM 6063 C C . MET B 1 292 ? 16.359 -38.438 -6.34 1 98.19 292 MET B C 1
ATOM 6065 O O . MET B 1 292 ? 17.203 -38.812 -5.516 1 98.19 292 MET B O 1
ATOM 6069 N N . GLN B 1 293 ? 16.578 -37.562 -7.312 1 97.19 293 GLN B N 1
ATOM 6070 C CA . GLN B 1 293 ? 17.906 -36.938 -7.434 1 97.19 293 GLN B CA 1
ATOM 6071 C C . GLN B 1 293 ? 18.266 -36.156 -6.176 1 97.19 293 GLN B C 1
ATOM 6073 O O . GLN B 1 293 ? 19.406 -36.219 -5.715 1 97.19 293 GLN B O 1
ATOM 6078 N N . THR B 1 294 ? 17.328 -35.438 -5.68 1 96.69 294 THR B N 1
ATOM 6079 C CA . THR B 1 294 ? 17.516 -34.656 -4.457 1 96.69 294 THR B CA 1
ATOM 6080 C C . THR B 1 294 ? 17.859 -35.594 -3.287 1 96.69 294 THR B C 1
ATOM 6082 O O . THR B 1 294 ? 18.75 -35.281 -2.492 1 96.69 294 THR B O 1
ATOM 6085 N N . ALA B 1 295 ? 17.172 -36.688 -3.154 1 96.31 295 ALA B N 1
ATOM 6086 C CA . ALA B 1 295 ? 17.438 -37.688 -2.109 1 96.31 295 ALA B CA 1
ATOM 6087 C C . ALA B 1 295 ? 18.844 -38.25 -2.23 1 96.31 295 ALA B C 1
ATOM 6089 O O . ALA B 1 295 ? 19.562 -38.375 -1.23 1 96.31 295 ALA B O 1
ATOM 6090 N N . LYS B 1 296 ? 19.203 -38.562 -3.432 1 94.44 296 LYS B N 1
ATOM 6091 C CA . LYS B 1 296 ? 20.531 -39.125 -3.695 1 94.44 296 LYS B CA 1
ATOM 6092 C C . LYS B 1 296 ? 21.625 -38.125 -3.293 1 94.44 296 LYS B C 1
ATOM 6094 O O . LYS B 1 296 ? 22.594 -38.5 -2.645 1 94.44 296 LYS B O 1
ATOM 6099 N N . GLU B 1 297 ? 21.422 -36.938 -3.672 1 91.88 297 GLU B N 1
ATOM 6100 C CA . GLU B 1 297 ? 22.422 -35.906 -3.383 1 91.88 297 GLU B CA 1
ATOM 6101 C C . GLU B 1 297 ? 22.516 -35.625 -1.885 1 91.88 297 GLU B C 1
ATOM 6103 O O . GLU B 1 297 ? 23.594 -35.344 -1.363 1 91.88 297 GLU B O 1
ATOM 6108 N N . SER B 1 298 ? 21.375 -35.625 -1.285 1 89.25 298 SER B N 1
ATOM 6109 C CA . SER B 1 298 ? 21.344 -35.375 0.152 1 89.25 298 SER B CA 1
ATOM 6110 C C . SER B 1 298 ? 22.047 -36.469 0.922 1 89.25 298 SER B C 1
ATOM 6112 O O . SER B 1 298 ? 22.688 -36.219 1.942 1 89.25 298 SER B O 1
ATOM 6114 N N . SER B 1 299 ? 21.953 -37.688 0.508 1 85.38 299 SER B N 1
ATOM 6115 C CA . SER B 1 299 ? 22.578 -38.812 1.161 1 85.38 299 SER B CA 1
ATOM 6116 C C . SER B 1 299 ? 24.094 -38.781 0.965 1 85.38 299 SER B C 1
ATOM 6118 O O . SER B 1 299 ? 24.844 -39.25 1.832 1 85.38 299 SER B O 1
ATOM 6120 N N . GLU B 1 300 ? 24.5 -38.281 -0.097 1 78 300 GLU B N 1
ATOM 6121 C CA . GLU B 1 300 ? 25.922 -38.25 -0.401 1 78 300 GLU B CA 1
ATOM 6122 C C . GLU B 1 300 ? 26.594 -37.062 0.273 1 78 300 GLU B C 1
ATOM 6124 O O . GLU B 1 300 ? 27.734 -37.156 0.708 1 78 300 GLU B O 1
ATOM 6129 N N . HIS B 1 301 ? 26.047 -35.844 0.183 1 64.12 301 HIS B N 1
ATOM 6130 C CA . HIS B 1 301 ? 26.703 -34.625 0.608 1 64.12 301 HIS B CA 1
ATOM 6131 C C . HIS B 1 301 ? 26.297 -34.25 2.033 1 64.12 301 HIS B C 1
ATOM 6133 O O . HIS B 1 301 ? 26.312 -33.062 2.398 1 64.12 301 HIS B O 1
ATOM 6139 N N . ARG B 1 302 ? 26.359 -35.062 3.047 1 55.94 302 ARG B N 1
ATOM 6140 C CA . ARG B 1 302 ? 26.031 -34.688 4.422 1 55.94 302 ARG B CA 1
ATOM 6141 C C . ARG B 1 302 ? 26.641 -33.344 4.785 1 55.94 302 ARG B C 1
ATOM 6143 O O . ARG B 1 302 ? 26.25 -32.719 5.789 1 55.94 302 ARG B O 1
ATOM 6150 N N . GLN B 1 303 ? 27.547 -33 4.027 1 47.84 303 GLN B N 1
ATOM 6151 C CA . GLN B 1 303 ? 28.266 -32 4.805 1 47.84 303 GLN B CA 1
ATOM 6152 C C . GLN B 1 303 ? 28.172 -30.609 4.172 1 47.84 303 GLN B C 1
ATOM 6154 O O . GLN B 1 303 ? 28.562 -29.609 4.77 1 47.84 303 GLN B O 1
ATOM 6159 N N . ILE B 1 304 ? 27.891 -30.359 2.805 1 49.06 304 ILE B N 1
ATOM 6160 C CA . ILE B 1 304 ? 28 -29 2.311 1 49.06 304 ILE B CA 1
ATOM 6161 C C . ILE B 1 304 ? 26.609 -28.422 2.066 1 49.06 304 ILE B C 1
ATOM 6163 O O . ILE B 1 304 ? 25.797 -29.031 1.362 1 49.06 304 ILE B O 1
ATOM 6167 N N . SER B 1 305 ? 26.219 -27.453 3.02 1 56.94 305 SER B N 1
ATOM 6168 C CA . SER B 1 305 ? 24.953 -26.719 2.936 1 56.94 305 SER B CA 1
ATOM 6169 C C . SER B 1 305 ? 24.766 -26.109 1.553 1 56.94 305 SER B C 1
ATOM 6171 O O . SER B 1 305 ? 25.391 -25.094 1.227 1 56.94 305 SER B O 1
ATOM 6173 N N . THR B 1 306 ? 24.328 -26.844 0.452 1 71.25 306 THR B N 1
ATOM 6174 C CA . THR B 1 306 ? 24.062 -26.328 -0.885 1 71.25 306 THR B CA 1
ATOM 6175 C C . THR B 1 306 ? 22.609 -25.891 -1.01 1 71.25 306 THR B C 1
ATOM 6177 O O . THR B 1 306 ? 21.719 -26.5 -0.424 1 71.25 306 THR B O 1
ATOM 6180 N N . PRO B 1 307 ? 22.406 -24.766 -1.663 1 88.25 307 PRO B N 1
ATOM 6181 C CA . PRO B 1 307 ? 21.031 -24.297 -1.889 1 88.25 307 PRO B CA 1
ATOM 6182 C C . PRO B 1 307 ? 20.188 -25.297 -2.666 1 88.25 307 PRO B C 1
ATOM 6184 O O . PRO B 1 307 ? 20.719 -26.094 -3.449 1 88.25 307 PRO B O 1
ATOM 6187 N N . PRO B 1 308 ? 18.969 -25.312 -2.357 1 95.62 308 PRO B N 1
ATOM 6188 C CA . PRO B 1 308 ? 18.078 -26.219 -3.09 1 95.62 308 PRO B CA 1
ATOM 6189 C C . PRO B 1 308 ? 18.203 -26.078 -4.605 1 95.62 308 PRO B C 1
ATOM 6191 O O . PRO B 1 308 ? 18.328 -24.953 -5.117 1 95.62 308 PRO B O 1
ATOM 6194 N N . THR B 1 309 ? 18.266 -27.219 -5.301 1 97.12 309 THR B N 1
ATOM 6195 C CA . THR B 1 309 ? 18.359 -27.219 -6.758 1 97.12 309 THR B CA 1
ATOM 6196 C C . THR B 1 309 ? 17.031 -26.781 -7.383 1 97.12 309 THR B C 1
ATOM 6198 O O . THR B 1 309 ? 15.961 -27.156 -6.906 1 97.12 309 THR B O 1
ATOM 6201 N N . ILE B 1 310 ? 17.125 -25.969 -8.414 1 98.62 310 ILE B N 1
ATOM 6202 C CA . ILE B 1 310 ? 15.945 -25.469 -9.133 1 98.62 310 ILE B CA 1
ATOM 6203 C C . ILE B 1 310 ? 15.922 -26.062 -10.539 1 98.62 310 ILE B C 1
ATOM 6205 O O . ILE B 1 310 ? 16.953 -26.109 -11.219 1 98.62 310 ILE B O 1
ATOM 6209 N N . TYR B 1 311 ? 14.789 -26.531 -10.984 1 98.88 311 TYR B N 1
ATOM 6210 C CA . TYR B 1 311 ? 14.602 -27.094 -12.32 1 98.88 311 TYR B CA 1
ATOM 6211 C C . TYR B 1 311 ? 13.594 -26.281 -13.117 1 98.88 311 TYR B C 1
ATOM 6213 O O . TYR B 1 311 ? 12.383 -26.375 -12.891 1 98.88 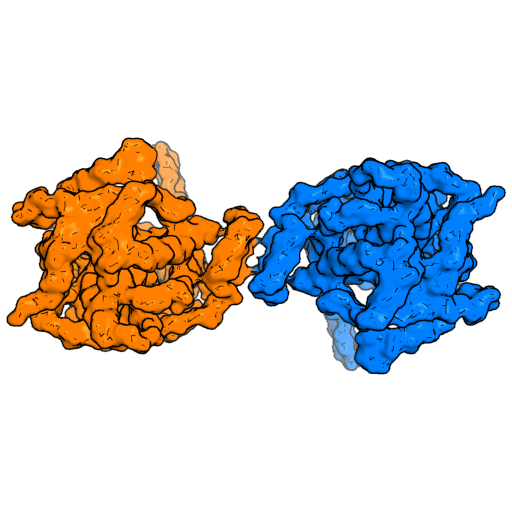311 TYR B O 1
ATOM 6221 N N . ASN B 1 312 ? 14.094 -25.438 -14.055 1 98.81 312 ASN B N 1
ATOM 6222 C CA . ASN B 1 312 ? 13.195 -24.828 -15.031 1 98.81 312 ASN B CA 1
ATOM 6223 C C . ASN B 1 312 ? 12.703 -25.859 -16.047 1 98.81 312 ASN B C 1
ATOM 6225 O O . ASN B 1 312 ? 13.469 -26.688 -16.516 1 98.81 312 ASN B O 1
ATOM 6229 N N . TYR B 1 313 ? 11.453 -25.812 -16.312 1 98.81 313 TYR B N 1
ATOM 6230 C CA . TYR B 1 313 ? 10.883 -26.734 -17.281 1 98.81 313 TYR B CA 1
ATOM 6231 C C . TYR B 1 313 ? 9.992 -26 -18.281 1 98.81 313 TYR B C 1
ATOM 6233 O O . TYR B 1 313 ? 8.812 -25.766 -18.016 1 98.81 313 TYR B O 1
ATOM 6241 N N . VAL B 1 314 ? 10.516 -25.703 -19.391 1 98.19 314 VAL B N 1
ATOM 6242 C CA . VAL B 1 314 ? 9.922 -24.953 -20.5 1 98.19 314 VAL B CA 1
ATOM 6243 C C . VAL B 1 314 ? 10.367 -25.562 -21.828 1 98.19 314 VAL B C 1
ATOM 6245 O O . VAL B 1 314 ? 11.102 -26.547 -21.844 1 98.19 314 VAL B O 1
ATOM 6248 N N . ALA B 1 315 ? 9.867 -25.031 -22.906 1 96.5 315 ALA B N 1
ATOM 6249 C CA . ALA B 1 315 ? 10.391 -25.438 -24.203 1 96.5 315 ALA B CA 1
ATOM 6250 C C . ALA B 1 315 ? 11.906 -25.25 -24.266 1 96.5 315 ALA B C 1
ATOM 6252 O O . ALA B 1 315 ? 12.422 -24.203 -23.875 1 96.5 315 ALA B O 1
ATOM 6253 N N . HIS B 1 316 ? 12.578 -26.312 -24.719 1 95.25 316 HIS B N 1
ATOM 6254 C CA . HIS B 1 316 ? 14.039 -26.234 -24.781 1 95.25 316 HIS B CA 1
ATOM 6255 C C . HIS B 1 316 ? 14.492 -25.281 -25.875 1 95.25 316 HIS B C 1
ATOM 6257 O O . HIS B 1 316 ? 13.852 -25.156 -26.906 1 95.25 316 HIS B O 1
ATOM 6263 N N . GLU B 1 317 ? 15.602 -24.672 -25.594 1 94.75 317 GLU B N 1
ATOM 6264 C CA . GLU B 1 317 ? 16.141 -23.703 -26.562 1 94.75 317 GLU B CA 1
ATOM 6265 C C . GLU B 1 317 ? 16.375 -24.359 -27.922 1 94.75 317 GLU B C 1
ATOM 6267 O O . GLU B 1 317 ? 16.203 -23.719 -28.953 1 94.75 317 GLU B O 1
ATOM 6272 N N . SER B 1 318 ? 16.766 -25.625 -27.938 1 96 318 SER B N 1
ATOM 6273 C CA . SER B 1 318 ? 17.047 -26.344 -29.172 1 96 318 SER B CA 1
ATOM 6274 C C . SER B 1 318 ? 15.766 -26.828 -29.844 1 96 318 SER B C 1
ATOM 6276 O O . SER B 1 318 ? 15.797 -27.328 -30.969 1 96 318 SER B O 1
ATOM 6278 N N . ASN B 1 319 ? 14.695 -26.781 -29.219 1 97.38 319 ASN B N 1
ATOM 6279 C CA . ASN B 1 319 ? 13.359 -27.141 -29.703 1 97.38 319 ASN B CA 1
ATOM 6280 C C . ASN B 1 319 ? 12.336 -26.062 -29.328 1 97.38 319 ASN B C 1
ATOM 6282 O O . ASN B 1 319 ? 11.297 -26.375 -28.734 1 97.38 319 ASN B O 1
ATOM 6286 N N . ALA B 1 320 ? 12.703 -24.875 -29.688 1 96.06 320 ALA B N 1
ATOM 6287 C CA . ALA B 1 320 ? 11.906 -23.719 -29.266 1 96.06 320 ALA B CA 1
ATOM 6288 C C . ALA B 1 320 ? 10.594 -23.656 -30.031 1 96.06 320 ALA B C 1
ATOM 6290 O O . ALA B 1 320 ? 10.5 -24.141 -31.156 1 96.06 320 ALA B O 1
ATOM 6291 N N . LEU B 1 321 ? 9.586 -23.109 -29.406 1 95.94 321 LEU B N 1
ATOM 6292 C CA . LEU B 1 321 ? 8.266 -22.875 -29.969 1 95.94 321 LEU B CA 1
ATOM 6293 C C . LEU B 1 321 ? 7.883 -21.406 -29.859 1 95.94 321 LEU B C 1
ATOM 6295 O O . LEU B 1 321 ? 7.734 -20.875 -28.766 1 95.94 321 LEU B O 1
ATOM 6299 N N . THR B 1 322 ? 7.75 -20.734 -30.969 1 95.56 322 THR B N 1
ATOM 6300 C CA . THR B 1 322 ? 7.25 -19.359 -30.953 1 95.56 322 THR B CA 1
ATOM 6301 C C . THR B 1 322 ? 5.727 -19.344 -30.969 1 95.56 322 THR B C 1
ATOM 6303 O O . THR B 1 322 ? 5.09 -20.344 -31.312 1 95.56 322 THR B O 1
ATOM 6306 N N . ASN B 1 323 ? 5.184 -18.219 -30.578 1 93.94 323 ASN B N 1
ATOM 6307 C CA . ASN B 1 323 ? 3.732 -18.094 -30.656 1 93.94 323 ASN B CA 1
ATOM 6308 C C . ASN B 1 323 ? 3.236 -18.203 -32.094 1 93.94 323 ASN B C 1
ATOM 6310 O O . ASN B 1 323 ? 2.152 -18.734 -32.344 1 93.94 323 ASN B O 1
ATOM 6314 N N . LYS B 1 324 ? 4.008 -17.734 -32.938 1 93.94 324 LYS B N 1
ATOM 6315 C CA . LYS B 1 324 ? 3.656 -17.859 -34.375 1 93.94 324 LYS B CA 1
ATOM 6316 C C . LYS B 1 324 ? 3.592 -19.328 -34.781 1 93.94 324 LYS B C 1
ATOM 6318 O O . LYS B 1 324 ? 2.617 -19.766 -35.406 1 93.94 324 LYS B O 1
ATOM 6323 N N . ASN B 1 325 ? 4.672 -20.047 -34.469 1 94.5 325 ASN B N 1
ATOM 6324 C CA . ASN B 1 325 ? 4.703 -21.469 -34.781 1 94.5 325 ASN B CA 1
ATOM 6325 C C . ASN B 1 325 ? 3.549 -22.219 -34.125 1 94.5 325 ASN B C 1
ATOM 6327 O O . ASN B 1 325 ? 2.951 -23.109 -34.75 1 94.5 325 ASN B O 1
ATOM 6331 N N . PHE B 1 326 ? 3.334 -21.875 -32.938 1 93.69 326 PHE B N 1
ATOM 6332 C CA . PHE B 1 326 ? 2.217 -22.453 -32.188 1 93.69 326 PHE B CA 1
ATOM 6333 C C . PHE B 1 326 ? 0.906 -22.234 -32.938 1 93.69 326 PHE B C 1
ATOM 6335 O O . PHE B 1 326 ? 0.16 -23.188 -33.188 1 93.69 326 PHE B O 1
ATOM 6342 N N . ASN B 1 327 ? 0.671 -21.062 -33.312 1 89.75 327 ASN B N 1
ATOM 6343 C CA . ASN B 1 327 ? -0.553 -20.703 -34.031 1 89.75 327 ASN B CA 1
ATOM 6344 C C . ASN B 1 327 ? -0.628 -21.391 -35.375 1 89.75 327 ASN B C 1
ATOM 6346 O O . ASN B 1 327 ? -1.702 -21.828 -35.812 1 89.75 327 ASN B O 1
ATOM 6350 N N . ASP B 1 328 ? 0.445 -21.422 -36.031 1 91.62 328 ASP B N 1
ATOM 6351 C CA . ASP B 1 328 ? 0.488 -22.047 -37.344 1 91.62 328 ASP B CA 1
ATOM 6352 C C . ASP B 1 328 ? 0.123 -23.531 -37.25 1 91.62 328 ASP B C 1
ATOM 6354 O O . ASP B 1 328 ? -0.606 -24.047 -38.125 1 91.62 328 ASP B O 1
ATOM 6358 N N . ILE B 1 329 ? 0.621 -24.188 -36.281 1 91.81 329 ILE B N 1
ATOM 6359 C CA . ILE B 1 329 ? 0.339 -25.609 -36.094 1 91.81 329 ILE B CA 1
ATOM 6360 C C . ILE B 1 329 ? -1.142 -25.812 -35.781 1 91.81 329 ILE B C 1
ATOM 6362 O O . ILE B 1 329 ? -1.789 -26.688 -36.344 1 91.81 329 ILE B O 1
ATOM 6366 N N . ILE B 1 330 ? -1.632 -24.969 -34.969 1 88.81 330 ILE B N 1
ATOM 6367 C CA . ILE B 1 330 ? -3.037 -25.047 -34.594 1 88.81 330 ILE B CA 1
ATOM 6368 C C . ILE B 1 330 ? -3.916 -24.828 -35.812 1 88.81 330 ILE B C 1
ATOM 6370 O O . ILE B 1 330 ? -4.879 -25.562 -36.031 1 88.81 330 ILE B O 1
ATOM 6374 N N . LEU B 1 331 ? -3.564 -23.859 -36.562 1 85.5 331 LEU B N 1
ATOM 6375 C CA . LEU B 1 331 ? -4.324 -23.547 -37.781 1 85.5 331 LEU B CA 1
ATOM 6376 C C . LEU B 1 331 ? -4.246 -24.688 -38.781 1 85.5 331 LEU B C 1
ATOM 6378 O O . LEU B 1 331 ? -5.223 -24.969 -39.469 1 85.5 331 LEU B O 1
ATOM 6382 N N . LYS B 1 332 ? -3.111 -25.234 -38.844 1 87.5 332 LYS B N 1
ATOM 6383 C CA . LYS B 1 332 ? -2.914 -26.359 -39.75 1 87.5 332 LYS B CA 1
ATOM 6384 C C . LYS B 1 332 ? -3.855 -27.516 -39.406 1 87.5 332 LYS B C 1
ATOM 6386 O O . LYS B 1 332 ? -4.352 -28.203 -40.281 1 87.5 332 LYS B O 1
ATOM 6391 N N . HIS B 1 333 ? -4.113 -27.656 -38.125 1 86.5 333 HIS B N 1
ATOM 6392 C CA . HIS B 1 333 ? -4.922 -28.797 -37.688 1 86.5 333 HIS B CA 1
ATOM 6393 C C . HIS B 1 333 ? -6.336 -28.359 -37.312 1 86.5 333 HIS B C 1
ATOM 6395 O O . HIS B 1 333 ? -7.062 -29.094 -36.656 1 86.5 333 HIS B O 1
ATOM 6401 N N . ARG B 1 334 ? -6.684 -27.203 -37.75 1 78.81 334 ARG B N 1
ATOM 6402 C CA . ARG B 1 334 ? -7.938 -26.594 -37.312 1 78.81 334 ARG B CA 1
ATOM 6403 C C . ARG B 1 334 ? -9.133 -27.438 -37.75 1 78.81 334 ARG B C 1
ATOM 6405 O O . ARG B 1 334 ? -10.195 -27.391 -37.125 1 78.81 334 ARG B O 1
ATOM 6412 N N . TYR B 1 335 ? -8.969 -28.266 -38.812 1 77.94 335 TYR B N 1
ATOM 6413 C CA . TYR B 1 335 ? -10.086 -29.047 -39.344 1 77.94 335 TYR B CA 1
ATOM 6414 C C . TYR B 1 335 ? -9.969 -30.516 -38.938 1 77.94 335 TYR B C 1
ATOM 6416 O O . TYR B 1 335 ? -10.812 -31.328 -39.312 1 77.94 335 TYR B O 1
ATOM 6424 N N . THR B 1 336 ? -8.977 -30.812 -38.281 1 78.25 336 THR B N 1
ATOM 6425 C CA . THR B 1 336 ? -8.812 -32.188 -37.844 1 78.25 336 THR B CA 1
ATOM 6426 C C . THR B 1 336 ? -9.883 -32.562 -36.812 1 78.25 336 THR B C 1
ATOM 6428 O O . THR B 1 336 ? -10.453 -33.656 -36.875 1 78.25 336 THR B O 1
ATOM 6431 N N . CYS B 1 337 ? -10.125 -31.656 -35.906 1 81.56 337 CYS B N 1
ATOM 6432 C CA . CYS B 1 337 ? -11.148 -31.922 -34.906 1 81.56 337 CYS B CA 1
ATOM 6433 C C . CYS B 1 337 ? -11.891 -30.656 -34.531 1 81.56 337 CYS B C 1
ATOM 6435 O O . CYS B 1 337 ? -11.852 -30.219 -33.375 1 81.56 337 CYS B O 1
ATOM 6437 N N . PRO B 1 338 ? -12.602 -30.188 -35.5 1 85.25 338 PRO B N 1
ATOM 6438 C CA . PRO B 1 338 ? -13.359 -28.969 -35.219 1 85.25 338 PRO B CA 1
ATOM 6439 C C . PRO B 1 338 ? -14.469 -29.188 -34.188 1 85.25 338 PRO B C 1
ATOM 6441 O O . PRO B 1 338 ? -14.914 -30.312 -34 1 85.25 338 PRO B O 1
ATOM 6444 N N . LEU B 1 339 ? -14.844 -28.078 -33.5 1 87.06 339 LEU B N 1
ATOM 6445 C CA . LEU B 1 339 ? -15.898 -28.125 -32.5 1 87.06 339 LEU B CA 1
ATOM 6446 C C . LEU B 1 339 ? -17.266 -27.984 -33.156 1 87.06 339 LEU B C 1
ATOM 6448 O O . LEU B 1 339 ? -17.438 -27.188 -34.094 1 87.06 339 LEU B O 1
ATOM 6452 N N . GLU B 1 340 ? -18.172 -28.656 -32.625 1 84.38 340 GLU B N 1
ATOM 6453 C CA . GLU B 1 340 ? -19.531 -28.578 -33.125 1 84.38 340 GLU B CA 1
ATOM 6454 C C . GLU B 1 340 ? -20.203 -27.281 -32.656 1 84.38 340 GLU B C 1
ATOM 6456 O O . GLU B 1 340 ? -21.031 -26.703 -33.406 1 84.38 340 GLU B O 1
ATOM 6461 N N . GLN B 1 341 ? -19.922 -26.859 -31.531 1 79.94 341 GLN B N 1
ATOM 6462 C CA . GLN B 1 341 ? -20.594 -25.703 -30.922 1 79.94 341 GLN B CA 1
ATOM 6463 C C . GLN B 1 341 ? -19.922 -24.406 -31.328 1 79.94 341 GLN B C 1
ATOM 6465 O O . GLN B 1 341 ? -20.047 -23.391 -30.641 1 79.94 341 GLN B O 1
ATOM 6470 N N . THR B 1 342 ? -19.344 -24.344 -32.438 1 81.62 342 THR B N 1
ATOM 6471 C CA . THR B 1 342 ? -18.688 -23.125 -32.875 1 81.62 342 THR B CA 1
ATOM 6472 C C . THR B 1 342 ? -19.703 -22.031 -33.188 1 81.62 342 THR B C 1
ATOM 6474 O O . THR B 1 342 ? -20.688 -22.281 -33.906 1 81.62 342 THR B O 1
ATOM 6477 N N . VAL B 1 343 ? -19.469 -20.875 -32.656 1 74.56 343 VAL B N 1
ATOM 6478 C CA . VAL B 1 343 ? -20.422 -19.766 -32.781 1 74.56 343 VAL B CA 1
ATOM 6479 C C . VAL B 1 343 ? -20.141 -18.984 -34.031 1 74.56 343 VAL B C 1
ATOM 6481 O O . VAL B 1 343 ? -21.047 -18.406 -34.625 1 74.56 343 VAL B O 1
ATOM 6484 N N . TRP B 1 344 ? -18.891 -18.922 -34.344 1 70.75 344 TRP B N 1
ATOM 6485 C CA . TRP B 1 344 ? -18.453 -18.203 -35.531 1 70.75 344 TRP B CA 1
ATOM 6486 C C . TRP B 1 344 ? -17.266 -18.875 -36.188 1 70.75 344 TRP B C 1
ATOM 6488 O O . TRP B 1 344 ? -16.719 -19.844 -35.656 1 70.75 344 TRP B O 1
ATOM 6498 N N . TYR B 1 345 ? -17.031 -18.297 -37.438 1 68.38 345 TYR B N 1
ATOM 6499 C CA . TYR B 1 345 ? -15.859 -18.828 -38.125 1 68.38 345 TYR B CA 1
ATOM 6500 C C . TYR B 1 345 ? -14.617 -18.734 -37.25 1 68.38 345 TYR B C 1
ATOM 6502 O O . TYR B 1 345 ? -14.25 -17.641 -36.781 1 68.38 345 TYR B O 1
ATOM 6510 N N . PRO B 1 346 ? -14.023 -19.875 -37.031 1 74.69 346 PRO B N 1
ATOM 6511 C CA . PRO B 1 346 ? -12.898 -19.906 -36.062 1 74.69 346 PRO B CA 1
ATOM 6512 C C . PRO B 1 346 ? -11.609 -19.359 -36.688 1 74.69 346 PRO B C 1
ATOM 6514 O O . PRO B 1 346 ? -11.086 -19.938 -37.656 1 74.69 346 PRO B O 1
ATOM 6517 N N . PHE B 1 347 ? -11.211 -18.172 -36.344 1 78.12 347 PHE B N 1
ATOM 6518 C CA . PHE B 1 347 ? -9.906 -17.609 -36.656 1 78.12 347 PHE B CA 1
ATOM 6519 C C . PHE B 1 347 ? -9.406 -16.734 -35.531 1 78.12 347 PHE B C 1
ATOM 6521 O O . PHE B 1 347 ? -10.203 -16.234 -34.719 1 78.12 347 PHE B O 1
ATOM 6528 N N . LEU B 1 348 ? -8.156 -16.75 -35.406 1 83.62 348 LEU B N 1
ATOM 6529 C CA . LEU B 1 348 ? -7.594 -15.922 -34.344 1 83.62 348 LEU B CA 1
ATOM 6530 C C . LEU B 1 348 ? -6.531 -14.977 -34.875 1 83.62 348 LEU B C 1
ATOM 6532 O O . LEU B 1 348 ? -5.527 -15.422 -35.438 1 83.62 348 LEU B O 1
ATOM 6536 N N . HIS B 1 349 ? -6.855 -13.672 -34.781 1 86.94 349 HIS B N 1
ATOM 6537 C CA . HIS B 1 349 ? -5.836 -12.664 -35.031 1 86.94 349 HIS B CA 1
ATOM 6538 C C . HIS B 1 349 ? -5.023 -12.352 -33.781 1 86.94 349 HIS B C 1
ATOM 6540 O O . HIS B 1 349 ? -5.5 -12.547 -32.656 1 86.94 349 HIS B O 1
ATOM 6546 N N . THR B 1 350 ? -3.783 -12 -34.062 1 90.38 350 THR B N 1
ATOM 6547 C CA . THR B 1 350 ? -2.934 -11.664 -32.938 1 90.38 350 THR B CA 1
ATOM 6548 C C . THR B 1 350 ? -2.326 -10.273 -33.094 1 90.38 350 THR B C 1
ATOM 6550 O O . THR B 1 350 ? -2.215 -9.773 -34.219 1 90.38 350 THR B O 1
ATOM 6553 N N . THR B 1 351 ? -2.092 -9.602 -32 1 89.38 351 THR B N 1
ATOM 6554 C CA . THR B 1 351 ? -1.393 -8.32 -32 1 89.38 351 THR B CA 1
ATOM 6555 C C . THR B 1 351 ? -0.459 -8.219 -30.797 1 89.38 351 THR B C 1
ATOM 6557 O O . THR B 1 351 ? -0.776 -8.711 -29.703 1 89.38 351 THR B O 1
ATOM 6560 N N . SER B 1 352 ? 0.66 -7.504 -31.047 1 86.94 352 SER B N 1
ATOM 6561 C CA . SER B 1 352 ? 1.646 -7.367 -29.969 1 86.94 352 SER B CA 1
ATOM 6562 C C . SER B 1 352 ? 1.308 -6.199 -29.062 1 86.94 352 SER B C 1
ATOM 6564 O O . SER B 1 352 ? 1.872 -6.074 -27.969 1 86.94 352 SER B O 1
ATOM 6566 N N . PHE B 1 353 ? 0.392 -5.402 -29.531 1 86.81 353 PHE B N 1
ATOM 6567 C CA . PHE B 1 353 ? 0.103 -4.184 -28.797 1 86.81 353 PHE B CA 1
ATOM 6568 C C . PHE B 1 353 ? -1.24 -4.293 -28.078 1 86.81 353 PHE B C 1
ATOM 6570 O O . PHE B 1 353 ? -2.277 -4.465 -28.719 1 86.81 353 PHE B O 1
ATOM 6577 N N . HIS B 1 354 ? -1.175 -4.055 -26.797 1 86.75 354 HIS B N 1
ATOM 6578 C CA . HIS B 1 354 ? -2.361 -4.215 -25.953 1 86.75 354 HIS B CA 1
ATOM 6579 C C . HIS B 1 354 ? -3.439 -3.203 -26.328 1 86.75 354 HIS B C 1
ATOM 6581 O O . HIS B 1 354 ? -4.625 -3.535 -26.359 1 86.75 354 HIS B O 1
ATOM 6587 N N . TRP B 1 355 ? -3.043 -1.959 -26.594 1 86.62 355 TRP B N 1
ATOM 6588 C CA . TRP B 1 355 ? -4.031 -0.939 -26.938 1 86.62 355 TRP B CA 1
ATOM 6589 C C . TRP B 1 355 ? -4.707 -1.252 -28.266 1 86.62 355 TRP B C 1
ATOM 6591 O O . TRP B 1 355 ? -5.887 -0.95 -28.453 1 86.62 355 TRP B O 1
ATOM 6601 N N . LEU B 1 356 ? -3.965 -1.814 -29.188 1 87 356 LEU B N 1
ATOM 6602 C CA . LEU B 1 356 ? -4.543 -2.205 -30.469 1 87 356 LEU B CA 1
ATOM 6603 C C . LEU B 1 356 ? -5.531 -3.352 -30.297 1 87 356 LEU B C 1
ATOM 6605 O O . LEU B 1 356 ? -6.574 -3.385 -30.953 1 87 356 LEU B O 1
ATOM 6609 N N . PHE B 1 357 ? -5.211 -4.258 -29.422 1 90.31 357 PHE B N 1
ATOM 6610 C CA . PHE B 1 357 ? -6.148 -5.316 -29.078 1 90.31 357 PHE B CA 1
ATOM 6611 C C . PHE B 1 357 ? -7.469 -4.73 -28.594 1 90.31 357 PHE B C 1
ATOM 6613 O O . PHE B 1 357 ? -8.539 -5.137 -29.062 1 90.31 357 PHE B O 1
ATOM 6620 N N . LYS B 1 358 ? -7.391 -3.717 -27.734 1 90.75 358 LYS B N 1
ATOM 6621 C CA . LYS B 1 358 ? -8.594 -3.111 -27.156 1 90.75 358 LYS B CA 1
ATOM 6622 C C . LYS B 1 358 ? -9.445 -2.457 -28.25 1 90.75 358 LYS B C 1
ATOM 6624 O O . LYS B 1 358 ? -10.672 -2.566 -28.234 1 90.75 358 LYS B O 1
ATOM 6629 N N . ILE B 1 359 ? -8.852 -1.908 -29.219 1 91.94 359 ILE B N 1
ATOM 6630 C CA . ILE B 1 359 ? -9.555 -1.21 -30.297 1 91.94 359 ILE B CA 1
ATOM 6631 C C . ILE B 1 359 ? -10.195 -2.225 -31.234 1 91.94 359 ILE B C 1
ATOM 6633 O O . ILE B 1 359 ? -11.375 -2.113 -31.578 1 91.94 359 ILE B O 1
ATOM 6637 N N . ILE B 1 360 ? -9.492 -3.242 -31.609 1 91.06 360 ILE B N 1
ATOM 6638 C CA . ILE B 1 360 ? -9.969 -4.227 -32.562 1 91.06 360 ILE B CA 1
ATOM 6639 C C . ILE B 1 360 ? -11.047 -5.094 -31.938 1 91.06 360 ILE B C 1
ATOM 6641 O O . ILE B 1 360 ? -12.016 -5.488 -32.594 1 91.06 360 ILE B O 1
ATOM 6645 N N . ALA B 1 361 ? -10.883 -5.297 -30.625 1 91.88 361 ALA B N 1
ATOM 6646 C CA . ALA B 1 361 ? -11.852 -6.102 -29.875 1 91.88 361 ALA B CA 1
ATOM 6647 C C . ALA B 1 361 ? -13.234 -5.449 -29.891 1 91.88 361 ALA B C 1
ATOM 6649 O O . ALA B 1 361 ? -14.258 -6.133 -29.812 1 91.88 361 ALA B O 1
ATOM 6650 N N . ILE B 1 362 ? -13.281 -4.129 -30.016 1 92.38 362 ILE B N 1
ATOM 6651 C CA . ILE B 1 362 ? -14.562 -3.43 -30.109 1 92.38 362 ILE B CA 1
ATOM 6652 C C . ILE B 1 362 ? -15.312 -3.896 -31.344 1 92.38 362 ILE B C 1
ATOM 6654 O O . ILE B 1 362 ? -16.516 -4.176 -31.281 1 92.38 362 ILE B O 1
ATOM 6658 N N . PHE B 1 363 ? -14.602 -4.121 -32.406 1 90.94 363 PHE B N 1
ATOM 6659 C CA . PHE B 1 363 ? -15.211 -4.438 -33.688 1 90.94 363 PHE B CA 1
ATOM 6660 C C . PHE B 1 363 ? -15.484 -5.934 -33.812 1 90.94 363 PHE B C 1
ATOM 6662 O O . PHE B 1 363 ? -16.5 -6.344 -34.375 1 90.94 363 PHE B O 1
ATOM 6669 N N . TYR B 1 364 ? -14.594 -6.723 -33.25 1 90.31 364 TYR B N 1
ATOM 6670 C CA . TYR B 1 364 ? -14.695 -8.164 -33.469 1 90.31 364 TYR B CA 1
ATOM 6671 C C . TYR B 1 364 ? -15.484 -8.82 -32.344 1 90.31 364 TYR B C 1
ATOM 6673 O O . TYR B 1 364 ? -16.016 -9.922 -32.5 1 90.31 364 TYR B O 1
ATOM 6681 N N . HIS B 1 365 ? -15.547 -8.18 -31.172 1 93.06 365 HIS B N 1
ATOM 6682 C CA . HIS B 1 365 ? -16.156 -8.812 -30.016 1 93.06 365 HIS B CA 1
ATOM 6683 C C . HIS B 1 365 ? -17.359 -8.016 -29.516 1 93.06 365 HIS B C 1
ATOM 6685 O O . HIS B 1 365 ? -18.5 -8.492 -29.578 1 93.06 365 HIS B O 1
ATOM 6691 N N . ILE B 1 366 ? -17.156 -6.793 -29.203 1 93.06 366 ILE B N 1
ATOM 6692 C CA . ILE B 1 366 ? -18.141 -6.023 -28.453 1 93.06 366 ILE B CA 1
ATOM 6693 C C . ILE B 1 366 ? -19.328 -5.711 -29.344 1 93.06 366 ILE B C 1
ATOM 6695 O O . ILE B 1 366 ? -20.484 -6 -28.984 1 93.06 366 ILE B O 1
ATOM 6699 N N . ILE B 1 367 ? -19.125 -5.168 -30.5 1 93.25 367 ILE B N 1
ATOM 6700 C CA . ILE B 1 367 ? -20.219 -4.785 -31.391 1 93.25 367 ILE B CA 1
ATOM 6701 C C . ILE B 1 367 ? -21.016 -6.027 -31.797 1 93.25 367 ILE B C 1
ATOM 6703 O O . ILE B 1 367 ? -22.219 -6.086 -31.609 1 93.25 367 ILE B O 1
ATOM 6707 N N . PRO B 1 368 ? -20.328 -7.016 -32.312 1 89.75 368 PRO B N 1
ATOM 6708 C CA . PRO B 1 368 ? -21.078 -8.242 -32.625 1 89.75 368 PRO B CA 1
ATOM 6709 C C . PRO B 1 368 ? -21.766 -8.828 -31.391 1 89.75 368 PRO B C 1
ATOM 6711 O O . PRO B 1 368 ? -22.844 -9.398 -31.5 1 89.75 368 PRO B O 1
ATOM 6714 N N . GLY B 1 369 ? -21.125 -8.734 -30.219 1 91 369 GLY B N 1
ATOM 6715 C CA . GLY B 1 369 ? -21.703 -9.227 -28.984 1 91 369 GLY B CA 1
ATOM 6716 C C . GLY B 1 369 ? -23.031 -8.562 -28.641 1 91 369 GLY B C 1
ATOM 6717 O O . GLY B 1 369 ? -24 -9.242 -28.297 1 91 369 GLY B O 1
ATOM 6718 N N . TYR B 1 370 ? -23.062 -7.312 -28.812 1 93.25 370 TYR B N 1
ATOM 6719 C CA . TYR B 1 370 ? -24.297 -6.59 -28.578 1 93.25 370 TYR B CA 1
ATOM 6720 C C . TYR B 1 370 ? -25.359 -6.965 -29.609 1 93.25 370 TYR B C 1
ATOM 6722 O O . TYR B 1 370 ? -26.547 -7.062 -29.281 1 93.25 370 TYR B O 1
ATOM 6730 N N . ALA B 1 371 ? -24.953 -7.098 -30.828 1 92.31 371 ALA B N 1
ATOM 6731 C CA . ALA B 1 371 ? -25.875 -7.477 -31.891 1 92.31 371 ALA B CA 1
ATOM 6732 C C . ALA B 1 371 ? -26.516 -8.836 -31.609 1 92.31 371 ALA B C 1
ATOM 6734 O O . ALA B 1 371 ? -27.719 -9.008 -31.75 1 92.31 371 ALA B O 1
ATOM 6735 N N . ILE B 1 372 ? -25.719 -9.773 -31.297 1 89.69 372 ILE B N 1
ATOM 6736 C CA . ILE B 1 372 ? -26.203 -11.109 -31 1 89.69 372 ILE B CA 1
ATOM 6737 C C . ILE B 1 372 ? -27.141 -11.062 -29.797 1 89.69 372 ILE B C 1
ATOM 6739 O O . ILE B 1 372 ? -28.203 -11.695 -29.797 1 89.69 372 ILE B O 1
ATOM 6743 N N . ASP B 1 373 ? -26.719 -10.344 -28.812 1 93.12 373 ASP B N 1
ATOM 6744 C CA . ASP B 1 373 ? -27.547 -10.227 -27.609 1 93.12 373 ASP B CA 1
ATOM 6745 C C . ASP B 1 373 ? -28.891 -9.578 -27.922 1 93.12 373 ASP B C 1
ATOM 6747 O O . ASP B 1 373 ? -29.922 -9.938 -27.344 1 93.12 373 ASP B O 1
ATOM 6751 N N . LEU B 1 374 ? -28.891 -8.656 -28.812 1 94.38 374 LEU B N 1
ATOM 6752 C CA . LEU B 1 374 ? -30.125 -8.023 -29.25 1 94.38 374 LEU B CA 1
ATOM 6753 C C . LEU B 1 374 ? -31.047 -9.031 -29.922 1 94.38 374 LEU B C 1
ATOM 6755 O O . LEU B 1 374 ? -32.25 -9.062 -29.672 1 94.38 374 LEU B O 1
ATOM 6759 N N . VAL B 1 375 ? -30.5 -9.797 -30.781 1 92.75 375 VAL B N 1
ATOM 6760 C CA . VAL B 1 375 ? -31.25 -10.828 -31.484 1 92.75 375 VAL B CA 1
ATOM 6761 C C . VAL B 1 375 ? -31.828 -11.82 -30.484 1 92.75 375 VAL B C 1
ATOM 6763 O O . VAL B 1 375 ? -33 -12.234 -30.594 1 92.75 375 VAL B O 1
ATOM 6766 N N . LEU B 1 376 ? -31 -12.156 -29.562 1 92.12 376 LEU B N 1
ATOM 6767 C CA . LEU B 1 376 ? -31.453 -13.078 -28.516 1 92.12 376 LEU B CA 1
ATOM 6768 C C . LEU B 1 376 ? -32.625 -12.484 -27.734 1 92.12 376 LEU B C 1
ATOM 6770 O O . LEU B 1 376 ? -33.594 -13.172 -27.453 1 92.12 376 LEU B O 1
ATOM 6774 N N . GLN B 1 377 ? -32.469 -11.289 -27.422 1 93.75 377 GLN B N 1
ATOM 6775 C CA . GLN B 1 377 ? -33.531 -10.609 -26.688 1 93.75 377 GLN B CA 1
ATOM 6776 C C . GLN B 1 377 ? -34.844 -10.555 -27.5 1 93.75 377 GLN B C 1
ATOM 6778 O O . GLN B 1 377 ? -35.906 -10.758 -26.953 1 93.75 377 GLN B O 1
ATOM 6783 N N . LEU B 1 378 ? -34.688 -10.32 -28.734 1 94.31 378 LEU B N 1
ATOM 6784 C CA . LEU B 1 378 ? -35.844 -10.266 -29.625 1 94.31 378 LEU B CA 1
ATOM 6785 C C . LEU B 1 378 ? -36.5 -11.641 -29.75 1 94.31 378 LEU B C 1
ATOM 6787 O O . LEU B 1 378 ? -37.719 -11.734 -29.953 1 94.31 378 LEU B O 1
ATOM 6791 N N . ARG B 1 379 ? -35.781 -12.672 -29.594 1 94.06 379 ARG B N 1
ATOM 6792 C CA . ARG B 1 379 ? -36.281 -14.039 -29.656 1 94.06 379 ARG B CA 1
ATOM 6793 C C . ARG B 1 379 ? -36.781 -14.492 -28.281 1 94.06 379 ARG B C 1
ATOM 6795 O O . ARG B 1 379 ? -37.219 -15.641 -28.125 1 94.06 379 ARG B O 1
ATOM 6802 N N . GLY B 1 380 ? -36.656 -13.633 -27.234 1 93.88 380 GLY B N 1
ATOM 6803 C CA . GLY B 1 380 ? -37.125 -13.938 -25.891 1 93.88 380 GLY B CA 1
ATOM 6804 C C . GLY B 1 380 ? -36.094 -14.688 -25.062 1 93.88 380 GLY B C 1
ATOM 6805 O O . GLY B 1 380 ? -36.438 -15.273 -24.031 1 93.88 380 GLY B O 1
ATOM 6806 N N . GLU B 1 381 ? -34.875 -14.703 -25.641 1 92.88 381 GLU B N 1
ATOM 6807 C CA . GLU B 1 381 ? -33.812 -15.375 -24.906 1 92.88 381 GLU B CA 1
ATOM 6808 C C . GLU B 1 381 ? -32.969 -14.383 -24.094 1 92.88 381 GLU B C 1
ATOM 6810 O O . GLU B 1 381 ? -33 -13.18 -24.344 1 92.88 381 GLU B O 1
ATOM 6815 N N . LYS B 1 382 ? -32.312 -14.766 -23.094 1 91.94 382 LYS B N 1
ATOM 6816 C CA . LYS B 1 382 ? -31.484 -13.93 -22.234 1 91.94 382 LYS B CA 1
ATOM 6817 C C . LYS B 1 382 ? -30.172 -13.594 -22.922 1 91.94 382 LYS B C 1
ATOM 6819 O O . LYS B 1 382 ? -29.5 -14.477 -23.484 1 91.94 382 LYS B O 1
ATOM 6824 N N . PRO B 1 383 ? -29.875 -12.305 -22.891 1 93.44 383 PRO B N 1
ATOM 6825 C CA . PRO B 1 383 ? -28.562 -11.938 -23.422 1 93.44 383 PRO B CA 1
ATOM 6826 C C . PRO B 1 383 ? -27.406 -12.586 -22.656 1 93.44 383 PRO B C 1
ATOM 6828 O O . PRO B 1 383 ? -27.469 -12.719 -21.438 1 93.44 383 PRO B O 1
ATOM 6831 N N . ARG B 1 384 ? -26.359 -13.062 -23.422 1 92 384 ARG B N 1
ATOM 6832 C CA . ARG B 1 384 ? -25.281 -13.789 -22.766 1 92 384 ARG B CA 1
ATOM 6833 C C . ARG B 1 384 ? -23.922 -13.398 -23.328 1 92 384 ARG B C 1
ATOM 6835 O O . ARG B 1 384 ? -22.891 -13.664 -22.719 1 92 384 ARG B O 1
ATOM 6842 N N . MET B 1 385 ? -23.859 -12.75 -24.438 1 90.56 385 MET B N 1
ATOM 6843 C CA . MET B 1 385 ? -22.609 -12.57 -25.156 1 90.56 385 MET B CA 1
ATOM 6844 C C . MET B 1 385 ? -21.734 -11.523 -24.469 1 90.56 385 MET B C 1
ATOM 6846 O O . MET B 1 385 ? -20.531 -11.719 -24.312 1 90.56 385 MET B O 1
ATOM 6850 N N . ILE B 1 386 ? -22.375 -10.477 -24.078 1 92.94 386 ILE B N 1
ATOM 6851 C CA . ILE B 1 386 ? -21.594 -9.391 -23.484 1 92.94 386 ILE B CA 1
ATOM 6852 C C . ILE B 1 386 ? -21 -9.852 -22.156 1 92.94 386 ILE B C 1
ATOM 6854 O O . ILE B 1 386 ? -19.859 -9.5 -21.828 1 92.94 386 ILE B O 1
ATOM 6858 N N . LYS B 1 387 ? -21.719 -10.57 -21.469 1 93.19 387 LYS B N 1
ATOM 6859 C CA . LYS B 1 387 ? -21.203 -11.141 -20.234 1 93.19 387 LYS B CA 1
ATOM 6860 C C . LYS B 1 387 ? -20.031 -12.07 -20.516 1 93.19 387 LYS B C 1
ATOM 6862 O O . LYS B 1 387 ? -19.031 -12.055 -19.797 1 93.19 387 LYS B O 1
ATOM 6867 N N . LEU B 1 388 ? -20.188 -12.82 -21.531 1 90.62 388 LEU B N 1
ATOM 6868 C CA . LEU B 1 388 ? -19.125 -13.727 -21.938 1 90.62 388 LEU B CA 1
ATOM 6869 C C . LEU B 1 388 ? -17.875 -12.945 -22.344 1 90.62 388 LEU B C 1
ATOM 6871 O O . LEU B 1 388 ? -16.766 -13.297 -21.953 1 90.62 388 LEU B O 1
ATOM 6875 N N . TYR B 1 389 ? -18.016 -11.898 -23.016 1 92.25 389 TYR B N 1
ATOM 6876 C CA . TYR B 1 389 ? -16.875 -11.133 -23.5 1 92.25 389 TYR B CA 1
ATOM 6877 C C . TYR B 1 389 ? -16.188 -10.406 -22.359 1 92.25 389 TYR B C 1
ATOM 6879 O O . TYR B 1 389 ? -14.961 -10.227 -22.375 1 92.25 389 TYR B O 1
ATOM 6887 N N . LYS B 1 390 ? -16.938 -9.992 -21.438 1 92.25 390 LYS B N 1
ATOM 6888 C CA . LYS B 1 390 ? -16.328 -9.406 -20.25 1 92.25 390 LYS B CA 1
ATOM 6889 C C . LYS B 1 390 ? -15.352 -10.383 -19.594 1 92.25 390 LYS B C 1
ATOM 6891 O O . LYS B 1 390 ? -14.25 -10 -19.203 1 92.25 390 LYS B O 1
ATOM 6896 N N . LYS B 1 391 ? -15.742 -11.625 -19.547 1 87.62 391 LYS B N 1
ATOM 6897 C CA . LYS B 1 391 ? -14.891 -12.656 -18.969 1 87.62 391 LYS B CA 1
ATOM 6898 C C . LYS B 1 391 ? -13.672 -12.93 -19.844 1 87.62 391 LYS B C 1
ATOM 6900 O O . LYS B 1 391 ? -12.555 -13.047 -19.344 1 87.62 391 LYS B O 1
ATOM 6905 N N . VAL B 1 392 ? -13.938 -12.977 -21.078 1 89 392 VAL B N 1
ATOM 6906 C CA . VAL B 1 392 ? -12.875 -13.281 -22.031 1 89 392 VAL B CA 1
ATOM 6907 C C . VAL B 1 392 ? -11.844 -12.156 -22.031 1 89 392 VAL B C 1
ATOM 6909 O O . VAL B 1 392 ? -10.641 -12.414 -22.031 1 89 392 VAL B O 1
ATOM 6912 N N . HIS B 1 393 ? -12.32 -10.969 -22.062 1 91.25 393 HIS B N 1
ATOM 6913 C CA . HIS B 1 393 ? -11.406 -9.836 -22.125 1 91.25 393 HIS B CA 1
ATOM 6914 C C . HIS B 1 393 ? -10.602 -9.695 -20.828 1 91.25 393 HIS B C 1
ATOM 6916 O O . HIS B 1 393 ? -9.438 -9.305 -20.859 1 91.25 393 HIS B O 1
ATOM 6922 N N . LYS B 1 394 ? -11.227 -10.008 -19.75 1 87.75 394 LYS B N 1
ATOM 6923 C CA . LYS B 1 394 ? -10.492 -10 -18.484 1 87.75 394 LYS B CA 1
ATOM 6924 C C . LYS B 1 394 ? -9.359 -11.023 -18.516 1 87.75 394 LYS B C 1
ATOM 6926 O O . LYS B 1 394 ? -8.25 -10.734 -18.047 1 87.75 394 LYS B O 1
ATOM 6931 N N . ALA B 1 395 ? -9.648 -12.148 -19.016 1 85.75 395 ALA B N 1
ATOM 6932 C CA . ALA B 1 395 ? -8.641 -13.195 -19.125 1 85.75 395 ALA B CA 1
ATOM 6933 C C . ALA B 1 395 ? -7.504 -12.766 -20.047 1 85.75 395 ALA B C 1
ATOM 6935 O O . ALA B 1 395 ? -6.328 -13.016 -19.75 1 85.75 395 ALA B O 1
ATOM 6936 N N . MET B 1 396 ? -7.848 -12.102 -21.094 1 88.31 396 MET B N 1
ATOM 6937 C CA . MET B 1 396 ? -6.844 -11.664 -22.062 1 88.31 396 MET B CA 1
ATOM 6938 C C . MET B 1 396 ? -5.957 -10.57 -21.469 1 88.31 396 MET B C 1
ATOM 6940 O O . MET B 1 396 ? -4.758 -10.516 -21.75 1 88.31 396 MET B O 1
ATOM 6944 N N . ASP B 1 397 ? -6.586 -9.75 -20.719 1 88.25 397 ASP B N 1
ATOM 6945 C CA . ASP B 1 397 ? -5.824 -8.68 -20.062 1 88.25 397 ASP B CA 1
ATOM 6946 C C . ASP B 1 397 ? -4.75 -9.258 -19.156 1 88.25 397 ASP B C 1
ATOM 6948 O O . ASP B 1 397 ? -3.617 -8.766 -19.125 1 88.25 397 ASP B O 1
ATOM 6952 N N . VAL B 1 398 ? -5.094 -10.305 -18.484 1 83.88 398 VAL B N 1
ATOM 6953 C CA . VAL B 1 398 ? -4.176 -10.938 -17.531 1 83.88 398 VAL B CA 1
ATOM 6954 C C . VAL B 1 398 ? -3.092 -11.695 -18.297 1 83.88 398 VAL B C 1
ATOM 6956 O O . VAL B 1 398 ? -1.918 -11.656 -17.922 1 83.88 398 VAL B O 1
ATOM 6959 N N . LEU B 1 399 ? -3.463 -12.258 -19.312 1 86.56 399 LEU B N 1
ATOM 6960 C CA . LEU B 1 399 ? -2.549 -13.109 -20.062 1 86.56 399 LEU B CA 1
ATOM 6961 C C . LEU B 1 399 ? -1.622 -12.281 -20.938 1 86.56 399 LEU B C 1
ATOM 6963 O O . LEU B 1 399 ? -0.565 -12.758 -21.359 1 86.56 399 LEU B O 1
ATOM 6967 N N . SER B 1 400 ? -2.045 -11.055 -21.219 1 87.88 400 SER B N 1
ATOM 6968 C CA . SER B 1 400 ? -1.325 -10.203 -22.156 1 87.88 400 SER B CA 1
ATOM 6969 C C . SER B 1 400 ? 0.123 -10 -21.734 1 87.88 400 SER B C 1
ATOM 6971 O O . SER B 1 400 ? 1.027 -9.969 -22.562 1 87.88 400 SER B O 1
ATOM 6973 N N . TYR B 1 401 ? 0.332 -9.961 -20.453 1 88.62 401 TYR B N 1
ATOM 6974 C CA . TYR B 1 401 ? 1.681 -9.766 -19.938 1 88.62 401 TYR B CA 1
ATOM 6975 C C . TYR B 1 401 ? 2.602 -10.898 -20.359 1 88.62 401 TYR B C 1
ATOM 6977 O O . TYR B 1 401 ? 3.754 -10.664 -20.734 1 88.62 401 TYR B O 1
ATOM 6985 N N . PHE B 1 402 ? 2.127 -12.047 -20.391 1 89.12 402 PHE B N 1
ATOM 6986 C CA . PHE B 1 402 ? 2.938 -13.234 -20.625 1 89.12 402 PHE B CA 1
ATOM 6987 C C . PHE B 1 402 ? 2.982 -13.578 -22.109 1 89.12 402 PHE B C 1
ATOM 6989 O O . PHE B 1 402 ? 3.941 -14.195 -22.578 1 89.12 402 PHE B O 1
ATOM 6996 N N . SER B 1 403 ? 1.971 -13.172 -22.797 1 90.19 403 SER B N 1
ATOM 6997 C CA . SER B 1 403 ? 1.883 -13.547 -24.203 1 90.19 403 SER B CA 1
ATOM 6998 C C . SER B 1 403 ? 2.604 -12.547 -25.094 1 90.19 403 SER B C 1
ATOM 7000 O O . SER B 1 403 ? 2.871 -12.828 -26.266 1 90.19 403 SER B O 1
ATOM 7002 N N . THR B 1 404 ? 2.918 -11.422 -24.531 1 90.69 404 THR B N 1
ATOM 7003 C CA . THR B 1 404 ? 3.529 -10.398 -25.359 1 90.69 404 THR B CA 1
ATOM 7004 C C . THR B 1 404 ? 5.008 -10.234 -25.031 1 90.69 404 THR B C 1
ATOM 7006 O O . THR B 1 404 ? 5.773 -9.695 -25.828 1 90.69 404 THR B O 1
ATOM 7009 N N . LYS B 1 405 ? 5.461 -10.75 -23.922 1 91.06 405 LYS B N 1
ATOM 7010 C CA . LYS B 1 405 ? 6.848 -10.57 -23.5 1 91.06 405 LYS B CA 1
ATOM 7011 C C . LYS B 1 405 ? 7.723 -11.719 -24 1 91.06 405 LYS B C 1
ATOM 7013 O O . LYS B 1 405 ? 7.289 -12.867 -24.047 1 91.06 405 LYS B O 1
ATOM 7018 N N . PHE B 1 406 ? 8.898 -11.281 -24.359 1 93.69 406 PHE B N 1
ATOM 7019 C CA . PHE B 1 406 ? 9.898 -12.258 -24.766 1 93.69 406 PHE B CA 1
ATOM 7020 C C . PHE B 1 406 ? 10.758 -12.695 -23.594 1 93.69 406 PHE B C 1
ATOM 7022 O O . PHE B 1 406 ? 11.68 -11.984 -23.188 1 93.69 406 PHE B O 1
ATOM 7029 N N . LEU B 1 407 ? 10.469 -13.844 -23.062 1 96.06 407 LEU B N 1
ATOM 7030 C CA . LEU B 1 407 ? 11.195 -14.398 -21.922 1 96.06 407 LEU B CA 1
ATOM 7031 C C . LEU B 1 407 ? 12.023 -15.609 -22.344 1 96.06 407 LEU B C 1
ATOM 7033 O O . LEU B 1 407 ? 11.578 -16.422 -23.156 1 96.06 407 LEU B O 1
ATOM 7037 N N . THR B 1 408 ? 13.203 -15.688 -21.797 1 97.44 408 THR B N 1
ATOM 7038 C CA . THR B 1 408 ? 14.047 -16.844 -22.031 1 97.44 408 THR B CA 1
ATOM 7039 C C . THR B 1 408 ? 14.422 -17.516 -20.719 1 97.44 408 THR B C 1
ATOM 7041 O O . THR B 1 408 ? 14.492 -16.859 -19.672 1 97.44 408 THR B O 1
ATOM 7044 N N . PHE B 1 409 ? 14.641 -18.828 -20.797 1 98 409 PHE B N 1
ATOM 7045 C CA . PHE B 1 409 ? 14.938 -19.609 -19.594 1 98 409 PHE B CA 1
ATOM 7046 C C . PHE B 1 409 ? 16.141 -20.516 -19.812 1 98 409 PHE B C 1
ATOM 7048 O O . PHE B 1 409 ? 16.328 -21.062 -20.906 1 98 409 PHE B O 1
ATOM 7055 N N . GLU B 1 410 ? 16.938 -20.609 -18.797 1 97.5 410 GLU B N 1
ATOM 7056 C CA . GLU B 1 410 ? 17.969 -21.641 -18.781 1 97.5 410 GLU B CA 1
ATOM 7057 C C . GLU B 1 410 ? 17.453 -22.938 -18.141 1 97.5 410 GLU B C 1
ATOM 7059 O O . GLU B 1 410 ? 16.688 -22.891 -17.172 1 97.5 410 GLU B O 1
ATOM 7064 N N . THR B 1 411 ? 17.844 -24.062 -18.766 1 98.06 411 THR B N 1
ATOM 7065 C CA . THR B 1 411 ? 17.359 -25.344 -18.25 1 98.06 411 THR B CA 1
ATOM 7066 C C . THR B 1 411 ? 18.531 -26.297 -18 1 98.06 411 THR B C 1
ATOM 7068 O O . THR B 1 411 ? 18.438 -27.5 -18.25 1 98.06 411 THR B O 1
ATOM 7071 N N . THR B 1 412 ? 19.609 -25.781 -17.484 1 97.69 412 THR B N 1
ATOM 7072 C CA . THR B 1 412 ? 20.844 -26.547 -17.312 1 97.69 412 THR B CA 1
ATOM 7073 C C . THR B 1 412 ? 20.641 -27.672 -16.297 1 97.69 412 THR B C 1
ATOM 7075 O O . THR B 1 412 ? 21.047 -28.797 -16.547 1 97.69 412 THR B O 1
ATOM 7078 N N . ASN B 1 413 ? 20.109 -27.391 -15.141 1 98.12 413 ASN B N 1
ATOM 7079 C CA . ASN B 1 413 ? 19.859 -28.406 -14.125 1 98.12 413 ASN B CA 1
ATOM 7080 C C . ASN B 1 413 ? 18.906 -29.484 -14.633 1 98.12 413 ASN B C 1
ATOM 7082 O O . ASN B 1 413 ? 19.078 -30.672 -14.344 1 98.12 413 ASN B O 1
ATOM 7086 N N . THR B 1 414 ? 17.906 -29.047 -15.352 1 98.5 414 THR B N 1
ATOM 7087 C CA . THR B 1 414 ? 16.938 -29.984 -15.938 1 98.5 414 THR B CA 1
ATOM 7088 C C . THR B 1 414 ? 17.609 -30.906 -16.938 1 98.5 414 THR B C 1
ATOM 7090 O O . THR B 1 414 ? 17.375 -32.125 -16.922 1 98.5 414 THR B O 1
ATOM 7093 N N . ASP B 1 415 ? 18.469 -30.344 -17.766 1 98 415 ASP B N 1
ATOM 7094 C CA . ASP B 1 415 ? 19.203 -31.141 -18.734 1 98 415 ASP B CA 1
ATOM 7095 C C . ASP B 1 415 ? 20.125 -32.156 -18.031 1 98 415 ASP B C 1
ATOM 7097 O O . ASP B 1 415 ? 20.219 -33.312 -18.438 1 98 415 ASP B O 1
ATOM 7101 N N . ARG B 1 416 ? 20.766 -31.656 -17.031 1 97.88 416 ARG B N 1
ATOM 7102 C CA . ARG B 1 416 ? 21.656 -32.531 -16.281 1 97.88 416 ARG B CA 1
ATOM 7103 C C . ARG B 1 416 ? 20.891 -33.688 -15.633 1 97.88 416 ARG B C 1
ATOM 7105 O O . ARG B 1 416 ? 21.375 -34.812 -15.609 1 97.88 416 ARG B O 1
ATOM 7112 N N . LEU B 1 417 ? 19.766 -33.406 -15.094 1 98.31 417 LEU B N 1
ATOM 7113 C CA . LEU B 1 417 ? 18.938 -34.438 -14.5 1 98.31 417 LEU B CA 1
ATOM 7114 C C . LEU B 1 417 ? 18.547 -35.469 -15.547 1 98.31 417 LEU B C 1
ATOM 7116 O O . LEU B 1 417 ? 18.656 -36.688 -15.305 1 98.31 417 LEU B O 1
ATOM 7120 N N . TRP B 1 418 ? 18.062 -35.062 -16.719 1 98.31 418 TRP B N 1
ATOM 7121 C CA . TRP B 1 418 ? 17.672 -35.969 -17.797 1 98.31 418 TRP B CA 1
ATOM 7122 C C . TRP B 1 418 ? 18.828 -36.844 -18.203 1 98.31 418 TRP B C 1
ATOM 7124 O O . TRP B 1 418 ? 18.672 -38.062 -18.359 1 98.31 418 TRP B O 1
ATOM 7134 N N . GLU B 1 419 ? 19.984 -36.25 -18.328 1 97.56 419 GLU B N 1
ATOM 7135 C CA . GLU B 1 419 ? 21.172 -36.969 -18.781 1 97.56 419 GLU B CA 1
ATOM 7136 C C . GLU B 1 419 ? 21.609 -38 -17.766 1 97.56 419 GLU B C 1
ATOM 7138 O O . GLU B 1 419 ? 22.172 -39.031 -18.125 1 97.56 419 GLU B O 1
ATOM 7143 N N . SER B 1 420 ? 21.312 -37.781 -16.516 1 96.88 420 SER B N 1
ATOM 7144 C CA . SER B 1 420 ? 21.766 -38.656 -15.445 1 96.88 420 SER B CA 1
ATOM 7145 C C . SER B 1 420 ? 20.875 -39.875 -15.312 1 96.88 420 SER B C 1
ATOM 7147 O O . SER B 1 420 ? 21.25 -40.844 -14.664 1 96.88 420 SER B O 1
ATOM 7149 N N . LEU B 1 421 ? 19.75 -39.906 -15.938 1 97.56 421 LEU B N 1
ATOM 7150 C CA . LEU B 1 421 ? 18.781 -41 -15.781 1 97.56 421 LEU B CA 1
ATOM 7151 C C . LEU B 1 421 ? 19.234 -42.219 -16.547 1 97.56 421 LEU B C 1
ATOM 7153 O O . LEU B 1 421 ? 19.938 -42.125 -17.562 1 97.56 421 LEU B O 1
ATOM 7157 N N . SER B 1 422 ? 18.828 -43.375 -16.094 1 97.06 422 SER B N 1
ATOM 7158 C CA . SER B 1 422 ? 19.047 -44.625 -16.812 1 97.06 422 SER B CA 1
ATOM 7159 C C . SER B 1 422 ? 18.172 -44.719 -18.062 1 97.06 422 SER B C 1
ATOM 7161 O O . SER B 1 422 ? 17.219 -43.938 -18.219 1 97.06 422 SER B O 1
ATOM 7163 N N . THR B 1 423 ? 18.5 -45.625 -18.938 1 96.81 423 THR B N 1
ATOM 7164 C CA . THR B 1 423 ? 17.719 -45.812 -20.156 1 96.81 423 THR B CA 1
ATOM 7165 C C . THR B 1 423 ? 16.281 -46.219 -19.812 1 96.81 423 THR B C 1
ATOM 7167 O O . THR B 1 423 ? 15.336 -45.75 -20.453 1 96.81 423 THR B O 1
ATOM 7170 N N . ALA B 1 424 ? 16.141 -47.031 -18.812 1 97.19 424 ALA B N 1
ATOM 7171 C CA . ALA B 1 424 ? 14.82 -47.469 -18.375 1 97.19 424 ALA B CA 1
ATOM 7172 C C . ALA B 1 424 ? 14.008 -46.281 -17.859 1 97.19 424 ALA B C 1
ATOM 7174 O O . ALA B 1 424 ? 12.805 -46.188 -18.109 1 97.19 424 ALA B O 1
ATOM 7175 N N . ASP B 1 425 ? 14.664 -45.469 -17.141 1 98.12 425 ASP B N 1
ATOM 7176 C CA . ASP B 1 425 ? 13.992 -44.281 -16.594 1 98.12 425 ASP B CA 1
ATOM 7177 C C . ASP B 1 425 ? 13.586 -43.312 -17.703 1 98.12 425 ASP B C 1
ATOM 7179 O O . ASP B 1 425 ? 12.5 -42.75 -17.672 1 98.12 425 ASP B O 1
ATOM 7183 N N . LYS B 1 426 ? 14.445 -43.125 -18.703 1 97.69 426 LYS B N 1
ATOM 7184 C CA . LYS B 1 426 ? 14.133 -42.25 -19.828 1 97.69 426 LYS B CA 1
ATOM 7185 C C . LYS B 1 426 ? 12.93 -42.75 -20.609 1 97.69 426 LYS B C 1
ATOM 7187 O O . LYS B 1 426 ? 12.133 -41.938 -21.125 1 97.69 426 LYS B O 1
ATOM 7192 N N . GLU B 1 427 ? 12.734 -44.031 -20.641 1 96.38 427 GLU B N 1
ATOM 7193 C CA . GLU B 1 427 ? 11.617 -44.625 -21.375 1 96.38 427 GLU B CA 1
ATOM 7194 C C . GLU B 1 427 ? 10.328 -44.531 -20.562 1 96.38 427 GLU B C 1
ATOM 7196 O O . GLU B 1 427 ? 9.266 -44.219 -21.109 1 96.38 427 GLU B O 1
ATOM 7201 N N . GLN B 1 428 ? 10.422 -44.75 -19.297 1 96.69 428 GLN B N 1
ATOM 7202 C CA . GLN B 1 428 ? 9.227 -44.875 -18.469 1 96.69 428 GLN B CA 1
ATOM 7203 C C . GLN B 1 428 ? 8.812 -43.5 -17.891 1 96.69 428 GLN B C 1
ATOM 7205 O O . GLN B 1 428 ? 7.645 -43.312 -17.578 1 96.69 428 GLN B O 1
ATOM 7210 N N . PHE B 1 429 ? 9.758 -42.656 -17.719 1 98.06 429 PHE B N 1
ATOM 7211 C CA . PHE B 1 429 ? 9.531 -41.312 -17.141 1 98.06 429 PHE B CA 1
ATOM 7212 C C . PHE B 1 429 ? 10.078 -40.219 -18.062 1 98.06 429 PHE B C 1
ATOM 7214 O O . PHE B 1 429 ? 10.883 -39.406 -17.625 1 98.06 429 PHE B O 1
ATOM 7221 N N . ASP B 1 430 ? 9.562 -40.188 -19.281 1 97.69 430 ASP B N 1
ATOM 7222 C CA . ASP B 1 430 ? 10.047 -39.219 -20.281 1 97.69 430 ASP B CA 1
ATOM 7223 C C . ASP B 1 430 ? 9.602 -37.812 -19.969 1 97.69 430 ASP B C 1
ATOM 7225 O O . ASP B 1 430 ? 8.422 -37.562 -19.672 1 97.69 430 ASP B O 1
ATOM 7229 N N . PHE B 1 431 ? 10.555 -36.906 -19.969 1 98.31 431 PHE B N 1
ATOM 7230 C CA . PHE B 1 431 ? 10.219 -35.5 -19.828 1 98.31 431 PHE B CA 1
ATOM 7231 C C . PHE B 1 431 ? 11.133 -34.656 -20.688 1 98.31 431 PHE B C 1
ATOM 7233 O O . PHE B 1 431 ? 11.328 -33.469 -20.406 1 98.31 431 PHE B O 1
ATOM 7240 N N . SER B 1 432 ? 11.742 -35.188 -21.719 1 97.5 432 SER B N 1
ATOM 7241 C CA . SER B 1 432 ? 12.648 -34.469 -22.578 1 97.5 432 SER B CA 1
ATOM 7242 C C . SER B 1 432 ? 11.898 -33.5 -23.484 1 97.5 432 SER B C 1
ATOM 7244 O O . SER B 1 432 ? 11.117 -33.906 -24.344 1 97.5 432 SER B O 1
ATOM 7246 N N . MET B 1 433 ? 12.195 -32.281 -23.328 1 97.56 433 MET B N 1
ATOM 7247 C CA . MET B 1 433 ? 11.586 -31.281 -24.188 1 97.56 433 MET B CA 1
ATOM 7248 C C . MET B 1 433 ? 12.352 -31.141 -25.5 1 97.56 433 MET B C 1
ATOM 7250 O O . MET B 1 433 ? 11.828 -30.609 -26.484 1 97.56 433 MET B O 1
ATOM 7254 N N . LYS B 1 434 ? 13.555 -31.609 -25.484 1 96.31 434 LYS B N 1
ATOM 7255 C CA . LYS B 1 434 ? 14.352 -31.609 -26.703 1 96.31 434 LYS B CA 1
ATOM 7256 C C . LYS B 1 434 ? 13.758 -32.531 -27.766 1 96.31 434 LYS B C 1
ATOM 7258 O O . LYS B 1 434 ? 13.828 -32.25 -28.953 1 96.31 434 LYS B O 1
ATOM 7263 N N . GLN B 1 435 ? 13.133 -33.531 -27.312 1 95 435 GLN B N 1
ATOM 7264 C CA . GLN B 1 435 ? 12.672 -34.562 -28.219 1 95 435 GLN B CA 1
ATOM 7265 C C . GLN B 1 435 ? 11.172 -34.438 -28.469 1 95 435 GLN B C 1
ATOM 7267 O O . GLN B 1 435 ? 10.609 -35.188 -29.281 1 95 435 GLN B O 1
ATOM 7272 N N . LEU B 1 436 ? 10.531 -33.594 -27.812 1 96.94 436 LEU B N 1
ATOM 7273 C CA . LEU B 1 436 ? 9.086 -33.469 -27.953 1 96.94 436 LEU B CA 1
ATOM 7274 C C . LEU B 1 436 ? 8.727 -32.969 -29.359 1 96.94 436 LEU B C 1
ATOM 7276 O O . LEU B 1 436 ? 9.266 -31.969 -29.828 1 96.94 436 LEU B O 1
ATOM 7280 N N . ASP B 1 437 ? 7.848 -33.688 -30.031 1 97.25 437 ASP B N 1
ATOM 7281 C CA . ASP B 1 437 ? 7.324 -33.25 -31.328 1 97.25 437 ASP B CA 1
ATOM 7282 C C . ASP B 1 437 ? 6.133 -32.312 -31.141 1 97.25 437 ASP B C 1
ATOM 7284 O O . ASP B 1 437 ? 5.016 -32.75 -30.875 1 97.25 437 ASP B O 1
ATOM 7288 N N . TRP B 1 438 ? 6.359 -31.078 -31.516 1 97.06 438 TRP B N 1
ATOM 7289 C CA . TRP B 1 438 ? 5.336 -30.062 -31.266 1 97.06 438 TRP B CA 1
ATOM 7290 C C . TRP B 1 438 ? 4.098 -30.328 -32.125 1 97.06 438 TRP B C 1
ATOM 7292 O O . TRP B 1 438 ? 2.971 -30.141 -31.672 1 97.06 438 TRP B O 1
ATOM 7302 N N . ASN B 1 439 ? 4.273 -30.688 -33.312 1 95.94 439 ASN B N 1
ATOM 7303 C CA . ASN B 1 439 ? 3.148 -30.953 -34.219 1 95.94 439 ASN B CA 1
ATOM 7304 C C . ASN B 1 439 ? 2.258 -32.062 -33.656 1 95.94 439 ASN B C 1
ATOM 7306 O O . ASN B 1 439 ? 1.036 -31.922 -33.594 1 95.94 439 ASN B O 1
ATOM 7310 N N . ASP B 1 440 ? 2.889 -33.125 -33.312 1 95.81 440 ASP B N 1
ATOM 7311 C CA . ASP B 1 440 ? 2.15 -34.281 -32.75 1 95.81 440 ASP B CA 1
ATOM 7312 C C . ASP B 1 440 ? 1.474 -33.906 -31.438 1 95.81 440 ASP B C 1
ATOM 7314 O O . ASP B 1 440 ? 0.306 -34.219 -31.234 1 95.81 440 ASP B O 1
ATOM 7318 N N . TYR B 1 441 ? 2.184 -33.25 -30.641 1 96.12 441 TYR B N 1
ATOM 7319 C CA . TYR B 1 441 ? 1.668 -32.875 -29.328 1 96.12 441 TYR B CA 1
ATOM 7320 C C . TYR B 1 441 ? 0.458 -31.953 -29.469 1 96.12 441 TYR B C 1
ATOM 7322 O O . TYR B 1 441 ? -0.554 -32.156 -28.797 1 96.12 441 TYR B O 1
ATOM 7330 N N . LEU B 1 442 ? 0.488 -30.922 -30.344 1 93.5 442 LEU B N 1
ATOM 7331 C CA . LEU B 1 442 ? -0.586 -29.938 -30.453 1 93.5 442 LEU B CA 1
ATOM 7332 C C . LEU B 1 442 ? -1.803 -30.562 -31.141 1 93.5 442 LEU B C 1
ATOM 7334 O O . LEU B 1 442 ? -2.941 -30.188 -30.844 1 93.5 442 LEU B O 1
ATOM 7338 N N . GLN B 1 443 ? -1.558 -31.516 -32 1 92.56 443 GLN B N 1
ATOM 7339 C CA . GLN B 1 443 ? -2.678 -32.25 -32.594 1 92.56 443 GLN B CA 1
ATOM 7340 C C . GLN B 1 443 ? -3.436 -33.031 -31.516 1 92.56 443 GLN B C 1
ATOM 7342 O O . GLN B 1 443 ? -4.668 -33 -31.469 1 92.56 443 GLN B O 1
ATOM 7347 N N . ARG B 1 444 ? -2.693 -33.656 -30.688 1 92.12 444 ARG B N 1
ATOM 7348 C CA . ARG B 1 444 ? -3.297 -34.406 -29.578 1 92.12 444 ARG B CA 1
ATOM 7349 C C . ARG B 1 444 ? -4.027 -33.5 -28.625 1 92.12 444 ARG B C 1
ATOM 7351 O O . ARG B 1 444 ? -5.059 -33.844 -28.062 1 92.12 444 ARG B O 1
ATOM 7358 N N . THR B 1 445 ? -3.439 -32.344 -28.469 1 90.81 445 THR B N 1
ATOM 7359 C CA . THR B 1 445 ? -4.047 -31.359 -27.594 1 90.81 445 THR B CA 1
ATOM 7360 C C . THR B 1 445 ? -5.414 -30.938 -28.125 1 90.81 445 THR B C 1
ATOM 7362 O O . THR B 1 445 ? -6.363 -30.781 -27.359 1 90.81 445 THR B O 1
ATOM 7365 N N . LEU B 1 446 ? -5.566 -30.75 -29.406 1 89.62 446 LEU B N 1
ATOM 7366 C CA . LEU B 1 446 ? -6.828 -30.359 -30.031 1 89.62 446 LEU B CA 1
ATOM 7367 C C . LEU B 1 446 ? -7.883 -31.453 -29.844 1 89.62 446 LEU B C 1
ATOM 7369 O O . LEU B 1 446 ? -9.047 -31.156 -29.562 1 89.62 446 LEU B O 1
ATOM 7373 N N . VAL B 1 447 ? -7.41 -32.656 -29.984 1 89.75 447 VAL B N 1
ATOM 7374 C CA . VAL B 1 447 ? -8.32 -33.781 -29.797 1 89.75 447 VAL B CA 1
ATOM 7375 C C . VAL B 1 447 ? -8.781 -33.844 -28.344 1 89.75 447 VAL B C 1
ATOM 7377 O O . VAL B 1 447 ? -9.977 -34 -28.078 1 89.75 447 VAL B O 1
ATOM 7380 N N . GLY B 1 448 ? -7.848 -33.719 -27.484 1 90.5 448 GLY B N 1
ATOM 7381 C CA . GLY B 1 448 ? -8.172 -33.719 -26.078 1 90.5 448 GLY B CA 1
ATOM 7382 C C . GLY B 1 448 ? -9.125 -32.594 -25.688 1 90.5 448 GLY B C 1
ATOM 7383 O O . GLY B 1 448 ? -10.023 -32.812 -24.859 1 90.5 448 GLY B O 1
ATOM 7384 N N . MET B 1 449 ? -8.898 -31.422 -26.25 1 89.62 449 MET B N 1
ATOM 7385 C CA . MET B 1 449 ? -9.758 -30.281 -25.969 1 89.62 449 MET B CA 1
ATOM 7386 C C . MET B 1 449 ? -11.195 -30.562 -26.359 1 89.62 449 MET B C 1
ATOM 7388 O O . MET B 1 449 ? -12.133 -30.234 -25.625 1 89.62 449 MET B O 1
ATOM 7392 N N . ARG B 1 450 ? -11.43 -31.172 -27.516 1 89.88 450 ARG B N 1
ATOM 7393 C CA . ARG B 1 450 ? -12.766 -31.516 -27.984 1 89.88 450 ARG B CA 1
ATOM 7394 C C . ARG B 1 450 ? -13.438 -32.5 -27.047 1 89.88 450 ARG B C 1
ATOM 7396 O O . ARG B 1 450 ? -14.602 -32.344 -26.672 1 89.88 450 ARG B O 1
ATOM 7403 N N . VAL B 1 451 ? -12.672 -33.438 -26.562 1 90.94 451 VAL B N 1
ATOM 7404 C CA . VAL B 1 451 ? -13.234 -34.562 -25.797 1 90.94 451 VAL B CA 1
ATOM 7405 C C . VAL B 1 451 ? -13.398 -34.188 -24.344 1 90.94 451 VAL B C 1
ATOM 7407 O O . VAL B 1 451 ? -14.453 -34.406 -23.75 1 90.94 451 VAL B O 1
ATOM 7410 N N . HIS B 1 452 ? -12.398 -33.562 -23.828 1 91.19 452 HIS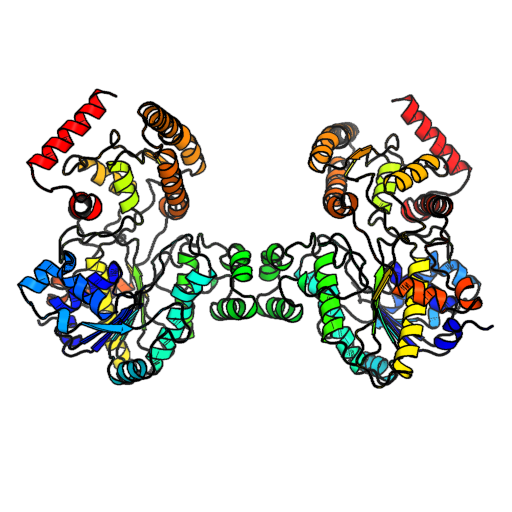 B N 1
ATOM 7411 C CA . HIS B 1 452 ? -12.344 -33.406 -22.375 1 91.19 452 HIS B CA 1
ATOM 7412 C C . HIS B 1 452 ? -12.805 -32.031 -21.938 1 91.19 452 HIS B C 1
ATOM 7414 O O . HIS B 1 452 ? -13.18 -31.828 -20.781 1 91.19 452 HIS B O 1
ATOM 7420 N N . ILE B 1 453 ? -12.758 -31.078 -22.828 1 90.38 453 ILE B N 1
ATOM 7421 C CA . ILE B 1 453 ? -13.195 -29.719 -22.469 1 90.38 453 ILE B CA 1
ATOM 7422 C C . ILE B 1 453 ? -14.57 -29.453 -23.062 1 90.38 453 ILE B C 1
ATOM 7424 O O . ILE B 1 453 ? -15.516 -29.141 -22.344 1 90.38 453 ILE B O 1
ATOM 7428 N N . ALA B 1 454 ? -14.695 -29.672 -24.344 1 90.19 454 ALA B N 1
ATOM 7429 C CA . ALA B 1 454 ? -15.961 -29.391 -25.016 1 90.19 454 ALA B CA 1
ATOM 7430 C C . ALA B 1 454 ? -16.953 -30.531 -24.812 1 90.19 454 ALA B C 1
ATOM 7432 O O . ALA B 1 454 ? -18.156 -30.359 -25.047 1 90.19 454 ALA B O 1
ATOM 7433 N N . HIS B 1 455 ? -16.484 -31.719 -24.406 1 91.69 455 HIS B N 1
ATOM 7434 C CA . HIS B 1 455 ? -17.297 -32.906 -24.172 1 91.69 455 HIS B CA 1
ATOM 7435 C C . HIS B 1 455 ? -18.078 -33.281 -25.422 1 91.69 455 HIS B C 1
ATOM 7437 O O . HIS B 1 455 ? -19.281 -33.531 -25.344 1 91.69 455 HIS B O 1
ATOM 7443 N N . GLU B 1 456 ? -17.422 -33.125 -26.5 1 91.38 456 GLU B N 1
ATOM 7444 C CA . GLU B 1 456 ? -18.031 -33.531 -27.766 1 91.38 456 GLU B CA 1
ATOM 7445 C C . GLU B 1 456 ? -17.594 -34.906 -28.188 1 91.38 456 GLU B C 1
ATOM 7447 O O . GLU B 1 456 ? -16.438 -35.312 -27.969 1 91.38 456 GLU B O 1
ATOM 7452 N N . ASP B 1 457 ? -18.516 -35.562 -28.812 1 86.75 457 ASP B N 1
ATOM 7453 C CA . ASP B 1 457 ? -18.297 -36.906 -29.281 1 86.75 457 ASP B CA 1
ATOM 7454 C C . ASP B 1 457 ? -17.141 -37 -30.266 1 86.75 457 ASP B C 1
ATOM 7456 O O . ASP B 1 457 ? -17.094 -36.219 -31.234 1 86.75 457 ASP B O 1
ATOM 7460 N N . PRO B 1 458 ? -16.156 -37.906 -30 1 84.31 458 PRO B N 1
ATOM 7461 C CA . PRO B 1 458 ? -14.977 -38 -30.875 1 84.31 458 PRO B CA 1
ATOM 7462 C C . PRO B 1 458 ? -15.227 -38.844 -32.125 1 84.31 458 PRO B C 1
ATOM 7464 O O . PRO B 1 458 ? -14.297 -39.125 -32.875 1 84.31 458 PRO B O 1
ATOM 7467 N N . SER B 1 459 ? -16.469 -39.156 -32.406 1 87.88 459 SER B N 1
ATOM 7468 C CA . SER B 1 459 ? -16.781 -40 -33.531 1 87.88 459 SER B CA 1
ATOM 7469 C C . SER B 1 459 ? -16.594 -39.25 -34.844 1 87.88 459 SER B C 1
ATOM 7471 O O . SER B 1 459 ? -16.688 -38 -34.875 1 87.88 459 SER B O 1
ATOM 7473 N N . GLU B 1 460 ? -16.297 -40.031 -35.875 1 88.19 460 GLU B N 1
ATOM 7474 C CA . GLU B 1 460 ? -16.094 -39.438 -37.188 1 88.19 460 GLU B CA 1
ATOM 7475 C C . GLU B 1 460 ? -17.359 -38.719 -37.656 1 88.19 460 GLU B C 1
ATOM 7477 O O . GLU B 1 460 ? -17.281 -37.688 -38.344 1 88.19 460 GLU B O 1
ATOM 7482 N N . GLN B 1 461 ? -18.469 -39.25 -37.312 1 89.44 461 GLN B N 1
ATOM 7483 C CA . GLN B 1 461 ? -19.734 -38.625 -37.688 1 89.44 461 GLN B CA 1
ATOM 7484 C C . GLN B 1 461 ? -19.875 -37.25 -37.062 1 89.44 461 GLN B C 1
ATOM 7486 O O . GLN B 1 461 ? -20.297 -36.281 -37.75 1 89.44 461 GLN B O 1
ATOM 7491 N N . SER B 1 462 ? -19.5 -37.188 -35.812 1 89.25 462 SER B N 1
ATOM 7492 C CA . SER B 1 462 ? -19.578 -35.906 -35.125 1 89.25 462 SER B CA 1
ATOM 7493 C C . SER B 1 462 ? -18.594 -34.906 -35.688 1 89.25 462 SER B C 1
ATOM 7495 O O . SER B 1 462 ? -18.922 -33.719 -35.812 1 89.25 462 SER B O 1
ATOM 7497 N N . ILE B 1 463 ? -17.422 -35.344 -36.031 1 89.19 463 ILE B N 1
ATOM 7498 C CA . ILE B 1 463 ? -16.375 -34.5 -36.594 1 89.19 463 ILE B CA 1
ATOM 7499 C C . ILE B 1 463 ? -16.812 -34 -37.938 1 89.19 463 ILE B C 1
ATOM 7501 O O . ILE B 1 463 ? -16.594 -32.812 -38.281 1 89.19 463 ILE B O 1
ATOM 7505 N N . GLU B 1 464 ? -17.453 -34.812 -38.688 1 89.19 464 GLU B N 1
ATOM 7506 C CA . GLU B 1 464 ? -17.906 -34.438 -40.031 1 89.19 464 GLU B CA 1
ATOM 7507 C C . GLU B 1 464 ? -19.016 -33.375 -39.938 1 89.19 464 GLU B C 1
ATOM 7509 O O . GLU B 1 464 ? -19.062 -32.438 -40.719 1 89.19 464 GLU B O 1
ATOM 7514 N N . ARG B 1 465 ? -19.828 -33.531 -39 1 87.12 465 ARG B N 1
ATOM 7515 C CA . ARG B 1 465 ? -20.875 -32.531 -38.812 1 87.12 465 ARG B CA 1
ATOM 7516 C C . ARG B 1 465 ? -20.297 -31.188 -38.438 1 87.12 465 ARG B C 1
ATOM 7518 O O . ARG B 1 465 ? -20.781 -30.156 -38.906 1 87.12 465 ARG B O 1
ATOM 7525 N N . ALA B 1 466 ? -19.297 -31.266 -37.625 1 87.44 466 ALA B N 1
ATOM 7526 C CA . ALA B 1 466 ? -18.656 -30.031 -37.219 1 87.44 466 ALA B CA 1
ATOM 7527 C C . ALA B 1 466 ? -17.969 -29.344 -38.406 1 87.44 466 ALA B C 1
ATOM 7529 O O . ALA B 1 466 ? -18.016 -28.125 -38.531 1 87.44 466 ALA B O 1
ATOM 7530 N N . ARG B 1 467 ? -17.391 -30.109 -39.281 1 86.69 467 ARG B N 1
ATOM 7531 C CA . ARG B 1 467 ? -16.734 -29.594 -40.469 1 86.69 467 ARG B CA 1
ATOM 7532 C C . ARG B 1 467 ? -17.734 -28.922 -41.406 1 86.69 467 ARG B C 1
ATOM 7534 O O . ARG B 1 467 ? -17.438 -27.875 -41.969 1 86.69 467 ARG B O 1
ATOM 7541 N N . GLU B 1 468 ? -18.828 -29.484 -41.5 1 84.94 468 GLU B N 1
ATOM 7542 C CA . GLU B 1 468 ? -19.875 -28.938 -42.375 1 84.94 468 GLU B CA 1
ATOM 7543 C C . GLU B 1 468 ? -20.406 -27.609 -41.812 1 84.94 468 GLU B C 1
ATOM 7545 O O . GLU B 1 468 ? -20.688 -26.688 -42.562 1 84.94 468 GLU B O 1
ATOM 7550 N N . ARG B 1 469 ? -20.484 -27.594 -40.594 1 81.25 469 ARG B N 1
ATOM 7551 C CA . ARG B 1 469 ? -20.969 -26.375 -39.938 1 81.25 469 ARG B CA 1
ATOM 7552 C C . ARG B 1 469 ? -20 -25.219 -40.156 1 81.25 469 ARG B C 1
ATOM 7554 O O . ARG B 1 469 ? -20.422 -24.094 -40.438 1 81.25 469 ARG B O 1
ATOM 7561 N N . VAL B 1 470 ? -18.766 -25.469 -39.969 1 78.5 470 VAL B N 1
ATOM 7562 C CA . VAL B 1 470 ? -17.75 -24.438 -40.094 1 78.5 470 VAL B CA 1
ATOM 7563 C C . VAL B 1 470 ? -17.734 -23.922 -41.531 1 78.5 470 VAL B C 1
ATOM 7565 O O . VAL B 1 470 ? -17.594 -22.719 -41.781 1 78.5 470 VAL B O 1
ATOM 7568 N N . LYS B 1 471 ? -17.906 -24.828 -42.438 1 76.25 471 LYS B N 1
ATOM 7569 C CA . LYS B 1 471 ? -17.938 -24.453 -43.844 1 76.25 471 LYS B CA 1
ATOM 7570 C C . LYS B 1 471 ? -19.125 -23.531 -44.125 1 76.25 471 LYS B C 1
ATOM 7572 O O . LYS B 1 471 ? -19.016 -22.625 -44.969 1 76.25 471 LYS B O 1
ATOM 7577 N N . ARG B 1 472 ? -20.156 -23.703 -43.406 1 67.31 472 ARG B N 1
ATOM 7578 C CA . ARG B 1 472 ? -21.344 -22.891 -43.656 1 67.31 472 ARG B CA 1
ATOM 7579 C C . ARG B 1 472 ? -21.109 -21.453 -43.156 1 67.31 472 ARG B C 1
ATOM 7581 O O . ARG B 1 472 ? -21.594 -20.5 -43.781 1 67.31 472 ARG B O 1
ATOM 7588 N N . TYR B 1 473 ? -20.297 -21.391 -42.125 1 67.25 473 TYR B N 1
ATOM 7589 C CA . TYR B 1 473 ? -20.031 -20.062 -41.594 1 67.25 473 TYR B CA 1
ATOM 7590 C C . TYR B 1 473 ? -19.062 -19.297 -42.5 1 67.25 473 TYR B C 1
ATOM 7592 O O . TYR B 1 473 ? -19.125 -18.062 -42.562 1 67.25 473 TYR B O 1
ATOM 7600 N N . VAL B 1 474 ? -18.094 -20.016 -43.062 1 57.78 474 VAL B N 1
ATOM 7601 C CA . VAL B 1 474 ? -17.125 -19.406 -43.969 1 57.78 474 VAL B CA 1
ATOM 7602 C C . VAL B 1 474 ? -17.844 -18.938 -45.219 1 57.78 474 VAL B C 1
ATOM 7604 O O . VAL B 1 474 ? -17.578 -17.844 -45.75 1 57.78 474 VAL B O 1
ATOM 7607 N N . CYS B 1 475 ? -18.656 -19.828 -45.719 1 44.25 475 CYS B N 1
ATOM 7608 C CA . CYS B 1 475 ? -19.359 -19.5 -46.938 1 44.25 475 CYS B CA 1
ATOM 7609 C C . CYS B 1 475 ? -20.328 -18.344 -46.719 1 44.25 475 CYS B C 1
ATOM 7611 O O . CYS B 1 475 ? -20.609 -17.594 -47.656 1 44.25 475 CYS B O 1
ATOM 7613 N N . ASN B 1 476 ? -20.812 -18.188 -45.562 1 41.66 476 ASN B N 1
ATOM 7614 C CA . ASN B 1 476 ? -21.75 -17.094 -45.312 1 41.66 476 ASN B CA 1
ATOM 7615 C C . ASN B 1 476 ? -21.016 -15.797 -44.969 1 41.66 476 ASN B C 1
ATOM 7617 O O . ASN B 1 476 ? -21.641 -14.797 -44.625 1 41.66 476 ASN B O 1
ATOM 7621 N N . LEU B 1 477 ? -19.766 -15.875 -44.781 1 40.94 477 LEU B N 1
ATOM 7622 C CA . LEU B 1 477 ? -18.984 -14.648 -44.656 1 40.94 477 LEU B CA 1
ATOM 7623 C C . LEU B 1 477 ? -18.422 -14.234 -46 1 40.94 477 LEU B C 1
ATOM 7625 O O . LEU B 1 477 ? -17.938 -15.078 -46.781 1 40.94 477 LEU B O 1
#

Organism: NCBI:txid30044

Foldseek 3Di:
DDFPLQVLQAQAEEEEECCLHFLNVLLLLLCLQPHNHQAYEYEDEDPDPQDQVNSLVCCCVPPQCVVVCVVPVCSSVRYHYFYFQLQDVLRRGDPVVLVVCQEGHAEYEYPWADPDQADQLSRRLSGQAVSLLSVLVSLVSRPNYLFYEAEFAPCLQVLDFEAEFDADQVSFPDALVVLVVCCVVPHRVVSSVCVCVRQPSPLGSRSPSSSNNLRSLQPPNFLHLYAYEHAYAEAEACPPDHFQADADLPDPNVQLVCLLLVQAAEFAFDQAAWDFYFYSLLVSLLSSLLRSVSSVVSVVCVDDRDGHTYAYHTQDPLRIHGNNNLQVLCVVCSLVFGAQNRPAQRHYHYHLDPVVRVVVCCVSQVVVLVVVQVVCVVVVHHRDRNVVVVVVVVSRVSNSSVRNRHHHYDGVVVVVSQVPTDPVSCVSRPNDSNPDDSSSSVSSNSLNCNCNPVVFDSDPVRSVSSSVVSVVNVVVD/DDFPLQVLQAQAEEEEECCLHFLNVLLLLLCLQPHNHQAYEYEDEDPDPQDQVNSLVCCCVPPQCVVVCVVPVCSSVRYHYFYFQLQDVLRRGDPVVLVVCQEGHAEYEYDWADPDQADQLSRRLSGQAVSLLSVLVSLVSRPNYQFYEAEFAPCLPVLDFEAEFDADQVSFPDALVVLVVCCVVPHRVVSSVCVCVRQPSPLGSRSSSSSNNLRSLQPPNFLHLYAYEHAYAEAEACPPDHFQADADLPDPNVVLVCLLLVQAAEFAFAQAAWDFYFYSLLVSLVSSLLRSVSSVVSVVCVDDRDGHTYAYHTQDPLRIHGNNNLQVLCVVCSLVFGAQNRPAQRHYHYHLDPVVRVVVCCVSQVVVLVVVQVVCVVVVHHRDRNVVVVVVVVSRVSNSSVRNRHHHYDGVVVVVSQVPTDPVSCVSRPNDSNPDDSSSSVSSNSLNCNCNPVVDDSDPVRSVSSSVVSVVNVVVD

Solvent-accessible surface area (backbone atoms only — not comparable to full-atom values): 48954 Å² total; per-residue (Å²): 121,79,36,63,62,36,60,67,35,46,66,29,27,33,38,29,34,26,37,89,39,79,62,26,38,50,33,51,52,46,45,62,68,66,31,53,47,56,35,36,39,27,41,31,58,70,46,97,82,50,51,44,62,56,60,57,56,52,44,73,76,31,75,80,42,42,69,51,39,72,77,39,71,66,53,67,73,35,50,42,65,36,57,22,34,46,73,39,77,81,34,51,48,50,71,66,57,47,53,50,44,24,68,55,24,26,34,38,42,41,51,46,59,62,83,50,54,81,41,56,40,52,57,32,34,28,29,31,22,50,29,46,52,49,49,50,58,51,51,74,59,20,78,50,57,42,21,30,36,40,55,56,39,54,51,34,55,62,72,48,51,71,40,61,60,66,86,63,74,82,76,46,74,61,56,46,69,58,54,54,50,45,42,73,70,59,34,54,69,57,42,41,59,30,36,69,50,58,38,52,75,41,93,34,36,33,38,37,22,38,35,34,25,50,49,42,50,71,73,63,44,74,84,57,35,41,34,39,38,15,40,33,56,66,45,34,16,60,57,49,88,44,58,4,44,43,85,73,56,61,70,69,53,32,52,52,49,30,15,49,32,26,67,33,46,65,44,39,32,18,47,82,13,54,41,37,59,33,38,37,40,27,52,34,26,45,53,56,49,50,29,52,51,34,26,53,48,47,70,69,44,79,75,66,92,63,78,62,53,38,30,37,41,46,45,26,84,92,39,62,38,30,37,41,58,51,49,50,51,50,60,71,46,49,74,75,50,35,52,70,79,39,76,37,62,60,45,71,45,68,31,66,41,64,71,56,37,59,56,52,38,41,65,67,39,50,50,51,22,51,50,52,23,47,52,29,43,74,72,75,40,78,65,53,42,57,66,50,45,55,53,50,52,52,52,46,62,64,43,28,64,65,36,39,39,65,61,47,72,42,44,64,58,37,50,52,52,62,68,68,46,51,74,43,28,51,70,74,41,48,55,62,40,70,73,55,54,63,66,62,41,53,53,34,35,46,50,16,41,34,44,53,66,66,63,42,70,87,44,70,68,49,34,49,52,12,49,54,50,48,51,51,42,49,68,72,95,119,79,37,63,62,36,59,66,34,46,66,28,25,33,38,28,34,24,37,86,40,78,61,28,38,50,33,51,49,47,44,59,68,66,32,53,47,55,35,35,38,29,41,31,59,70,45,100,83,49,50,41,60,55,58,57,55,51,44,72,75,31,75,78,42,41,67,50,39,71,77,39,72,66,51,66,73,36,52,41,66,36,56,23,34,48,74,39,77,82,34,50,48,49,73,66,56,47,51,49,46,22,67,56,24,26,34,37,41,42,50,46,60,62,82,50,56,80,40,56,42,52,58,32,34,27,30,31,22,50,30,46,52,48,50,50,57,52,51,72,58,21,80,49,57,41,19,30,35,40,55,56,40,53,51,34,55,62,75,48,51,70,39,61,59,68,88,64,74,82,74,48,74,59,55,46,70,57,53,54,50,45,43,73,69,61,34,55,71,54,42,41,58,30,37,68,50,58,38,51,74,42,92,35,36,33,37,36,21,37,35,33,25,51,49,43,50,72,74,63,46,76,84,55,36,41,34,38,39,16,41,31,58,66,46,34,15,60,59,51,88,45,59,4,43,41,85,72,59,62,71,70,53,30,52,52,49,31,15,48,32,26,66,34,46,66,46,40,31,16,48,82,13,54,42,37,59,33,38,35,40,28,52,32,26,46,54,56,48,50,30,52,51,34,27,54,50,47,70,68,44,80,74,66,94,63,77,62,53,36,30,37,42,49,46,26,84,91,40,62,39,31,38,42,57,52,50,51,50,49,58,72,46,49,75,75,52,37,53,70,78,39,76,36,60,60,46,71,46,66,30,66,42,63,71,56,37,58,57,51,38,42,67,70,36,50,51,52,22,51,51,52,24,48,52,31,43,73,71,74,40,79,65,54,41,56,63,48,45,53,53,51,50,52,52,47,61,65,44,27,63,64,36,38,40,66,58,47,72,43,42,64,58,37,49,51,52,61,69,69,49,51,71,43,29,50,70,75,43,48,55,60,41,69,73,56,54,63,67,62,42,54,53,35,34,46,48,15,41,34,44,52,66,67,63,40,69,87,45,69,70,49,35,50,52,12,50,53,51,47,51,51,43,50,69,72,94

Sequence (954 aa):
MDSQIKEFYKNKTIFLTGGSGFLGRVVIEKVLRATDASRIYVMIRSKCGISSQDRIDEWKNDSLFGELLKIKPQALERVVPISGDCEEPDLGISAEDRKLLKNEVQVVIHCAATVNFGEPLHKALNINTRATQLMLQLAKEMSRLEGFVHVSTAFSNCVIKHISERFYPDNLVLDADKVLKMQRFCGNTVLDGMASTLMGKFPNTYTFTKALAEQIIQTESGDLPVCIFRPGPIAGTSKEPLSGWIDNLYGPIGVIYGAAAGVLRIAPINDKALNHIVPVDHCANIILASVMQTAKESSEHRQISTPPTIYNYVAHESNALTNKNFNDIILKHRYTCPLEQTVWYPFLHTTSFHWLFKIIAIFYHIIPGYAIDLVLQLRGEKPRMIKLYKKVHKAMDVLSYFSTKFLTFETTNTDRLWESLSTADKEQFDFSMKQLDWNDYLQRTLVGMRVHIAHEDPSEQSIERARERVKRYVCNLMDSQIKEFYKNKTIFLTGGSGFLGRVVIEKVLRATDASRIYVMIRSKCGISSQDRIDEWKNDSLFGELLKIKPQALERVVPISGDCEEPDLGISAEDRKLLKNEVQVVIHCAATVNFGEPLHKALNINTRATQLMLQLAKEMSRLEGFVHVSTAFSNCVIKHISERFYPDNLVLDADKVLKMQRFCGNTVLDGMASTLMGKFPNTYTFTKALAEQIIQTESGDLPVCIFRPGPIAGTSKEPLSGWIDNLYGPIGVIYGAAAGVLRIAPINDKALNHIVPVDHCANIILASVMQTAKESSEHRQISTPPTIYNYVAHESNALTNKNFNDIILKHRYTCPLEQTVWYPFLHTTSFHWLFKIIAIFYHIIPGYAIDLVLQLRGEKPRMIKLYKKVHKAMDVLSYFSTKFLTFETTNTDRLWESLSTADKEQFDFSMKQLDWNDYLQRTLVGMRVHIAHEDPSEQSIERARERVKRYVCNL

pLDDT: mean 92.29, std 8.67, range [40.94, 98.88]